Protein AF-0000000080630069 (afdb_homodimer)

Foldseek 3Di:
DPDDPDPPPPPPPPPPPPPPPPFPFPPQAWDKDKDWDQWDQAPVGDIDGTWMKIKIKAADQDPVNAQEEEEEEAQQFFRQQAGHNDPPDPDGHLPNQAPGPPHLNHNPRHMYMGMGFALRFFCQPPRTDHHYQQDADPVVRHRCFPVTDQHALVRRLVVVVVVCVVVVRQAHLEYEYAASSLLNQLQCLLPVVVRHAEGEHELYFQAQDVVLLVLLVVLLVLLVVQPCCVNRPNVVHDASLVSQLVSQLSVQPLLFFVVVVCVPFNQAWCDPPQDVVVDVPTGGVVVVVSSVVSSVSSVRGHSSSSVSSSVNRNGGHALDDDDNLVNLLSRAHAYEYHYACQANSAHCVRGVVVVQVSNVVSVHHYHYDHQHDDGGYSCCCRNVVCSCRVVSSVRSVD/DPDPPDPVVPPPPPPPPPPPDPQDFPPQAWDKDKDWDQWDQAPVGDIDGTWMKIKIKAADQDPVNAQEEEEEEAQQFFRQQAGHNDPPDPDGHLPNQAPGPPHLNHSPRHMYMGMGFALHFFCQPPRTDHHDQQDADPVVRHRCFPVTDQHALVRRLVVVVVVCVVVVRQAHLEYEYAASSLLNQLQCLLPVVVRHAEGEHELYFQAQDVVLLVLLVVLLVLLVVQPCCVNRPNVVHDASLVSQLVSQLSVQPLLFFVVVVCVPFNQAWCDPPQDVVVDVPTGGVVVVVSSVVSSVSSVRGHSSSSVSSSVNRNGGHAQDDDDNLVNLLSRAHAYEYHYACQANSAHCVRGVVVVQVSNVVSVHHYHYDHQHDDGGYSCCCRNVVCSCRVVSSVSSVD

Organism: NCBI:txid1064539

Radius of gyration: 32.94 Å; Cα contacts (8 Å, |Δi|>4): 1811; chains: 2; bounding box: 53×186×90 Å

Solvent-accessible surface area (backbone atoms only — not comparable to full-atom values): 40402 Å² total; per-residue (Å²): 136,86,75,91,73,82,73,79,77,76,79,75,77,78,76,76,75,75,75,72,71,74,76,69,68,65,78,44,63,41,64,85,42,78,47,73,42,71,64,45,72,35,90,66,66,38,76,42,68,63,39,37,28,21,28,31,68,40,39,49,78,53,93,83,33,56,40,28,32,41,41,36,40,31,73,90,47,49,26,57,42,40,32,22,77,45,90,80,49,91,64,58,20,65,43,34,79,34,42,35,72,85,31,47,48,24,27,82,69,26,19,35,35,20,40,31,38,65,30,36,27,36,64,65,31,90,90,45,37,48,38,40,22,83,34,65,31,84,91,76,71,39,56,32,30,71,72,40,62,58,55,43,50,64,42,40,46,52,54,50,47,52,52,36,50,76,68,65,42,73,36,29,48,26,28,32,14,33,33,54,4,7,38,37,20,51,31,43,28,24,73,37,34,90,30,30,53,27,30,32,32,20,35,28,44,65,50,42,48,33,42,53,36,40,51,44,52,57,35,44,43,26,33,76,42,13,72,37,23,54,88,45,66,21,86,96,55,64,62,32,57,67,9,32,19,51,20,40,31,46,52,57,56,50,35,27,32,56,64,37,31,46,74,74,39,39,85,37,55,54,45,92,91,37,52,49,65,72,32,93,83,36,40,41,28,57,52,51,50,41,53,52,55,14,44,61,52,38,74,25,39,40,62,60,19,45,49,48,47,40,49,16,50,44,61,34,42,34,45,54,66,88,48,67,67,63,10,54,61,43,35,63,34,39,36,39,42,34,43,16,71,44,14,65,76,37,30,36,84,73,25,46,53,54,46,52,54,54,40,44,73,69,69,31,54,73,47,77,45,78,55,31,67,64,50,44,3,37,46,31,39,48,77,42,40,54,58,39,31,67,60,47,32,56,59,68,70,102,131,84,77,82,74,79,78,74,74,75,78,75,78,78,74,77,78,78,74,76,71,75,78,70,69,67,80,44,64,41,66,85,41,77,48,73,41,71,62,45,72,33,89,66,67,36,76,44,68,62,39,37,27,19,28,32,66,40,40,51,77,52,94,83,33,54,39,28,31,41,41,36,41,31,72,88,46,48,26,58,41,41,32,22,78,45,91,80,50,92,62,57,19,64,41,34,78,32,44,32,72,85,31,48,48,26,27,84,71,24,18,36,36,21,39,30,38,66,28,36,28,36,65,65,31,90,88,45,36,46,38,40,21,82,34,66,31,85,89,77,74,39,56,34,31,72,71,42,63,58,57,42,50,66,43,39,46,52,53,51,47,52,53,35,50,74,68,66,42,73,37,29,49,25,29,33,14,32,34,53,3,8,35,38,19,50,29,44,27,23,71,37,33,89,30,29,55,27,30,33,33,21,33,28,44,66,51,43,48,35,42,54,37,39,51,44,52,57,35,46,42,28,34,74,42,13,72,36,23,54,89,45,65,20,87,97,55,63,61,34,57,66,9,33,19,50,19,40,32,46,52,56,57,51,34,26,30,54,64,36,31,46,75,73,38,39,86,37,55,54,44,90,92,38,50,49,64,73,32,93,84,35,39,41,29,57,51,50,50,40,52,54,54,13,44,61,51,38,73,25,38,38,61,60,18,44,49,47,47,42,49,15,50,43,62,34,41,33,43,56,66,88,49,68,65,64,10,55,62,42,36,62,35,41,34,38,43,35,42,16,68,44,13,64,76,36,30,33,84,73,23,46,52,53,49,52,54,55,40,46,74,67,69,32,54,72,48,78,46,78,54,30,67,61,52,44,3,36,45,30,38,48,78,40,42,51,59,39,31,67,61,50,32,57,60,69,70,103

pLDDT: mean 93.24, std 16.89, range [20.66, 98.94]

InterPro domains:
  IPR000073 Alpha/beta hydrolase fold-1 [PF00561] (148-361)
  IPR008220 Homoserine/serine acetyltransferase MetX-like [MF_00296] (27-397)
  IPR008220 Homoserine/serine acetyltransferase MetX-like [PIRSF000443] (26-396)
  IPR008220 Homoserine/serine acetyltransferase MetX-like [PTHR32268] (31-397)
  IPR029058 Alpha/Beta hydrolase fold [G3DSA:3.40.50.1820] (44-395)
  IPR029058 Alpha/Beta hydrolase fold [SSF53474] (31-397)

Nearest PDB structures (foldseek):
  3i1i-assembly1_A  TM=9.597E-01  e=1.147E-42  Bacillus anthracis str. 'Ames Ancestor'
  3vvm-assembly1_B  TM=9.110E-01  e=3.029E-35  Streptomyces lavendulae subsp. lavendulae
  2b61-assembly1_A-2  TM=9.267E-01  e=1.416E-34  Haemophilus influenzae
  3vvm-assembly1_A  TM=9.129E-01  e=8.644E-35  Streptomyces lavendulae subsp. lavendulae
  3vvl-assembly1_B  TM=9.075E-01  e=1.252E-34  Streptomyces lavendulae subsp. lavendulae

Secondary structure (DSSP, 8-state):
---------------------------SB---EEEEEEEEE-TTS-EEEEEEEEEEEES---TT---EEEEE--TT--S--SSBSSTT-S---TTTTTEETTSSEETTT-EEEEEPPTT-S-TTSTT----STTSBPTTTSSB-GGGSPP--HHHHHHHHHHHHHHTT---BSEEEEETHHHHHHHHHHHH-TTTBS-EEEES--SB--HHHHHHHHHHHHHHHH-GGGGGG--TTS---HHHHHHHHHHHHHHTS-HHHHHHHHTT-BSSTT--TTT-TT--BHHHHHHHHHHHHHHTT--HHHHHHHHHHHHT-BTTSSS-HHHHHTT--S-EEEE-BTT-SSS-TTTTHHHHHHHHHHTT--EEE---B--SS-TTHHHHTGGGGHHHHHHHHT-/---------------------------SB---EEEEEEEEE-TTS-EEEEEEEEEEEES---TT---EEEEE--TT--S--SSBSSTT-S---TTTTTEETTSSEETTT-EEEEEPPTT-S-TTSTT----STTSBPTTTSSB-GGGSPP--HHHHHHHHHHHHHHTT---BSEEEEETHHHHHHHHHHHH-TTTBS-EEEES--SB--HHHHHHHHHHHHHHHH-GGGGGG--TTS---HHHHHHHHHHHHHHTS-HHHHHHHHTT-BSSTT--TTT-TT--BHHHHHHHHHHHHHHTT--HHHHHHHHHHHHT-BTTSSS-HHHHHTT--S-EEEE-BTT-SSS-TTTTHHHHHHHHHHTT--EEE---B--SS-TTHHHHTGGGGHHHHHHHHT-

Sequence (796 aa):
MRSLAKRLGGLALAAGLFCAAPALAFEGLVEKKVFEMPSYTTVGGGTIKNVRIGWESYGKLNDARDNVILVTHFFSGNSHAAGKYKMEDPAPGYWDSIIGPGKPLDTDKFFIISSDTLVNLSPKDPTVTTTGPASVNPDTGKPYGMSFPVVTIRDFVNVQKALLDSLNVKSLHAVMGGSMGSLQALEWGATHPEMVKRVVAVIGGAEADPFLIGWLNLWAAPIRVDPNWQGGDYYGKAEPKAGLTEALKLVTLHARHWKWADATFGRGWAEEGKDPAASMNNQYAIEAWLDKAAAARAAVSDANHFLYLVKANQTFLVGGGGSLDEGLAKIKAPVLLIPSADDLVFPPERAMRPLKERLEKQGIAVTYTDAITTSLGHLDGIANIAKAGDAISAFMAKMRSLAKRLGGLALAAGLFCAAPALAFEGLVEKKVFEMPSYTTVGGGTIKNVRIGWESYGKLNDARDNVILVTHFFSGNSHAAGKYKMEDPAPGYWDSIIGPGKPLDTDKFFIISSDTLVNLSPKDPTVTTTGPASVNPDTGKPYGMSFPVVTIRDFVNVQKALLDSLNVKSLHAVMGGSMGSLQALEWGATHPEMVKRVVAVIGGAEADPFLIGWLNLWAAPIRVDPNWQGGDYYGKAEPKAGLTEALKLVTLHARHWKWADATFGRGWAEEGKDPAASMNNQYAIEAWLDKAAAARAAVSDANHFLYLVKANQTFLVGGGGSLDEGLAKIKAPVLLIPSADDLVFPPERAMRPLKERLEKQGIAVTYTDAITTSLGHLDGIANIAKAGDAISAFMAK

Structure (mmCIF, N/CA/C/O backbone):
data_AF-0000000080630069-model_v1
#
loop_
_entity.id
_entity.type
_entity.pdbx_description
1 polymer 'Probable acyltransferase'
#
loop_
_atom_site.group_PDB
_atom_site.id
_atom_site.type_symbol
_atom_site.label_atom_id
_atom_site.label_alt_id
_atom_site.label_comp_id
_atom_site.label_asym_id
_atom_site.label_entity_id
_atom_site.label_seq_id
_atom_site.pdbx_PDB_ins_code
_atom_site.Cartn_x
_atom_site.Cartn_y
_atom_site.Cartn_z
_atom_site.occupancy
_atom_site.B_iso_or_equiv
_atom_site.auth_seq_id
_atom_site.auth_comp_id
_atom_site.auth_asym_id
_atom_site.auth_atom_id
_atom_site.pdbx_PDB_model_num
ATOM 1 N N . MET A 1 1 ? -21.219 -98 -36.438 1 23.42 1 MET A N 1
ATOM 2 C CA . MET A 1 1 ? -21.406 -96.875 -37.312 1 23.42 1 MET A CA 1
ATOM 3 C C . MET A 1 1 ? -21.344 -95.562 -36.562 1 23.42 1 MET A C 1
ATOM 5 O O . MET A 1 1 ? -22.328 -94.812 -36.469 1 23.42 1 MET A O 1
ATOM 9 N N . ARG A 1 2 ? -20.578 -95.688 -35.5 1 31.86 2 ARG A N 1
ATOM 10 C CA . ARG A 1 2 ? -20.172 -94.812 -34.406 1 31.86 2 ARG A CA 1
ATOM 11 C C . ARG A 1 2 ? -19.391 -93.625 -34.906 1 31.86 2 ARG A C 1
ATOM 13 O O . ARG A 1 2 ? -18.234 -93.75 -35.344 1 31.86 2 ARG A O 1
ATOM 20 N N . SER A 1 3 ? -20.25 -92.688 -35.625 1 20.66 3 SER A N 1
ATOM 21 C CA . SER A 1 3 ? -19.906 -91.5 -36.406 1 20.66 3 SER A CA 1
ATOM 22 C C . SER A 1 3 ? -19 -90.562 -35.625 1 20.66 3 SER A C 1
ATOM 24 O O . SER A 1 3 ? -18.891 -90.688 -34.406 1 20.66 3 SER A O 1
ATOM 26 N N . LEU A 1 4 ? -18.891 -89.312 -36.25 1 21.72 4 LEU A N 1
ATOM 27 C CA . LEU A 1 4 ? -18.016 -88.188 -36.625 1 21.72 4 LEU A CA 1
ATOM 28 C C . LEU A 1 4 ? -17.875 -87.188 -35.469 1 21.72 4 LEU A C 1
ATOM 30 O O . LEU A 1 4 ? -18.859 -86.625 -35.031 1 21.72 4 LEU A O 1
ATOM 34 N N . ALA A 1 5 ? -16.844 -87.375 -34.531 1 23.09 5 ALA A N 1
ATOM 35 C CA . ALA A 1 5 ? -16.109 -86.812 -33.438 1 23.09 5 ALA A CA 1
ATOM 36 C C . ALA A 1 5 ? -15.875 -85.312 -33.656 1 23.09 5 ALA A C 1
ATOM 38 O O . ALA A 1 5 ? -15.906 -84.5 -32.719 1 23.09 5 ALA A O 1
ATOM 39 N N . LYS A 1 6 ? -15.273 -84.938 -34.875 1 25.11 6 LYS A N 1
ATOM 40 C CA . LYS A 1 6 ? -14.219 -84 -34.562 1 25.11 6 LYS A CA 1
ATOM 41 C C . LYS A 1 6 ? -14.797 -82.562 -34.406 1 25.11 6 LYS A C 1
ATOM 43 O O . LYS A 1 6 ? -15.203 -81.938 -35.375 1 25.11 6 LYS A O 1
ATOM 48 N N . ARG A 1 7 ? -15.695 -82.25 -33.469 1 23.11 7 ARG A N 1
ATOM 49 C CA . ARG A 1 7 ? -16.328 -80.938 -33.375 1 23.11 7 ARG A CA 1
ATOM 50 C C . ARG A 1 7 ? -15.281 -79.812 -33.375 1 23.11 7 ARG A C 1
ATOM 52 O O . ARG A 1 7 ? -14.344 -79.875 -32.594 1 23.11 7 ARG A O 1
ATOM 59 N N . LEU A 1 8 ? -14.953 -79.312 -34.562 1 23.72 8 LEU A N 1
ATOM 60 C CA . LEU A 1 8 ? -14.109 -78.125 -34.844 1 23.72 8 LEU A CA 1
ATOM 61 C C . LEU A 1 8 ? -14.453 -76.938 -33.938 1 23.72 8 LEU A C 1
ATOM 63 O O . LEU A 1 8 ? -15.609 -76.5 -33.875 1 23.72 8 LEU A O 1
ATOM 67 N N . GLY A 1 9 ? -13.969 -76.938 -32.625 1 25.36 9 GLY A N 1
ATOM 68 C CA . GLY A 1 9 ? -14.078 -75.938 -31.625 1 25.36 9 GLY A CA 1
ATOM 69 C C . GLY A 1 9 ? -13.719 -74.562 -32.156 1 25.36 9 GLY A C 1
ATOM 70 O O . GLY A 1 9 ? -12.586 -74.312 -32.594 1 25.36 9 GLY A O 1
ATOM 71 N N . GLY A 1 10 ? -14.547 -73.938 -33.031 1 22.73 10 GLY A N 1
ATOM 72 C CA . GLY A 1 10 ? -14.344 -72.625 -33.562 1 22.73 10 GLY A CA 1
ATOM 73 C C . GLY A 1 10 ? -14 -71.562 -32.5 1 22.73 10 GLY A C 1
ATOM 74 O O . GLY A 1 10 ? -14.578 -71.625 -31.406 1 22.73 10 GLY A O 1
ATOM 75 N N . LEU A 1 11 ? -12.742 -71.188 -32.406 1 28.55 11 LEU A N 1
ATOM 76 C CA . LEU A 1 11 ? -12.016 -70.188 -31.672 1 28.55 11 LEU A CA 1
ATOM 77 C C . LEU A 1 11 ? -12.703 -68.812 -31.844 1 28.55 11 LEU A C 1
ATOM 79 O O . LEU A 1 11 ? -12.727 -68.25 -32.938 1 28.55 11 LEU A O 1
ATOM 83 N N . ALA A 1 12 ? -14.016 -68.625 -31.453 1 28.89 12 ALA A N 1
ATOM 84 C CA . ALA A 1 12 ? -14.531 -67.312 -31.641 1 28.89 12 ALA A CA 1
ATOM 85 C C . ALA A 1 12 ? -13.641 -66.25 -30.953 1 28.89 12 ALA A C 1
ATOM 87 O O . ALA A 1 12 ? -13.25 -66.438 -29.797 1 28.89 12 ALA A O 1
ATOM 88 N N . LEU A 1 13 ? -12.984 -65.375 -31.656 1 24.5 13 LEU A N 1
ATOM 89 C CA . LEU A 1 13 ? -12.281 -64.125 -31.406 1 24.5 13 LEU A CA 1
ATOM 90 C C . LEU A 1 13 ? -13.164 -63.156 -30.625 1 24.5 13 LEU A C 1
ATOM 92 O O . LEU A 1 13 ? -14.211 -62.75 -31.125 1 24.5 13 LEU A O 1
ATOM 96 N N . ALA A 1 14 ? -13.344 -63.312 -29.344 1 27.98 14 ALA A N 1
ATOM 97 C CA . ALA A 1 14 ? -14.008 -62.281 -28.562 1 27.98 14 ALA A CA 1
ATOM 98 C C . ALA A 1 14 ? -13.406 -60.906 -28.828 1 27.98 14 ALA A C 1
ATOM 100 O O . ALA A 1 14 ? -12.258 -60.625 -28.469 1 27.98 14 ALA A O 1
ATOM 101 N N . ALA A 1 15 ? -13.781 -60.219 -29.922 1 28.59 15 ALA A N 1
ATOM 102 C CA . ALA A 1 15 ? -13.484 -58.812 -30.109 1 28.59 15 ALA A CA 1
ATOM 103 C C . ALA A 1 15 ? -13.922 -58 -28.891 1 28.59 15 ALA A C 1
ATOM 105 O O . ALA A 1 15 ? -15.117 -57.906 -28.609 1 28.59 15 ALA A O 1
ATOM 106 N N . GLY A 1 16 ? -13.242 -58.062 -27.797 1 28.14 16 GLY A N 1
ATOM 107 C CA . GLY A 1 16 ? -13.531 -57.156 -26.703 1 28.14 16 GLY A CA 1
ATOM 108 C C . GLY A 1 16 ? -13.719 -55.719 -27.156 1 28.14 16 GLY A C 1
ATOM 109 O O . GLY A 1 16 ? -12.836 -55.156 -27.781 1 28.14 16 GLY A O 1
ATOM 110 N N . LEU A 1 17 ? -14.961 -55.25 -27.453 1 30.56 17 LEU A N 1
ATOM 111 C CA . LEU A 1 17 ? -15.359 -53.875 -27.656 1 30.56 17 LEU A CA 1
ATOM 112 C C . LEU A 1 17 ? -14.906 -53 -26.484 1 30.56 17 LEU A C 1
ATOM 114 O O . LEU A 1 17 ? -15.391 -53.156 -25.359 1 30.56 17 LEU A O 1
ATOM 118 N N . PHE A 1 18 ? -13.672 -52.562 -26.438 1 29.56 18 PHE A N 1
ATOM 119 C CA . PHE A 1 18 ? -13.297 -51.469 -25.578 1 29.56 18 PHE A CA 1
ATOM 120 C C . PHE A 1 18 ? -14.266 -50.312 -25.75 1 29.56 18 PHE A C 1
ATOM 122 O O . PHE A 1 18 ? -14.297 -49.656 -26.797 1 29.56 18 PHE A O 1
ATOM 129 N N . CYS A 1 19 ? -15.414 -50.344 -25.109 1 30.08 19 CYS A N 1
ATOM 130 C CA . CYS A 1 19 ? -16.266 -49.156 -25.016 1 30.08 19 CYS A CA 1
ATOM 131 C C . CYS A 1 19 ? -15.469 -47.938 -24.609 1 30.08 19 CYS A C 1
ATOM 133 O O . CYS A 1 19 ? -14.898 -47.906 -23.516 1 30.08 19 CYS A O 1
ATOM 135 N N . ALA A 1 20 ? -14.93 -47.25 -25.516 1 35.31 20 ALA A N 1
ATOM 136 C CA . ALA A 1 20 ? -14.438 -45.875 -25.297 1 35.31 20 ALA A CA 1
ATOM 137 C C . ALA A 1 20 ? -15.43 -45.062 -24.469 1 35.31 20 ALA A C 1
ATOM 139 O O . ALA A 1 20 ? -16.578 -44.875 -24.906 1 35.31 20 ALA A O 1
ATOM 140 N N . ALA A 1 21 ? -15.344 -45.062 -23.203 1 37.69 21 ALA A N 1
ATOM 141 C CA . ALA A 1 21 ? -16.109 -44.094 -22.406 1 37.69 21 ALA A CA 1
ATOM 142 C C . ALA A 1 21 ? -16.125 -42.719 -23.094 1 37.69 21 ALA A C 1
ATOM 144 O O . ALA A 1 21 ? -15.086 -42.219 -23.516 1 37.69 21 ALA A O 1
ATOM 145 N N . PRO A 1 22 ? -17.266 -42.281 -23.594 1 35.12 22 PRO A N 1
ATOM 146 C CA . PRO A 1 22 ? -17.312 -40.938 -24.219 1 35.12 22 PRO A CA 1
ATOM 147 C C . PRO A 1 22 ? -16.562 -39.906 -23.391 1 35.12 22 PRO A C 1
ATOM 149 O O . PRO A 1 22 ? -16.562 -39.938 -22.172 1 35.12 22 PRO A O 1
ATOM 152 N N . ALA A 1 23 ? -15.5 -39.375 -23.828 1 40.38 23 ALA A N 1
ATOM 153 C CA . ALA A 1 23 ? -14.883 -38.156 -23.312 1 40.38 23 ALA A CA 1
ATOM 154 C C . ALA A 1 23 ? -15.945 -37.156 -22.875 1 40.38 23 ALA A C 1
ATOM 156 O O . ALA A 1 23 ? -16.703 -36.625 -23.703 1 40.38 23 ALA A O 1
ATOM 157 N N . LEU A 1 24 ? -16.625 -37.156 -21.703 1 42.09 24 LEU A N 1
ATOM 158 C CA . LEU A 1 24 ? -17.656 -36.25 -21.203 1 42.09 24 LEU A CA 1
ATOM 159 C C . LEU A 1 24 ? -17.203 -34.781 -21.359 1 42.09 24 LEU A C 1
ATOM 161 O O . LEU A 1 24 ? -16.094 -34.438 -20.969 1 42.09 24 LEU A O 1
ATOM 165 N N . ALA A 1 25 ? -17.781 -34.094 -22.375 1 47.41 25 ALA A N 1
ATOM 166 C CA . ALA A 1 25 ? -17.734 -32.625 -22.516 1 47.41 25 ALA A CA 1
ATOM 167 C C . ALA A 1 25 ? -17.797 -31.953 -21.141 1 47.41 25 ALA A C 1
ATOM 169 O O . ALA A 1 25 ? -18.547 -32.375 -20.266 1 47.41 25 ALA A O 1
ATOM 170 N N . PHE A 1 26 ? -16.875 -31.203 -20.859 1 59.5 26 PHE A N 1
ATOM 171 C CA . PHE A 1 26 ? -16.922 -30.453 -19.609 1 59.5 26 PHE A CA 1
ATOM 172 C C . PHE A 1 26 ? -18.312 -29.844 -19.391 1 59.5 26 PHE A C 1
ATOM 174 O O . PHE A 1 26 ? -18.734 -28.984 -20.156 1 59.5 26 PHE A O 1
ATOM 181 N N . GLU A 1 27 ? -19.172 -30.562 -18.656 1 65.88 27 GLU A N 1
ATOM 182 C CA . GLU A 1 27 ? -20.562 -30.188 -18.422 1 65.88 27 GLU A CA 1
ATOM 183 C C . GLU A 1 27 ? -20.688 -29.25 -17.219 1 65.88 27 GLU A C 1
ATOM 185 O O . GLU A 1 27 ? -21.781 -29.062 -16.672 1 65.88 27 GLU A O 1
ATOM 190 N N . GLY A 1 28 ? -19.578 -28.766 -16.812 1 83.25 28 GLY A N 1
ATOM 191 C CA . GLY A 1 28 ? -19.688 -27.75 -15.789 1 83.25 28 GLY A CA 1
ATOM 192 C C . GLY A 1 28 ? -19.297 -28.234 -14.406 1 83.25 28 GLY A C 1
ATOM 193 O O . GLY A 1 28 ? -19.016 -27.422 -13.516 1 83.25 28 GLY A O 1
ATOM 194 N N . LEU A 1 29 ? -19.266 -29.609 -14.258 1 91.5 29 LEU A N 1
ATOM 195 C CA . LEU A 1 29 ? -18.828 -30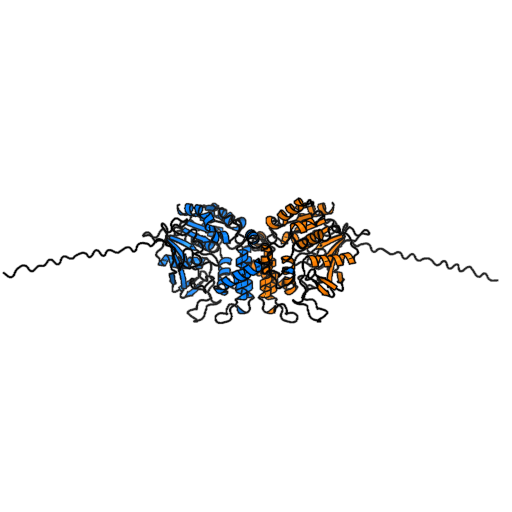.141 -12.969 1 91.5 29 LEU A CA 1
ATOM 196 C C . LEU A 1 29 ? -17.391 -30.656 -13.047 1 91.5 29 LEU A C 1
ATOM 198 O O . LEU A 1 29 ? -17.016 -31.281 -14.031 1 91.5 29 LEU A O 1
ATOM 202 N N . VAL A 1 30 ? -16.656 -30.406 -12.047 1 95.62 30 VAL A N 1
ATOM 203 C CA . VAL A 1 30 ? -15.234 -30.781 -12.031 1 95.62 30 VAL A CA 1
ATOM 204 C C . VAL A 1 30 ? -14.922 -31.547 -10.75 1 95.62 30 VAL A C 1
ATOM 206 O O . VAL A 1 30 ? -15.617 -31.406 -9.742 1 95.62 30 VAL A O 1
ATOM 209 N N . GLU A 1 31 ? -13.969 -32.438 -10.875 1 95.19 31 GLU A N 1
ATOM 210 C CA . GLU A 1 31 ? -13.492 -33.219 -9.727 1 95.19 31 GLU A CA 1
ATOM 211 C C . GLU A 1 31 ? -12.047 -32.875 -9.383 1 95.19 31 GLU A C 1
ATOM 213 O O . GLU A 1 31 ? -11.203 -32.75 -10.281 1 95.19 31 GLU A O 1
ATOM 218 N N . LYS A 1 32 ? -11.789 -32.688 -8.062 1 97.81 32 LYS A N 1
ATOM 219 C CA . LYS A 1 32 ? -10.422 -32.5 -7.59 1 97.81 32 LYS A CA 1
ATOM 220 C C . LYS A 1 32 ? -9.664 -33.812 -7.555 1 97.81 32 LYS A C 1
ATOM 222 O O . LYS A 1 32 ? -10.164 -34.812 -7.035 1 97.81 32 LYS A O 1
ATOM 227 N N . LYS A 1 33 ? -8.523 -33.812 -8.148 1 98.5 33 LYS A N 1
ATOM 228 C CA . LYS A 1 33 ? -7.602 -34.938 -8.109 1 98.5 33 LYS A CA 1
ATOM 229 C C . LYS A 1 33 ? -6.359 -34.625 -7.285 1 98.5 33 LYS A C 1
ATOM 231 O O . LYS A 1 33 ? -6.102 -33.469 -6.98 1 98.5 33 LYS A O 1
ATOM 236 N N . VAL A 1 34 ? -5.637 -35.656 -6.859 1 98.81 34 VAL A N 1
ATOM 237 C CA . VAL A 1 34 ? -4.445 -35.469 -6.039 1 98.81 34 VAL A CA 1
ATOM 238 C C . VAL A 1 34 ? -3.242 -36.125 -6.699 1 98.81 34 VAL A C 1
ATOM 240 O O . VAL A 1 34 ? -3.332 -37.25 -7.164 1 98.81 34 VAL A O 1
ATOM 243 N N . PHE A 1 35 ? -2.205 -35.438 -6.844 1 98.81 35 PHE A N 1
ATOM 244 C CA . PHE A 1 35 ? -0.904 -35.969 -7.242 1 98.81 35 PHE A CA 1
ATOM 245 C C . PHE A 1 35 ? 0.026 -36.062 -6.039 1 98.81 35 PHE A C 1
ATOM 247 O O . PHE A 1 35 ? 0.062 -35.156 -5.195 1 98.81 35 PHE A O 1
ATOM 254 N N . GLU A 1 36 ? 0.757 -37.125 -6.012 1 98.5 36 GLU A N 1
ATOM 255 C CA . GLU A 1 36 ? 1.682 -37.375 -4.91 1 98.5 36 GLU A CA 1
ATOM 256 C C . GLU A 1 36 ? 3.061 -37.781 -5.422 1 98.5 36 GLU A C 1
ATOM 258 O O . GLU A 1 36 ? 3.174 -38.469 -6.445 1 98.5 36 GLU A O 1
ATOM 263 N N . MET A 1 37 ? 4.055 -37.375 -4.781 1 97.75 37 MET A N 1
ATOM 264 C CA . MET A 1 37 ? 5.41 -37.844 -5.02 1 97.75 37 MET A CA 1
ATOM 265 C C . MET A 1 37 ? 6.152 -38.031 -3.703 1 97.75 37 MET A C 1
ATOM 267 O O . MET A 1 37 ? 5.973 -37.281 -2.76 1 97.75 37 MET A O 1
ATOM 271 N N . PRO A 1 38 ? 7 -39.062 -3.604 1 97.75 38 PRO A N 1
ATOM 272 C CA . PRO A 1 38 ? 7.598 -39.469 -2.326 1 97.75 38 PRO A CA 1
ATOM 273 C C . PRO A 1 38 ? 8.523 -38.406 -1.751 1 97.75 38 PRO A C 1
ATOM 275 O O . PRO A 1 38 ? 8.625 -38.25 -0.529 1 97.75 38 PRO A O 1
ATOM 278 N N . SER A 1 39 ? 9.242 -37.75 -2.658 1 97.75 39 SER A N 1
ATOM 279 C CA . SER A 1 39 ? 10.188 -36.75 -2.211 1 97.75 39 SER A CA 1
ATOM 280 C C . SER A 1 39 ? 10.438 -35.688 -3.305 1 97.75 39 SER A C 1
ATOM 282 O O . SER A 1 39 ? 10.266 -36 -4.492 1 97.75 39 SER A O 1
ATOM 284 N N . TYR A 1 40 ? 10.727 -34.5 -2.863 1 98.31 40 TYR A N 1
ATOM 285 C CA . TYR A 1 40 ? 11.102 -33.406 -3.748 1 98.31 40 TYR A CA 1
ATOM 286 C C . TYR A 1 40 ? 12.242 -32.594 -3.154 1 98.31 40 TYR A C 1
ATOM 288 O O . TYR A 1 40 ? 12.219 -32.25 -1.972 1 98.31 40 TYR A O 1
ATOM 296 N N . THR A 1 41 ? 13.273 -32.375 -3.965 1 98.5 41 THR A N 1
ATOM 297 C CA . THR A 1 41 ? 14.367 -31.5 -3.564 1 98.5 41 THR A CA 1
ATOM 298 C C . THR A 1 41 ? 14.18 -30.109 -4.156 1 98.5 41 THR A C 1
ATOM 300 O O . THR A 1 41 ? 14.141 -29.938 -5.375 1 98.5 41 THR A O 1
ATOM 303 N N . THR A 1 42 ? 14.086 -29.125 -3.277 1 98.44 42 THR A N 1
ATOM 304 C CA . THR A 1 42 ? 13.852 -27.75 -3.713 1 98.44 42 THR A CA 1
ATOM 305 C C . THR A 1 42 ? 15.078 -27.203 -4.43 1 98.44 42 THR A C 1
ATOM 307 O O . THR A 1 42 ? 16.156 -27.781 -4.375 1 98.44 42 THR A O 1
ATOM 310 N N . VAL A 1 43 ? 14.914 -26.062 -5.062 1 96.69 43 VAL A N 1
ATOM 311 C CA . VAL A 1 43 ? 16 -25.344 -5.723 1 96.69 43 VAL A CA 1
ATOM 312 C C . VAL A 1 43 ? 17.078 -25 -4.707 1 96.69 43 VAL A C 1
ATOM 314 O O . VAL A 1 43 ? 18.281 -25.031 -5.027 1 96.69 43 VAL A O 1
ATOM 317 N N . GLY A 1 44 ? 16.688 -24.75 -3.508 1 95.44 44 GLY A N 1
ATOM 318 C CA . GLY A 1 44 ? 17.625 -24.391 -2.459 1 95.44 44 GLY A CA 1
ATOM 319 C C . GLY A 1 44 ? 18.266 -25.578 -1.786 1 95.44 44 GLY A C 1
ATOM 320 O O . GLY A 1 44 ? 19.109 -25.422 -0.898 1 95.44 44 GLY A O 1
ATOM 321 N N . GLY A 1 45 ? 17.891 -26.766 -2.104 1 97.31 45 GLY A N 1
ATOM 322 C CA . GLY A 1 45 ? 18.547 -27.969 -1.618 1 97.31 45 GLY A CA 1
ATOM 323 C C . GLY A 1 45 ? 17.797 -28.641 -0.489 1 97.31 45 GLY A C 1
ATOM 324 O O . GLY A 1 45 ? 18.188 -29.719 -0.029 1 97.31 45 GLY A O 1
ATOM 325 N N . GLY A 1 46 ? 16.688 -28.062 -0.085 1 97.38 46 GLY A N 1
ATOM 326 C CA . GLY A 1 46 ? 15.875 -28.688 0.949 1 97.38 46 GLY A CA 1
ATOM 327 C C . GLY A 1 46 ? 15.047 -29.844 0.433 1 97.38 46 GLY A C 1
ATOM 328 O O . GLY A 1 46 ? 14.609 -29.828 -0.721 1 97.38 46 GLY A O 1
ATOM 329 N N . THR A 1 47 ? 14.805 -30.797 1.297 1 97.31 47 THR A N 1
ATOM 330 C CA . THR A 1 47 ? 14.008 -31.969 0.92 1 97.31 47 THR A CA 1
ATOM 331 C C . THR A 1 47 ? 12.625 -31.891 1.552 1 97.31 47 THR A C 1
ATOM 333 O O . THR A 1 47 ? 12.492 -31.656 2.752 1 97.31 47 THR A O 1
ATOM 336 N N . ILE A 1 48 ? 11.633 -32.062 0.768 1 98.38 48 ILE A N 1
ATOM 337 C CA . ILE A 1 48 ? 10.25 -32.219 1.213 1 98.38 48 ILE A CA 1
ATOM 338 C C . ILE A 1 48 ? 9.781 -33.656 0.956 1 98.38 48 ILE A C 1
ATOM 340 O O . ILE A 1 48 ? 9.836 -34.156 -0.176 1 98.38 48 ILE A O 1
ATOM 344 N N . LYS A 1 49 ? 9.305 -34.312 2.004 1 97.5 49 LYS A N 1
ATOM 345 C CA . LYS A 1 49 ? 8.844 -35.688 1.856 1 97.5 49 LYS A CA 1
ATOM 346 C C . LYS A 1 49 ? 7.324 -35.75 1.684 1 97.5 49 LYS A C 1
ATOM 348 O O . LYS A 1 49 ? 6.605 -34.875 2.172 1 97.5 49 LYS A O 1
ATOM 353 N N . ASN A 1 50 ? 6.863 -36.719 0.939 1 97.19 50 ASN A N 1
ATOM 354 C CA . ASN A 1 50 ? 5.445 -37 0.728 1 97.19 50 ASN A CA 1
ATOM 355 C C . ASN A 1 50 ? 4.699 -35.781 0.222 1 97.19 50 ASN A C 1
ATOM 357 O O . ASN A 1 50 ? 3.709 -35.344 0.821 1 97.19 50 ASN A O 1
ATOM 361 N N . VAL A 1 51 ? 5.172 -35.281 -0.893 1 98.62 51 VAL A N 1
ATOM 362 C CA . VAL A 1 51 ? 4.578 -34.094 -1.486 1 98.62 51 VAL A CA 1
ATOM 363 C C . VAL A 1 51 ? 3.217 -34.438 -2.086 1 98.62 51 VAL A C 1
ATOM 365 O O . VAL A 1 51 ? 3.08 -35.438 -2.797 1 98.62 51 VAL A O 1
ATOM 368 N N . ARG A 1 52 ? 2.225 -33.688 -1.744 1 98.69 52 ARG A N 1
ATOM 369 C CA . ARG A 1 52 ? 0.881 -33.781 -2.305 1 98.69 52 ARG A CA 1
ATOM 370 C C . ARG A 1 52 ? 0.384 -32.438 -2.807 1 98.69 52 ARG A C 1
ATOM 372 O O . ARG A 1 52 ? 0.52 -31.422 -2.119 1 98.69 52 ARG A O 1
ATOM 379 N N . ILE A 1 53 ? -0.158 -32.406 -4.008 1 98.88 53 ILE A N 1
ATOM 380 C CA . ILE A 1 53 ? -0.857 -31.234 -4.504 1 98.88 53 ILE A CA 1
ATOM 381 C C . ILE A 1 53 ? -2.162 -31.641 -5.176 1 98.88 53 ILE A C 1
ATOM 383 O O . ILE A 1 53 ? -2.258 -32.75 -5.734 1 98.88 53 ILE A O 1
ATOM 387 N N . GLY A 1 54 ? -3.168 -30.766 -5.074 1 98.94 54 GLY A N 1
ATOM 388 C CA . GLY A 1 54 ? -4.406 -30.953 -5.809 1 98.94 54 GLY A CA 1
ATOM 389 C C . GLY A 1 54 ? -4.34 -30.438 -7.234 1 98.94 54 GLY A C 1
ATOM 390 O O . GLY A 1 54 ? -3.531 -29.562 -7.543 1 98.94 54 GLY A O 1
ATOM 391 N N . TRP A 1 55 ? -5.133 -31.031 -8.094 1 98.81 55 TRP A N 1
ATOM 392 C CA . TRP A 1 55 ? -5.219 -30.547 -9.469 1 98.81 55 TRP A CA 1
ATOM 393 C C . TRP A 1 55 ? -6.559 -30.906 -10.094 1 98.81 55 TRP A C 1
ATOM 395 O O . TRP A 1 55 ? -7.301 -31.719 -9.547 1 98.81 55 TRP A O 1
ATOM 405 N N . GLU A 1 56 ? -6.898 -30.172 -11.102 1 98.44 56 GLU A N 1
ATOM 406 C CA . GLU A 1 56 ? -8.102 -30.359 -11.906 1 98.44 56 GLU A CA 1
ATOM 407 C C . GLU A 1 56 ? -7.777 -30.391 -13.391 1 98.44 56 GLU A C 1
ATOM 409 O O . GLU A 1 56 ? -6.707 -29.953 -13.812 1 98.44 56 GLU A O 1
ATOM 414 N N . SER A 1 57 ? -8.672 -31.031 -14.117 1 98.06 57 SER A N 1
ATOM 415 C CA . SER A 1 57 ? -8.547 -31 -15.57 1 98.06 57 SER A CA 1
ATOM 416 C C . SER A 1 57 ? -9.898 -30.75 -16.234 1 98.06 57 SER A C 1
ATOM 418 O O . SER A 1 57 ? -10.945 -31.031 -15.648 1 98.06 57 SER A O 1
ATOM 420 N N . TYR A 1 58 ? -9.836 -30.203 -17.406 1 97.62 58 TYR A N 1
ATOM 421 C CA . TYR A 1 58 ? -10.984 -29.859 -18.234 1 97.62 58 TYR A CA 1
ATOM 422 C C . TYR A 1 58 ? -10.758 -30.281 -19.672 1 97.62 58 TYR A C 1
ATOM 424 O O . TYR A 1 58 ? -9.688 -30.047 -20.234 1 97.62 58 TYR A O 1
ATOM 432 N N . GLY A 1 59 ? -11.742 -30.953 -20.25 1 97.25 59 GLY A N 1
ATOM 433 C CA . GLY A 1 59 ? -11.57 -31.484 -21.594 1 97.25 59 GLY A CA 1
ATOM 434 C C . GLY A 1 59 ? -10.953 -32.875 -21.625 1 97.25 59 GLY A C 1
ATOM 435 O O . GLY A 1 59 ? -10.945 -33.562 -20.625 1 97.25 59 GLY A O 1
ATOM 436 N N . LYS A 1 60 ? -10.531 -33.281 -22.891 1 96.31 60 LYS A N 1
ATOM 437 C CA . LYS A 1 60 ? -10.016 -34.625 -23.078 1 96.31 60 LYS A CA 1
ATOM 438 C C . LYS A 1 60 ? -8.609 -34.625 -23.672 1 96.31 60 LYS A C 1
ATOM 440 O O . LYS A 1 60 ? -8.344 -33.906 -24.641 1 96.31 60 LYS A O 1
ATOM 445 N N . LEU A 1 61 ? -7.805 -35.375 -22.969 1 97.5 61 LEU A N 1
ATOM 446 C CA . LEU A 1 61 ? -6.453 -35.562 -23.484 1 97.5 61 LEU A CA 1
ATOM 447 C C . LEU A 1 61 ? -6.477 -36.375 -24.766 1 97.5 61 LEU A C 1
ATOM 449 O O . LEU A 1 61 ? -7.059 -37.469 -24.812 1 97.5 61 LEU A O 1
ATOM 453 N N . ASN A 1 62 ? -5.887 -35.906 -25.828 1 97.19 62 ASN A N 1
ATOM 454 C CA . ASN A 1 62 ? -5.887 -36.656 -27.078 1 97.19 62 ASN A CA 1
ATOM 455 C C . ASN A 1 62 ? -4.777 -37.719 -27.094 1 97.19 62 ASN A C 1
ATOM 457 O O . ASN A 1 62 ? -3.973 -37.781 -26.156 1 97.19 62 ASN A O 1
ATOM 461 N N . ASP A 1 63 ? -4.715 -38.5 -28.109 1 96.25 63 ASP A N 1
ATOM 462 C CA . ASP A 1 63 ? -3.785 -39.625 -28.188 1 96.25 63 ASP A CA 1
ATOM 463 C C . ASP A 1 63 ? -2.342 -39.125 -28.281 1 96.25 63 ASP A C 1
ATOM 465 O O . ASP A 1 63 ? -1.444 -39.719 -27.672 1 96.25 63 ASP A O 1
ATOM 469 N N . ALA A 1 64 ? -2.172 -38.094 -28.984 1 96.44 64 ALA A N 1
ATOM 470 C CA . ALA A 1 64 ? -0.831 -37.562 -29.188 1 96.44 64 ALA A CA 1
ATOM 471 C C . ALA A 1 64 ? -0.356 -36.812 -27.953 1 96.44 64 ALA A C 1
ATOM 473 O O . ALA A 1 64 ? 0.83 -36.5 -27.828 1 96.44 64 ALA A O 1
ATOM 474 N N . ARG A 1 65 ? -1.243 -36.375 -27.031 1 97.5 65 ARG A N 1
ATOM 475 C CA . ARG A 1 65 ? -0.988 -35.656 -25.797 1 97.5 65 ARG A CA 1
ATOM 476 C C . ARG A 1 65 ? -0.3 -34.344 -26.062 1 97.5 65 ARG A C 1
ATOM 478 O O . ARG A 1 65 ? 0.625 -33.969 -25.328 1 97.5 65 ARG A O 1
ATOM 485 N N . ASP A 1 66 ? -0.654 -33.688 -27.125 1 96.12 66 ASP A N 1
ATOM 486 C CA . ASP A 1 66 ? -0.046 -32.406 -27.5 1 96.12 66 ASP A CA 1
ATOM 487 C C . ASP A 1 66 ? -1.064 -31.281 -27.438 1 96.12 66 ASP A C 1
ATOM 489 O O . ASP A 1 66 ? -0.786 -30.156 -27.875 1 96.12 66 ASP A O 1
ATOM 493 N N . ASN A 1 67 ? -2.248 -31.562 -26.922 1 98.25 67 ASN A N 1
ATOM 494 C CA . ASN A 1 67 ? -3.293 -30.547 -26.828 1 98.25 67 ASN A CA 1
ATOM 495 C C . ASN A 1 67 ? -3.438 -30.016 -25.391 1 98.25 67 ASN A C 1
ATOM 497 O O . ASN A 1 67 ? -4.52 -29.578 -25 1 98.25 67 ASN A O 1
ATOM 501 N N . VAL A 1 68 ? -2.361 -30.062 -24.547 1 98.81 68 VAL A N 1
ATOM 502 C CA . VAL A 1 68 ? -2.426 -29.75 -23.109 1 98.81 68 VAL A CA 1
ATOM 503 C C . VAL A 1 68 ? -2.143 -28.266 -22.891 1 98.81 68 VAL A C 1
ATOM 505 O O . VAL A 1 68 ? -1.173 -27.719 -23.438 1 98.81 68 VAL A O 1
ATOM 508 N N . ILE A 1 69 ? -3.002 -27.547 -22.172 1 98.94 69 ILE A N 1
ATOM 509 C CA . ILE A 1 69 ? -2.777 -26.203 -21.656 1 98.94 69 ILE A CA 1
ATOM 510 C C . ILE A 1 69 ? -2.68 -26.25 -20.125 1 98.94 69 ILE A C 1
ATOM 512 O O . ILE A 1 69 ? -3.562 -26.797 -19.469 1 98.94 69 ILE A O 1
ATOM 516 N N . LEU A 1 70 ? -1.602 -25.766 -19.562 1 98.94 70 LEU A N 1
ATOM 517 C CA . LEU A 1 70 ? -1.431 -25.672 -18.109 1 98.94 70 LEU A CA 1
ATOM 518 C C . LEU A 1 70 ? -1.824 -24.281 -17.625 1 98.94 70 LEU A C 1
ATOM 520 O O . LEU A 1 70 ? -1.291 -23.266 -18.094 1 98.94 70 LEU A O 1
ATOM 524 N N . VAL A 1 71 ? -2.781 -24.25 -16.688 1 98.94 71 VAL A N 1
ATOM 525 C CA . VAL A 1 71 ? -3.193 -23.016 -16.031 1 98.94 71 VAL A CA 1
ATOM 526 C C . VAL A 1 71 ? -2.555 -22.922 -14.648 1 98.94 71 VAL A C 1
ATOM 528 O O . VAL A 1 71 ? -2.715 -23.828 -13.828 1 98.94 71 VAL A O 1
ATOM 531 N N . THR A 1 72 ? -1.812 -21.844 -14.398 1 98.94 72 THR A N 1
ATOM 532 C CA . THR A 1 72 ? -1.145 -21.625 -13.125 1 98.94 72 THR A CA 1
ATOM 533 C C . THR A 1 72 ? -1.835 -20.5 -12.344 1 98.94 72 THR A C 1
ATOM 535 O O . THR A 1 72 ? -2.166 -19.453 -12.914 1 98.94 72 THR A O 1
ATOM 538 N N . HIS A 1 73 ? -2.068 -20.703 -11.055 1 98.81 73 HIS A N 1
ATOM 539 C CA . HIS A 1 73 ? -2.971 -19.828 -10.328 1 98.81 73 HIS A CA 1
ATOM 540 C C . HIS A 1 73 ? -2.207 -18.688 -9.656 1 98.81 73 HIS A C 1
ATOM 542 O O . HIS A 1 73 ? -0.978 -18.719 -9.57 1 98.81 73 HIS A O 1
ATOM 548 N N . PHE A 1 74 ? -2.943 -17.641 -9.266 1 98.75 74 PHE A N 1
ATOM 549 C CA . PHE A 1 74 ? -2.428 -16.438 -8.641 1 98.75 74 PHE A CA 1
ATOM 550 C C . PHE A 1 74 ? -2.256 -16.641 -7.141 1 98.75 74 PHE A C 1
ATOM 552 O O . PHE A 1 74 ? -2.537 -17.719 -6.617 1 98.75 74 PHE A O 1
ATOM 559 N N . PHE A 1 75 ? -1.688 -15.703 -6.395 1 98.69 75 PHE A N 1
ATOM 560 C CA . PHE A 1 75 ? -1.214 -15.727 -5.016 1 98.69 75 PHE A CA 1
ATOM 561 C C . PHE A 1 75 ? -2.268 -16.312 -4.09 1 98.69 75 PHE A C 1
ATOM 563 O O . PHE A 1 75 ? -1.977 -17.234 -3.312 1 98.69 75 PHE A O 1
ATOM 570 N N . SER A 1 76 ? -3.51 -15.789 -4.184 1 97.81 76 SER A N 1
ATOM 571 C CA . SER A 1 76 ? -4.594 -16.219 -3.309 1 97.81 76 SER A CA 1
ATOM 572 C C . SER A 1 76 ? -5.512 -17.219 -4.02 1 97.81 76 SER A C 1
ATOM 574 O O . SER A 1 76 ? -6.633 -17.453 -3.57 1 97.81 76 SER A O 1
ATOM 576 N N . GLY A 1 77 ? -5.059 -17.734 -5.184 1 98.19 77 GLY A N 1
ATOM 577 C CA . GLY A 1 77 ? -5.863 -18.688 -5.941 1 98.19 77 GLY A CA 1
ATOM 578 C C . GLY A 1 77 ? -5.543 -20.141 -5.621 1 98.19 77 GLY A C 1
ATOM 579 O O . GLY A 1 77 ? -4.859 -20.422 -4.633 1 98.19 77 GLY A O 1
ATOM 580 N N . ASN A 1 78 ? -6.152 -20.922 -6.375 1 98.56 78 ASN A N 1
ATOM 581 C CA . ASN A 1 78 ? -5.957 -22.375 -6.293 1 98.56 78 ASN A CA 1
ATOM 582 C C . ASN A 1 78 ? -6.23 -23.047 -7.633 1 98.56 78 ASN A C 1
ATOM 584 O O . ASN A 1 78 ? -6.309 -22.375 -8.664 1 98.56 78 ASN A O 1
ATOM 588 N N . SER A 1 79 ? -6.32 -24.344 -7.652 1 98.62 79 SER A N 1
ATOM 589 C CA . SER A 1 79 ? -6.418 -25.094 -8.891 1 98.62 79 SER A CA 1
ATOM 590 C C . SER A 1 79 ? -7.82 -25 -9.492 1 98.62 79 SER A C 1
ATOM 592 O O . SER A 1 79 ? -8.055 -25.453 -10.609 1 98.62 79 SER A O 1
ATOM 594 N N . HIS A 1 80 ? -8.781 -24.391 -8.797 1 98.44 80 HIS A N 1
ATOM 595 C CA . HIS A 1 80 ? -10.156 -24.344 -9.281 1 98.44 80 HIS A CA 1
ATOM 596 C C . HIS A 1 80 ? -10.328 -23.266 -10.344 1 98.44 80 HIS A C 1
ATOM 598 O O . HIS A 1 80 ? -10.883 -22.203 -10.07 1 98.44 80 HIS A O 1
ATOM 604 N N . ALA A 1 81 ? -10.047 -23.641 -11.539 1 98.5 81 ALA A N 1
ATOM 605 C CA . ALA A 1 81 ? -9.992 -22.656 -12.617 1 98.5 81 ALA A CA 1
ATOM 606 C C . ALA A 1 81 ? -11.336 -22.547 -13.336 1 98.5 81 ALA A C 1
ATOM 608 O O . ALA A 1 81 ? -11.664 -21.5 -13.891 1 98.5 81 ALA A O 1
ATOM 609 N N . ALA A 1 82 ? -12.094 -23.578 -13.375 1 98.25 82 ALA A N 1
ATOM 610 C CA . ALA A 1 82 ? -13.383 -23.547 -14.07 1 98.25 82 ALA A CA 1
ATOM 611 C C . ALA A 1 82 ? -14.328 -24.609 -13.508 1 98.25 82 ALA A C 1
ATOM 613 O O . ALA A 1 82 ? -13.914 -25.484 -12.75 1 98.25 82 ALA A O 1
ATOM 614 N N . GLY A 1 83 ? -15.562 -24.422 -13.844 1 97.31 83 GLY A N 1
ATOM 615 C CA . GLY A 1 83 ? -16.562 -25.375 -13.414 1 97.31 83 GLY A CA 1
ATOM 616 C C . GLY A 1 83 ? -16.891 -25.266 -11.938 1 97.31 83 GLY A C 1
ATOM 617 O O . GLY A 1 83 ? -16.516 -24.297 -11.281 1 97.31 83 GLY A O 1
ATOM 618 N N . LYS A 1 84 ? -17.781 -26.172 -11.516 1 96.88 84 LYS A N 1
ATOM 619 C CA . LYS A 1 84 ? -18.188 -26.281 -10.117 1 96.88 84 LYS A CA 1
ATOM 620 C C . LYS A 1 84 ? -17.953 -27.688 -9.586 1 96.88 84 LYS A C 1
ATOM 622 O O . LYS A 1 84 ? -17.922 -28.656 -10.359 1 96.88 84 LYS A O 1
ATOM 627 N N . TYR A 1 85 ? -17.766 -27.812 -8.289 1 95.75 85 TYR A N 1
ATOM 628 C CA . TYR A 1 85 ? -17.656 -29.141 -7.695 1 95.75 85 TYR A CA 1
ATOM 629 C C . TYR A 1 85 ? -19.031 -29.766 -7.516 1 95.75 85 TYR A C 1
ATOM 631 O O . TYR A 1 85 ? -19.203 -30.969 -7.656 1 95.75 85 TYR A O 1
ATOM 639 N N . LYS A 1 86 ? -19.953 -28.844 -7.062 1 94.62 86 LYS A N 1
ATOM 640 C CA . LYS A 1 86 ? -21.359 -29.188 -6.949 1 94.62 86 LYS A CA 1
ATOM 641 C C . LYS A 1 86 ? -22.25 -28.156 -7.645 1 94.62 86 LYS A C 1
ATOM 643 O O . LYS A 1 86 ? -21.906 -26.969 -7.668 1 94.62 86 LYS A O 1
ATOM 648 N N . MET A 1 87 ? -23.328 -28.609 -8.109 1 91.94 87 MET A N 1
ATOM 649 C CA . MET A 1 87 ? -24.219 -27.719 -8.859 1 91.94 87 MET A CA 1
ATOM 650 C C . MET A 1 87 ? -24.672 -26.547 -7.992 1 91.94 87 MET A C 1
ATOM 652 O O . MET A 1 87 ? -24.859 -25.438 -8.492 1 91.94 87 MET A O 1
ATOM 656 N N . GLU A 1 88 ? -24.766 -26.75 -6.73 1 93 88 GLU A N 1
ATOM 657 C CA . GLU A 1 88 ? -25.281 -25.75 -5.812 1 93 88 GLU A CA 1
ATOM 658 C C . GLU A 1 88 ? -24.203 -24.75 -5.41 1 93 88 GLU A C 1
ATOM 660 O O . GLU A 1 88 ? -24.5 -23.734 -4.766 1 93 88 GLU A O 1
ATOM 665 N N . ASP A 1 89 ? -23.016 -25.062 -5.867 1 93.62 89 ASP A N 1
ATOM 666 C CA . ASP A 1 89 ? -21.938 -24.125 -5.52 1 93.62 89 ASP A CA 1
ATOM 667 C C . ASP A 1 89 ? -22.25 -22.719 -6.016 1 93.62 89 ASP A C 1
ATOM 669 O O . ASP A 1 89 ? -22.719 -22.547 -7.137 1 93.62 89 ASP A O 1
ATOM 673 N N . PRO A 1 90 ? -22.016 -21.75 -5.145 1 91.75 90 PRO A N 1
ATOM 674 C CA . PRO A 1 90 ? -22.422 -20.391 -5.473 1 91.75 90 PRO A CA 1
ATOM 675 C C . PRO A 1 90 ? -21.672 -19.812 -6.676 1 91.75 90 PRO A C 1
ATOM 677 O O . PRO A 1 90 ? -22.188 -18.938 -7.375 1 91.75 90 PRO A O 1
ATOM 680 N N . ALA A 1 91 ? -20.422 -20.25 -6.887 1 93.31 91 ALA A N 1
ATOM 681 C CA . ALA A 1 91 ? -19.609 -19.688 -7.973 1 93.31 91 ALA A CA 1
ATOM 682 C C . ALA A 1 91 ? -18.75 -20.766 -8.625 1 93.31 91 ALA A C 1
ATOM 684 O O . ALA A 1 91 ? -18.328 -21.719 -7.957 1 93.31 91 ALA A O 1
ATOM 685 N N . PRO A 1 92 ? -18.5 -20.641 -9.969 1 96.94 92 PRO A N 1
ATOM 686 C CA . PRO A 1 92 ? -17.531 -21.516 -10.633 1 96.94 92 PRO A CA 1
ATOM 687 C C . PRO A 1 92 ? -16.094 -21.078 -10.414 1 96.94 92 PRO A C 1
ATOM 689 O O . PRO A 1 92 ? -15.836 -20.141 -9.648 1 96.94 92 PRO A O 1
ATOM 692 N N . GLY A 1 93 ? -15.172 -21.812 -11.055 1 97.81 93 GLY A N 1
ATOM 693 C CA . GLY A 1 93 ? -13.766 -21.453 -10.953 1 97.81 93 GLY A CA 1
ATOM 694 C C . GLY A 1 93 ? -13.469 -20.062 -11.492 1 97.81 93 GLY A C 1
ATOM 695 O O . GLY A 1 93 ? -14.297 -19.469 -12.188 1 97.81 93 GLY A O 1
ATOM 696 N N . TYR A 1 94 ? -12.297 -19.578 -11.203 1 98.06 94 TYR A N 1
ATOM 697 C CA . TYR A 1 94 ? -11.992 -18.156 -11.336 1 98.06 94 TYR A CA 1
ATOM 698 C C . TYR A 1 94 ? -11.844 -17.766 -12.797 1 98.06 94 TYR A C 1
ATOM 700 O O . TYR A 1 94 ? -11.922 -16.578 -13.133 1 98.06 94 TYR A O 1
ATOM 708 N N . TRP A 1 95 ? -11.602 -18.688 -13.68 1 98.62 95 TRP A N 1
ATOM 709 C CA . TRP A 1 95 ? -11.477 -18.391 -15.102 1 98.62 95 TRP A CA 1
ATOM 710 C C . TRP A 1 95 ? -12.5 -19.188 -15.914 1 98.62 95 TRP A C 1
ATOM 712 O O . TRP A 1 95 ? -12.25 -19.531 -17.078 1 98.62 95 TRP A O 1
ATOM 722 N N . ASP A 1 96 ? -13.609 -19.422 -15.281 1 98.12 96 ASP A N 1
ATOM 723 C CA . ASP A 1 96 ? -14.711 -20.109 -15.945 1 98.12 96 ASP A CA 1
ATOM 724 C C . ASP A 1 96 ? -15.148 -19.359 -17.203 1 98.12 96 ASP A C 1
ATOM 726 O O . ASP A 1 96 ? -15.609 -19.969 -18.172 1 98.12 96 ASP A O 1
ATOM 730 N N . SER A 1 97 ? -14.969 -18.109 -17.234 1 97.81 97 SER A N 1
ATOM 731 C CA . SER A 1 97 ? -15.406 -17.25 -18.344 1 97.81 97 SER A CA 1
ATOM 732 C C . SER A 1 97 ? -14.617 -17.562 -19.609 1 97.81 97 SER A C 1
ATOM 734 O O . SER A 1 97 ? -15.078 -17.266 -20.719 1 97.81 97 SER A O 1
ATOM 736 N N . ILE A 1 98 ? -13.43 -18.219 -19.469 1 98.62 98 ILE A N 1
ATOM 737 C CA . ILE A 1 98 ? -12.633 -18.422 -20.688 1 98.62 98 ILE A CA 1
ATOM 738 C C . ILE A 1 98 ? -12.328 -19.906 -20.859 1 98.62 98 ILE A C 1
ATOM 740 O O . ILE A 1 98 ? -11.703 -20.312 -21.844 1 98.62 98 ILE A O 1
ATOM 744 N N . ILE A 1 99 ? -12.711 -20.797 -19.953 1 98.62 99 ILE A N 1
ATOM 745 C CA . ILE A 1 99 ? -12.461 -22.219 -20.047 1 98.62 99 ILE A CA 1
ATOM 746 C C . ILE A 1 99 ? -13.781 -22.969 -20.219 1 98.62 99 ILE A C 1
ATOM 748 O O . ILE A 1 99 ? -14.656 -22.906 -19.359 1 98.62 99 ILE A O 1
ATOM 752 N N . GLY A 1 100 ? -13.953 -23.672 -21.266 1 97.75 100 GLY A N 1
ATOM 753 C CA . GLY A 1 100 ? -15.156 -24.422 -21.562 1 97.75 100 GLY A CA 1
ATOM 754 C C . GLY A 1 100 ? -15.383 -24.609 -23.047 1 97.75 100 GLY A C 1
ATOM 755 O O . GLY A 1 100 ? -14.617 -24.109 -23.875 1 97.75 100 GLY A O 1
ATOM 756 N N . PRO A 1 101 ? -16.453 -25.328 -23.375 1 96.69 101 PRO A N 1
ATOM 757 C C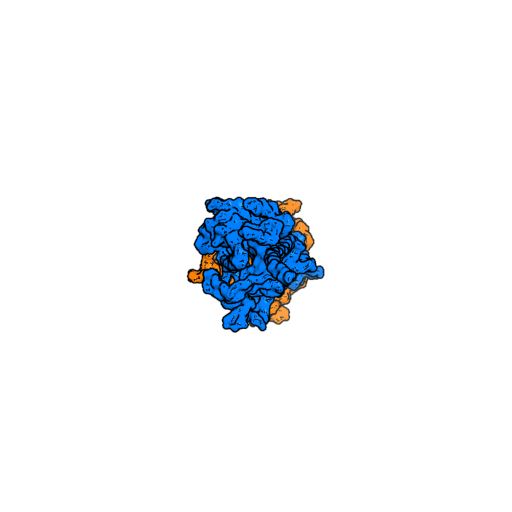A . PRO A 1 101 ? -16.734 -25.562 -24.797 1 96.69 101 PRO A CA 1
ATOM 758 C C . PRO A 1 101 ? -16.984 -24.266 -25.562 1 96.69 101 PRO A C 1
ATOM 760 O O . PRO A 1 101 ? -17.844 -23.469 -25.172 1 96.69 101 PRO A O 1
ATOM 763 N N . GLY A 1 102 ? -16.219 -24.062 -26.578 1 96.06 102 GLY A N 1
ATOM 764 C CA . GLY A 1 102 ? -16.406 -22.922 -27.453 1 96.06 102 GLY A CA 1
ATOM 765 C C . GLY A 1 102 ? -15.797 -21.641 -26.875 1 96.06 102 GLY A C 1
ATOM 766 O O . GLY A 1 102 ? -15.82 -20.594 -27.531 1 96.06 102 GLY A O 1
ATOM 767 N N . LYS A 1 103 ? -15.234 -21.719 -25.719 1 97.88 103 LYS A N 1
ATOM 768 C CA . LYS A 1 103 ? -14.594 -20.562 -25.094 1 97.88 103 LYS A CA 1
ATOM 769 C C . LYS A 1 103 ? -13.148 -20.422 -25.562 1 97.88 103 LYS A C 1
ATOM 771 O O . LYS A 1 103 ? -12.648 -21.266 -26.312 1 97.88 103 LYS A O 1
ATOM 776 N N . PRO A 1 104 ? -12.461 -19.328 -25.141 1 98.56 104 PRO A N 1
ATOM 777 C CA . PRO A 1 104 ? -11.086 -19.109 -25.609 1 98.56 104 PRO A CA 1
ATOM 778 C C . PRO A 1 104 ? -10.172 -20.297 -25.328 1 98.56 104 PRO A C 1
ATOM 780 O O . PRO A 1 104 ? -9.367 -20.672 -26.188 1 98.56 104 PRO A O 1
ATOM 783 N N . LEU A 1 105 ? -10.242 -20.859 -24.156 1 98.69 105 LEU A N 1
ATOM 784 C CA . LEU A 1 105 ? -9.656 -22.156 -23.875 1 98.69 105 LEU A CA 1
ATOM 785 C C . LEU A 1 105 ? -10.688 -23.266 -24.047 1 98.69 105 LEU A C 1
ATOM 787 O O . LEU A 1 105 ? -11.305 -23.719 -23.078 1 98.69 105 LEU A O 1
ATOM 791 N N . ASP A 1 106 ? -10.781 -23.703 -25.266 1 98.19 106 ASP A N 1
ATOM 792 C CA . ASP A 1 106 ? -11.867 -24.562 -25.734 1 98.19 106 ASP A CA 1
ATOM 793 C C . ASP A 1 106 ? -11.656 -26 -25.312 1 98.19 106 ASP A C 1
ATOM 795 O O . ASP A 1 106 ? -10.844 -26.719 -25.906 1 98.19 106 ASP A O 1
ATOM 799 N N . THR A 1 107 ? -12.5 -26.516 -24.453 1 97.62 107 THR A N 1
ATOM 800 C CA . THR A 1 107 ? -12.328 -27.844 -23.906 1 97.62 107 THR A CA 1
ATOM 801 C C . THR A 1 107 ? -12.727 -28.906 -24.922 1 97.62 107 THR A C 1
ATOM 803 O O . THR A 1 107 ? -12.516 -30.109 -24.688 1 97.62 107 THR A O 1
ATOM 806 N N . ASP A 1 108 ? -13.281 -28.5 -26.047 1 96.56 108 ASP A N 1
ATOM 807 C CA . ASP A 1 108 ? -13.508 -29.438 -27.141 1 96.56 108 ASP A CA 1
ATOM 808 C C . ASP A 1 108 ? -12.211 -29.688 -27.906 1 96.56 108 ASP A C 1
ATOM 810 O O . ASP A 1 108 ? -12.109 -30.672 -28.656 1 96.56 108 ASP A O 1
ATOM 814 N N . LYS A 1 109 ? -11.242 -28.859 -27.719 1 97.38 109 LYS A N 1
ATOM 815 C CA . LYS A 1 109 ? -10.008 -28.922 -28.484 1 97.38 109 LYS A CA 1
ATOM 816 C C . LYS A 1 109 ? -8.812 -29.203 -27.578 1 97.38 109 LYS A C 1
ATOM 818 O O . LYS A 1 109 ? -7.844 -29.844 -28 1 97.38 109 LYS A O 1
ATOM 823 N N . PHE A 1 110 ? -8.898 -28.672 -26.391 1 98.31 110 PHE A N 1
ATOM 824 C CA . PHE A 1 110 ? -7.734 -28.719 -25.516 1 98.31 110 PHE A CA 1
ATOM 825 C C . PHE A 1 110 ? -8.055 -29.484 -24.234 1 98.31 110 PHE A C 1
ATOM 827 O O . PHE A 1 110 ? -9.211 -29.578 -23.844 1 98.31 110 PHE A O 1
ATOM 834 N N . PHE A 1 111 ? -7.016 -30.062 -23.672 1 98.31 111 PHE A N 1
ATOM 835 C CA . PHE A 1 111 ? -7.02 -30.609 -22.328 1 98.31 111 PHE A CA 1
ATOM 836 C C . PHE A 1 111 ? -6.344 -29.656 -21.344 1 98.31 111 PHE A C 1
ATOM 838 O O . PHE A 1 111 ? -5.125 -29.5 -21.375 1 98.31 111 PHE A O 1
ATOM 845 N N . ILE A 1 112 ? -7.117 -29.047 -20.484 1 98.62 112 ILE A N 1
ATOM 846 C CA . ILE A 1 112 ? -6.633 -27.984 -19.609 1 98.62 112 ILE A CA 1
ATOM 847 C C . ILE A 1 112 ? -6.371 -28.547 -18.219 1 98.62 112 ILE A C 1
ATOM 849 O O . ILE A 1 112 ? -7.23 -29.219 -17.641 1 98.62 112 ILE A O 1
ATOM 853 N N . ILE A 1 113 ? -5.199 -28.312 -17.703 1 98.81 113 ILE A N 1
ATOM 854 C CA . ILE A 1 113 ? -4.801 -28.766 -16.375 1 98.81 113 ILE A CA 1
ATOM 855 C C . ILE A 1 113 ? -4.539 -27.547 -15.484 1 98.81 113 ILE A C 1
ATOM 857 O O . ILE A 1 113 ? -3.934 -26.562 -15.922 1 98.81 113 ILE A O 1
ATOM 861 N N . SER A 1 114 ? -5.016 -27.531 -14.25 1 98.81 114 SER A N 1
ATOM 862 C CA . SER A 1 114 ? -4.715 -26.547 -13.211 1 98.81 114 SER A CA 1
ATOM 863 C C . SER A 1 114 ? -4.344 -27.219 -11.898 1 98.81 114 SER A C 1
ATOM 865 O O . SER A 1 114 ? -5.039 -28.141 -11.445 1 98.81 114 SER A O 1
ATOM 867 N N . SER A 1 115 ? -3.295 -26.812 -11.289 1 98.75 115 SER A N 1
ATOM 868 C CA . SER A 1 115 ? -2.869 -27.469 -10.062 1 98.75 115 SER A CA 1
ATOM 869 C C . SER A 1 115 ? -2.646 -26.469 -8.938 1 98.75 115 SER A C 1
ATOM 871 O O . SER A 1 115 ? -2.367 -25.297 -9.188 1 98.75 115 SER A O 1
ATOM 873 N N . ASP A 1 116 ? -2.852 -26.891 -7.684 1 98.94 116 ASP A N 1
ATOM 874 C CA . ASP A 1 116 ? -2.408 -26.125 -6.52 1 98.94 116 ASP A CA 1
ATOM 875 C C . ASP A 1 116 ? -0.884 -26.062 -6.449 1 98.94 116 ASP A C 1
ATOM 877 O O . ASP A 1 116 ? -0.202 -27.016 -6.852 1 98.94 116 ASP A O 1
ATOM 881 N N . THR A 1 117 ? -0.357 -25.047 -5.957 1 98.81 117 THR A N 1
ATOM 882 C CA . THR A 1 117 ? 1.083 -24.938 -5.754 1 98.81 117 THR A CA 1
ATOM 883 C C . THR A 1 117 ? 1.478 -25.484 -4.387 1 98.81 117 THR A C 1
ATOM 885 O O . THR A 1 117 ? 0.627 -25.656 -3.51 1 98.81 117 THR A O 1
ATOM 888 N N . LEU A 1 118 ? 2.832 -25.781 -4.324 1 98.5 118 LEU A N 1
ATOM 889 C CA . LEU A 1 118 ? 3.367 -25.844 -2.969 1 98.5 118 LEU A CA 1
ATOM 890 C C . LEU A 1 118 ? 3.023 -24.578 -2.191 1 98.5 118 LEU A C 1
ATOM 892 O O . LEU A 1 118 ? 2.98 -23.484 -2.766 1 98.5 118 LEU A O 1
ATOM 896 N N . VAL A 1 119 ? 2.762 -24.797 -0.922 1 98.88 119 VAL A N 1
ATOM 897 C CA . VAL A 1 119 ? 2.57 -23.703 0.032 1 98.88 119 VAL A CA 1
ATOM 898 C C . VAL A 1 119 ? 1.382 -22.844 -0.394 1 98.88 119 VAL A C 1
ATOM 900 O O . VAL A 1 119 ? 1.397 -21.625 -0.223 1 98.88 119 VAL A O 1
ATOM 903 N N . ASN A 1 120 ? 0.42 -23.516 -1.072 1 98.94 120 ASN A N 1
ATOM 904 C CA . ASN A 1 120 ? -0.792 -22.766 -1.378 1 98.94 120 ASN A CA 1
ATOM 905 C C . ASN A 1 120 ? -1.317 -22.031 -0.151 1 98.94 120 ASN A C 1
ATOM 907 O O . ASN A 1 120 ? -1.255 -22.547 0.966 1 98.94 120 ASN A O 1
ATOM 911 N N . LEU A 1 121 ? -1.929 -20.906 -0.336 1 98.94 121 LEU A N 1
ATOM 912 C CA . LEU A 1 121 ? -2.326 -20 0.737 1 98.94 121 LEU A CA 1
ATOM 913 C C . LEU A 1 121 ? -3.402 -20.625 1.612 1 98.94 121 LEU A C 1
ATOM 915 O O . LEU A 1 121 ? -3.48 -20.344 2.811 1 98.94 121 LEU A O 1
ATOM 919 N N . SER A 1 122 ? -4.223 -21.547 1.024 1 98.69 122 SER A N 1
ATOM 920 C CA . SER A 1 122 ? -5.461 -21.953 1.676 1 98.69 122 SER A CA 1
ATOM 921 C C . SER A 1 122 ? -5.465 -23.453 1.979 1 98.69 122 SER A C 1
ATOM 923 O O . SER A 1 122 ? -6.375 -24.172 1.565 1 98.69 122 SER A O 1
ATOM 925 N N . PRO A 1 123 ? -4.562 -23.875 2.879 1 98.62 123 PRO A N 1
ATOM 926 C CA . PRO A 1 123 ? -4.527 -25.312 3.191 1 98.62 123 PRO A CA 1
ATOM 927 C C . PRO A 1 123 ? -5.746 -25.766 3.986 1 98.62 123 PRO A C 1
ATOM 929 O O . PRO A 1 123 ? -5.996 -26.969 4.098 1 98.62 123 PRO A O 1
ATOM 932 N N . LYS A 1 124 ? -6.543 -24.828 4.516 1 98.25 124 LYS A N 1
ATOM 933 C CA . LYS A 1 124 ? -7.711 -25.172 5.316 1 98.25 124 LYS A CA 1
ATOM 934 C C . LYS A 1 124 ? -8.969 -25.25 4.453 1 98.25 124 LYS A C 1
ATOM 936 O O . LYS A 1 124 ? -10.047 -25.609 4.938 1 98.25 124 LYS A O 1
ATOM 941 N N . ASP A 1 125 ? -8.852 -24.828 3.232 1 97.94 125 ASP A N 1
ATOM 942 C CA . ASP A 1 125 ? -9.93 -25.031 2.264 1 97.94 125 ASP A CA 1
ATOM 943 C C . ASP A 1 125 ? -10.062 -26.5 1.881 1 97.94 125 ASP A C 1
ATOM 945 O O . ASP A 1 125 ? -9.102 -27.109 1.41 1 97.94 125 ASP A O 1
ATOM 949 N N . PRO A 1 126 ? -11.25 -27.062 2.02 1 96.19 126 PRO A N 1
ATOM 950 C CA . PRO A 1 126 ? -11.414 -28.5 1.757 1 96.19 126 PRO A CA 1
ATOM 951 C C . PRO A 1 126 ? -11.172 -28.859 0.293 1 96.19 126 PRO A C 1
ATOM 953 O O . PRO A 1 126 ? -10.977 -30.031 -0.032 1 96.19 126 PRO A O 1
ATOM 956 N N . THR A 1 127 ? -11.172 -27.906 -0.581 1 96 127 THR A N 1
ATOM 957 C CA . THR A 1 127 ? -10.992 -28.203 -2 1 96 127 THR A CA 1
ATOM 958 C C . THR A 1 127 ? -9.547 -27.922 -2.426 1 96 127 THR A C 1
ATOM 960 O O . THR A 1 127 ? -9.234 -27.938 -3.619 1 96 127 THR A O 1
ATOM 963 N N . VAL A 1 128 ? -8.68 -27.625 -1.484 1 98.62 128 VAL A N 1
ATOM 964 C CA . VAL A 1 128 ? -7.266 -27.391 -1.771 1 98.62 128 VAL A CA 1
ATOM 965 C C . VAL A 1 128 ? -6.422 -28.516 -1.174 1 98.62 128 VAL A C 1
ATOM 967 O O . VAL A 1 128 ? -6.66 -28.953 -0.042 1 98.62 128 VAL A O 1
ATOM 970 N N . THR A 1 129 ? -5.598 -29.094 -1.957 1 98.81 129 THR A N 1
ATOM 971 C CA . THR A 1 129 ? -4.555 -29.984 -1.478 1 98.81 129 THR A CA 1
ATOM 972 C C . THR A 1 129 ? -3.172 -29.406 -1.756 1 98.81 129 THR A C 1
ATOM 974 O O . THR A 1 129 ? -2.84 -29.109 -2.904 1 98.81 129 THR A O 1
ATOM 977 N N . THR A 1 130 ? -2.406 -29.219 -0.704 1 98.88 130 THR A N 1
ATOM 978 C CA . THR A 1 130 ? -1.078 -28.625 -0.839 1 98.88 130 THR A CA 1
ATOM 979 C C . THR A 1 130 ? -0.14 -29.156 0.243 1 98.88 130 THR A C 1
ATOM 981 O O . THR A 1 130 ? -0.58 -29.828 1.179 1 98.88 130 THR A O 1
ATOM 984 N N . THR A 1 131 ? 1.134 -29.031 0.029 1 98.94 131 THR A N 1
ATOM 985 C CA . THR A 1 131 ? 2.182 -29.297 1.008 1 98.94 131 THR A CA 1
ATOM 986 C C . THR A 1 131 ? 2.932 -28.016 1.358 1 98.94 131 THR A C 1
ATOM 988 O O . THR A 1 131 ? 3.361 -27.266 0.469 1 98.94 131 THR A O 1
ATOM 991 N N . GLY A 1 132 ? 3.014 -27.688 2.586 1 98.81 132 GLY A N 1
ATOM 992 C CA . GLY A 1 132 ? 3.656 -26.484 3.084 1 98.81 132 GLY A CA 1
ATOM 993 C C . GLY A 1 132 ? 3.883 -26.5 4.582 1 98.81 132 GLY A C 1
ATOM 994 O O . GLY A 1 132 ? 3.908 -27.578 5.199 1 98.81 132 GLY A O 1
ATOM 995 N N . PRO A 1 133 ? 4.113 -25.375 5.188 1 98.81 133 PRO A N 1
ATOM 996 C CA . PRO A 1 133 ? 4.418 -25.281 6.617 1 98.81 133 PRO A CA 1
ATOM 997 C C . PRO A 1 133 ? 3.369 -25.969 7.492 1 98.81 133 PRO A C 1
ATOM 999 O O . PRO A 1 133 ? 3.697 -26.5 8.555 1 98.81 133 PRO A O 1
ATOM 1002 N N . ALA A 1 134 ? 2.16 -26 7.043 1 98.75 134 ALA A N 1
ATOM 1003 C CA . ALA A 1 134 ? 1.071 -26.562 7.84 1 98.75 134 ALA A CA 1
ATOM 1004 C C . ALA A 1 134 ? 1.064 -28.078 7.762 1 98.75 134 ALA A C 1
ATOM 1006 O O . ALA A 1 134 ? 0.398 -28.75 8.555 1 98.75 134 ALA A O 1
ATOM 1007 N N . SER A 1 135 ? 1.741 -28.672 6.781 1 98.75 135 SER A N 1
ATOM 1008 C CA . SER A 1 135 ? 1.783 -30.125 6.609 1 98.75 135 SER A CA 1
ATOM 1009 C C . SER A 1 135 ? 2.666 -30.781 7.664 1 98.75 135 SER A C 1
ATOM 1011 O O . SER A 1 135 ? 3.564 -30.141 8.211 1 98.75 135 SER A O 1
ATOM 1013 N N . VAL A 1 136 ? 2.381 -32.062 7.93 1 97.94 136 VAL A N 1
ATOM 1014 C CA . VAL A 1 136 ? 3.16 -32.812 8.906 1 97.94 136 VAL A CA 1
ATOM 1015 C C . VAL A 1 136 ? 4.48 -33.25 8.281 1 97.94 136 VAL A C 1
ATOM 1017 O O . VAL A 1 136 ? 4.496 -33.812 7.18 1 97.94 136 VAL A O 1
ATOM 1020 N N . ASN A 1 137 ? 5.535 -32.938 8.938 1 97.5 137 ASN A N 1
ATOM 1021 C CA . ASN A 1 137 ? 6.836 -33.5 8.617 1 97.5 137 ASN A CA 1
ATOM 1022 C C . ASN A 1 137 ? 6.906 -34.969 9.023 1 97.5 137 ASN A C 1
ATOM 1024 O O . ASN A 1 137 ? 6.852 -35.312 10.211 1 97.5 137 ASN A O 1
ATOM 1028 N N . PRO A 1 138 ? 7.086 -35.781 8.023 1 96.5 138 PRO A N 1
ATOM 1029 C CA . PRO A 1 138 ? 7.066 -37.219 8.367 1 96.5 138 PRO A CA 1
ATOM 1030 C C . PRO A 1 138 ? 8.203 -37.594 9.305 1 96.5 138 PRO A C 1
ATOM 1032 O O . PRO A 1 138 ? 8.094 -38.594 10.023 1 96.5 138 PRO A O 1
ATOM 1035 N N . ASP A 1 139 ? 9.242 -36.938 9.359 1 96.75 139 ASP A N 1
ATOM 1036 C CA . ASP A 1 139 ? 10.391 -37.281 10.188 1 96.75 139 ASP A CA 1
ATOM 1037 C C . ASP A 1 139 ? 10.133 -36.938 11.656 1 96.75 139 ASP A C 1
ATOM 1039 O O . ASP A 1 139 ? 10.672 -37.562 12.555 1 96.75 139 ASP A O 1
ATOM 1043 N N . THR A 1 140 ? 9.344 -35.906 11.93 1 96.94 140 THR A N 1
ATOM 1044 C CA . THR A 1 140 ? 9.156 -35.438 13.297 1 96.94 140 THR A CA 1
ATOM 1045 C C . THR A 1 140 ? 7.746 -35.75 13.789 1 96.94 140 THR A C 1
ATOM 1047 O O . THR A 1 140 ? 7.484 -35.719 15 1 96.94 140 THR A O 1
ATOM 1050 N N . GLY A 1 141 ? 6.812 -35.938 12.836 1 97.25 141 GLY A N 1
ATOM 1051 C CA . GLY A 1 141 ? 5.418 -36.156 13.188 1 97.25 141 GLY A CA 1
ATOM 1052 C C . GLY A 1 141 ? 4.688 -34.875 13.555 1 97.25 141 GLY A C 1
ATOM 1053 O O . GLY A 1 141 ? 3.545 -34.906 14.016 1 97.25 141 GLY A O 1
ATOM 1054 N N . LYS A 1 142 ? 5.332 -33.75 13.398 1 97.56 142 LYS A N 1
ATOM 1055 C CA . LYS A 1 142 ? 4.777 -32.438 13.688 1 97.56 142 LYS A CA 1
ATOM 1056 C C . LYS A 1 142 ? 4.738 -31.578 12.438 1 97.56 142 LYS A C 1
ATOM 1058 O O . LYS A 1 142 ? 5.422 -31.859 11.453 1 97.56 142 LYS A O 1
ATOM 1063 N N . PRO A 1 143 ? 3.852 -30.594 12.5 1 98.19 143 PRO A N 1
ATOM 1064 C CA . PRO A 1 143 ? 3.867 -29.688 11.352 1 98.19 143 PRO A CA 1
ATOM 1065 C C . PRO A 1 143 ? 5.242 -29.062 11.102 1 98.19 143 PRO A C 1
ATOM 1067 O O . PRO A 1 143 ? 5.98 -28.797 12.047 1 98.19 143 PRO A O 1
ATOM 1070 N N . TYR A 1 144 ? 5.57 -28.75 9.867 1 98.31 144 TYR A N 1
ATOM 1071 C CA . TYR A 1 144 ? 6.863 -28.188 9.508 1 98.31 144 TYR A CA 1
ATOM 1072 C C . TYR A 1 144 ? 7.074 -26.828 10.18 1 98.31 144 TYR A C 1
ATOM 1074 O O . TYR A 1 144 ? 8.141 -26.562 10.734 1 98.31 144 TYR A O 1
ATOM 1082 N N . GLY A 1 145 ? 5.996 -26.016 10.125 1 98.19 145 GLY A N 1
ATOM 1083 C CA . GLY A 1 145 ? 6.207 -24.641 10.516 1 98.19 145 GLY A CA 1
ATOM 1084 C C . GLY A 1 145 ? 7.293 -23.953 9.711 1 98.19 145 GLY A C 1
ATOM 1085 O O . GLY A 1 145 ? 7.316 -24.047 8.484 1 98.19 145 GLY A O 1
ATOM 1086 N N . MET A 1 146 ? 8.164 -23.281 10.438 1 98.12 146 MET A N 1
ATOM 1087 C CA . MET A 1 146 ? 9.195 -22.516 9.742 1 98.12 146 MET A CA 1
ATOM 1088 C C . MET A 1 146 ? 10.391 -23.391 9.398 1 98.12 146 MET A C 1
ATOM 1090 O O . MET A 1 146 ? 11.352 -22.922 8.781 1 98.12 146 MET A O 1
ATOM 1094 N N . SER A 1 147 ? 10.352 -24.641 9.734 1 97.75 147 SER A N 1
ATOM 1095 C CA . SER A 1 147 ? 11.391 -25.562 9.305 1 97.75 147 SER A CA 1
ATOM 1096 C C . SER A 1 147 ? 11.141 -26.062 7.883 1 97.75 147 SER A C 1
ATOM 1098 O O . SER A 1 147 ? 11.984 -26.75 7.301 1 97.75 147 SER A O 1
ATOM 1100 N N . PHE A 1 148 ? 9.977 -25.781 7.352 1 98.56 148 PHE A N 1
ATOM 1101 C CA . PHE A 1 148 ? 9.727 -26.062 5.941 1 98.56 148 PHE A CA 1
ATOM 1102 C C . PHE A 1 148 ? 10.773 -25.391 5.059 1 98.56 148 PHE A C 1
ATOM 1104 O O . PHE A 1 148 ? 11.156 -24.25 5.305 1 98.56 148 PHE A O 1
ATOM 1111 N N . PRO A 1 149 ? 11.242 -26.078 4.039 1 98.19 149 PRO A N 1
ATOM 1112 C CA . PRO A 1 149 ? 12.266 -25.469 3.189 1 98.19 149 PRO A CA 1
ATOM 1113 C C . PRO A 1 149 ? 11.75 -24.234 2.434 1 98.19 149 PRO A C 1
ATOM 1115 O O . PRO A 1 149 ? 10.578 -24.188 2.066 1 98.19 149 PRO A O 1
ATOM 1118 N N . VAL A 1 150 ? 12.711 -23.312 2.172 1 98.38 150 VAL A N 1
ATOM 1119 C CA . VAL A 1 150 ? 12.367 -22.203 1.298 1 98.38 150 VAL A CA 1
ATOM 1120 C C . VAL A 1 150 ? 11.992 -22.719 -0.087 1 98.38 150 VAL A C 1
ATOM 1122 O O . VAL A 1 150 ? 12.648 -23.625 -0.613 1 98.38 150 VAL A O 1
ATOM 1125 N N . VAL A 1 151 ? 10.938 -22.219 -0.613 1 98.56 151 VAL A N 1
ATOM 1126 C CA . VAL A 1 151 ? 10.547 -22.562 -1.975 1 98.56 151 VAL A CA 1
ATOM 1127 C C . VAL A 1 151 ? 10.438 -21.312 -2.83 1 98.56 151 VAL A C 1
ATOM 1129 O O . VAL A 1 151 ? 10.102 -20.234 -2.324 1 98.56 151 VAL A O 1
ATOM 1132 N N . THR A 1 152 ? 10.727 -21.422 -4.098 1 97.94 152 THR A N 1
ATOM 1133 C CA . THR A 1 152 ? 10.641 -20.359 -5.094 1 97.94 152 THR A CA 1
ATOM 1134 C C . THR A 1 152 ? 9.586 -20.688 -6.145 1 97.94 152 THR A C 1
ATOM 1136 O O . THR A 1 152 ? 9.023 -21.781 -6.148 1 97.94 152 THR A O 1
ATOM 1139 N N . ILE A 1 153 ? 9.336 -19.766 -7.023 1 98.69 153 ILE A N 1
ATOM 1140 C CA . ILE A 1 153 ? 8.43 -19.984 -8.141 1 98.69 153 ILE A CA 1
ATOM 1141 C C . ILE A 1 153 ? 8.906 -21.172 -8.961 1 98.69 153 ILE A C 1
ATOM 1143 O O . ILE A 1 153 ? 8.086 -21.969 -9.461 1 98.69 153 ILE A O 1
ATOM 1147 N N . ARG A 1 154 ? 10.18 -21.359 -9.102 1 98.44 154 ARG A N 1
ATOM 1148 C CA . ARG A 1 154 ? 10.734 -22.5 -9.82 1 98.44 154 ARG A CA 1
ATOM 1149 C C . ARG A 1 154 ? 10.328 -23.812 -9.164 1 98.44 154 ARG A C 1
ATOM 1151 O O . ARG A 1 154 ? 10.102 -24.812 -9.852 1 98.44 154 ARG A O 1
ATOM 1158 N N . ASP A 1 155 ? 10.281 -23.828 -7.906 1 98.81 155 ASP A N 1
ATOM 1159 C CA . ASP A 1 155 ? 9.859 -25.031 -7.215 1 98.81 155 ASP A CA 1
ATOM 1160 C C . ASP A 1 155 ? 8.406 -25.375 -7.543 1 98.81 155 ASP A C 1
ATOM 1162 O O . ASP A 1 155 ? 8.047 -26.547 -7.66 1 98.81 155 ASP A O 1
ATOM 1166 N N . PHE A 1 156 ? 7.508 -24.344 -7.629 1 98.88 156 PHE A N 1
ATOM 1167 C CA . PHE A 1 156 ? 6.141 -24.578 -8.07 1 98.88 156 PHE A CA 1
ATOM 1168 C C . PHE A 1 156 ? 6.117 -25.234 -9.445 1 98.88 156 PHE A C 1
ATOM 1170 O O . PHE A 1 156 ? 5.426 -26.219 -9.664 1 98.88 156 PHE A O 1
ATOM 1177 N N . VAL A 1 157 ? 6.918 -24.688 -10.336 1 98.88 157 VAL A N 1
ATOM 1178 C CA . VAL A 1 157 ? 6.992 -25.156 -11.719 1 98.88 157 VAL A CA 1
ATOM 1179 C C . VAL A 1 157 ? 7.508 -26.578 -11.758 1 98.88 157 VAL A C 1
ATOM 1181 O O . VAL A 1 157 ? 6.977 -27.422 -12.492 1 98.88 157 VAL A O 1
ATOM 1184 N N . ASN A 1 158 ? 8.539 -26.906 -10.922 1 98.81 158 ASN A N 1
ATOM 1185 C CA . ASN A 1 158 ? 9.117 -28.234 -10.898 1 98.81 158 ASN A CA 1
ATOM 1186 C C . ASN A 1 158 ? 8.102 -29.281 -10.43 1 98.81 158 ASN A C 1
ATOM 1188 O O . ASN A 1 158 ? 8.07 -30.391 -10.938 1 98.81 158 ASN A O 1
ATOM 1192 N N . VAL A 1 159 ? 7.32 -28.922 -9.469 1 98.88 159 VAL A N 1
ATOM 1193 C CA . VAL A 1 159 ? 6.305 -29.859 -8.977 1 98.88 159 VAL A CA 1
ATOM 1194 C C . VAL A 1 159 ? 5.211 -30.031 -10.031 1 98.88 159 VAL A C 1
ATOM 1196 O O . VAL A 1 159 ? 4.707 -31.141 -10.234 1 98.88 159 VAL A O 1
ATOM 1199 N N . GLN A 1 160 ? 4.809 -28.984 -10.711 1 98.88 160 GLN A N 1
ATOM 1200 C CA . GLN A 1 160 ? 3.873 -29.078 -11.828 1 98.88 160 GLN A CA 1
ATOM 1201 C C . GLN A 1 160 ? 4.41 -29.984 -12.93 1 98.88 160 GLN A C 1
ATOM 1203 O O . GLN A 1 160 ? 3.666 -30.766 -13.508 1 98.88 160 GLN A O 1
ATOM 1208 N N . LYS A 1 161 ? 5.695 -29.844 -13.203 1 98.88 161 LYS A N 1
ATOM 1209 C CA . LYS A 1 161 ? 6.336 -30.688 -14.203 1 98.88 161 LYS A CA 1
ATOM 1210 C C . LYS A 1 161 ? 6.254 -32.156 -13.82 1 98.88 161 LYS A C 1
ATOM 1212 O O . LYS A 1 161 ? 5.996 -33 -14.664 1 98.88 161 LYS A O 1
ATOM 1217 N N . ALA A 1 162 ? 6.496 -32.406 -12.57 1 98.81 162 ALA A N 1
ATOM 1218 C CA . ALA A 1 162 ? 6.387 -33.781 -12.086 1 98.81 162 ALA A CA 1
ATOM 1219 C C . ALA A 1 162 ? 4.977 -34.344 -12.289 1 98.81 162 ALA A C 1
ATOM 1221 O O . ALA A 1 162 ? 4.801 -35.5 -12.672 1 98.81 162 ALA A O 1
ATOM 1222 N N . LEU A 1 163 ? 3.959 -33.5 -12.016 1 98.81 163 LEU A N 1
ATOM 1223 C CA . LEU A 1 163 ? 2.578 -33.875 -12.281 1 98.81 163 LEU A CA 1
ATOM 1224 C C . LEU A 1 163 ? 2.375 -34.219 -13.758 1 98.81 163 LEU A C 1
ATOM 1226 O O . LEU A 1 163 ? 1.816 -35.25 -14.094 1 98.81 163 LEU A O 1
ATOM 1230 N N . LEU A 1 164 ? 2.814 -33.375 -14.641 1 98.75 164 LEU A N 1
ATOM 1231 C CA . LEU A 1 164 ? 2.658 -33.562 -16.078 1 98.75 164 LEU A CA 1
ATOM 1232 C C . LEU A 1 164 ? 3.387 -34.812 -16.531 1 98.75 164 LEU A C 1
ATOM 1234 O O . LEU A 1 164 ? 2.887 -35.562 -17.375 1 98.75 164 LEU A O 1
ATOM 1238 N N . ASP A 1 165 ? 4.621 -35.062 -15.938 1 98.5 165 ASP A N 1
ATOM 1239 C CA . ASP A 1 165 ? 5.355 -36.281 -16.25 1 98.5 165 ASP A CA 1
ATOM 1240 C C . ASP A 1 165 ? 4.543 -37.5 -15.883 1 98.5 165 ASP A C 1
ATOM 1242 O O . ASP A 1 165 ? 4.535 -38.5 -16.625 1 98.5 165 ASP A O 1
ATOM 1246 N N . SER A 1 166 ? 3.908 -37.438 -14.82 1 98.19 166 SER A N 1
ATOM 1247 C CA . SER A 1 166 ? 3.111 -38.562 -14.367 1 98.19 166 SER A CA 1
ATOM 1248 C C . SER A 1 166 ? 1.95 -38.844 -15.312 1 98.19 166 SER A C 1
ATOM 1250 O O . SER A 1 166 ? 1.409 -39.969 -15.328 1 98.19 166 SER A O 1
ATOM 1252 N N . LEU A 1 167 ? 1.551 -37.844 -16.078 1 97.5 167 LEU A N 1
ATOM 1253 C CA . LEU A 1 167 ? 0.476 -38 -17.062 1 97.5 167 LEU A CA 1
ATOM 1254 C C . LEU A 1 167 ? 1.038 -38.25 -18.453 1 97.5 167 LEU A C 1
ATOM 1256 O O . LEU A 1 167 ? 0.29 -38.281 -19.438 1 97.5 167 LEU A O 1
ATOM 1260 N N . ASN A 1 168 ? 2.328 -38.344 -18.516 1 97.88 168 ASN A N 1
ATOM 1261 C CA . ASN A 1 168 ? 3.053 -38.594 -19.766 1 97.88 168 ASN A CA 1
ATOM 1262 C C . ASN A 1 168 ? 2.83 -37.438 -20.75 1 97.88 168 ASN A C 1
ATOM 1264 O O . ASN A 1 168 ? 2.668 -37.656 -21.953 1 97.88 168 ASN A O 1
ATOM 1268 N N . VAL A 1 169 ? 2.66 -36.344 -20.234 1 98.25 169 VAL A N 1
ATOM 1269 C CA . VAL A 1 169 ? 2.574 -35.125 -21.062 1 98.25 169 VAL A CA 1
ATOM 1270 C C . VAL A 1 169 ? 3.977 -34.594 -21.344 1 98.25 169 VAL A C 1
ATOM 1272 O O . VAL A 1 169 ? 4.684 -34.188 -20.406 1 98.25 169 VAL A O 1
ATOM 1275 N N . LYS A 1 170 ? 4.367 -34.438 -22.625 1 97.5 170 LYS A N 1
ATOM 1276 C CA . LYS A 1 170 ? 5.738 -34.062 -22.969 1 97.5 170 LYS A CA 1
ATOM 1277 C C . LYS A 1 170 ? 5.789 -32.688 -23.641 1 97.5 170 LYS A C 1
ATOM 1279 O O . LYS A 1 170 ? 6.867 -32.125 -23.812 1 97.5 170 LYS A O 1
ATOM 1284 N N . SER A 1 171 ? 4.652 -32.281 -23.969 1 97.75 171 SER A N 1
ATOM 1285 C CA . SER A 1 171 ? 4.555 -30.969 -24.609 1 97.75 171 SER A CA 1
ATOM 1286 C C . SER A 1 171 ? 3.32 -30.219 -24.125 1 97.75 171 SER A C 1
ATOM 1288 O O . SER A 1 171 ? 2.264 -30.812 -23.906 1 97.75 171 SER A O 1
ATOM 1290 N N . LEU A 1 172 ? 3.514 -28.891 -23.984 1 98.81 172 LEU A N 1
ATOM 1291 C CA . LEU A 1 172 ? 2.408 -28.016 -23.641 1 98.81 172 LEU A CA 1
ATOM 1292 C C . LEU A 1 172 ? 2.035 -27.125 -24.828 1 98.81 172 LEU A C 1
ATOM 1294 O O . LEU A 1 172 ? 2.869 -26.375 -25.328 1 98.81 172 LEU A O 1
ATOM 1298 N N . HIS A 1 173 ? 0.744 -27.281 -25.188 1 98.81 173 HIS A N 1
ATOM 1299 C CA . HIS A 1 173 ? 0.253 -26.328 -26.188 1 98.81 173 HIS A CA 1
ATOM 1300 C C . HIS A 1 173 ? 0.426 -24.891 -25.719 1 98.81 173 HIS A C 1
ATOM 1302 O O . HIS A 1 173 ? 0.743 -24.016 -26.5 1 98.81 173 HIS A O 1
ATOM 1308 N N . ALA A 1 174 ? 0.172 -24.672 -24.422 1 98.88 174 ALA A N 1
ATOM 1309 C CA . ALA A 1 174 ? 0.368 -23.375 -23.797 1 98.88 174 ALA A CA 1
ATOM 1310 C C . ALA A 1 174 ? 0.454 -23.5 -22.281 1 98.88 174 ALA A C 1
ATOM 1312 O O . ALA A 1 174 ? -0.022 -24.469 -21.703 1 98.88 174 ALA A O 1
ATOM 1313 N N . VAL A 1 175 ? 1.102 -22.594 -21.688 1 98.94 175 VAL A N 1
ATOM 1314 C CA . VAL A 1 175 ? 0.997 -22.328 -20.266 1 98.94 175 VAL A CA 1
ATOM 1315 C C . VAL A 1 175 ? 0.483 -20.906 -20.047 1 98.94 175 VAL A C 1
ATOM 1317 O O . VAL A 1 175 ? 0.942 -19.969 -20.688 1 98.94 175 VAL A O 1
ATOM 1320 N N . MET A 1 176 ? -0.506 -20.766 -19.172 1 98.94 176 MET A N 1
ATOM 1321 C CA . MET A 1 176 ? -1.175 -19.484 -18.938 1 98.94 176 MET A CA 1
ATOM 1322 C C . MET A 1 176 ? -1.438 -19.266 -17.453 1 98.94 176 MET A C 1
ATOM 1324 O O . MET A 1 176 ? -1.837 -20.188 -16.75 1 98.94 176 MET A O 1
ATOM 1328 N N . GLY A 1 177 ? -1.203 -18.047 -16.984 1 98.88 177 GLY A N 1
ATOM 1329 C CA . GLY A 1 177 ? -1.515 -17.75 -15.586 1 98.88 177 GLY A CA 1
ATOM 1330 C C . GLY A 1 177 ? -1.639 -16.266 -15.297 1 98.88 177 GLY A C 1
ATOM 1331 O O . GLY A 1 177 ? -1.084 -15.445 -16.031 1 98.88 177 GLY A O 1
ATOM 1332 N N . GLY A 1 178 ? -2.402 -15.922 -14.289 1 98.81 178 GLY A N 1
ATOM 1333 C CA . GLY A 1 178 ? -2.59 -14.547 -13.844 1 98.81 178 GLY A CA 1
ATOM 1334 C C . GLY A 1 178 ? -1.803 -14.211 -12.594 1 98.81 178 GLY A C 1
ATOM 1335 O O . GLY A 1 178 ? -1.716 -15.023 -11.672 1 98.81 178 GLY A O 1
ATOM 1336 N N . SER A 1 179 ? -1.226 -12.938 -12.539 1 98.62 179 SER A N 1
ATOM 1337 C CA . SER A 1 179 ? -0.515 -12.484 -11.352 1 98.62 179 SER A CA 1
ATOM 1338 C C . SER A 1 179 ? 0.638 -13.414 -11 1 98.62 179 SER A C 1
ATOM 1340 O O . SER A 1 179 ? 1.494 -13.695 -11.844 1 98.62 179 SER A O 1
ATOM 1342 N N . MET A 1 180 ? 0.695 -14.062 -9.844 1 98.88 180 MET A N 1
ATOM 1343 C CA . MET A 1 180 ? 1.735 -15.031 -9.523 1 98.88 180 MET A CA 1
ATOM 1344 C C . MET A 1 180 ? 1.738 -16.188 -10.523 1 98.88 180 MET A C 1
ATOM 1346 O O . MET A 1 180 ? 2.791 -16.75 -10.82 1 98.88 180 MET A O 1
ATOM 1350 N N . GLY A 1 181 ? 0.574 -16.516 -11.047 1 98.88 181 GLY A N 1
ATOM 1351 C CA . GLY A 1 181 ? 0.496 -17.5 -12.102 1 98.88 181 GLY A CA 1
ATOM 1352 C C . GLY A 1 181 ? 1.263 -17.109 -13.352 1 98.88 181 GLY A C 1
ATOM 1353 O O . GLY A 1 181 ? 1.818 -17.953 -14.047 1 98.88 181 GLY A O 1
ATOM 1354 N N . SER A 1 182 ? 1.25 -15.812 -13.672 1 98.81 182 SER A N 1
ATOM 1355 C CA . SER A 1 182 ? 2.021 -15.312 -14.805 1 98.81 182 SER A CA 1
ATOM 1356 C C . SER A 1 182 ? 3.518 -15.516 -14.586 1 98.81 182 SER A C 1
ATOM 1358 O O . SER A 1 182 ? 4.262 -15.766 -15.539 1 98.81 182 SER A O 1
ATOM 1360 N N . LEU A 1 183 ? 3.988 -15.336 -13.328 1 98.81 183 LEU A N 1
ATOM 1361 C CA . LEU A 1 183 ? 5.379 -15.625 -12.992 1 98.81 183 LEU A CA 1
ATOM 1362 C C . LEU A 1 183 ? 5.711 -17.078 -13.289 1 98.81 183 LEU A C 1
ATOM 1364 O O . LEU A 1 183 ? 6.75 -17.375 -13.883 1 98.81 183 LEU A O 1
ATOM 1368 N N . GLN A 1 184 ? 4.84 -17.938 -12.922 1 98.94 184 GLN A N 1
ATOM 1369 C CA . GLN A 1 184 ? 5.008 -19.359 -13.18 1 98.94 184 GLN A CA 1
ATOM 1370 C C . GLN A 1 184 ? 5.039 -19.641 -14.68 1 98.94 184 GLN A C 1
ATOM 1372 O O . GLN A 1 184 ? 5.891 -20.406 -15.156 1 98.94 184 GLN A O 1
ATOM 1377 N N . ALA A 1 185 ? 4.129 -19.031 -15.406 1 98.94 185 ALA A N 1
ATOM 1378 C CA . ALA A 1 185 ? 4.047 -19.25 -16.844 1 98.94 185 ALA A CA 1
ATOM 1379 C C . ALA A 1 185 ? 5.34 -18.828 -17.547 1 98.94 185 ALA A C 1
ATOM 1381 O O . ALA A 1 185 ? 5.871 -19.562 -18.375 1 98.94 185 ALA A O 1
ATOM 1382 N N . LEU A 1 186 ? 5.836 -17.672 -17.156 1 98.88 186 LEU A N 1
ATOM 1383 C CA . LEU A 1 186 ? 7.094 -17.203 -17.734 1 98.88 186 LEU A CA 1
ATOM 1384 C C . LEU A 1 186 ? 8.25 -18.125 -17.344 1 98.88 186 LEU A C 1
ATOM 1386 O O . LEU A 1 186 ? 9.125 -18.406 -18.156 1 98.88 186 LEU A O 1
ATOM 1390 N N . GLU A 1 187 ? 8.234 -18.578 -16.125 1 98.88 187 GLU A N 1
ATOM 1391 C CA . GLU A 1 187 ? 9.273 -19.5 -15.648 1 98.88 187 GLU A CA 1
ATOM 1392 C C . GLU A 1 187 ? 9.234 -20.812 -16.422 1 98.88 187 GLU A C 1
ATOM 1394 O O . GLU A 1 187 ? 10.273 -21.375 -16.75 1 98.88 187 GLU A O 1
ATOM 1399 N N . TRP A 1 188 ? 8.055 -21.312 -16.672 1 98.88 188 TRP A N 1
ATOM 1400 C CA . TRP A 1 188 ? 7.898 -22.5 -17.516 1 98.88 188 TRP A CA 1
ATOM 1401 C C . TRP A 1 188 ? 8.562 -22.281 -18.875 1 98.88 188 TRP A C 1
ATOM 1403 O O . TRP A 1 188 ? 9.32 -23.125 -19.344 1 98.88 188 TRP A O 1
ATOM 1413 N N . GLY A 1 189 ? 8.25 -21.172 -19.531 1 98.81 189 GLY A N 1
ATOM 1414 C CA . GLY A 1 189 ? 8.828 -20.844 -20.812 1 98.81 189 GLY A CA 1
ATOM 1415 C C . GLY A 1 189 ? 10.344 -20.828 -20.797 1 98.81 189 GLY A C 1
ATOM 1416 O O . GLY A 1 189 ? 10.984 -21.266 -21.75 1 98.81 189 GLY A O 1
ATOM 1417 N N . ALA A 1 190 ? 10.906 -20.344 -19.75 1 98.62 190 ALA A N 1
ATOM 1418 C CA . ALA A 1 190 ? 12.352 -20.172 -19.656 1 98.62 190 ALA A CA 1
ATOM 1419 C C . ALA A 1 190 ? 13.047 -21.484 -19.297 1 98.62 190 ALA A C 1
ATOM 1421 O O . ALA A 1 190 ? 14.141 -21.766 -19.781 1 98.62 190 ALA A O 1
ATOM 1422 N N . THR A 1 191 ? 12.414 -22.312 -18.5 1 98.06 191 THR A N 1
ATOM 1423 C CA . THR A 1 191 ? 13.109 -23.469 -17.953 1 98.06 191 THR A CA 1
ATOM 1424 C C . THR A 1 191 ? 12.781 -24.719 -18.75 1 98.06 191 THR A C 1
ATOM 1426 O O . THR A 1 191 ? 13.508 -25.719 -18.672 1 98.06 191 THR A O 1
ATOM 1429 N N . HIS A 1 192 ? 11.719 -24.719 -19.5 1 98.44 192 HIS A N 1
ATOM 1430 C CA . HIS A 1 192 ? 11.344 -25.828 -20.375 1 98.44 192 HIS A CA 1
ATOM 1431 C C . HIS A 1 192 ? 11 -25.344 -21.781 1 98.44 192 HIS A C 1
ATOM 1433 O O . HIS A 1 192 ? 9.93 -25.656 -22.297 1 98.44 192 HIS A O 1
ATOM 1439 N N . PRO A 1 193 ? 11.945 -24.719 -22.406 1 98.19 193 PRO A N 1
ATOM 1440 C CA . PRO A 1 193 ? 11.656 -24.062 -23.688 1 98.19 193 PRO A CA 1
ATOM 1441 C C . PRO A 1 193 ? 11.273 -25.062 -24.781 1 98.19 193 PRO A C 1
ATOM 1443 O O . PRO A 1 193 ? 10.555 -24.719 -25.719 1 98.19 193 PRO A O 1
ATOM 1446 N N . GLU A 1 194 ? 11.703 -26.297 -24.672 1 98.06 194 GLU A N 1
ATOM 1447 C CA . GLU A 1 194 ? 11.398 -27.281 -25.703 1 98.06 194 GLU A CA 1
ATOM 1448 C C . GLU A 1 194 ? 10.008 -27.875 -25.484 1 98.06 194 GLU A C 1
ATOM 1450 O O . GLU A 1 194 ? 9.414 -28.422 -26.422 1 98.06 194 GLU A O 1
ATOM 1455 N N . MET A 1 195 ? 9.516 -27.719 -24.344 1 98.38 195 MET A N 1
ATOM 1456 C CA . MET A 1 195 ? 8.227 -28.312 -23.984 1 98.38 195 MET A CA 1
ATOM 1457 C C . MET A 1 195 ? 7.098 -27.312 -24.203 1 98.38 195 MET A C 1
ATOM 1459 O O . MET A 1 195 ? 5.977 -27.703 -24.547 1 98.38 195 MET A O 1
ATOM 1463 N N . VAL A 1 196 ? 7.352 -26.062 -24.047 1 98.81 196 VAL A N 1
ATOM 1464 C CA . VAL A 1 196 ? 6.32 -25.031 -24.031 1 98.81 196 VAL A CA 1
ATOM 1465 C C . VAL A 1 196 ? 6.219 -24.391 -25.422 1 98.81 196 VAL A C 1
ATOM 1467 O O . VAL A 1 196 ? 7.18 -23.797 -25.906 1 98.81 196 VAL A O 1
ATOM 1470 N N . LYS A 1 197 ? 5.016 -24.438 -25.969 1 98.69 197 LYS A N 1
ATOM 1471 C CA . LYS A 1 197 ? 4.859 -23.922 -27.328 1 98.69 197 LYS A CA 1
ATOM 1472 C C . LYS A 1 197 ? 4.328 -22.484 -27.297 1 98.69 197 LYS A C 1
ATOM 1474 O O . LYS A 1 197 ? 4.512 -21.734 -28.266 1 98.69 197 LYS A O 1
ATOM 1479 N N . ARG A 1 198 ? 3.627 -22.109 -26.234 1 98.88 198 ARG A N 1
ATOM 1480 C CA . ARG A 1 198 ? 3.084 -20.766 -26.078 1 98.88 198 ARG A CA 1
ATOM 1481 C C . ARG A 1 198 ? 3.043 -20.359 -24.609 1 98.88 198 ARG A C 1
ATOM 1483 O O . ARG A 1 198 ? 2.715 -21.172 -23.734 1 98.88 198 ARG A O 1
ATOM 1490 N N . VAL A 1 199 ? 3.363 -19.062 -24.297 1 98.94 199 VAL A N 1
ATOM 1491 C CA . VAL A 1 199 ? 3.268 -18.531 -22.953 1 98.94 199 VAL A CA 1
ATOM 1492 C C . VAL A 1 199 ? 2.262 -17.375 -22.922 1 98.94 199 VAL A C 1
ATOM 1494 O O . VAL A 1 199 ? 2.338 -16.453 -23.75 1 98.94 199 VAL A O 1
ATOM 1497 N N . VAL A 1 200 ? 1.307 -17.453 -22.047 1 98.94 200 VAL A N 1
ATOM 1498 C CA . VAL A 1 200 ? 0.373 -16.344 -21.812 1 98.94 200 VAL A CA 1
ATOM 1499 C C . VAL A 1 200 ? 0.534 -15.82 -20.391 1 98.94 200 VAL A C 1
ATOM 1501 O O . VAL A 1 200 ? 0.228 -16.516 -19.422 1 98.94 200 VAL A O 1
ATOM 1504 N N . ALA A 1 201 ? 0.999 -14.625 -20.297 1 98.94 201 ALA A N 1
ATOM 1505 C CA . ALA A 1 201 ? 1.193 -13.977 -19 1 98.94 201 ALA A CA 1
ATOM 1506 C C . ALA A 1 201 ? 0.154 -12.875 -18.781 1 98.94 201 ALA A C 1
ATOM 1508 O O . ALA A 1 201 ? 0.079 -11.922 -19.547 1 98.94 201 ALA A O 1
ATOM 1509 N N . VAL A 1 202 ? -0.64 -13.031 -17.703 1 98.88 202 VAL A N 1
ATOM 1510 C CA . VAL A 1 202 ? -1.702 -12.086 -17.391 1 98.88 202 VAL A CA 1
ATOM 1511 C C . VAL A 1 202 ? -1.368 -11.359 -16.078 1 98.88 202 VAL A C 1
ATOM 1513 O O . VAL A 1 202 ? -1.152 -11.992 -15.047 1 98.88 202 VAL A O 1
ATOM 1516 N N . ILE A 1 203 ? -1.25 -10.062 -16.062 1 98.81 203 ILE A N 1
ATOM 1517 C CA . ILE A 1 203 ? -1.105 -9.156 -14.93 1 98.81 203 ILE A CA 1
ATOM 1518 C C . ILE A 1 203 ? 0.077 -9.594 -14.062 1 98.81 203 ILE A C 1
ATOM 1520 O O . ILE A 1 203 ? -0.045 -9.695 -12.844 1 98.81 203 ILE A O 1
ATOM 1524 N N . GLY A 1 204 ? 1.229 -9.805 -14.633 1 98.38 204 GLY A N 1
ATOM 1525 C CA . GLY A 1 204 ? 2.426 -10.219 -13.914 1 98.38 204 GLY A CA 1
ATOM 1526 C C . GLY A 1 204 ? 3.676 -9.492 -14.375 1 98.38 204 GLY A C 1
ATOM 1527 O O . GLY A 1 204 ? 3.617 -8.32 -14.75 1 98.38 204 GLY A O 1
ATOM 1528 N N . GLY A 1 205 ? 4.781 -10.156 -14.219 1 97.62 205 GLY A N 1
ATOM 1529 C CA . GLY A 1 205 ? 6.094 -9.648 -14.578 1 97.62 205 GLY A CA 1
ATOM 1530 C C . GLY A 1 205 ? 7.176 -10.703 -14.555 1 97.62 205 GLY A C 1
ATOM 1531 O O . GLY A 1 205 ? 6.922 -11.852 -14.188 1 97.62 205 GLY A O 1
ATOM 1532 N N . ALA A 1 206 ? 8.391 -10.273 -14.984 1 98.31 206 ALA A N 1
ATOM 1533 C CA . ALA A 1 206 ? 9.477 -11.234 -15.172 1 98.31 206 ALA A CA 1
ATOM 1534 C C . ALA A 1 206 ? 10.398 -11.258 -13.953 1 98.31 206 ALA A C 1
ATOM 1536 O O . ALA A 1 206 ? 11.312 -12.086 -13.875 1 98.31 206 ALA A O 1
ATOM 1537 N N . GLU A 1 207 ? 10.195 -10.352 -13.031 1 97.69 207 GLU A N 1
ATOM 1538 C CA . GLU A 1 207 ? 10.93 -10.305 -11.773 1 97.69 207 GLU A CA 1
ATOM 1539 C C . GLU A 1 207 ? 10.172 -9.492 -10.719 1 97.69 207 GLU A C 1
ATOM 1541 O O . GLU A 1 207 ? 9.258 -8.734 -11.055 1 97.69 207 GLU A O 1
ATOM 1546 N N . ALA A 1 208 ? 10.508 -9.75 -9.453 1 97.38 208 ALA A N 1
ATOM 1547 C CA . ALA A 1 208 ? 10.094 -8.812 -8.414 1 97.38 208 ALA A CA 1
ATOM 1548 C C . ALA A 1 208 ? 11.055 -7.629 -8.32 1 97.38 208 ALA A C 1
ATOM 1550 O O . ALA A 1 208 ? 12.219 -7.793 -7.949 1 97.38 208 ALA A O 1
ATOM 1551 N N . ASP A 1 209 ? 10.594 -6.457 -8.703 1 97.19 209 ASP A N 1
ATOM 1552 C CA . ASP A 1 209 ? 11.422 -5.266 -8.539 1 97.19 209 ASP A CA 1
ATOM 1553 C C . ASP A 1 209 ? 11.508 -4.848 -7.078 1 97.19 209 ASP A C 1
ATOM 1555 O O . ASP A 1 209 ? 10.766 -5.363 -6.234 1 97.19 209 ASP A O 1
ATOM 1559 N N . PRO A 1 210 ? 12.438 -3.982 -6.789 1 97.94 210 PRO A N 1
ATOM 1560 C CA . PRO A 1 210 ? 12.648 -3.684 -5.371 1 97.94 210 PRO A CA 1
ATOM 1561 C C . PRO A 1 210 ? 11.414 -3.08 -4.703 1 97.94 210 PRO A C 1
ATOM 1563 O O . PRO A 1 210 ? 11.188 -3.293 -3.512 1 97.94 210 PRO A O 1
ATOM 1566 N N . PHE A 1 211 ? 10.609 -2.287 -5.359 1 98.31 211 PHE A N 1
ATOM 1567 C CA . PHE A 1 211 ? 9.406 -1.72 -4.77 1 98.31 211 PHE A CA 1
ATOM 1568 C C . PHE A 1 211 ? 8.398 -2.814 -4.434 1 98.31 211 PHE A C 1
ATOM 1570 O O . PHE A 1 211 ? 7.793 -2.799 -3.361 1 98.31 211 PHE A O 1
ATOM 1577 N N . LEU A 1 212 ? 8.195 -3.754 -5.344 1 98.38 212 LEU A N 1
ATOM 1578 C CA . LEU A 1 212 ? 7.332 -4.898 -5.074 1 98.38 212 LEU A CA 1
ATOM 1579 C C . LEU A 1 212 ? 7.879 -5.73 -3.918 1 98.38 212 LEU A C 1
ATOM 1581 O O . LEU A 1 212 ? 7.113 -6.223 -3.084 1 98.38 212 LEU A O 1
ATOM 1585 N N . ILE A 1 213 ? 9.227 -5.93 -3.891 1 98.69 213 ILE A N 1
ATOM 1586 C CA . ILE A 1 213 ? 9.852 -6.617 -2.764 1 98.69 213 ILE A CA 1
ATOM 1587 C C . ILE A 1 213 ? 9.461 -5.926 -1.459 1 98.69 213 ILE A C 1
ATOM 1589 O O . ILE A 1 213 ? 9.102 -6.582 -0.482 1 98.69 213 ILE A O 1
ATOM 1593 N N . GLY A 1 214 ? 9.484 -4.613 -1.457 1 98.56 214 GLY A N 1
ATOM 1594 C CA . GLY A 1 214 ? 9.062 -3.848 -0.297 1 98.56 214 GLY A CA 1
ATOM 1595 C C . GLY A 1 214 ? 7.59 -4.02 0.03 1 98.56 214 GLY A C 1
ATOM 1596 O O . GLY A 1 214 ? 7.223 -4.188 1.195 1 98.56 214 GLY A O 1
ATOM 1597 N N . TRP A 1 215 ? 6.703 -3.975 -0.974 1 97.94 215 TRP A N 1
ATOM 1598 C CA . TRP A 1 215 ? 5.266 -4.164 -0.791 1 97.94 215 TRP A CA 1
ATOM 1599 C C . TRP A 1 215 ? 4.973 -5.516 -0.153 1 97.94 215 TRP A C 1
ATOM 1601 O O . TRP A 1 215 ? 4.168 -5.609 0.778 1 97.94 215 TRP A O 1
ATOM 1611 N N . LEU A 1 216 ? 5.641 -6.488 -0.652 1 98.62 216 LEU A N 1
ATOM 1612 C CA . LEU A 1 216 ? 5.438 -7.836 -0.135 1 98.62 216 LEU A CA 1
ATOM 1613 C C . LEU A 1 216 ? 5.922 -7.945 1.308 1 98.62 216 LEU A C 1
ATOM 1615 O O . LEU A 1 216 ? 5.312 -8.641 2.119 1 98.62 216 LEU A O 1
ATOM 1619 N N . ASN A 1 217 ? 6.973 -7.25 1.593 1 98 217 ASN A N 1
ATOM 1620 C CA . ASN A 1 217 ? 7.441 -7.168 2.973 1 98 217 ASN A CA 1
ATOM 1621 C C . ASN A 1 217 ? 6.387 -6.555 3.887 1 98 217 ASN A C 1
ATOM 1623 O O . ASN A 1 217 ? 6.164 -7.039 5 1 98 217 ASN A O 1
ATOM 1627 N N . LEU A 1 218 ? 5.711 -5.547 3.424 1 97.56 218 LEU A N 1
ATOM 1628 C CA . LEU A 1 218 ? 4.652 -4.887 4.184 1 97.56 218 LEU A CA 1
ATOM 1629 C C . LEU A 1 218 ? 3.459 -5.816 4.375 1 97.56 218 LEU A C 1
ATOM 1631 O O . LEU A 1 218 ? 2.83 -5.816 5.434 1 97.56 218 LEU A O 1
ATOM 1635 N N . TRP A 1 219 ? 3.154 -6.605 3.34 1 98.06 219 TRP A N 1
ATOM 1636 C CA . TRP A 1 219 ? 2.053 -7.555 3.441 1 98.06 219 TRP A CA 1
ATOM 1637 C C . TRP A 1 219 ? 2.266 -8.516 4.605 1 98.06 219 TRP A C 1
ATOM 1639 O O . TRP A 1 219 ? 1.312 -8.891 5.293 1 98.06 219 TRP A O 1
ATOM 1649 N N . ALA A 1 220 ? 3.504 -8.867 4.883 1 97.69 220 ALA A N 1
ATOM 1650 C CA . ALA A 1 220 ? 3.85 -9.914 5.844 1 97.69 220 ALA A CA 1
ATOM 1651 C C . ALA A 1 220 ? 3.889 -9.359 7.266 1 97.69 220 ALA A C 1
ATOM 1653 O O . ALA A 1 220 ? 3.803 -10.117 8.234 1 97.69 220 ALA A O 1
ATOM 1654 N N . ALA A 1 221 ? 3.941 -8.117 7.461 1 95.12 221 ALA A N 1
ATOM 1655 C CA . ALA A 1 221 ? 4.316 -7.469 8.711 1 95.12 221 ALA A CA 1
ATOM 1656 C C . ALA A 1 221 ? 3.283 -7.734 9.805 1 95.12 221 ALA A C 1
ATOM 1658 O O . ALA A 1 221 ? 3.639 -8.078 10.93 1 95.12 221 ALA A O 1
ATOM 1659 N N . PRO A 1 222 ? 1.959 -7.641 9.484 1 97.44 222 PRO A N 1
ATOM 1660 C CA . PRO A 1 222 ? 0.988 -7.855 10.555 1 97.44 222 PRO A CA 1
ATOM 1661 C C . PRO A 1 222 ? 1.08 -9.25 11.172 1 97.44 222 PRO A C 1
ATOM 1663 O O . PRO A 1 222 ? 0.835 -9.422 12.367 1 97.44 222 PRO A O 1
ATOM 1666 N N . ILE A 1 223 ? 1.453 -10.211 10.352 1 98.38 223 ILE A N 1
ATOM 1667 C CA . ILE A 1 223 ? 1.589 -11.578 10.852 1 98.38 223 ILE A CA 1
ATOM 1668 C C . ILE A 1 223 ? 2.727 -11.641 11.867 1 98.38 223 ILE A C 1
ATOM 1670 O O . ILE A 1 223 ? 2.57 -12.219 12.945 1 98.38 223 ILE A O 1
ATOM 1674 N N . ARG A 1 224 ? 3.795 -11 11.57 1 96.56 224 ARG A N 1
ATOM 1675 C CA . ARG A 1 224 ? 4.984 -11.062 12.414 1 96.56 224 ARG A CA 1
ATOM 1676 C C . ARG A 1 224 ? 4.766 -10.305 13.727 1 96.56 224 ARG A C 1
ATOM 1678 O O . ARG A 1 224 ? 5.414 -10.602 14.734 1 96.56 224 ARG A O 1
ATOM 1685 N N . VAL A 1 225 ? 3.824 -9.359 13.734 1 97.12 225 VAL A N 1
ATOM 1686 C CA . VAL A 1 225 ? 3.533 -8.555 14.922 1 97.12 225 VAL A CA 1
ATOM 1687 C C . VAL A 1 225 ? 2.557 -9.297 15.82 1 97.12 225 VAL A C 1
ATOM 1689 O O . VAL A 1 225 ? 2.512 -9.062 17.031 1 97.12 225 VAL A O 1
ATOM 1692 N N . ASP A 1 226 ? 1.732 -10.195 15.266 1 98.19 226 ASP A N 1
ATOM 1693 C CA . ASP A 1 226 ? 0.754 -10.977 16.016 1 98.19 226 ASP A CA 1
ATOM 1694 C C . ASP A 1 226 ? 1.441 -11.891 17.031 1 98.19 226 ASP A C 1
ATOM 1696 O O . ASP A 1 226 ? 2.23 -12.758 16.656 1 98.19 226 ASP A O 1
ATOM 1700 N N . PRO A 1 227 ? 1.094 -11.688 18.297 1 97.38 227 PRO A N 1
ATOM 1701 C CA . PRO A 1 227 ? 1.779 -12.492 19.312 1 97.38 227 PRO A CA 1
ATOM 1702 C C . PRO A 1 227 ? 1.491 -13.984 19.172 1 97.38 227 PRO A C 1
ATOM 1704 O O . PRO A 1 227 ? 2.316 -14.812 19.562 1 97.38 227 PRO A O 1
ATOM 1707 N N . ASN A 1 228 ? 0.444 -14.328 18.531 1 98.5 228 ASN A N 1
ATOM 1708 C CA . ASN A 1 228 ? 0.079 -15.734 18.391 1 98.5 228 ASN A CA 1
ATOM 1709 C C . ASN A 1 228 ? 0.887 -16.406 17.281 1 98.5 228 ASN A C 1
ATOM 1711 O O . ASN A 1 228 ? 0.882 -17.641 17.172 1 98.5 228 ASN A O 1
ATOM 1715 N N . TRP A 1 229 ? 1.624 -15.68 16.516 1 98.5 229 TRP A N 1
ATOM 1716 C CA . TRP A 1 229 ? 2.449 -16.281 15.469 1 98.5 229 TRP A CA 1
ATOM 1717 C C . TRP A 1 229 ? 3.564 -17.125 16.078 1 98.5 229 TRP A C 1
ATOM 1719 O O . TRP A 1 229 ? 3.953 -18.141 15.508 1 98.5 229 TRP A O 1
ATOM 1729 N N . GLN A 1 230 ? 4.113 -16.578 17.188 1 97.81 230 GLN A N 1
ATOM 1730 C CA . GLN A 1 230 ? 5.082 -17.328 17.984 1 97.81 230 GLN A CA 1
ATOM 1731 C C . GLN A 1 230 ? 6.25 -17.797 17.109 1 97.81 230 GLN A C 1
ATOM 1733 O O . GLN A 1 230 ? 6.641 -18.953 17.172 1 97.81 230 GLN A O 1
ATOM 1738 N N . GLY A 1 231 ? 6.719 -16.953 16.234 1 97.12 231 GLY A N 1
ATOM 1739 C CA . GLY A 1 231 ? 7.832 -17.297 15.367 1 97.12 231 GLY A CA 1
ATOM 1740 C C . GLY A 1 231 ? 7.5 -18.406 14.375 1 97.12 231 GLY A C 1
ATOM 1741 O O . GLY A 1 231 ? 8.391 -19.141 13.938 1 97.12 231 GLY A O 1
ATOM 1742 N N . GLY A 1 232 ? 6.285 -18.609 14.117 1 98.38 232 GLY A N 1
ATOM 1743 C CA . GLY A 1 232 ? 5.84 -19.625 13.172 1 98.38 232 GLY A CA 1
ATOM 1744 C C . GLY A 1 232 ? 5.422 -20.922 13.844 1 98.38 232 GLY A C 1
ATOM 1745 O O . GLY A 1 232 ? 4.996 -21.859 13.172 1 98.38 232 GLY A O 1
ATOM 1746 N N . ASP A 1 233 ? 5.52 -20.938 15.141 1 98 233 ASP A N 1
ATOM 1747 C CA . ASP A 1 233 ? 5.246 -22.156 15.891 1 98 233 ASP A CA 1
ATOM 1748 C C . ASP A 1 233 ? 3.885 -22.094 16.578 1 98 233 ASP A C 1
ATOM 1750 O O . ASP A 1 233 ? 3.789 -22.234 17.797 1 98 233 ASP A O 1
ATOM 1754 N N . TYR A 1 234 ? 2.822 -22.031 15.828 1 98.62 234 TYR A N 1
ATOM 1755 C CA . TYR A 1 234 ? 1.507 -21.812 16.422 1 98.62 234 TYR A CA 1
ATOM 1756 C C . TYR A 1 234 ? 0.605 -23.031 16.219 1 98.62 234 TYR A C 1
ATOM 1758 O O . TYR A 1 234 ? -0.516 -23.062 16.719 1 98.62 234 TYR A O 1
ATOM 1766 N N . TYR A 1 235 ? 1.031 -24.016 15.445 1 98.19 235 TYR A N 1
ATOM 1767 C CA . TYR A 1 235 ? 0.161 -25.156 15.156 1 98.19 235 TYR A CA 1
ATOM 1768 C C . TYR A 1 235 ? -0.216 -25.891 16.438 1 98.19 235 TYR A C 1
ATOM 1770 O O . TYR A 1 235 ? 0.655 -26.25 17.234 1 98.19 235 TYR A O 1
ATOM 1778 N N . GLY A 1 236 ? -1.533 -26.125 16.609 1 97.19 236 GLY A N 1
ATOM 1779 C CA . GLY A 1 236 ? -2.037 -26.75 17.828 1 97.19 236 GLY A CA 1
ATOM 1780 C C . GLY A 1 236 ? -2.262 -25.75 18.938 1 97.19 236 GLY A C 1
ATOM 1781 O O . GLY A 1 236 ? -2.689 -26.109 20.047 1 97.19 236 GLY A O 1
ATOM 1782 N N . LYS A 1 237 ? -1.979 -24.516 18.672 1 97.75 237 LYS A N 1
ATOM 1783 C CA . LYS A 1 237 ? -2.191 -23.422 19.625 1 97.75 237 LYS A CA 1
ATOM 1784 C C . LYS A 1 237 ? -3.098 -22.344 19.016 1 97.75 237 LYS A C 1
ATOM 1786 O O . LYS A 1 237 ? -3.797 -22.594 18.031 1 97.75 237 LYS A O 1
ATOM 1791 N N . ALA A 1 238 ? -3.15 -21.203 19.734 1 97.81 238 ALA A N 1
ATOM 1792 C CA . ALA A 1 238 ? -3.881 -20.078 19.156 1 97.81 238 ALA A CA 1
ATOM 1793 C C . ALA A 1 238 ? -3.184 -19.578 17.891 1 97.81 238 ALA A C 1
ATOM 1795 O O . ALA A 1 238 ? -1.983 -19.297 17.906 1 97.81 238 ALA A O 1
ATOM 1796 N N . GLU A 1 239 ? -3.918 -19.469 16.844 1 98.19 239 GLU A N 1
ATOM 1797 C CA . GLU A 1 239 ? -3.354 -19.062 15.562 1 98.19 239 GLU A CA 1
ATOM 1798 C C . GLU A 1 239 ? -3.273 -17.547 15.453 1 98.19 239 GLU A C 1
ATOM 1800 O O . GLU A 1 239 ? -4.012 -16.828 16.141 1 98.19 239 GLU A O 1
ATOM 1805 N N . PRO A 1 240 ? -2.383 -17.062 14.664 1 98.5 240 PRO A N 1
ATOM 1806 C CA . PRO A 1 240 ? -2.271 -15.617 14.461 1 98.5 240 PRO A CA 1
ATOM 1807 C C . PRO A 1 240 ? -3.336 -15.07 13.516 1 98.5 240 PRO A C 1
ATOM 1809 O O . PRO A 1 240 ? -3.008 -14.477 12.484 1 98.5 240 PRO A O 1
ATOM 1812 N N . LYS A 1 241 ? -4.574 -15.148 13.875 1 98.06 241 LYS A N 1
ATOM 1813 C CA . LYS A 1 241 ? -5.711 -14.805 13.031 1 98.06 241 LYS A CA 1
ATOM 1814 C C . LYS A 1 241 ? -5.777 -13.305 12.781 1 98.06 241 LYS A C 1
ATOM 1816 O O . LYS A 1 241 ? -6.113 -12.859 11.68 1 98.06 241 LYS A O 1
ATOM 1821 N N . ALA A 1 242 ? -5.488 -12.477 13.805 1 97.94 242 ALA A N 1
ATOM 1822 C CA . ALA A 1 242 ? -5.539 -11.023 13.648 1 97.94 242 ALA A CA 1
ATOM 1823 C C . ALA A 1 242 ? -4.504 -10.547 12.641 1 97.94 242 ALA A C 1
ATOM 1825 O O . ALA A 1 242 ? -4.824 -9.781 11.727 1 97.94 242 ALA A O 1
ATOM 1826 N N . GLY A 1 243 ? -3.258 -11.07 12.828 1 98.56 243 GLY A N 1
ATOM 1827 C CA . GLY A 1 243 ? -2.199 -10.703 11.898 1 98.56 243 GLY A CA 1
ATOM 1828 C C . GLY A 1 243 ? -2.471 -11.156 10.477 1 98.56 243 GLY A C 1
ATOM 1829 O O . GLY A 1 243 ? -2.264 -10.398 9.531 1 98.56 243 GLY A O 1
ATOM 1830 N N . LEU A 1 244 ? -2.973 -12.367 10.328 1 98.88 244 LEU A N 1
ATOM 1831 C CA . LEU A 1 244 ? -3.271 -12.898 9 1 98.88 244 LEU A CA 1
ATOM 1832 C C . LEU A 1 244 ? -4.398 -12.109 8.344 1 98.88 244 LEU A C 1
ATOM 1834 O O . LEU A 1 244 ? -4.344 -11.828 7.141 1 98.88 244 LEU A O 1
ATOM 1838 N N . THR A 1 245 ? -5.402 -11.789 9.102 1 98.75 245 THR A N 1
ATOM 1839 C CA . THR A 1 245 ? -6.516 -11.008 8.578 1 98.75 245 THR A CA 1
ATOM 1840 C C . THR A 1 245 ? -6.035 -9.648 8.07 1 98.75 245 THR A C 1
ATOM 1842 O O . THR A 1 245 ? -6.391 -9.227 6.969 1 98.75 245 THR A O 1
ATOM 1845 N N . GLU A 1 246 ? -5.203 -8.969 8.852 1 98.44 246 GLU A N 1
ATOM 1846 C CA . GLU A 1 246 ? -4.699 -7.664 8.438 1 98.44 246 GLU A CA 1
ATOM 1847 C C . GLU A 1 246 ? -3.777 -7.785 7.23 1 98.44 246 GLU A C 1
ATOM 1849 O O . GLU A 1 246 ? -3.758 -6.902 6.367 1 98.44 246 GLU A O 1
ATOM 1854 N N . ALA A 1 247 ? -2.949 -8.859 7.172 1 98.69 247 ALA A N 1
ATOM 1855 C CA . ALA A 1 247 ? -2.127 -9.117 5.992 1 98.69 247 ALA A CA 1
ATOM 1856 C C . ALA A 1 247 ? -2.99 -9.258 4.738 1 98.69 247 ALA A C 1
ATOM 1858 O O . ALA A 1 247 ? -2.691 -8.656 3.703 1 98.69 247 ALA A O 1
ATOM 1859 N N . LEU A 1 248 ? -4.062 -9.977 4.879 1 98.75 248 LEU A N 1
ATOM 1860 C CA . LEU A 1 248 ? -4.945 -10.227 3.744 1 98.75 248 LEU A CA 1
ATOM 1861 C C . LEU A 1 248 ? -5.746 -8.977 3.389 1 98.75 248 LEU A C 1
ATOM 1863 O O . LEU A 1 248 ? -6.152 -8.805 2.238 1 98.75 248 LEU A O 1
ATOM 1867 N N . LYS A 1 249 ? -5.957 -8.133 4.355 1 98.31 249 LYS A N 1
ATOM 1868 C CA . LYS A 1 249 ? -6.57 -6.836 4.07 1 98.31 249 LYS A CA 1
ATOM 1869 C C . LYS A 1 249 ? -5.684 -5.996 3.158 1 98.31 249 LYS A C 1
ATOM 1871 O O . LYS A 1 249 ? -6.176 -5.336 2.242 1 98.31 249 LYS A O 1
ATOM 1876 N N . LEU A 1 250 ? -4.367 -6.023 3.4 1 98.12 250 LEU A N 1
ATOM 1877 C CA . LEU A 1 250 ? -3.408 -5.336 2.541 1 98.12 250 LEU A CA 1
ATOM 1878 C C . LEU A 1 250 ? -3.473 -5.871 1.116 1 98.12 250 LEU A C 1
ATOM 1880 O O . LEU A 1 250 ? -3.604 -5.102 0.162 1 98.12 250 LEU A O 1
ATOM 1884 N N . VAL A 1 251 ? -3.459 -7.156 1.006 1 98.44 251 VAL A N 1
ATOM 1885 C CA . VAL A 1 251 ? -3.508 -7.801 -0.303 1 98.44 251 VAL A CA 1
ATOM 1886 C C . VAL A 1 251 ? -4.781 -7.387 -1.034 1 98.44 251 VAL A C 1
ATOM 1888 O O . VAL A 1 251 ? -4.742 -7.043 -2.219 1 98.44 251 VAL A O 1
ATOM 1891 N N . THR A 1 252 ? -5.879 -7.398 -0.312 1 98.44 252 THR A N 1
ATOM 1892 C CA . THR A 1 252 ? -7.191 -7.148 -0.891 1 98.44 252 THR A CA 1
ATOM 1893 C C . THR A 1 252 ? -7.266 -5.738 -1.47 1 98.44 252 THR A C 1
ATOM 1895 O O . THR A 1 252 ? -7.715 -5.547 -2.602 1 98.44 252 THR A O 1
ATOM 1898 N N . LEU A 1 253 ? -6.809 -4.785 -0.738 1 98.38 253 LEU A N 1
ATOM 1899 C CA . LEU A 1 253 ? -6.906 -3.412 -1.22 1 98.38 253 LEU A CA 1
ATOM 1900 C C . LEU A 1 253 ? -5.875 -3.143 -2.307 1 98.38 253 LEU A C 1
ATOM 1902 O O . LEU A 1 253 ? -6.172 -2.479 -3.303 1 98.38 253 LEU A O 1
ATOM 1906 N N . HIS A 1 254 ? -4.625 -3.684 -2.164 1 97.56 254 HIS A N 1
ATOM 1907 C CA . HIS A 1 254 ? -3.564 -3.465 -3.139 1 97.56 254 HIS A CA 1
ATOM 1908 C C . HIS A 1 254 ? -3.926 -4.066 -4.492 1 97.56 254 HIS A C 1
ATOM 1910 O O . HIS A 1 254 ? -3.473 -3.582 -5.531 1 97.56 254 HIS A O 1
ATOM 1916 N N . ALA A 1 255 ? -4.793 -5.035 -4.449 1 98.12 255 ALA A N 1
ATOM 1917 C CA . ALA A 1 255 ? -5.168 -5.711 -5.688 1 98.12 255 ALA A CA 1
ATOM 1918 C C . ALA A 1 255 ? -6.309 -4.98 -6.387 1 98.12 255 ALA A C 1
ATOM 1920 O O . ALA A 1 255 ? -6.836 -5.457 -7.395 1 98.12 255 ALA A O 1
ATOM 1921 N N . ARG A 1 256 ? -6.707 -3.863 -5.883 1 98.25 256 ARG A N 1
ATOM 1922 C CA . ARG A 1 256 ? -7.805 -3.086 -6.453 1 98.25 256 ARG A CA 1
ATOM 1923 C C . ARG A 1 256 ? -7.352 -1.671 -6.793 1 98.25 256 ARG A C 1
ATOM 1925 O O . ARG A 1 256 ? -6.152 -1.408 -6.91 1 98.25 256 ARG A O 1
ATOM 1932 N N . HIS A 1 257 ? -8.344 -0.788 -7.145 1 97.81 257 HIS A N 1
ATOM 1933 C CA . HIS A 1 257 ? -8.031 0.542 -7.652 1 97.81 257 HIS A CA 1
ATOM 1934 C C . HIS A 1 257 ? -8.977 1.59 -7.082 1 97.81 257 HIS A C 1
ATOM 1936 O O . HIS A 1 257 ? -10.062 1.253 -6.598 1 97.81 257 HIS A O 1
ATOM 1942 N N . TRP A 1 258 ? -8.547 2.842 -7.113 1 97.38 258 TRP A N 1
ATOM 1943 C CA . TRP A 1 258 ? -9.367 3.9 -6.527 1 97.38 258 TRP A CA 1
ATOM 1944 C C . TRP A 1 258 ? -10.664 4.07 -7.305 1 97.38 258 TRP A C 1
ATOM 1946 O O . TRP A 1 258 ? -11.703 4.406 -6.723 1 97.38 258 TRP A O 1
ATOM 1956 N N . LYS A 1 259 ? -10.633 3.852 -8.609 1 97.25 259 LYS A N 1
ATOM 1957 C CA . LYS A 1 259 ? -11.859 3.961 -9.398 1 97.25 259 LYS A CA 1
ATOM 1958 C C . LYS A 1 259 ? -12.914 2.967 -8.914 1 97.25 259 LYS A C 1
ATOM 1960 O O . LYS A 1 259 ? -14.094 3.295 -8.836 1 97.25 259 LYS A O 1
ATOM 1965 N N . TRP A 1 260 ? -12.523 1.75 -8.578 1 97.94 260 TRP A N 1
ATOM 1966 C CA . TRP A 1 260 ? -13.414 0.755 -7.984 1 97.94 260 TRP A CA 1
ATOM 1967 C C . TRP A 1 260 ? -13.953 1.239 -6.645 1 97.94 260 TRP A C 1
ATOM 1969 O O . TRP A 1 260 ? -15.156 1.146 -6.387 1 97.94 260 TRP A O 1
ATOM 1979 N N . ALA A 1 261 ? -13.109 1.768 -5.797 1 98.19 261 ALA A N 1
ATOM 1980 C CA . ALA A 1 261 ? -13.508 2.217 -4.465 1 98.19 261 ALA A CA 1
ATOM 1981 C C . ALA A 1 261 ? -14.516 3.355 -4.547 1 98.19 261 ALA A C 1
ATOM 1983 O O . ALA A 1 261 ? -15.477 3.398 -3.775 1 98.19 261 ALA A O 1
ATOM 1984 N N . ASP A 1 262 ? -14.297 4.289 -5.477 1 97.19 262 ASP A N 1
ATOM 1985 C CA . ASP A 1 262 ? -15.219 5.398 -5.684 1 97.19 262 ASP A CA 1
ATOM 1986 C C . ASP A 1 262 ? -16.609 4.891 -6.055 1 97.19 262 ASP A C 1
ATOM 1988 O O . ASP A 1 262 ? -17.609 5.312 -5.465 1 97.19 262 ASP A O 1
ATOM 1992 N N . ALA A 1 263 ? -16.578 3.982 -7.016 1 97.19 263 ALA A N 1
ATOM 1993 C CA . ALA A 1 263 ? -17.844 3.479 -7.559 1 97.19 263 ALA A CA 1
ATOM 1994 C C . ALA A 1 263 ? -18.578 2.643 -6.52 1 97.19 263 ALA A C 1
ATOM 1996 O O . ALA A 1 263 ? -19.812 2.654 -6.477 1 97.19 263 ALA A O 1
ATOM 1997 N N . THR A 1 264 ? -17.859 1.949 -5.672 1 97.56 264 THR A N 1
ATOM 1998 C CA . THR A 1 264 ? -18.469 0.967 -4.777 1 97.56 264 THR A CA 1
ATOM 1999 C C . THR A 1 264 ? -18.859 1.614 -3.457 1 97.56 264 THR A C 1
ATOM 2001 O O . THR A 1 264 ? -19.891 1.272 -2.879 1 97.56 264 THR A O 1
ATOM 2004 N N . PHE A 1 265 ? -18.047 2.615 -2.955 1 98 265 PHE A N 1
ATOM 2005 C CA . PHE A 1 265 ? -18.25 2.982 -1.559 1 98 265 PHE A CA 1
ATOM 2006 C C . PHE A 1 265 ? -18.469 4.484 -1.421 1 98 265 PHE A C 1
ATOM 2008 O O . PHE A 1 265 ? -19.141 4.938 -0.491 1 98 265 PHE A O 1
ATOM 2015 N N . GLY A 1 266 ? -17.906 5.281 -2.322 1 96 266 GLY A N 1
ATOM 2016 C CA . GLY A 1 266 ? -17.797 6.684 -1.946 1 96 266 GLY A CA 1
ATOM 2017 C C . GLY A 1 266 ? -17.312 6.887 -0.524 1 96 266 GLY A C 1
ATOM 2018 O O . GLY A 1 266 ? -16.453 6.148 -0.047 1 96 266 GLY A O 1
ATOM 2019 N N . ARG A 1 267 ? -17.812 7.91 0.153 1 96 267 ARG A N 1
ATOM 2020 C CA . ARG A 1 267 ? -17.469 8.148 1.548 1 96 267 ARG A CA 1
ATOM 2021 C C . ARG A 1 267 ? -18.578 7.695 2.482 1 96 267 ARG A C 1
ATOM 2023 O O . ARG A 1 267 ? -18.844 8.336 3.502 1 96 267 ARG A O 1
ATOM 2030 N N . GLY A 1 268 ? -19.203 6.598 2.074 1 97.25 268 GLY A N 1
ATOM 2031 C CA . GLY A 1 268 ? -20.266 6.055 2.898 1 97.25 268 GLY A CA 1
ATOM 2032 C C . GLY A 1 268 ? -19.781 5.535 4.238 1 97.25 268 GLY A C 1
ATOM 2033 O O . GLY A 1 268 ? -18.641 5.098 4.363 1 97.25 268 GLY A O 1
ATOM 2034 N N . TRP A 1 269 ? -20.734 5.598 5.227 1 98.12 269 TRP A N 1
ATOM 2035 C CA . TRP A 1 269 ? -20.422 5.094 6.562 1 98.12 269 TRP A CA 1
ATOM 2036 C C . TRP A 1 269 ? -20.734 3.604 6.668 1 98.12 269 TRP A C 1
ATOM 2038 O O . TRP A 1 269 ? -21.578 3.084 5.93 1 98.12 269 TRP A O 1
ATOM 2048 N N . ALA A 1 270 ? -20 2.92 7.531 1 98.38 270 ALA A N 1
ATOM 2049 C CA . ALA A 1 270 ? -20.203 1.486 7.719 1 98.38 270 ALA A CA 1
ATOM 2050 C C . ALA A 1 270 ? -21.594 1.209 8.312 1 98.38 270 ALA A C 1
ATOM 2052 O O . ALA A 1 270 ? -22.219 0.198 7.988 1 98.38 270 ALA A O 1
ATOM 2053 N N . GLU A 1 271 ? -21.969 2.037 9.227 1 97.81 271 GLU A N 1
ATOM 2054 C CA . GLU A 1 271 ? -23.266 1.941 9.883 1 97.81 271 GLU A CA 1
ATOM 2055 C C . GLU A 1 271 ? -23.969 3.293 9.914 1 97.81 271 GLU A C 1
ATOM 2057 O O . GLU A 1 271 ? -23.344 4.32 10.188 1 97.81 271 GLU A O 1
ATOM 2062 N N . GLU A 1 272 ? -25.266 3.246 9.711 1 96.69 272 GLU A N 1
ATOM 2063 C CA . GLU A 1 272 ? -26.047 4.477 9.734 1 96.69 272 GLU A CA 1
ATOM 2064 C C . GLU A 1 272 ? -25.984 5.145 11.109 1 96.69 272 GLU A C 1
ATOM 2066 O O . GLU A 1 272 ? -26.125 4.48 12.133 1 96.69 272 GLU A O 1
ATOM 2071 N N . GLY A 1 273 ? -25.734 6.438 11.078 1 96.25 273 GLY A N 1
ATOM 2072 C CA . GLY A 1 273 ? -25.734 7.215 12.305 1 96.25 273 GLY A CA 1
ATOM 2073 C C . GLY A 1 273 ? -24.406 7.152 13.039 1 96.25 273 GLY A C 1
ATOM 2074 O O . GLY A 1 273 ? -24.219 7.832 14.047 1 96.25 273 GLY A O 1
ATOM 2075 N N . LYS A 1 274 ? -23.5 6.43 12.5 1 97.56 274 LYS A N 1
ATOM 2076 C CA . LYS A 1 274 ? -22.188 6.312 13.148 1 97.56 274 LYS A CA 1
ATOM 2077 C C . LYS A 1 274 ? -21.125 7.07 12.359 1 97.56 274 LYS A C 1
ATOM 2079 O O . LYS A 1 274 ? -20.266 6.457 11.711 1 97.56 274 LYS A O 1
ATOM 2084 N N . ASP A 1 275 ? -21.094 8.367 12.578 1 96.44 275 ASP A N 1
ATOM 2085 C CA . ASP A 1 275 ? -20.172 9.281 11.922 1 96.44 275 ASP A CA 1
ATOM 2086 C C . ASP A 1 275 ? -18.734 8.992 12.328 1 96.44 275 ASP A C 1
ATOM 2088 O O . ASP A 1 275 ? -18.391 9.078 13.516 1 96.44 275 ASP A O 1
ATOM 2092 N N . PRO A 1 276 ? -17.875 8.703 11.336 1 96.69 276 PRO A N 1
ATOM 2093 C CA . PRO A 1 276 ? -16.469 8.422 11.648 1 96.69 276 PRO A CA 1
ATOM 2094 C C . PRO A 1 276 ? -15.789 9.594 12.344 1 96.69 276 PRO A C 1
ATOM 2096 O O . PRO A 1 276 ? -14.781 9.406 13.031 1 96.69 276 PRO A O 1
ATOM 2099 N N . ALA A 1 277 ? -16.297 10.781 12.219 1 96.06 277 ALA A N 1
ATOM 2100 C CA . ALA A 1 277 ? -15.695 11.938 12.867 1 96.06 277 ALA A CA 1
ATOM 2101 C C . ALA A 1 277 ? -16.156 12.055 14.32 1 96.06 277 ALA A C 1
ATOM 2103 O O . ALA A 1 277 ? -15.617 12.852 15.086 1 96.06 277 ALA A O 1
ATOM 2104 N N . ALA A 1 278 ? -17.094 11.242 14.773 1 96.31 278 ALA A N 1
ATOM 2105 C CA . ALA A 1 278 ? -17.672 11.344 16.109 1 96.31 278 ALA A CA 1
ATOM 2106 C C . ALA A 1 278 ? -16.953 10.414 17.094 1 96.31 278 ALA A C 1
ATOM 2108 O O . ALA A 1 278 ? -16.984 10.625 18.297 1 96.31 278 ALA A O 1
ATOM 2109 N N . SER A 1 279 ? -16.422 9.367 16.531 1 97.44 279 SER A N 1
ATOM 2110 C CA . SER A 1 279 ? -15.773 8.375 17.391 1 97.44 279 SER A CA 1
ATOM 2111 C C . SER A 1 279 ? -14.641 7.664 16.672 1 97.44 279 SER A C 1
ATOM 2113 O O . SER A 1 279 ? -14.75 7.352 15.477 1 97.44 279 SER A O 1
ATOM 2115 N N . MET A 1 280 ? -13.617 7.262 17.5 1 97.31 280 MET A N 1
ATOM 2116 C CA . MET A 1 280 ? -12.484 6.52 16.953 1 97.31 280 MET A CA 1
ATOM 2117 C C . MET A 1 280 ? -12.922 5.129 16.484 1 97.31 280 MET A C 1
ATOM 2119 O O . MET A 1 280 ? -12.234 4.496 15.68 1 97.31 280 MET A O 1
ATOM 2123 N N . ASN A 1 281 ? -14.062 4.68 16.938 1 96.56 281 ASN A N 1
ATOM 2124 C CA . ASN A 1 281 ? -14.508 3.318 16.656 1 96.56 281 ASN A CA 1
ATOM 2125 C C . ASN A 1 281 ? -15.43 3.27 15.438 1 96.56 281 ASN A C 1
ATOM 2127 O O . ASN A 1 281 ? -15.734 2.189 14.93 1 96.56 281 ASN A O 1
ATOM 2131 N N . ASN A 1 282 ? -15.93 4.484 15.008 1 98.12 282 ASN A N 1
ATOM 2132 C CA . ASN A 1 282 ? -16.781 4.516 13.828 1 98.12 282 ASN A CA 1
ATOM 2133 C C . ASN A 1 282 ? -15.977 4.363 12.539 1 98.12 282 ASN A C 1
ATOM 2135 O O . ASN A 1 282 ? -14.875 4.906 12.422 1 98.12 282 ASN A O 1
ATOM 2139 N N . GLN A 1 283 ? -16.578 3.646 11.562 1 98.19 283 GLN A N 1
ATOM 2140 C CA . GLN A 1 283 ? -15.836 3.309 10.352 1 98.19 283 GLN A CA 1
ATOM 2141 C C . GLN A 1 283 ? -16.562 3.777 9.102 1 98.19 283 GLN A C 1
ATOM 2143 O O . GLN A 1 283 ? -17.781 3.99 9.125 1 98.19 283 GLN A O 1
ATOM 2148 N N . TYR A 1 284 ? -15.797 4.012 8.094 1 98.62 284 TYR A N 1
ATOM 2149 C CA . TYR A 1 284 ? -16.359 4.125 6.754 1 98.62 284 TYR A CA 1
ATOM 2150 C C . TYR A 1 284 ? -16.688 2.752 6.184 1 98.62 284 TYR A C 1
ATOM 2152 O O . TYR A 1 284 ? -16.125 1.742 6.617 1 98.62 284 TYR A O 1
ATOM 2160 N N . ALA A 1 285 ? -17.531 2.725 5.188 1 98.75 285 ALA A N 1
ATOM 2161 C CA . ALA A 1 285 ? -18.031 1.493 4.574 1 98.75 285 ALA A CA 1
ATOM 2162 C C . ALA A 1 285 ? -16.875 0.667 4 1 98.75 285 ALA A C 1
ATOM 2164 O O . ALA A 1 285 ? -16.859 -0.559 4.129 1 98.75 285 ALA A O 1
ATOM 2165 N N . ILE A 1 286 ? -15.906 1.262 3.385 1 98.75 286 ILE A N 1
ATOM 2166 C CA . ILE A 1 286 ? -14.812 0.532 2.762 1 98.75 286 ILE A CA 1
ATOM 2167 C C . ILE A 1 286 ? -13.992 -0.186 3.836 1 98.75 286 ILE A C 1
ATOM 2169 O O . ILE A 1 286 ? -13.516 -1.301 3.617 1 98.75 286 ILE A O 1
ATOM 2173 N N . GLU A 1 287 ? -13.828 0.425 5.008 1 98.62 287 GLU A N 1
ATOM 2174 C CA . GLU A 1 287 ? -13.078 -0.214 6.086 1 98.62 287 GLU A CA 1
ATOM 2175 C C . GLU A 1 287 ? -13.781 -1.483 6.566 1 98.62 287 GLU A C 1
ATOM 2177 O O . GLU A 1 287 ? -13.148 -2.529 6.715 1 98.62 287 GLU A O 1
ATOM 2182 N N . ALA A 1 288 ? -15.062 -1.327 6.758 1 98.56 288 ALA A N 1
ATOM 2183 C CA . ALA A 1 288 ? -15.852 -2.471 7.215 1 98.56 288 ALA A CA 1
ATOM 2184 C C . ALA A 1 288 ? -15.859 -3.582 6.168 1 98.56 288 ALA A C 1
ATOM 2186 O O . ALA A 1 288 ? -15.781 -4.766 6.512 1 98.56 288 ALA A O 1
ATOM 2187 N N . TRP A 1 289 ? -16 -3.195 4.914 1 98.56 289 TRP A N 1
ATOM 2188 C CA . TRP A 1 289 ? -15.992 -4.184 3.838 1 98.56 289 TRP A CA 1
ATOM 2189 C C . TRP A 1 289 ? -14.656 -4.922 3.791 1 98.56 289 TRP A C 1
ATOM 2191 O O . TRP A 1 289 ? -14.625 -6.148 3.656 1 98.56 289 TRP A O 1
ATOM 2201 N N . LEU A 1 290 ? -13.562 -4.23 3.92 1 98.62 290 LEU A N 1
ATOM 2202 C CA . LEU A 1 290 ? -12.234 -4.832 3.92 1 98.62 290 LEU A CA 1
ATOM 2203 C C . LEU A 1 290 ? -12.07 -5.805 5.082 1 98.62 290 LEU A C 1
ATOM 2205 O O . LEU A 1 290 ? -11.508 -6.887 4.922 1 98.62 290 LEU A O 1
ATOM 2209 N N . ASP A 1 291 ? -12.555 -5.395 6.262 1 97.69 291 ASP A N 1
ATOM 2210 C CA . ASP A 1 291 ? -12.5 -6.27 7.434 1 97.69 291 ASP A CA 1
ATOM 2211 C C . ASP A 1 291 ? -13.219 -7.59 7.164 1 97.69 291 ASP A C 1
ATOM 2213 O O . ASP A 1 291 ? -12.672 -8.664 7.441 1 97.69 291 ASP A O 1
ATOM 2217 N N . LYS A 1 292 ? -14.367 -7.457 6.617 1 98 292 LYS A N 1
ATOM 2218 C CA . LYS A 1 292 ? -15.18 -8.641 6.371 1 98 292 LYS A CA 1
ATOM 2219 C C . LYS A 1 292 ? -14.547 -9.531 5.309 1 98 292 LYS A C 1
ATOM 2221 O O . LYS A 1 292 ? -14.461 -10.75 5.484 1 98 292 LYS A O 1
ATOM 2226 N N . ALA A 1 293 ? -14.133 -8.977 4.238 1 97.88 293 ALA A N 1
ATOM 2227 C CA . ALA A 1 293 ? -13.531 -9.719 3.135 1 97.88 293 ALA A CA 1
ATOM 2228 C C . ALA A 1 293 ? -12.258 -10.43 3.586 1 97.88 293 ALA A C 1
ATOM 2230 O O . ALA A 1 293 ? -12.047 -11.602 3.264 1 97.88 293 ALA A O 1
ATOM 2231 N N . ALA A 1 294 ? -11.43 -9.758 4.301 1 98.31 294 ALA A N 1
ATOM 2232 C CA . ALA A 1 294 ? -10.156 -10.312 4.766 1 98.31 294 ALA A CA 1
ATOM 2233 C C . ALA A 1 294 ? -10.383 -11.438 5.77 1 98.31 294 ALA A C 1
ATOM 2235 O O . ALA A 1 294 ? -9.688 -12.453 5.742 1 98.31 294 ALA A O 1
ATOM 2236 N N . ALA A 1 295 ? -11.336 -11.227 6.664 1 98 295 ALA A N 1
ATOM 2237 C CA . ALA A 1 295 ? -11.633 -12.25 7.664 1 98 295 ALA A CA 1
ATOM 2238 C C . ALA A 1 295 ? -12.133 -13.539 7 1 98 295 ALA A C 1
ATOM 2240 O O . ALA A 1 295 ? -11.773 -14.641 7.426 1 98 295 ALA A O 1
ATOM 2241 N N . ALA A 1 296 ? -12.945 -13.383 6.027 1 97.88 296 ALA A N 1
ATOM 2242 C CA . ALA A 1 296 ? -13.445 -14.539 5.301 1 97.88 296 ALA A CA 1
ATOM 2243 C C . ALA A 1 296 ? -12.305 -15.32 4.648 1 97.88 296 ALA A C 1
ATOM 2245 O O . ALA A 1 296 ? -12.273 -16.547 4.707 1 97.88 296 ALA A O 1
ATOM 2246 N N . ARG A 1 297 ? -11.398 -14.672 4.07 1 97.94 297 ARG A N 1
ATOM 2247 C CA . ARG A 1 297 ? -10.258 -15.336 3.436 1 97.94 297 ARG A CA 1
ATOM 2248 C C . ARG A 1 297 ? -9.336 -15.953 4.48 1 97.94 297 ARG A C 1
ATOM 2250 O O . ARG A 1 297 ? -8.812 -17.047 4.277 1 97.94 297 ARG A O 1
ATOM 2257 N N . ALA A 1 298 ? -9.141 -15.234 5.547 1 98.56 298 ALA A N 1
ATOM 2258 C CA . ALA A 1 298 ? -8.25 -15.703 6.605 1 98.56 298 ALA A CA 1
ATOM 2259 C C . ALA A 1 298 ? -8.742 -17.031 7.188 1 98.56 298 ALA A C 1
ATOM 2261 O O . ALA A 1 298 ? -7.945 -17.859 7.602 1 98.56 298 ALA A O 1
ATOM 2262 N N . ALA A 1 299 ? -10.016 -17.234 7.16 1 98.25 299 ALA A N 1
ATOM 2263 C CA . ALA A 1 299 ? -10.625 -18.406 7.785 1 98.25 299 ALA A CA 1
ATOM 2264 C C . ALA A 1 299 ? -10.133 -19.703 7.133 1 98.25 299 ALA A C 1
ATOM 2266 O O . ALA A 1 299 ? -10.078 -20.75 7.777 1 98.25 299 ALA A O 1
ATOM 2267 N N . VAL A 1 300 ? -9.672 -19.625 5.875 1 98.44 300 VAL A N 1
ATOM 2268 C CA . VAL A 1 300 ? -9.258 -20.859 5.199 1 98.44 300 VAL A CA 1
ATOM 2269 C C . VAL A 1 300 ? -7.766 -20.797 4.875 1 98.44 300 VAL A C 1
ATOM 2271 O O . VAL A 1 300 ? -7.227 -21.688 4.211 1 98.44 300 VAL A O 1
ATOM 2274 N N . SER A 1 301 ? -7.094 -19.703 5.27 1 98.81 301 SER A N 1
ATOM 2275 C CA . SER A 1 301 ? -5.699 -19.453 4.93 1 98.81 301 SER A CA 1
ATOM 2276 C C . SER A 1 301 ? -4.773 -19.812 6.09 1 98.81 301 SER A C 1
ATOM 2278 O O . SER A 1 301 ? -5.238 -20.156 7.176 1 98.81 301 SER A O 1
ATOM 2280 N N . ASP A 1 302 ? -3.484 -19.844 5.828 1 98.94 302 ASP A N 1
ATOM 2281 C CA . ASP A 1 302 ? -2.465 -20.125 6.832 1 98.94 302 ASP A CA 1
ATOM 2282 C C . ASP A 1 302 ? -1.359 -19.062 6.809 1 98.94 302 ASP A C 1
ATOM 2284 O O . ASP A 1 302 ? -0.853 -18.719 5.738 1 98.94 302 ASP A O 1
ATOM 2288 N N . ALA A 1 303 ? -0.984 -18.594 8.023 1 98.94 303 ALA A N 1
ATOM 2289 C CA . ALA A 1 303 ? -0.061 -17.469 8.156 1 98.94 303 ALA A CA 1
ATOM 2290 C C . ALA A 1 303 ? 1.324 -17.828 7.633 1 98.94 303 ALA A C 1
ATOM 2292 O O . ALA A 1 303 ? 1.946 -17.047 6.91 1 98.94 303 ALA A O 1
ATOM 2293 N N . ASN A 1 304 ? 1.828 -19 8 1 98.94 304 ASN A N 1
ATOM 2294 C CA . ASN A 1 304 ? 3.146 -19.406 7.516 1 98.94 304 ASN A CA 1
ATOM 2295 C C . ASN A 1 304 ? 3.148 -19.609 6.004 1 98.94 304 ASN A C 1
ATOM 2297 O O . ASN A 1 304 ? 4.109 -19.25 5.324 1 98.94 304 ASN A O 1
ATOM 2301 N N . HIS A 1 305 ? 2.08 -20.234 5.441 1 98.94 305 HIS A N 1
ATOM 2302 C CA . HIS A 1 305 ? 1.961 -20.328 3.99 1 98.94 305 HIS A CA 1
ATOM 2303 C C . HIS A 1 305 ? 2.045 -18.969 3.328 1 98.94 305 HIS A C 1
ATOM 2305 O O . HIS A 1 305 ? 2.723 -18.797 2.311 1 98.94 305 HIS A O 1
ATOM 2311 N N . PHE A 1 306 ? 1.35 -18 3.939 1 98.94 306 PHE A N 1
ATOM 2312 C CA . PHE A 1 306 ? 1.391 -16.625 3.438 1 98.94 306 PHE A CA 1
ATOM 2313 C C . PHE A 1 306 ? 2.826 -16.125 3.363 1 98.94 306 PHE A C 1
ATOM 2315 O O . PHE A 1 306 ? 3.24 -15.57 2.344 1 98.94 306 PHE A O 1
ATOM 2322 N N . LEU A 1 307 ? 3.574 -16.281 4.402 1 98.94 307 LEU A N 1
ATOM 2323 C CA . LEU A 1 307 ? 4.945 -15.789 4.473 1 98.94 307 LEU A CA 1
ATOM 2324 C C . LEU A 1 307 ? 5.82 -16.469 3.424 1 98.94 307 LEU A C 1
ATOM 2326 O O . LEU A 1 307 ? 6.676 -15.828 2.812 1 98.94 307 LEU A O 1
ATOM 2330 N N . TYR A 1 308 ? 5.645 -17.734 3.195 1 98.94 308 TYR A N 1
ATOM 2331 C CA . TYR A 1 308 ? 6.422 -18.453 2.197 1 98.94 308 TYR A CA 1
ATOM 2332 C C . TYR A 1 308 ? 6.07 -18 0.79 1 98.94 308 TYR A C 1
ATOM 2334 O O . TYR A 1 308 ? 6.945 -17.906 -0.078 1 98.94 308 TYR A O 1
ATOM 2342 N N . LEU A 1 309 ? 4.789 -17.719 0.55 1 98.94 309 LEU A N 1
ATOM 2343 C CA . LEU A 1 309 ? 4.387 -17.188 -0.749 1 98.94 309 LEU A CA 1
ATOM 2344 C C . LEU A 1 309 ? 4.992 -15.797 -0.981 1 98.94 309 LEU A C 1
ATOM 2346 O O . LEU A 1 309 ? 5.406 -15.477 -2.098 1 98.94 309 LEU A O 1
ATOM 2350 N N . VAL A 1 310 ? 5.004 -15.016 0.08 1 98.88 310 VAL A N 1
ATOM 2351 C CA . VAL A 1 310 ? 5.652 -13.711 -0.007 1 98.88 310 VAL A CA 1
ATOM 2352 C C . VAL A 1 310 ? 7.105 -13.883 -0.437 1 98.88 310 VAL A C 1
ATOM 2354 O O . VAL A 1 310 ? 7.562 -13.234 -1.38 1 98.88 310 VAL A O 1
ATOM 2357 N N . LYS A 1 311 ? 7.809 -14.789 0.179 1 98.81 311 LYS A N 1
ATOM 2358 C CA . LYS A 1 311 ? 9.211 -15.023 -0.123 1 98.81 311 LYS A CA 1
ATOM 2359 C C . LYS A 1 311 ? 9.391 -15.539 -1.549 1 98.81 311 LYS A C 1
ATOM 2361 O O . LYS A 1 311 ? 10.281 -15.094 -2.273 1 98.81 311 LYS A O 1
ATOM 2366 N N . ALA A 1 312 ? 8.57 -16.438 -1.962 1 98.75 312 ALA A N 1
ATOM 2367 C CA . ALA A 1 312 ? 8.641 -17 -3.314 1 98.75 312 ALA A CA 1
ATOM 2368 C C . ALA A 1 312 ? 8.5 -15.891 -4.359 1 98.75 312 ALA A C 1
ATOM 2370 O O . ALA A 1 312 ? 9.203 -15.891 -5.375 1 98.75 312 ALA A O 1
ATOM 2371 N N . ASN A 1 313 ? 7.594 -14.992 -4.129 1 98.81 313 ASN A N 1
ATOM 2372 C CA . ASN A 1 313 ? 7.383 -13.891 -5.062 1 98.81 313 ASN A CA 1
ATOM 2373 C C . ASN A 1 313 ? 8.531 -12.883 -5.004 1 98.81 313 ASN A C 1
ATOM 2375 O O . ASN A 1 313 ? 8.969 -12.375 -6.039 1 98.81 313 ASN A O 1
ATOM 2379 N N . GLN A 1 314 ? 9.047 -12.625 -3.791 1 98.5 314 GLN A N 1
ATOM 2380 C CA . GLN A 1 314 ? 10.156 -11.688 -3.652 1 98.5 314 GLN A CA 1
ATOM 2381 C C . GLN A 1 314 ? 11.391 -12.172 -4.414 1 98.5 314 GLN A C 1
ATOM 2383 O O . GLN A 1 314 ? 12.117 -11.367 -5.004 1 98.5 314 GLN A O 1
ATOM 2388 N N . THR A 1 315 ? 11.617 -13.445 -4.426 1 97.94 315 THR A N 1
ATOM 2389 C CA . THR A 1 315 ? 12.875 -13.977 -4.945 1 97.94 315 THR A CA 1
ATOM 2390 C C . THR A 1 315 ? 12.758 -14.273 -6.438 1 97.94 315 THR A C 1
ATOM 2392 O O . THR A 1 315 ? 13.719 -14.719 -7.062 1 97.94 315 THR A O 1
ATOM 2395 N N . PHE A 1 316 ? 11.688 -13.953 -7.035 1 98.44 316 PHE A N 1
ATOM 2396 C CA . PHE A 1 316 ? 11.461 -14.367 -8.414 1 98.44 316 PHE A CA 1
ATOM 2397 C C . PHE A 1 316 ? 12.289 -13.531 -9.375 1 98.44 316 PHE A C 1
ATOM 2399 O O . PHE A 1 316 ? 12.242 -12.305 -9.336 1 98.44 316 PHE A O 1
ATOM 2406 N N . LEU A 1 317 ? 12.914 -14.141 -10.148 1 97.88 317 LEU A N 1
ATOM 2407 C CA . LEU A 1 317 ? 13.594 -13.719 -11.367 1 97.88 317 LEU A CA 1
ATOM 2408 C C . LEU A 1 317 ? 13.508 -14.797 -12.438 1 97.88 317 LEU A C 1
ATOM 2410 O O . LEU A 1 317 ? 14 -15.906 -12.25 1 97.88 317 LEU A O 1
ATOM 2414 N N . VAL A 1 318 ? 12.898 -14.43 -13.531 1 98.31 318 VAL A N 1
ATOM 2415 C CA . VAL A 1 318 ? 12.633 -15.422 -14.57 1 98.31 318 VAL A CA 1
ATOM 2416 C C . VAL A 1 318 ? 13.93 -16.094 -14.992 1 98.31 318 VAL A C 1
ATOM 2418 O O . VAL A 1 318 ? 14.969 -15.438 -15.125 1 98.31 318 VAL A O 1
ATOM 2421 N N . GLY A 1 319 ? 13.867 -17.391 -15.227 1 94.81 319 GLY A N 1
ATOM 2422 C CA . GLY A 1 319 ? 15.008 -18.156 -15.719 1 94.81 319 GLY A CA 1
ATOM 2423 C C . GLY A 1 319 ? 16.016 -18.5 -14.625 1 94.81 319 GLY A C 1
ATOM 2424 O O . GLY A 1 319 ? 16.891 -19.344 -14.828 1 94.81 319 GLY A O 1
ATOM 2425 N N . GLY A 1 320 ? 15.781 -17.984 -13.602 1 82.31 320 GLY A N 1
ATOM 2426 C CA . GLY A 1 320 ? 16.625 -18.312 -12.453 1 82.31 320 GLY A CA 1
ATOM 2427 C C . GLY A 1 320 ? 18.047 -17.797 -12.602 1 82.31 320 GLY A C 1
ATOM 2428 O O . GLY A 1 320 ? 18.656 -17.938 -13.656 1 82.31 320 GLY A O 1
ATOM 2429 N N . GLY A 1 321 ? 18.594 -16.984 -11.789 1 74.88 321 GLY A N 1
ATOM 2430 C CA . GLY A 1 321 ? 20 -16.609 -11.695 1 74.88 321 GLY A CA 1
ATOM 2431 C C . GLY A 1 321 ? 20.438 -15.656 -12.781 1 74.88 321 GLY A C 1
ATOM 2432 O O . GLY A 1 321 ? 19.719 -15.461 -13.773 1 74.88 321 GLY A O 1
ATOM 2433 N N . GLY A 1 322 ? 21.391 -15.07 -12.578 1 83.75 322 GLY A N 1
ATOM 2434 C CA . GLY A 1 322 ? 21.984 -14.125 -13.523 1 83.75 322 GLY A CA 1
ATOM 2435 C C . GLY A 1 322 ? 21.156 -12.859 -13.68 1 83.75 322 GLY A C 1
ATOM 2436 O O . GLY A 1 322 ? 20.562 -12.383 -12.711 1 83.75 322 GLY A O 1
ATOM 2437 N N . SER A 1 323 ? 21.156 -12.281 -15.023 1 93.81 323 SER A N 1
ATOM 2438 C CA . SER A 1 323 ? 20.406 -11.055 -15.305 1 93.81 323 SER A CA 1
ATOM 2439 C C . SER A 1 323 ? 19.016 -11.367 -15.836 1 93.81 323 SER A C 1
ATOM 2441 O O . SER A 1 323 ? 18.75 -12.484 -16.281 1 93.81 323 SER A O 1
ATOM 2443 N N . LEU A 1 324 ? 18.219 -10.438 -15.703 1 96.5 324 LEU A N 1
ATOM 2444 C CA . LEU A 1 324 ? 16.859 -10.547 -16.25 1 96.5 324 LEU A CA 1
ATOM 2445 C C . LEU A 1 324 ? 16.906 -10.914 -17.719 1 96.5 324 LEU A C 1
ATOM 2447 O O . LEU A 1 324 ? 16.172 -11.805 -18.172 1 96.5 324 LEU A O 1
ATOM 2451 N N . ASP A 1 325 ? 17.781 -10.328 -18.5 1 96.81 325 ASP A N 1
ATOM 2452 C CA . ASP A 1 325 ? 17.859 -10.57 -19.938 1 96.81 325 ASP A CA 1
ATOM 2453 C C . ASP A 1 325 ? 18.344 -11.984 -20.234 1 96.81 325 ASP A C 1
ATOM 2455 O O . ASP A 1 325 ? 17.891 -12.617 -21.188 1 96.81 325 ASP A O 1
ATOM 2459 N N . GLU A 1 326 ? 19.234 -12.508 -19.406 1 96.94 326 GLU A N 1
ATOM 2460 C CA . GLU A 1 326 ? 19.703 -13.883 -19.594 1 96.94 326 GLU A CA 1
ATOM 2461 C C . GLU A 1 326 ? 18.562 -14.883 -19.359 1 96.94 326 GLU A C 1
ATOM 2463 O O . GLU A 1 326 ? 18.453 -15.883 -20.078 1 96.94 326 GLU A O 1
ATOM 2468 N N . GLY A 1 327 ? 17.781 -14.586 -18.344 1 97.62 327 GLY A N 1
ATOM 2469 C CA . GLY A 1 327 ? 16.625 -15.438 -18.078 1 97.62 327 GLY A CA 1
ATOM 2470 C C . GLY A 1 327 ? 15.602 -15.398 -19.203 1 97.62 327 GLY A C 1
ATOM 2471 O O . GLY A 1 327 ? 15.102 -16.438 -19.625 1 97.62 327 GLY A O 1
ATOM 2472 N N . LEU A 1 328 ? 15.32 -14.25 -19.703 1 98.06 328 LEU A N 1
ATOM 2473 C CA . LEU A 1 328 ? 14.336 -14.055 -20.766 1 98.06 328 LEU A CA 1
ATOM 2474 C C . LEU A 1 328 ? 14.805 -14.688 -22.062 1 98.06 328 LEU A C 1
ATOM 2476 O O . LEU A 1 328 ? 13.992 -15.188 -22.844 1 98.06 328 LEU A O 1
ATOM 2480 N N . ALA A 1 329 ? 16.078 -14.742 -22.297 1 97.06 329 ALA A N 1
ATOM 2481 C CA . ALA A 1 329 ? 16.656 -15.258 -23.547 1 97.06 329 ALA A CA 1
ATOM 2482 C C . ALA A 1 329 ? 16.422 -16.766 -23.672 1 97.06 329 ALA A C 1
ATOM 2484 O O . ALA A 1 329 ? 16.516 -17.328 -24.766 1 97.06 329 ALA A O 1
ATOM 2485 N N . LYS A 1 330 ? 16.109 -17.359 -22.594 1 97.81 330 LYS A N 1
ATOM 2486 C CA . LYS A 1 330 ? 15.875 -18.797 -22.594 1 97.81 330 LYS A CA 1
ATOM 2487 C C . LYS A 1 330 ? 14.5 -19.141 -23.156 1 97.81 330 LYS A C 1
ATOM 2489 O O . LYS A 1 330 ? 14.242 -20.281 -23.531 1 97.81 330 LYS A O 1
ATOM 2494 N N . ILE A 1 331 ? 13.609 -18.188 -23.188 1 98.44 331 ILE A N 1
ATOM 2495 C CA . ILE A 1 331 ? 12.266 -18.406 -23.719 1 98.44 331 ILE A CA 1
ATOM 2496 C C . ILE A 1 331 ? 12.328 -18.484 -25.25 1 98.44 331 ILE A C 1
ATOM 2498 O O . ILE A 1 331 ? 12.898 -17.594 -25.906 1 98.44 331 ILE A O 1
ATOM 2502 N N . LYS A 1 332 ? 11.742 -19.516 -25.766 1 97.94 332 LYS A N 1
ATOM 2503 C CA . LYS A 1 332 ? 11.703 -19.688 -27.219 1 97.94 332 LYS A CA 1
ATOM 2504 C C . LYS A 1 332 ? 10.281 -19.516 -27.75 1 97.94 332 LYS A C 1
ATOM 2506 O O . LYS A 1 332 ? 10.094 -19.078 -28.891 1 97.94 332 LYS A O 1
ATOM 2511 N N . ALA A 1 333 ? 9.359 -19.828 -26.984 1 98.62 333 ALA A N 1
ATOM 2512 C CA . ALA A 1 333 ? 7.953 -19.797 -27.375 1 98.62 333 ALA A CA 1
ATOM 2513 C C . ALA A 1 333 ? 7.48 -18.359 -27.578 1 98.62 333 ALA A C 1
ATOM 2515 O O . ALA A 1 333 ? 7.984 -17.438 -26.953 1 98.62 333 ALA A O 1
ATOM 2516 N N . PRO A 1 334 ? 6.484 -18.156 -28.547 1 98.81 334 PRO A N 1
ATOM 2517 C CA . PRO A 1 334 ? 5.797 -16.859 -28.547 1 98.81 334 PRO A CA 1
ATOM 2518 C C . PRO A 1 334 ? 5.105 -16.547 -27.234 1 98.81 334 PRO A C 1
ATOM 2520 O O . PRO A 1 334 ? 4.68 -17.469 -26.516 1 98.81 334 PRO A O 1
ATOM 2523 N N . VAL A 1 335 ? 5.016 -15.219 -26.922 1 98.88 335 VAL A N 1
ATOM 2524 C CA . VAL A 1 335 ? 4.465 -14.789 -25.641 1 98.88 335 VAL A CA 1
ATOM 2525 C C . VAL A 1 335 ? 3.299 -13.836 -25.859 1 98.88 335 VAL A C 1
ATOM 2527 O O . VAL A 1 335 ? 3.393 -12.914 -26.688 1 98.88 335 VAL A O 1
ATOM 2530 N N . LEU A 1 336 ? 2.166 -14.078 -25.203 1 98.94 336 LEU A N 1
ATOM 2531 C CA . LEU A 1 336 ? 1.062 -13.125 -25.109 1 98.94 336 LEU A CA 1
ATOM 2532 C C . LEU A 1 336 ? 1.047 -12.445 -23.734 1 98.94 336 LEU A C 1
ATOM 2534 O O . LEU A 1 336 ? 0.972 -13.117 -22.703 1 98.94 336 LEU A O 1
ATOM 2538 N N . LEU A 1 337 ? 1.164 -11.117 -23.75 1 98.94 337 LEU A N 1
ATOM 2539 C CA . LEU A 1 337 ? 1.121 -10.312 -22.547 1 98.94 337 LEU A CA 1
ATOM 2540 C C . LEU A 1 337 ? -0.217 -9.586 -22.422 1 98.94 337 LEU A C 1
ATOM 2542 O O . LEU A 1 337 ? -0.635 -8.883 -23.328 1 98.94 337 LEU A O 1
ATOM 2546 N N . ILE A 1 338 ? -0.884 -9.773 -21.234 1 98.94 338 ILE A N 1
ATOM 2547 C CA . ILE A 1 338 ? -2.195 -9.18 -20.984 1 98.94 338 ILE A CA 1
ATOM 2548 C C . ILE A 1 338 ? -2.17 -8.383 -19.688 1 98.94 338 ILE A C 1
ATOM 2550 O O . ILE A 1 338 ? -2.471 -8.922 -18.609 1 98.94 338 ILE A O 1
ATOM 2554 N N . PRO A 1 339 ? -1.875 -7.102 -19.75 1 98.75 339 PRO A N 1
ATOM 2555 C CA . PRO A 1 339 ? -1.939 -6.254 -18.562 1 98.75 339 PRO A CA 1
ATOM 2556 C C . PRO A 1 339 ? -3.361 -5.801 -18.234 1 98.75 339 PRO A C 1
ATOM 2558 O O . PRO A 1 339 ? -4.273 -5.992 -19.047 1 98.75 339 PRO A O 1
ATOM 2561 N N . SER A 1 340 ? -3.547 -5.398 -17 1 98.62 340 SER A N 1
ATOM 2562 C CA . SER A 1 340 ? -4.703 -4.594 -16.625 1 98.62 340 SER A CA 1
ATOM 2563 C C . SER A 1 340 ? -4.348 -3.113 -16.562 1 98.62 340 SER A C 1
ATOM 2565 O O . SER A 1 340 ? -3.355 -2.734 -15.93 1 98.62 340 SER A O 1
ATOM 2567 N N . ALA A 1 341 ? -5.148 -2.271 -17.125 1 97.62 341 ALA A N 1
ATOM 2568 C CA . ALA A 1 341 ? -4.824 -0.857 -17.297 1 97.62 341 ALA A CA 1
ATOM 2569 C C . ALA A 1 341 ? -4.617 -0.184 -15.938 1 97.62 341 ALA A C 1
ATOM 2571 O O . ALA A 1 341 ? -3.74 0.669 -15.789 1 97.62 341 ALA A O 1
ATOM 2572 N N . ASP A 1 342 ? -5.398 -0.543 -14.93 1 96.69 342 ASP A N 1
ATOM 2573 C CA . ASP A 1 342 ? -5.387 0.117 -13.633 1 96.69 342 ASP A CA 1
ATOM 2574 C C . ASP A 1 342 ? -4.695 -0.751 -12.578 1 96.69 342 ASP A C 1
ATOM 2576 O O . ASP A 1 342 ? -5.031 -0.688 -11.398 1 96.69 342 ASP A O 1
ATOM 2580 N N . ASP A 1 343 ? -3.744 -1.565 -13.039 1 98.06 343 ASP A N 1
ATOM 2581 C CA . ASP A 1 343 ? -3.018 -2.459 -12.141 1 98.06 343 ASP A CA 1
ATOM 2582 C C . ASP A 1 343 ? -2.025 -1.684 -11.281 1 98.06 343 ASP A C 1
ATOM 2584 O O . ASP A 1 343 ? -1.11 -1.043 -11.805 1 98.06 343 ASP A O 1
ATOM 2588 N N . LEU A 1 344 ? -2.154 -1.825 -9.938 1 96.31 344 LEU A N 1
ATOM 2589 C CA . LEU A 1 344 ? -1.246 -1.119 -9.047 1 96.31 344 LEU A CA 1
ATOM 2590 C C . LEU A 1 344 ? -0.124 -2.037 -8.57 1 96.31 344 LEU A C 1
ATOM 2592 O O . LEU A 1 344 ? 0.886 -1.569 -8.039 1 96.31 344 LEU A O 1
ATOM 2596 N N . VAL A 1 345 ? -0.272 -3.348 -8.711 1 97.88 345 VAL A N 1
ATOM 2597 C CA . VAL A 1 345 ? 0.748 -4.305 -8.289 1 97.88 345 VAL A CA 1
ATOM 2598 C C . VAL A 1 345 ? 1.795 -4.457 -9.391 1 97.88 345 VAL A C 1
ATOM 2600 O O . VAL A 1 345 ? 2.998 -4.445 -9.117 1 97.88 345 VAL A O 1
ATOM 2603 N N . PHE A 1 346 ? 1.291 -4.602 -10.555 1 98.06 346 PHE A N 1
ATOM 2604 C CA . PHE A 1 346 ? 2.111 -4.656 -11.766 1 98.06 346 PHE A CA 1
ATOM 2605 C C . PHE A 1 346 ? 1.654 -3.615 -12.773 1 98.06 346 PHE A C 1
ATOM 2607 O O . PHE A 1 346 ? 1.139 -3.961 -13.844 1 98.06 346 PHE A O 1
ATOM 2614 N N . PRO A 1 347 ? 1.969 -2.383 -12.516 1 96.38 347 PRO A N 1
ATOM 2615 C CA . PRO A 1 347 ? 1.559 -1.369 -13.492 1 96.38 347 PRO A CA 1
ATOM 2616 C C . PRO A 1 347 ? 2.123 -1.628 -14.883 1 96.38 347 PRO A C 1
ATOM 2618 O O . PRO A 1 347 ? 3.312 -1.923 -15.031 1 96.38 347 PRO A O 1
ATOM 2621 N N . PRO A 1 348 ? 1.247 -1.473 -15.914 1 97.31 348 PRO A N 1
ATOM 2622 C CA . PRO A 1 348 ? 1.695 -1.786 -17.281 1 97.31 348 PRO A CA 1
ATOM 2623 C C . PRO A 1 348 ? 2.986 -1.062 -17.656 1 97.31 348 PRO A C 1
ATOM 2625 O O . PRO A 1 348 ? 3.875 -1.657 -18.266 1 97.31 348 PRO A O 1
ATOM 2628 N N . GLU A 1 349 ? 3.148 0.16 -17.25 1 94.81 349 GLU A N 1
ATOM 2629 C CA . GLU A 1 349 ? 4.309 0.956 -17.625 1 94.81 349 GLU A CA 1
ATOM 2630 C C . GLU A 1 349 ? 5.574 0.459 -16.938 1 94.81 349 GLU A C 1
ATOM 2632 O O . GLU A 1 349 ? 6.688 0.73 -17.406 1 94.81 349 GLU A O 1
ATOM 2637 N N . ARG A 1 350 ? 5.359 -0.243 -15.891 1 94.81 350 ARG A N 1
ATOM 2638 C CA . ARG A 1 350 ? 6.508 -0.707 -15.117 1 94.81 350 ARG A CA 1
ATOM 2639 C C . ARG A 1 350 ? 6.789 -2.182 -15.391 1 94.81 350 ARG A C 1
ATOM 2641 O O . ARG A 1 350 ? 7.941 -2.617 -15.344 1 94.81 350 ARG A O 1
ATOM 2648 N N . ALA A 1 351 ? 5.781 -2.914 -15.695 1 96.25 351 ALA A N 1
ATOM 2649 C CA . ALA A 1 351 ? 5.918 -4.367 -15.703 1 96.25 351 ALA A CA 1
ATOM 2650 C C . ALA A 1 351 ? 5.859 -4.914 -17.125 1 96.25 351 ALA A C 1
ATOM 2652 O O . ALA A 1 351 ? 6.898 -5.148 -17.75 1 96.25 351 ALA A O 1
ATOM 2653 N N . MET A 1 352 ? 4.723 -4.906 -17.75 1 97.88 352 MET A N 1
ATOM 2654 C CA . MET A 1 352 ? 4.551 -5.711 -18.969 1 97.88 352 MET A CA 1
ATOM 2655 C C . MET A 1 352 ? 5.008 -4.941 -20.203 1 97.88 352 MET A C 1
ATOM 2657 O O . MET A 1 352 ? 5.504 -5.531 -21.156 1 97.88 352 MET A O 1
ATOM 2661 N N . ARG A 1 353 ? 4.871 -3.615 -20.234 1 98.12 353 ARG A N 1
ATOM 2662 C CA . ARG A 1 353 ? 5.336 -2.877 -21.406 1 98.12 353 ARG A CA 1
ATOM 2663 C C . ARG A 1 353 ? 6.848 -3 -21.562 1 98.12 353 ARG A C 1
ATOM 2665 O O . ARG A 1 353 ? 7.34 -3.363 -22.625 1 98.12 353 ARG A O 1
ATOM 2672 N N . PRO A 1 354 ? 7.625 -2.717 -20.5 1 97.81 354 PRO A N 1
ATOM 2673 C CA . PRO A 1 354 ? 9.062 -2.951 -20.641 1 97.81 354 PRO A CA 1
ATOM 2674 C C . PRO A 1 354 ? 9.398 -4.41 -20.938 1 97.81 354 PRO A C 1
ATOM 2676 O O . PRO A 1 354 ? 10.367 -4.695 -21.641 1 97.81 354 PRO A O 1
ATOM 2679 N N . LEU A 1 355 ? 8.664 -5.336 -20.391 1 98.62 355 LEU A N 1
ATOM 2680 C CA . LEU A 1 355 ? 8.875 -6.754 -20.656 1 98.62 355 LEU A CA 1
ATOM 2681 C C . LEU A 1 355 ? 8.711 -7.059 -22.156 1 98.62 355 LEU A C 1
ATOM 2683 O O . LEU A 1 355 ? 9.508 -7.793 -22.734 1 98.62 355 LEU A O 1
ATOM 2687 N N . LYS A 1 356 ? 7.652 -6.523 -22.75 1 98.81 356 LYS A N 1
ATOM 2688 C CA . LYS A 1 356 ? 7.438 -6.664 -24.188 1 98.81 356 LYS A CA 1
ATOM 2689 C C . LYS A 1 356 ? 8.68 -6.238 -24.984 1 98.81 356 LYS A C 1
ATOM 2691 O O . LYS A 1 356 ? 9.141 -6.961 -25.859 1 98.81 356 LYS A O 1
ATOM 2696 N N . GLU A 1 357 ? 9.211 -5.121 -24.656 1 98.5 357 GLU A N 1
ATOM 2697 C CA . GLU A 1 357 ? 10.359 -4.574 -25.359 1 98.5 357 GLU A CA 1
ATOM 2698 C C . GLU A 1 357 ? 11.578 -5.484 -25.219 1 98.5 357 GLU A C 1
ATOM 2700 O O . GLU A 1 357 ? 12.297 -5.719 -26.188 1 98.5 357 GLU A O 1
ATOM 2705 N N . ARG A 1 358 ? 11.789 -5.965 -24.047 1 98.12 358 ARG A N 1
ATOM 2706 C CA . ARG A 1 358 ? 12.938 -6.832 -23.797 1 98.12 358 ARG A CA 1
ATOM 2707 C C . ARG A 1 358 ? 12.82 -8.141 -24.562 1 98.12 358 ARG A C 1
ATOM 2709 O O . ARG A 1 358 ? 13.797 -8.625 -25.125 1 98.12 358 ARG A O 1
ATOM 2716 N N . LEU A 1 359 ? 11.633 -8.742 -24.547 1 98.69 359 LEU A N 1
ATOM 2717 C CA . LEU A 1 359 ? 11.398 -9.984 -25.266 1 98.69 359 LEU A CA 1
ATOM 2718 C C . LEU A 1 359 ? 11.609 -9.789 -26.766 1 98.69 359 LEU A C 1
ATOM 2720 O O . LEU A 1 359 ? 12.273 -10.602 -27.406 1 98.69 359 LEU A O 1
ATOM 2724 N N . GLU A 1 360 ? 11.07 -8.727 -27.281 1 98.56 360 GLU A N 1
ATOM 2725 C CA . GLU A 1 360 ? 11.203 -8.422 -28.703 1 98.56 360 GLU A CA 1
ATOM 2726 C C . GLU A 1 360 ? 12.664 -8.211 -29.094 1 98.56 360 GLU A C 1
ATOM 2728 O O . GLU A 1 360 ? 13.102 -8.641 -30.156 1 98.56 360 GLU A O 1
ATOM 2733 N N . LYS A 1 361 ? 13.383 -7.566 -28.266 1 97.81 361 LYS A N 1
ATOM 2734 C CA . LYS A 1 361 ? 14.805 -7.336 -28.5 1 97.81 361 LYS A CA 1
ATOM 2735 C C . LYS A 1 361 ? 15.562 -8.656 -28.609 1 97.81 361 LYS A C 1
ATOM 2737 O O . LYS A 1 361 ? 16.578 -8.742 -29.297 1 97.81 361 LYS A O 1
ATOM 2742 N N . GLN A 1 362 ? 15.062 -9.695 -28 1 96.56 362 GLN A N 1
ATOM 2743 C CA . GLN A 1 362 ? 15.703 -11.008 -28.016 1 96.56 362 GLN A CA 1
ATOM 2744 C C . GLN A 1 362 ? 15.188 -11.852 -29.172 1 96.56 362 GLN A C 1
ATOM 2746 O O . GLN A 1 362 ? 15.555 -13.023 -29.312 1 96.56 362 GLN A O 1
ATOM 2751 N N . GLY A 1 363 ? 14.297 -11.336 -29.938 1 97.81 363 GLY A N 1
ATOM 2752 C CA . GLY A 1 363 ? 13.805 -12.031 -31.109 1 97.81 363 GLY A CA 1
ATOM 2753 C C . GLY A 1 363 ? 12.602 -12.906 -30.828 1 97.81 363 GLY A C 1
ATOM 2754 O O . GLY A 1 363 ? 12.203 -13.711 -31.672 1 97.81 363 GLY A O 1
ATOM 2755 N N . ILE A 1 364 ? 12.055 -12.766 -29.672 1 98.06 364 ILE A N 1
ATOM 2756 C CA . ILE A 1 364 ? 10.875 -13.547 -29.312 1 98.06 364 ILE A CA 1
ATOM 2757 C C . ILE A 1 364 ? 9.625 -12.859 -29.859 1 98.06 364 ILE A C 1
ATOM 2759 O O . ILE A 1 364 ? 9.469 -11.641 -29.734 1 98.06 364 ILE A O 1
ATOM 2763 N N . ALA A 1 365 ? 8.719 -13.641 -30.5 1 98.38 365 ALA A N 1
ATOM 2764 C CA . ALA A 1 365 ? 7.449 -13.094 -30.969 1 98.38 365 ALA A CA 1
ATOM 2765 C C . ALA A 1 365 ? 6.539 -12.742 -29.797 1 98.38 365 ALA A C 1
ATOM 2767 O O . ALA A 1 365 ? 6.25 -13.594 -28.953 1 98.38 365 ALA A O 1
ATOM 2768 N N . VAL A 1 366 ? 6.094 -11.469 -29.75 1 98.75 366 VAL A N 1
ATOM 2769 C CA . VAL A 1 366 ? 5.258 -11.023 -28.641 1 98.75 366 VAL A CA 1
ATOM 2770 C C . VAL A 1 366 ? 3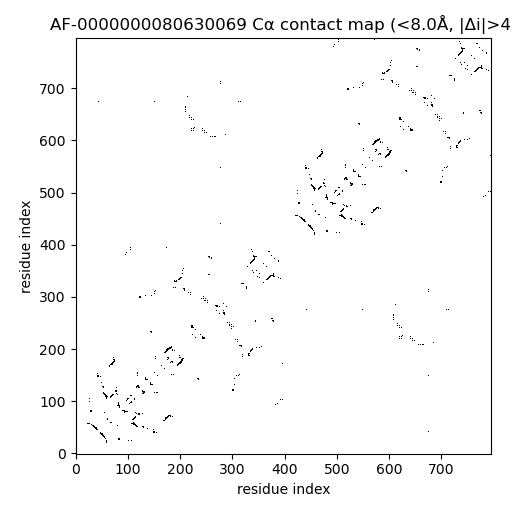.951 -10.445 -29.188 1 98.75 366 VAL A C 1
ATOM 2772 O O . VAL A 1 366 ? 3.953 -9.68 -30.141 1 98.75 366 VAL A O 1
ATOM 2775 N N . THR A 1 367 ? 2.846 -10.891 -28.641 1 98.69 367 THR A N 1
ATOM 2776 C CA . THR A 1 367 ? 1.549 -10.234 -28.766 1 98.69 367 THR A CA 1
ATOM 2777 C C . THR A 1 367 ? 1.188 -9.508 -27.469 1 98.69 367 THR A C 1
ATOM 2779 O O . THR A 1 367 ? 1.32 -10.07 -26.375 1 98.69 367 THR A O 1
ATOM 2782 N N . TYR A 1 368 ? 0.865 -8.281 -27.578 1 98.62 368 TYR A N 1
ATOM 2783 C CA . TYR A 1 368 ? 0.472 -7.441 -26.453 1 98.62 368 TYR A CA 1
ATOM 2784 C C . TYR A 1 368 ? -0.946 -6.914 -26.641 1 98.62 368 TYR A C 1
ATOM 2786 O O . TYR A 1 368 ? -1.287 -6.383 -27.703 1 98.62 368 TYR A O 1
ATOM 2794 N N . THR A 1 369 ? -1.826 -7.109 -25.594 1 98.56 369 THR A N 1
ATOM 2795 C CA . THR A 1 369 ? -3.18 -6.582 -25.719 1 98.56 369 THR A CA 1
ATOM 2796 C C . THR A 1 369 ? -3.535 -5.723 -24.5 1 98.56 369 THR A C 1
ATOM 2798 O O . THR A 1 369 ? -3.275 -6.109 -23.359 1 98.56 369 THR A O 1
ATOM 2801 N N . ASP A 1 370 ? -4.125 -4.566 -24.734 1 96.88 370 ASP A N 1
ATOM 2802 C CA . ASP A 1 370 ? -4.602 -3.66 -23.688 1 96.88 370 ASP A CA 1
ATOM 2803 C C . ASP A 1 370 ? -6.113 -3.773 -23.516 1 96.88 370 ASP A C 1
ATOM 2805 O O . ASP A 1 370 ? -6.785 -2.783 -23.219 1 96.88 370 ASP A O 1
ATOM 2809 N N . ALA A 1 371 ? -6.598 -4.969 -23.688 1 96.56 371 ALA A N 1
ATOM 2810 C CA . ALA A 1 371 ? -8.039 -5.184 -23.797 1 96.56 371 ALA A CA 1
ATOM 2811 C C . ALA A 1 371 ? -8.719 -4.984 -22.438 1 96.56 371 ALA A C 1
ATOM 2813 O O . ALA A 1 371 ? -9.914 -4.715 -22.375 1 96.56 371 ALA A O 1
ATOM 2814 N N . ILE A 1 372 ? -7.965 -5.16 -21.359 1 98.25 372 ILE A N 1
ATOM 2815 C CA . ILE A 1 372 ? -8.57 -5.039 -20.031 1 98.25 372 ILE A CA 1
ATOM 2816 C C . ILE A 1 372 ? -8.453 -3.6 -19.547 1 98.25 372 ILE A C 1
ATOM 2818 O O . ILE A 1 372 ? -7.418 -3.205 -19 1 98.25 372 ILE A O 1
ATOM 2822 N N . THR A 1 373 ? -9.602 -2.881 -19.609 1 96.88 373 THR A N 1
ATOM 2823 C CA . THR A 1 373 ? -9.586 -1.46 -19.281 1 96.88 373 THR A CA 1
ATOM 2824 C C . THR A 1 373 ? -10.586 -1.157 -18.172 1 96.88 373 THR A C 1
ATOM 2826 O O . THR A 1 373 ? -10.797 0.006 -17.812 1 96.88 373 THR A O 1
ATOM 2829 N N . THR A 1 374 ? -11.203 -2.209 -17.641 1 94.12 374 THR A N 1
ATOM 2830 C CA . THR A 1 374 ? -12.125 -1.999 -16.516 1 94.12 374 THR A CA 1
ATOM 2831 C C . THR A 1 374 ? -11.367 -1.566 -15.266 1 94.12 374 THR A C 1
ATOM 2833 O O . THR A 1 374 ? -10.133 -1.57 -15.25 1 94.12 374 THR A O 1
ATOM 2836 N N . SER A 1 375 ? -12.094 -1.188 -14.227 1 93.81 375 SER A N 1
ATOM 2837 C CA . SER A 1 375 ? -11.461 -0.333 -13.227 1 93.81 375 SER A CA 1
ATOM 2838 C C . SER A 1 375 ? -11.25 -1.082 -11.922 1 93.81 375 SER A C 1
ATOM 2840 O O . SER A 1 375 ? -11.055 -0.464 -10.867 1 93.81 375 SER A O 1
ATOM 2842 N N . LEU A 1 376 ? -11.234 -2.375 -11.906 1 97.56 376 LEU A N 1
ATOM 2843 C CA . LEU A 1 376 ? -11.055 -3.141 -10.672 1 97.56 376 LEU A CA 1
ATOM 2844 C C . LEU A 1 376 ? -9.594 -3.143 -10.242 1 97.56 376 LEU A C 1
ATOM 2846 O O . LEU A 1 376 ? -9.289 -3.385 -9.07 1 97.56 376 LEU A O 1
ATOM 2850 N N . GLY A 1 377 ? -8.742 -2.852 -11.141 1 98.06 377 GLY A N 1
ATOM 2851 C CA . GLY A 1 377 ? -7.32 -2.848 -10.82 1 98.06 377 GLY A CA 1
ATOM 2852 C C . GLY A 1 377 ? -6.617 -4.137 -11.211 1 98.06 377 GLY A C 1
ATOM 2853 O O . GLY A 1 377 ? -6.848 -4.668 -12.305 1 98.06 377 GLY A O 1
ATOM 2854 N N . HIS A 1 378 ? -5.723 -4.625 -10.367 1 98.44 378 HIS A N 1
ATOM 2855 C CA . HIS A 1 378 ? -4.957 -5.848 -10.586 1 98.44 378 HIS A CA 1
ATOM 2856 C C . HIS A 1 378 ? -5.879 -7.039 -10.82 1 98.44 378 HIS A C 1
ATOM 2858 O O . HIS A 1 378 ? -5.645 -7.84 -11.727 1 98.44 378 HIS A O 1
ATOM 2864 N N . LEU A 1 379 ? -6.984 -7.086 -10.164 1 98.19 379 LEU A N 1
ATOM 2865 C CA . LEU A 1 379 ? -7.855 -8.258 -10.164 1 98.19 379 LEU A CA 1
ATOM 2866 C C . LEU A 1 379 ? -8.664 -8.328 -11.453 1 98.19 379 LEU A C 1
ATOM 2868 O O . LEU A 1 379 ? -9.297 -9.352 -11.742 1 98.19 379 LEU A O 1
ATOM 2872 N N . ASP A 1 380 ? -8.602 -7.301 -12.25 1 98.38 380 ASP A N 1
ATOM 2873 C CA . ASP A 1 380 ? -9.297 -7.355 -13.531 1 98.38 380 ASP A CA 1
ATOM 2874 C C . ASP A 1 380 ? -8.766 -8.492 -14.398 1 98.38 380 ASP A C 1
ATOM 2876 O O . ASP A 1 380 ? -9.508 -9.078 -15.188 1 98.38 380 ASP A O 1
ATOM 2880 N N . GLY A 1 381 ? -7.488 -8.82 -14.227 1 98.38 381 GLY A N 1
ATOM 2881 C CA . GLY A 1 381 ? -6.91 -9.914 -14.992 1 98.38 381 GLY A CA 1
ATOM 2882 C C . GLY A 1 381 ? -7.469 -11.273 -14.609 1 98.38 381 GLY A C 1
ATOM 2883 O O . GLY A 1 381 ? -7.32 -12.242 -15.352 1 98.38 381 GLY A O 1
ATOM 2884 N N . ILE A 1 382 ? -8.07 -11.344 -13.445 1 98.5 382 ILE A N 1
ATOM 2885 C CA . ILE A 1 382 ? -8.719 -12.57 -12.984 1 98.5 382 ILE A CA 1
ATOM 2886 C C . ILE A 1 382 ? -10.219 -12.492 -13.258 1 98.5 382 ILE A C 1
ATOM 2888 O O . ILE A 1 382 ? -10.75 -13.266 -14.055 1 98.5 382 ILE A O 1
ATOM 2892 N N . ALA A 1 383 ? -10.844 -11.461 -12.82 1 97.81 383 ALA A N 1
ATOM 2893 C CA . ALA A 1 383 ? -12.297 -11.344 -12.828 1 97.81 383 ALA A CA 1
ATOM 2894 C C . ALA A 1 383 ? -12.82 -10.984 -14.219 1 97.81 383 ALA A C 1
ATOM 2896 O O . ALA A 1 383 ? -13.93 -11.375 -14.594 1 97.81 383 ALA A O 1
ATOM 2897 N N . ASN A 1 384 ? -12.016 -10.273 -14.984 1 98.25 384 ASN A N 1
ATOM 2898 C CA . ASN A 1 384 ? -12.492 -9.766 -16.266 1 98.25 384 ASN A CA 1
ATOM 2899 C C . ASN A 1 384 ? -11.586 -10.211 -17.406 1 98.25 384 ASN A C 1
ATOM 2901 O O . ASN A 1 384 ? -11.391 -9.477 -18.375 1 98.25 384 ASN A O 1
ATOM 2905 N N . ILE A 1 385 ? -11.023 -11.383 -17.297 1 98.62 385 ILE A N 1
ATOM 2906 C CA . ILE A 1 385 ? -10.094 -11.93 -18.281 1 98.62 385 ILE A CA 1
ATOM 2907 C C . ILE A 1 385 ? -10.805 -12.133 -19.609 1 98.62 385 ILE A C 1
ATOM 2909 O O . ILE A 1 385 ? -10.172 -12.117 -20.672 1 98.62 385 ILE A O 1
ATOM 2913 N N . ALA A 1 386 ? -12.125 -12.25 -19.625 1 98.44 386 ALA A N 1
ATOM 2914 C CA . ALA A 1 386 ? -12.914 -12.469 -20.828 1 98.44 386 ALA A CA 1
ATOM 2915 C C . ALA A 1 386 ? -12.781 -11.289 -21.797 1 98.44 386 ALA A C 1
ATOM 2917 O O . ALA A 1 386 ? -12.953 -11.445 -23 1 98.44 386 ALA A O 1
ATOM 2918 N N . LYS A 1 387 ? -12.445 -10.148 -21.281 1 98.44 387 LYS A N 1
ATOM 2919 C CA . LYS A 1 387 ? -12.211 -8.977 -22.109 1 98.44 387 LYS A CA 1
ATOM 2920 C C . LYS A 1 387 ? -11.062 -9.219 -23.094 1 98.44 387 LYS A C 1
ATOM 2922 O O . LYS A 1 387 ? -11.023 -8.625 -24.172 1 98.44 387 LYS A O 1
ATOM 2927 N N . ALA A 1 388 ? -10.195 -10.125 -22.734 1 98.75 388 ALA A N 1
ATOM 2928 C CA . ALA A 1 388 ? -9.086 -10.469 -23.609 1 98.75 388 ALA A CA 1
ATOM 2929 C C . ALA A 1 388 ? -9.352 -11.773 -24.359 1 98.75 388 ALA A C 1
ATOM 2931 O O . ALA A 1 388 ? -8.438 -12.383 -24.922 1 98.75 388 ALA A O 1
ATOM 2932 N N . GLY A 1 389 ? -10.578 -12.242 -24.391 1 98.69 389 GLY A N 1
ATOM 2933 C CA . GLY A 1 389 ? -10.953 -13.531 -24.938 1 98.69 389 GLY A CA 1
ATOM 2934 C C . GLY A 1 389 ? -10.555 -13.695 -26.391 1 98.69 389 GLY A C 1
ATOM 2935 O O . GLY A 1 389 ? -10.016 -14.734 -26.781 1 98.69 389 GLY A O 1
ATOM 2936 N N . ASP A 1 390 ? -10.781 -12.688 -27.188 1 98.31 390 ASP A N 1
ATOM 2937 C CA . ASP A 1 390 ? -10.469 -12.758 -28.609 1 98.31 390 ASP A CA 1
ATOM 2938 C C . ASP A 1 390 ? -8.961 -12.914 -28.844 1 98.31 390 ASP A C 1
ATOM 2940 O O . ASP A 1 390 ? -8.539 -13.695 -29.688 1 98.31 390 ASP A O 1
ATOM 2944 N N . ALA A 1 391 ? -8.203 -12.164 -28.078 1 98.69 391 ALA A N 1
ATOM 2945 C CA . ALA A 1 391 ? -6.754 -12.25 -28.203 1 98.69 391 ALA A CA 1
ATOM 2946 C C . ALA A 1 391 ? -6.242 -13.625 -27.797 1 98.69 391 ALA A C 1
ATOM 2948 O O . ALA A 1 391 ? -5.34 -14.18 -28.438 1 98.69 391 ALA A O 1
ATOM 2949 N N . ILE A 1 392 ? -6.82 -14.164 -26.75 1 98.88 392 ILE A N 1
ATOM 2950 C CA . ILE A 1 392 ? -6.426 -15.484 -26.266 1 98.88 392 ILE A CA 1
ATOM 2951 C C . ILE A 1 392 ? -6.77 -16.531 -27.312 1 98.88 392 ILE A C 1
ATOM 2953 O O . ILE A 1 392 ? -5.934 -17.375 -27.641 1 98.88 392 ILE A O 1
ATOM 2957 N N . SER A 1 393 ? -7.953 -16.453 -27.859 1 98.69 393 SER A N 1
ATOM 2958 C CA . SER A 1 393 ? -8.391 -17.406 -28.891 1 98.69 393 SER A CA 1
ATOM 2959 C C . SER A 1 393 ? -7.465 -17.375 -30.094 1 98.69 393 SER A C 1
ATOM 2961 O O . SER A 1 393 ? -7.043 -18.422 -30.594 1 98.69 393 SER A O 1
ATOM 2963 N N . ALA A 1 394 ? -7.211 -16.172 -30.547 1 98.38 394 ALA A N 1
ATOM 2964 C CA . ALA A 1 394 ? -6.344 -16.016 -31.703 1 98.38 394 ALA A CA 1
ATOM 2965 C C . ALA A 1 394 ? -4.941 -16.547 -31.422 1 98.38 394 ALA A C 1
ATOM 2967 O O . ALA A 1 394 ? -4.324 -17.172 -32.281 1 98.38 394 ALA A O 1
ATOM 2968 N N . PHE A 1 395 ? -4.465 -16.328 -30.297 1 98.5 395 PHE A N 1
ATOM 2969 C CA . PHE A 1 395 ? -3.121 -16.75 -29.906 1 98.5 395 PHE A CA 1
ATOM 2970 C C . PHE A 1 395 ? -3.031 -18.266 -29.797 1 98.5 395 PHE A C 1
ATOM 2972 O O . PHE A 1 395 ? -2.023 -18.859 -30.188 1 98.5 395 PHE A O 1
ATOM 2979 N N . MET A 1 396 ? -4.094 -18.938 -29.328 1 97.31 396 MET A N 1
ATOM 2980 C CA . MET A 1 396 ? -4.125 -20.375 -29.156 1 97.31 396 MET A CA 1
ATOM 2981 C C . MET A 1 396 ? -4.203 -21.094 -30.516 1 97.31 396 MET A C 1
ATOM 2983 O O . MET A 1 396 ? -3.82 -22.25 -30.625 1 97.31 396 MET A O 1
ATOM 2987 N N . ALA A 1 397 ? -4.68 -20.406 -31.5 1 94.25 397 ALA A N 1
ATOM 2988 C CA . ALA A 1 397 ? -4.922 -21.016 -32.812 1 94.25 397 ALA A CA 1
ATOM 2989 C C . ALA A 1 397 ? -3.646 -21.031 -33.656 1 94.25 397 ALA A C 1
ATOM 2991 O O . ALA A 1 397 ? -3.586 -21.703 -34.688 1 94.25 397 ALA A O 1
ATOM 2992 N N . LYS A 1 398 ? -2.703 -20.359 -33.25 1 85.62 398 LYS A N 1
ATOM 2993 C CA . LYS A 1 398 ? -1.461 -20.297 -34.031 1 85.62 398 LYS A CA 1
ATOM 2994 C C . LYS A 1 398 ? -0.637 -21.562 -33.844 1 85.62 398 LYS A C 1
ATOM 2996 O O . LYS A 1 398 ? -0.742 -22.234 -32.812 1 85.62 398 LYS A O 1
ATOM 3001 N N . MET B 1 1 ? 22.406 88.5 53.531 1 23.67 1 MET B N 1
ATOM 3002 C CA . MET B 1 1 ? 21.844 88.875 52.219 1 23.67 1 MET B CA 1
ATOM 3003 C C . MET B 1 1 ? 22.188 87.812 51.156 1 23.67 1 MET B C 1
ATOM 3005 O O . MET B 1 1 ? 22.031 88.062 49.969 1 23.67 1 MET B O 1
ATOM 3009 N N . ARG B 1 2 ? 23.047 86.875 51.625 1 27.92 2 ARG B N 1
ATOM 3010 C CA . ARG B 1 2 ? 23.719 86.062 50.625 1 27.92 2 ARG B CA 1
ATOM 3011 C C . ARG B 1 2 ? 22.703 85.312 49.812 1 27.92 2 ARG B C 1
ATOM 3013 O O . ARG B 1 2 ? 21.672 84.875 50.312 1 27.92 2 ARG B O 1
ATOM 3020 N N . SER B 1 3 ? 22.797 85.375 48.5 1 22.59 3 SER B N 1
ATOM 3021 C CA . SER B 1 3 ? 22.094 85.188 47.219 1 22.59 3 SER B CA 1
ATOM 3022 C C . SER B 1 3 ? 21.891 83.688 46.938 1 22.59 3 SER B C 1
ATOM 3024 O O . SER B 1 3 ? 22.844 82.938 46.938 1 22.59 3 SER B O 1
ATOM 3026 N N . LEU B 1 4 ? 20.75 83.125 47.406 1 21.08 4 LEU B N 1
ATOM 3027 C CA . LEU B 1 4 ? 20.016 81.875 47.25 1 21.08 4 LEU B CA 1
ATOM 3028 C C . LEU B 1 4 ? 19.812 81.562 45.781 1 21.08 4 LEU B C 1
ATOM 3030 O O . LEU B 1 4 ? 19.031 82.188 45.094 1 21.08 4 LEU B O 1
ATOM 3034 N N . ALA B 1 5 ? 21.172 81.375 45.125 1 26.77 5 ALA B N 1
ATOM 3035 C CA . ALA B 1 5 ? 21.172 81.062 43.719 1 26.77 5 ALA B CA 1
ATOM 3036 C C . ALA B 1 5 ? 20.109 80 43.406 1 26.77 5 ALA B C 1
ATOM 3038 O O . ALA B 1 5 ? 19.891 79.062 44.188 1 26.77 5 ALA B O 1
ATOM 3039 N N . LYS B 1 6 ? 19.297 80.25 42.406 1 25.73 6 LYS B N 1
ATOM 3040 C CA . LYS B 1 6 ? 18.094 79.812 41.75 1 25.73 6 LYS B CA 1
ATOM 3041 C C . LYS B 1 6 ? 18.25 78.312 41.281 1 25.73 6 LYS B C 1
ATOM 3043 O O . LYS B 1 6 ? 19.094 78.062 40.438 1 25.73 6 LYS B O 1
ATOM 3048 N N . ARG B 1 7 ? 18.297 77.312 42.188 1 22.52 7 ARG B N 1
ATOM 3049 C CA . ARG B 1 7 ? 18.469 75.875 41.875 1 22.52 7 ARG B CA 1
ATOM 3050 C C . ARG B 1 7 ? 17.453 75.438 40.812 1 22.52 7 ARG B C 1
ATOM 3052 O O . ARG B 1 7 ? 16.281 75.188 41.156 1 22.52 7 ARG B O 1
ATOM 3059 N N . LEU B 1 8 ? 17.406 76.188 39.688 1 25.11 8 LEU B N 1
ATOM 3060 C CA . LEU B 1 8 ? 16.438 75.812 38.656 1 25.11 8 LEU B CA 1
ATOM 3061 C C . LEU B 1 8 ? 16.641 74.312 38.281 1 25.11 8 LEU B C 1
ATOM 3063 O O . LEU B 1 8 ? 17.719 73.938 37.844 1 25.11 8 LEU B O 1
ATOM 3067 N N . GLY B 1 9 ? 16.203 73.438 39.062 1 23.7 9 GLY B N 1
ATOM 3068 C CA . GLY B 1 9 ? 16.219 72 38.938 1 23.7 9 GLY B CA 1
ATOM 3069 C C . GLY B 1 9 ? 15.602 71.5 37.625 1 23.7 9 GLY B C 1
ATOM 3070 O O . GLY B 1 9 ? 14.383 71.562 37.469 1 23.7 9 GLY B O 1
ATOM 3071 N N . GLY B 1 10 ? 16.047 72.062 36.406 1 25.06 10 GLY B N 1
ATOM 3072 C CA . GLY B 1 10 ? 15.414 71.562 35.188 1 25.06 10 GLY B CA 1
ATOM 3073 C C . GLY B 1 10 ? 15.453 70.062 35.062 1 25.06 10 GLY B C 1
ATOM 3074 O O . GLY B 1 10 ? 16.516 69.438 35.188 1 25.06 10 GLY B O 1
ATOM 3075 N N . LEU B 1 11 ? 14.508 69.375 35.594 1 25.75 11 LEU B N 1
ATOM 3076 C CA . LEU B 1 11 ? 14.328 67.938 35.438 1 25.75 11 LEU B CA 1
ATOM 3077 C C . LEU B 1 11 ? 14.367 67.5 33.969 1 25.75 11 LEU B C 1
ATOM 3079 O O . LEU B 1 11 ? 13.539 68 33.188 1 25.75 11 LEU B O 1
ATOM 3083 N N . ALA B 1 12 ? 15.578 67.188 33.5 1 29.09 12 ALA B N 1
ATOM 3084 C CA . ALA B 1 12 ? 15.844 66.562 32.219 1 29.09 12 ALA B CA 1
ATOM 3085 C C . ALA B 1 12 ? 14.961 65.375 31.984 1 29.09 12 ALA B C 1
ATOM 3087 O O . ALA B 1 12 ? 14.977 64.438 32.781 1 29.09 12 ALA B O 1
ATOM 3088 N N . LEU B 1 13 ? 13.883 65.438 31.219 1 23.72 13 LEU B N 1
ATOM 3089 C CA . LEU B 1 13 ? 13.062 64.375 30.641 1 23.72 13 LEU B CA 1
ATOM 3090 C C . LEU B 1 13 ? 13.93 63.344 29.953 1 23.72 13 LEU B C 1
ATOM 3092 O O . LEU B 1 13 ? 14.617 63.656 28.984 1 23.72 13 LEU B O 1
ATOM 3096 N N . ALA B 1 14 ? 14.484 62.438 30.656 1 28.77 14 ALA B N 1
ATOM 3097 C CA . ALA B 1 14 ? 15.125 61.281 30.016 1 28.77 14 ALA B CA 1
ATOM 3098 C C . ALA B 1 14 ? 14.172 60.594 29.031 1 28.77 14 ALA B C 1
ATOM 3100 O O . ALA B 1 14 ? 13.172 60 29.438 1 28.77 14 ALA B O 1
ATOM 3101 N N . ALA B 1 15 ? 14.086 61.094 27.812 1 30.83 15 ALA B N 1
ATOM 3102 C CA . ALA B 1 15 ? 13.469 60.375 26.703 1 30.83 15 ALA B CA 1
ATOM 3103 C C . ALA B 1 15 ? 14.07 59 26.562 1 30.83 15 ALA B C 1
ATOM 3105 O O . ALA B 1 15 ? 15.273 58.844 26.328 1 30.83 15 ALA B O 1
ATOM 3106 N N . GLY B 1 16 ? 13.586 58.031 27.281 1 28.22 16 GLY B N 1
ATOM 3107 C CA . GLY B 1 16 ? 13.93 56.625 27.078 1 28.22 16 GLY B CA 1
ATOM 3108 C C . GLY B 1 16 ? 13.938 56.219 25.625 1 28.22 16 GLY B C 1
ATOM 3109 O O . GLY B 1 16 ? 12.914 56.312 24.938 1 28.22 16 GLY B O 1
ATOM 3110 N N . LEU B 1 17 ? 15.078 56.312 24.891 1 31.7 17 LEU B N 1
ATOM 3111 C CA . LEU B 1 17 ? 15.32 55.75 23.578 1 31.7 17 LEU B CA 1
ATOM 3112 C C . LEU B 1 17 ? 14.984 54.25 23.562 1 31.7 17 LEU B C 1
ATOM 3114 O O . LEU B 1 17 ? 15.641 53.469 24.219 1 31.7 17 LEU B O 1
ATOM 3118 N N . PHE B 1 18 ? 13.742 53.844 23.344 1 29.72 18 PHE B N 1
ATOM 3119 C CA . PHE B 1 18 ? 13.391 52.5 22.969 1 29.72 18 PHE B CA 1
ATOM 3120 C C . PHE B 1 18 ? 14.242 52 21.797 1 29.72 18 PHE B C 1
ATOM 3122 O O . PHE B 1 18 ? 14.078 52.5 20.672 1 29.72 18 PHE B O 1
ATOM 3129 N N . CYS B 1 19 ? 15.453 51.594 21.984 1 31.11 19 CYS B N 1
ATOM 3130 C CA . CYS B 1 19 ? 16.25 50.906 20.984 1 31.11 19 CYS B CA 1
ATOM 3131 C C . CYS B 1 19 ? 15.484 49.719 20.391 1 31.11 19 CYS B C 1
ATOM 3133 O O . CYS B 1 19 ? 15.172 48.781 21.094 1 31.11 19 CYS B O 1
ATOM 3135 N N . ALA B 1 20 ? 14.711 49.938 19.406 1 36.12 20 ALA B N 1
ATOM 3136 C CA . ALA B 1 20 ? 14.203 48.844 18.547 1 36.12 20 ALA B CA 1
ATOM 3137 C C . ALA B 1 20 ? 15.32 47.875 18.188 1 36.12 20 ALA B C 1
ATOM 3139 O O . ALA B 1 20 ? 16.312 48.25 17.562 1 36.12 20 ALA B O 1
ATOM 3140 N N . ALA B 1 21 ? 15.523 46.844 18.922 1 38.06 21 ALA B N 1
ATOM 3141 C CA . ALA B 1 21 ? 16.422 45.75 18.5 1 38.06 21 ALA B CA 1
ATOM 3142 C C . ALA B 1 21 ? 16.25 45.469 17.016 1 38.06 21 ALA B C 1
ATOM 3144 O O . ALA B 1 21 ? 15.133 45.344 16.516 1 38.06 21 ALA B O 1
ATOM 3145 N N . PRO B 1 22 ? 17.25 45.656 16.188 1 35.25 22 PRO B N 1
ATOM 3146 C CA . PRO B 1 22 ? 17.141 45.312 14.766 1 35.25 22 PRO B CA 1
ATOM 3147 C C . PRO B 1 22 ? 16.516 43.938 14.531 1 35.25 22 PRO B C 1
ATOM 3149 O O . PRO B 1 22 ? 16.75 43 15.305 1 35.25 22 PRO B O 1
ATOM 3152 N N . ALA B 1 23 ? 15.375 43.812 14 1 41.19 23 ALA B N 1
ATOM 3153 C CA . ALA B 1 23 ? 14.789 42.594 13.438 1 41.19 23 ALA B CA 1
ATOM 3154 C C . ALA B 1 23 ? 15.859 41.719 12.781 1 41.19 23 ALA B C 1
ATOM 3156 O O . ALA B 1 23 ? 16.438 42.094 11.75 1 41.19 23 ALA B O 1
ATOM 3157 N N . LEU B 1 24 ? 16.734 40.844 13.406 1 42 24 LEU B N 1
ATOM 3158 C CA . LEU B 1 24 ? 17.797 40 12.883 1 42 24 LEU B CA 1
ATOM 3159 C C . LEU B 1 24 ? 17.281 39.156 11.734 1 42 24 LEU B C 1
ATOM 3161 O O . LEU B 1 24 ? 16.188 38.562 11.82 1 42 24 LEU B O 1
ATOM 3165 N N . ALA B 1 25 ? 17.797 39.375 10.508 1 47.81 25 ALA B N 1
ATOM 3166 C CA . ALA B 1 25 ? 17.688 38.531 9.32 1 47.81 25 ALA B CA 1
ATOM 3167 C C . ALA B 1 25 ? 17.781 37.062 9.688 1 47.81 25 ALA B C 1
ATOM 3169 O O . ALA B 1 25 ? 18.578 36.688 10.539 1 47.81 25 ALA B O 1
ATOM 3170 N N . PHE B 1 26 ? 16.859 36.344 9.352 1 59.09 26 PHE B N 1
ATOM 3171 C CA . PHE B 1 26 ? 16.938 34.906 9.602 1 59.09 26 PHE B CA 1
ATOM 3172 C C . PHE B 1 26 ? 18.312 34.375 9.219 1 59.09 26 PHE B C 1
ATOM 3174 O O . PHE B 1 26 ? 18.703 34.375 8.047 1 59.09 26 PHE B O 1
ATOM 3181 N N . GLU B 1 27 ? 19.234 34.281 10.227 1 65.81 27 GLU B N 1
ATOM 3182 C CA . GLU B 1 27 ? 20.625 33.875 10.039 1 65.81 27 GLU B CA 1
ATOM 3183 C C . GLU B 1 27 ? 20.766 32.344 10.102 1 65.81 27 GLU B C 1
ATOM 3185 O O . GLU B 1 27 ? 21.875 31.828 10.258 1 65.81 27 GLU B O 1
ATOM 3190 N N . GLY B 1 28 ? 19.641 31.703 10.047 1 83.19 28 GLY B N 1
ATOM 3191 C CA . GLY B 1 28 ? 19.766 30.25 9.914 1 83.19 28 GLY B CA 1
ATOM 3192 C C . GLY B 1 28 ? 19.453 29.516 11.203 1 83.19 28 GLY B C 1
ATOM 3193 O O . GLY B 1 28 ? 19.203 28.312 11.18 1 83.19 28 GLY B O 1
ATOM 3194 N N . LEU B 1 29 ? 19.422 30.297 12.344 1 91.12 29 LEU B N 1
ATOM 3195 C CA . LEU B 1 29 ? 19.062 29.656 13.609 1 91.12 29 LEU B CA 1
ATOM 3196 C C . LEU B 1 29 ? 17.641 30 14.008 1 91.12 29 LEU B C 1
ATOM 3198 O O . LEU B 1 29 ? 17.219 31.156 13.859 1 91.12 29 LEU B O 1
ATOM 3202 N N . VAL B 1 30 ? 16.953 29.062 14.492 1 95.56 30 VAL B N 1
ATOM 3203 C CA . VAL B 1 30 ? 15.547 29.266 14.844 1 95.56 30 VAL B CA 1
ATOM 3204 C C . VAL B 1 30 ? 15.297 28.781 16.266 1 95.56 30 VAL B C 1
ATOM 3206 O O . VAL B 1 30 ? 16.031 27.938 16.781 1 95.56 30 VAL B O 1
ATOM 3209 N N . GLU B 1 31 ? 14.359 29.453 16.922 1 95.19 31 GLU B N 1
ATOM 3210 C CA . GLU B 1 31 ? 13.953 29.062 18.266 1 95.19 31 GLU B CA 1
ATOM 3211 C C . GLU B 1 31 ? 12.516 28.547 18.281 1 95.19 31 GLU B C 1
ATOM 3213 O O . GLU B 1 31 ? 11.633 29.141 17.656 1 95.19 31 GLU B O 1
ATOM 3218 N N . LYS B 1 32 ? 12.312 27.422 19.016 1 97.75 32 LYS B N 1
ATOM 3219 C CA . LYS B 1 32 ? 10.969 26.891 19.234 1 97.75 32 LYS B CA 1
ATOM 3220 C C . LYS B 1 32 ? 10.227 27.703 20.297 1 97.75 32 LYS B C 1
ATOM 3222 O O . LYS B 1 32 ? 10.766 27.969 21.375 1 97.75 32 LYS B O 1
ATOM 3227 N N . LYS B 1 33 ? 9.078 28.156 19.953 1 98.5 33 LYS B N 1
ATOM 3228 C CA . LYS B 1 33 ? 8.18 28.844 20.891 1 98.5 33 LYS B CA 1
ATOM 3229 C C . LYS B 1 33 ? 6.973 27.969 21.219 1 98.5 33 LYS B C 1
ATOM 3231 O O . LYS B 1 33 ? 6.703 26.984 20.531 1 98.5 33 LYS B O 1
ATOM 3236 N N . VAL B 1 34 ? 6.301 28.297 22.328 1 98.81 34 VAL B N 1
ATOM 3237 C CA . VAL B 1 34 ? 5.145 27.5 22.75 1 98.81 34 VAL B CA 1
ATOM 3238 C C . VAL B 1 34 ? 3.924 28.422 22.891 1 98.81 34 VAL B C 1
ATOM 3240 O O . VAL B 1 34 ? 4.02 29.5 23.453 1 98.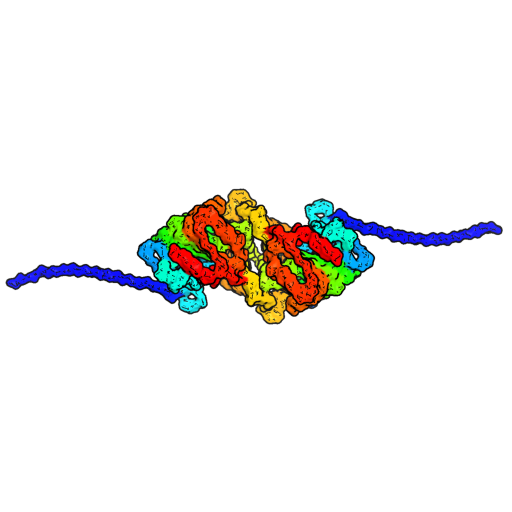81 34 VAL B O 1
ATOM 3243 N N . PHE B 1 35 ? 2.873 28.047 22.297 1 98.81 35 PHE B N 1
ATOM 3244 C CA . PHE B 1 35 ? 1.568 28.672 22.5 1 98.81 35 PHE B CA 1
ATOM 3245 C C . PHE B 1 35 ? 0.694 27.812 23.391 1 98.81 35 PHE B C 1
ATOM 3247 O O . PHE B 1 35 ? 0.68 26.578 23.266 1 98.81 35 PHE B O 1
ATOM 3254 N N . GLU B 1 36 ? -0.016 28.453 24.25 1 98.5 36 GLU B N 1
ATOM 3255 C CA . GLU B 1 36 ? -0.885 27.75 25.188 1 98.5 36 GLU B CA 1
ATOM 3256 C C . GLU B 1 36 ? -2.279 28.375 25.219 1 98.5 36 GLU B C 1
ATOM 3258 O O . GLU B 1 36 ? -2.424 29.594 25.094 1 98.5 36 GLU B O 1
ATOM 3263 N N . MET B 1 37 ? -3.242 27.594 25.359 1 97.75 37 MET B N 1
ATOM 3264 C CA . MET B 1 37 ? -4.598 28.062 25.641 1 97.75 37 MET B CA 1
ATOM 3265 C C . MET B 1 37 ? -5.277 27.172 26.672 1 97.75 37 MET B C 1
ATOM 3267 O O . MET B 1 37 ? -5.066 25.969 26.688 1 97.75 37 MET B O 1
ATOM 3271 N N . PRO B 1 38 ? -6.105 27.75 27.562 1 97.75 38 PRO B N 1
ATOM 3272 C CA . PRO B 1 38 ? -6.637 27.031 28.719 1 97.75 38 PRO B CA 1
ATOM 3273 C C . PRO B 1 38 ? -7.559 25.875 28.312 1 97.75 38 PRO B C 1
ATOM 3275 O O . PRO B 1 38 ? -7.602 24.844 29 1 97.75 38 PRO B O 1
ATOM 3278 N N . SER B 1 39 ? -8.336 26.125 27.266 1 97.75 39 SER B N 1
ATOM 3279 C CA . SER B 1 39 ? -9.273 25.109 26.828 1 97.75 39 SER B CA 1
ATOM 3280 C C . SER B 1 39 ? -9.594 25.25 25.344 1 97.75 39 SER B C 1
ATOM 3282 O O . SER B 1 39 ? -9.469 26.344 24.781 1 97.75 39 SER B O 1
ATOM 3284 N N . TYR B 1 40 ? -9.875 24.141 24.719 1 98.31 40 TYR B N 1
ATOM 3285 C CA . TYR B 1 40 ? -10.305 24.094 23.328 1 98.31 40 TYR B CA 1
ATOM 3286 C C . TYR B 1 40 ? -11.438 23.094 23.156 1 98.31 40 TYR B C 1
ATOM 3288 O O . TYR B 1 40 ? -11.375 21.969 23.656 1 98.31 40 TYR B O 1
ATOM 3296 N N . THR B 1 41 ? -12.5 23.547 22.5 1 98.5 41 THR B N 1
ATOM 3297 C CA . THR B 1 41 ? -13.594 22.641 22.141 1 98.5 41 THR B CA 1
ATOM 3298 C C . THR B 1 41 ? -13.461 22.188 20.688 1 98.5 41 THR B C 1
ATOM 3300 O O . THR B 1 41 ? -13.477 23.016 19.766 1 98.5 41 THR B O 1
ATOM 3303 N N . THR B 1 42 ? -13.344 20.891 20.531 1 98.44 42 THR B N 1
ATOM 3304 C CA . THR B 1 42 ? -13.156 20.328 19.188 1 98.44 42 THR B CA 1
ATOM 3305 C C . THR B 1 42 ? -14.422 20.484 18.359 1 98.44 42 THR B C 1
ATOM 3307 O O . THR B 1 42 ? -15.484 20.797 18.891 1 98.44 42 THR B O 1
ATOM 3310 N N . VAL B 1 43 ? -14.305 20.234 17.062 1 96.75 43 VAL B N 1
ATOM 3311 C CA . VAL B 1 43 ? -15.438 20.25 16.141 1 96.75 43 VAL B CA 1
ATOM 3312 C C . VAL B 1 43 ? -16.484 19.234 16.594 1 96.75 43 VAL B C 1
ATOM 3314 O O . VAL B 1 43 ? -17.688 19.469 16.453 1 96.75 43 VAL B O 1
ATOM 3317 N N . GLY B 1 44 ? -16.031 18.172 17.172 1 95.5 44 GLY B N 1
ATOM 3318 C CA . GLY B 1 44 ? -16.938 17.125 17.609 1 95.5 44 GLY B CA 1
ATOM 3319 C C . GLY B 1 44 ? -17.531 17.375 18.984 1 95.5 44 GLY B C 1
ATOM 3320 O O . GLY B 1 44 ? -18.328 16.578 19.484 1 95.5 44 GLY B O 1
ATOM 3321 N N . GLY B 1 45 ? -17.141 18.375 19.656 1 97.31 45 GLY B N 1
ATOM 3322 C CA . GLY B 1 45 ? -17.75 18.781 20.922 1 97.31 45 GLY B CA 1
ATOM 3323 C C . GLY B 1 45 ? -16.938 18.375 22.125 1 97.31 45 GLY B C 1
ATOM 3324 O O . GLY B 1 45 ? -17.281 18.719 23.266 1 97.31 45 GLY B O 1
ATOM 3325 N N . GLY B 1 46 ? -15.812 17.719 21.891 1 97.38 46 GLY B N 1
ATOM 3326 C CA . GLY B 1 46 ? -14.945 17.359 23 1 97.38 46 GLY B CA 1
ATOM 3327 C C . GLY B 1 46 ? -14.117 18.516 23.516 1 97.38 46 GLY B C 1
ATOM 3328 O O . GLY B 1 46 ? -13.727 19.406 22.75 1 97.38 46 GLY B O 1
ATOM 3329 N N . THR B 1 47 ? -13.828 18.484 24.797 1 97.31 47 THR B N 1
ATOM 3330 C CA . THR B 1 47 ? -13.031 19.547 25.406 1 97.31 47 THR B CA 1
ATOM 3331 C C . THR B 1 47 ? -11.617 19.062 25.703 1 97.31 47 THR B C 1
ATOM 3333 O O . THR B 1 47 ? -11.438 17.984 26.281 1 97.31 47 THR B O 1
ATOM 3336 N N . ILE B 1 48 ? -10.664 19.797 25.281 1 98.38 48 ILE B N 1
ATOM 3337 C CA . ILE B 1 48 ? -9.258 19.578 25.625 1 98.38 48 ILE B CA 1
ATOM 3338 C C . ILE B 1 48 ? -8.773 20.719 26.531 1 98.38 48 ILE B C 1
ATOM 3340 O O . ILE B 1 48 ? -8.875 21.891 26.156 1 98.38 48 ILE B O 1
ATOM 3344 N N . LYS B 1 49 ? -8.242 20.344 27.672 1 97.44 49 LYS B N 1
ATOM 3345 C CA . LYS B 1 49 ? -7.762 21.359 28.609 1 97.44 49 LYS B CA 1
ATOM 3346 C C . LYS B 1 49 ? -6.254 21.562 28.469 1 97.44 49 LYS B C 1
ATOM 3348 O O . LYS B 1 49 ? -5.531 20.656 28.094 1 97.44 49 LYS B O 1
ATOM 3353 N N . ASN B 1 50 ? -5.809 22.781 28.719 1 97.12 50 ASN B N 1
ATOM 3354 C CA . ASN B 1 50 ? -4.398 23.156 28.734 1 97.12 50 ASN B CA 1
ATOM 3355 C C . ASN B 1 50 ? -3.697 22.75 27.438 1 97.12 50 ASN B C 1
ATOM 3357 O O . ASN B 1 50 ? -2.686 22.047 27.469 1 97.12 50 ASN B O 1
ATOM 3361 N N . VAL B 1 51 ? -4.227 23.281 26.375 1 98.62 51 VAL B N 1
ATOM 3362 C CA . VAL B 1 51 ? -3.684 22.969 25.062 1 98.62 51 VAL B CA 1
ATOM 3363 C C . VAL B 1 51 ? -2.344 23.688 24.875 1 98.62 51 VAL B C 1
ATOM 3365 O O . VAL B 1 51 ? -2.219 24.875 25.172 1 98.62 51 VAL B O 1
ATOM 3368 N N . ARG B 1 52 ? -1.354 22.953 24.469 1 98.69 52 ARG B N 1
ATOM 3369 C CA . ARG B 1 52 ? -0.036 23.469 24.125 1 98.69 52 ARG B CA 1
ATOM 3370 C C . ARG B 1 52 ? 0.411 23 22.75 1 98.69 52 ARG B C 1
ATOM 3372 O O . ARG B 1 52 ? 0.284 21.812 22.422 1 98.69 52 ARG B O 1
ATOM 3379 N N . ILE B 1 53 ? 0.902 23.891 21.938 1 98.88 53 ILE B N 1
ATOM 3380 C CA . ILE B 1 53 ? 1.554 23.516 20.672 1 98.88 53 ILE B CA 1
ATOM 3381 C C . ILE B 1 53 ? 2.834 24.328 20.5 1 98.88 53 ILE B C 1
ATOM 3383 O O . ILE B 1 53 ? 2.926 25.469 20.969 1 98.88 53 ILE B O 1
ATOM 3387 N N . GLY B 1 54 ? 3.828 23.719 19.859 1 98.94 54 GLY B N 1
ATOM 3388 C CA . GLY B 1 54 ? 5.035 24.422 19.469 1 98.94 54 GLY B CA 1
ATOM 3389 C C . GLY B 1 54 ? 4.895 25.172 18.156 1 98.94 54 GLY B C 1
ATOM 3390 O O . GLY B 1 54 ? 4.062 24.812 17.328 1 98.94 54 GLY B O 1
ATOM 3391 N N . TRP B 1 55 ? 5.645 26.219 18.016 1 98.81 55 TRP B N 1
ATOM 3392 C CA . TRP B 1 55 ? 5.656 26.953 16.75 1 98.81 55 TRP B CA 1
ATOM 3393 C C . TRP B 1 55 ? 6.977 27.688 16.562 1 98.81 55 TRP B C 1
ATOM 3395 O O . TRP B 1 55 ? 7.758 27.828 17.516 1 98.81 55 TRP B O 1
ATOM 3405 N N . GLU B 1 56 ? 7.258 27.984 15.336 1 98.44 56 GLU B N 1
ATOM 3406 C CA . GLU B 1 56 ? 8.43 28.75 14.914 1 98.44 56 GLU B CA 1
ATOM 3407 C C . GLU B 1 56 ? 8.039 29.891 13.984 1 98.44 56 GLU B C 1
ATOM 3409 O O . GLU B 1 56 ? 6.945 29.906 13.422 1 98.44 56 GLU B O 1
ATOM 3414 N N . SER B 1 57 ? 8.906 30.875 13.961 1 98 57 SER B N 1
ATOM 3415 C CA . SER B 1 57 ? 8.719 31.969 13 1 98 57 SER B CA 1
ATOM 3416 C C . SER B 1 57 ? 10.031 32.344 12.328 1 98 57 SER B C 1
ATOM 3418 O O . SER B 1 57 ? 11.109 32.094 12.875 1 98 57 SER B O 1
ATOM 3420 N N . TYR B 1 58 ? 9.906 32.875 11.164 1 97.62 58 TYR B N 1
ATOM 3421 C CA . TYR B 1 58 ? 11.008 33.281 10.312 1 97.62 58 TYR B CA 1
ATOM 3422 C C . TYR B 1 58 ? 10.727 34.656 9.703 1 97.62 58 TYR B C 1
ATOM 3424 O O . TYR B 1 58 ? 9.633 34.906 9.195 1 97.62 58 TYR B O 1
ATOM 3432 N N . GLY B 1 59 ? 11.688 35.562 9.82 1 97.25 59 GLY B N 1
ATOM 3433 C CA . GLY B 1 59 ? 11.461 36.906 9.352 1 97.25 59 GLY B CA 1
ATOM 3434 C C . GLY B 1 59 ? 10.867 37.812 10.406 1 97.25 59 GLY B C 1
ATOM 3435 O O . GLY B 1 59 ? 10.898 37.5 11.594 1 97.25 59 GLY B O 1
ATOM 3436 N N . LYS B 1 60 ? 10.406 39.062 9.93 1 96.25 60 LYS B N 1
ATOM 3437 C CA . LYS B 1 60 ? 9.906 40.062 10.859 1 96.25 60 LYS B CA 1
ATOM 3438 C C . LYS B 1 60 ? 8.477 40.469 10.523 1 96.25 60 LYS B C 1
ATOM 3440 O O . LYS B 1 60 ? 8.156 40.75 9.359 1 96.25 60 LYS B O 1
ATOM 3445 N N . LEU B 1 61 ? 7.723 40.406 11.586 1 97.5 61 LEU B N 1
ATOM 3446 C CA . LEU B 1 61 ? 6.355 40.906 11.445 1 97.5 61 LEU B CA 1
ATOM 3447 C C . LEU B 1 61 ? 6.336 42.406 11.234 1 97.5 61 LEU B C 1
ATOM 3449 O O . LEU B 1 61 ? 6.938 43.156 12.008 1 97.5 61 LEU B O 1
ATOM 3453 N N . ASN B 1 62 ? 5.688 42.906 10.219 1 97.19 62 ASN B N 1
ATOM 3454 C CA . ASN B 1 62 ? 5.641 44.344 9.992 1 97.19 62 ASN B CA 1
ATOM 3455 C C . ASN B 1 62 ? 4.551 45 10.82 1 97.19 62 ASN B C 1
ATOM 3457 O O . ASN B 1 62 ? 3.793 44.312 11.516 1 97.19 62 ASN B O 1
ATOM 3461 N N . ASP B 1 63 ? 4.453 46.281 10.766 1 96.31 63 ASP B N 1
ATOM 3462 C CA . ASP B 1 63 ? 3.535 47.062 11.602 1 96.31 63 ASP B CA 1
ATOM 3463 C C . ASP B 1 63 ? 2.082 46.75 11.234 1 96.31 63 ASP B C 1
ATOM 3465 O O . ASP B 1 63 ? 1.222 46.656 12.109 1 96.31 63 ASP B O 1
ATOM 3469 N N . ALA B 1 64 ? 1.886 46.625 10 1 96.5 64 ALA B N 1
ATOM 3470 C CA . ALA B 1 64 ? 0.527 46.406 9.508 1 96.5 64 ALA B CA 1
ATOM 3471 C C . ALA B 1 64 ? 0.095 44.969 9.758 1 96.5 64 ALA B C 1
ATOM 3473 O O . ALA B 1 64 ? -1.089 44.625 9.648 1 96.5 64 ALA B O 1
ATOM 3474 N N . ARG B 1 65 ? 1.014 44.031 9.992 1 97.56 65 ARG B N 1
ATOM 3475 C CA . ARG B 1 65 ? 0.799 42.594 10.266 1 97.56 65 ARG B CA 1
ATOM 3476 C C . ARG B 1 65 ? 0.078 41.938 9.109 1 97.56 65 ARG B C 1
ATOM 3478 O O . ARG B 1 65 ? -0.821 41.094 9.328 1 97.56 65 ARG B O 1
ATOM 3485 N N . ASP B 1 66 ? 0.369 42.312 7.914 1 96.12 66 ASP B N 1
ATOM 3486 C CA . ASP B 1 66 ? -0.28 41.75 6.73 1 96.12 66 ASP B CA 1
ATOM 3487 C C . ASP B 1 66 ? 0.719 41 5.859 1 96.12 66 ASP B C 1
ATOM 3489 O O . ASP B 1 66 ? 0.402 40.625 4.734 1 96.12 66 ASP B O 1
ATOM 3493 N N . ASN B 1 67 ? 1.933 40.812 6.359 1 98.19 67 ASN B N 1
ATOM 3494 C CA . ASN B 1 67 ? 2.963 40.094 5.605 1 98.19 67 ASN B CA 1
ATOM 3495 C C . ASN B 1 67 ? 3.16 38.688 6.125 1 98.19 67 ASN B C 1
ATOM 3497 O O . ASN B 1 67 ? 4.254 38.125 6.012 1 98.19 67 ASN B O 1
ATOM 3501 N N . VAL B 1 68 ? 2.123 38.031 6.75 1 98.81 68 VAL B N 1
ATOM 3502 C CA . VAL B 1 68 ? 2.244 36.75 7.434 1 98.81 68 VAL B CA 1
ATOM 3503 C C . VAL B 1 68 ? 1.945 35.625 6.457 1 98.81 68 VAL B C 1
ATOM 3505 O O . VAL B 1 68 ? 0.943 35.656 5.738 1 98.81 68 VAL B O 1
ATOM 3508 N N . ILE B 1 69 ? 2.822 34.625 6.348 1 98.94 69 ILE B N 1
ATOM 3509 C CA . ILE B 1 69 ? 2.598 33.344 5.672 1 98.94 69 ILE B CA 1
ATOM 3510 C C . ILE B 1 69 ? 2.57 32.219 6.699 1 98.94 69 ILE B C 1
ATOM 3512 O O . ILE B 1 69 ? 3.488 32.094 7.512 1 98.94 69 ILE B O 1
ATOM 3516 N N . LEU B 1 70 ? 1.518 31.453 6.738 1 98.94 70 LEU B N 1
ATOM 3517 C CA . LEU B 1 70 ? 1.411 30.281 7.605 1 98.94 70 LEU B CA 1
ATOM 3518 C C . LEU B 1 70 ? 1.802 29.016 6.855 1 98.94 70 LEU B C 1
ATOM 3520 O O . LEU B 1 70 ? 1.234 28.703 5.805 1 98.94 70 LEU B O 1
ATOM 3524 N N . VAL B 1 71 ? 2.789 28.312 7.406 1 98.94 71 VAL B N 1
ATOM 3525 C CA . VAL B 1 71 ? 3.207 27.016 6.871 1 98.94 71 VAL B CA 1
ATOM 3526 C C . VAL B 1 71 ? 2.631 25.891 7.727 1 98.94 71 VAL B C 1
ATOM 3528 O O . VAL B 1 71 ? 2.838 25.859 8.938 1 98.94 71 VAL B O 1
ATOM 3531 N N . THR B 1 72 ? 1.885 24.984 7.094 1 98.94 72 THR B N 1
ATOM 3532 C CA . THR B 1 72 ? 1.272 23.844 7.773 1 98.94 72 THR B CA 1
ATOM 3533 C C . THR B 1 72 ? 1.976 22.547 7.398 1 98.94 72 THR B C 1
ATOM 3535 O O . THR B 1 72 ? 2.266 22.312 6.223 1 98.94 72 THR B O 1
ATOM 3538 N N . HIS B 1 73 ? 2.27 21.703 8.383 1 98.81 73 HIS B N 1
ATOM 3539 C CA . HIS B 1 73 ? 3.188 20.594 8.148 1 98.81 73 HIS B CA 1
ATOM 3540 C C . HIS B 1 73 ? 2.432 19.328 7.746 1 98.81 73 HIS B C 1
ATOM 3542 O O . HIS B 1 73 ? 1.209 19.266 7.887 1 98.81 73 HIS B O 1
ATOM 3548 N N . PHE B 1 74 ? 3.166 18.375 7.18 1 98.75 74 PHE B N 1
ATOM 3549 C CA . PHE B 1 74 ? 2.656 17.094 6.691 1 98.75 74 PHE B CA 1
ATOM 3550 C C . PHE B 1 74 ? 2.553 16.078 7.824 1 98.75 74 PHE B C 1
ATOM 3552 O O . PHE B 1 74 ? 2.877 16.391 8.977 1 98.75 74 PHE B O 1
ATOM 3559 N N . PHE B 1 75 ? 2.012 14.891 7.613 1 98.69 75 PHE B N 1
ATOM 3560 C CA . PHE B 1 75 ? 1.596 13.852 8.547 1 98.69 75 PHE B CA 1
ATOM 3561 C C . PHE B 1 75 ? 2.697 13.562 9.555 1 98.69 75 PHE B C 1
ATOM 3563 O O . PHE B 1 75 ? 2.453 13.555 10.766 1 98.69 75 PHE B O 1
ATOM 3570 N N . SER B 1 76 ? 3.924 13.312 9.039 1 97.88 76 SER B N 1
ATOM 3571 C CA . SER B 1 76 ? 5.055 12.961 9.891 1 97.88 76 SER B CA 1
ATOM 3572 C C . SER B 1 76 ? 5.949 14.164 10.148 1 97.88 76 SER B C 1
ATOM 3574 O O . SER B 1 76 ? 7.094 14.008 10.594 1 97.88 76 SER B O 1
ATOM 3576 N N . GLY B 1 77 ? 5.461 15.375 9.812 1 98.19 77 GLY B N 1
ATOM 3577 C CA . GLY B 1 77 ? 6.246 16.594 10 1 98.19 77 GLY B CA 1
ATOM 3578 C C . GLY B 1 77 ? 5.973 17.281 11.328 1 98.19 77 GLY B C 1
ATOM 3579 O O . GLY B 1 77 ? 5.34 16.703 12.211 1 98.19 77 GLY B O 1
ATOM 3580 N N . ASN B 1 78 ? 6.562 18.375 11.414 1 98.56 78 ASN B N 1
ATOM 3581 C CA . ASN B 1 78 ? 6.402 19.25 12.57 1 98.56 78 ASN B CA 1
ATOM 3582 C C . ASN B 1 78 ? 6.625 20.719 12.203 1 98.56 78 ASN B C 1
ATOM 3584 O O . ASN B 1 78 ? 6.645 21.062 11.023 1 98.56 78 ASN B O 1
ATOM 3588 N N . SER B 1 79 ? 6.734 21.562 13.164 1 98.62 79 SER B N 1
ATOM 3589 C CA . SER B 1 79 ? 6.789 23 12.93 1 98.62 79 SER B CA 1
ATOM 3590 C C . SER B 1 79 ? 8.164 23.438 12.414 1 98.62 79 SER B C 1
ATOM 3592 O O . SER B 1 79 ? 8.359 24.578 12.031 1 98.62 79 SER B O 1
ATOM 3594 N N . HIS B 1 80 ? 9.141 22.531 12.359 1 98.44 80 HIS B N 1
ATOM 3595 C CA . HIS B 1 80 ? 10.492 22.891 11.953 1 98.44 80 HIS B CA 1
ATOM 3596 C C . HIS B 1 80 ? 10.602 23 10.43 1 98.44 80 HIS B C 1
ATOM 3598 O O . HIS B 1 80 ? 11.156 22.125 9.773 1 98.44 80 HIS B O 1
ATOM 3604 N N . ALA B 1 81 ? 10.266 24.156 9.961 1 98.5 81 ALA B N 1
ATOM 3605 C CA . ALA B 1 81 ? 10.141 24.328 8.516 1 98.5 81 ALA B CA 1
ATOM 3606 C C . ALA B 1 81 ? 11.453 24.828 7.906 1 98.5 81 ALA B C 1
ATOM 3608 O O . ALA B 1 81 ? 11.734 24.578 6.734 1 98.5 81 ALA B O 1
ATOM 3609 N N . ALA B 1 82 ? 12.227 25.562 8.633 1 98.25 82 ALA B N 1
ATOM 3610 C CA . ALA B 1 82 ? 13.484 26.094 8.109 1 98.25 82 ALA B CA 1
ATOM 3611 C C . ALA B 1 82 ? 14.469 26.375 9.234 1 98.25 82 ALA B C 1
ATOM 3613 O O . ALA B 1 82 ? 14.102 26.359 10.414 1 98.25 82 ALA B O 1
ATOM 3614 N N . GLY B 1 83 ? 15.672 26.547 8.828 1 97.25 83 GLY B N 1
ATOM 3615 C CA . GLY B 1 83 ? 16.719 26.859 9.789 1 97.25 83 GLY B CA 1
ATOM 3616 C C . GLY B 1 83 ? 17.109 25.672 10.656 1 97.25 83 GLY B C 1
ATOM 3617 O O . GLY B 1 83 ? 16.75 24.531 10.359 1 97.25 83 GLY B O 1
ATOM 3618 N N . LYS B 1 84 ? 18.031 25.953 11.57 1 96.81 84 LYS B N 1
ATOM 3619 C CA . LYS B 1 84 ? 18.516 24.984 12.547 1 96.81 84 LYS B CA 1
ATOM 3620 C C . LYS B 1 84 ? 18.328 25.484 13.977 1 96.81 84 LYS B C 1
ATOM 3622 O O . LYS B 1 84 ? 18.281 26.703 14.203 1 96.81 84 LYS B O 1
ATOM 3627 N N . TYR B 1 85 ? 18.172 24.562 14.906 1 95.81 85 TYR B N 1
ATOM 3628 C CA . TYR B 1 85 ? 18.125 24.984 16.312 1 95.81 85 TYR B CA 1
ATOM 3629 C C . TYR B 1 85 ? 19.531 25.281 16.844 1 95.81 85 TYR B C 1
ATOM 3631 O O . TYR B 1 85 ? 19.703 26.188 17.656 1 95.81 85 TYR B O 1
ATOM 3639 N N . LYS B 1 86 ? 20.438 24.359 16.391 1 94.5 86 LYS B N 1
ATOM 3640 C CA . LYS B 1 86 ? 21.859 24.531 16.672 1 94.5 86 LYS B CA 1
ATOM 3641 C C . LYS B 1 86 ? 22.688 24.391 15.391 1 94.5 86 LYS B C 1
ATOM 3643 O O . LYS B 1 86 ? 22.328 23.625 14.492 1 94.5 86 LYS B O 1
ATOM 3648 N N . MET B 1 87 ? 23.781 25.062 15.398 1 91.88 87 MET B N 1
ATOM 3649 C CA . MET B 1 87 ? 24.609 25.078 14.195 1 91.88 87 MET B CA 1
ATOM 3650 C C . MET B 1 87 ? 25.078 23.672 13.852 1 91.88 87 MET B C 1
ATOM 3652 O O . MET B 1 87 ? 25.219 23.328 12.68 1 91.88 87 MET B O 1
ATOM 3656 N N . GLU B 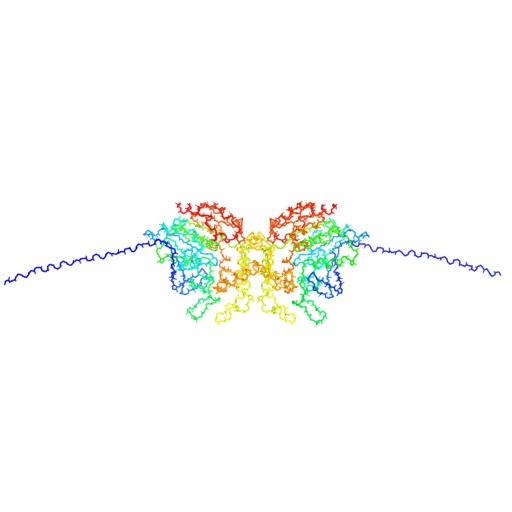1 88 ? 25.219 22.844 14.828 1 92.94 88 GLU B N 1
ATOM 3657 C CA . GLU B 1 88 ? 25.766 21.5 14.648 1 92.94 88 GLU B CA 1
ATOM 3658 C C . GLU B 1 88 ? 24.688 20.531 14.195 1 92.94 88 GLU B C 1
ATOM 3660 O O . GLU B 1 88 ? 24.984 19.391 13.836 1 92.94 88 GLU B O 1
ATOM 3665 N N . ASP B 1 89 ? 23.484 21.047 14.18 1 93.56 89 ASP B N 1
ATOM 3666 C CA . ASP B 1 89 ? 22.406 20.156 13.75 1 93.56 89 ASP B CA 1
ATOM 3667 C C . ASP B 1 89 ? 22.672 19.625 12.344 1 93.56 89 ASP B C 1
ATOM 3669 O O . ASP B 1 89 ? 23.094 20.375 11.461 1 93.56 89 ASP B O 1
ATOM 3673 N N . PRO B 1 90 ? 22.453 18.328 12.18 1 91.69 90 PRO B N 1
ATOM 3674 C CA . PRO B 1 90 ? 22.828 17.703 10.906 1 91.69 90 PRO B CA 1
ATOM 3675 C C . PRO B 1 90 ? 22.016 18.234 9.727 1 91.69 90 PRO B C 1
ATOM 3677 O O . PRO B 1 90 ? 22.484 18.203 8.594 1 91.69 90 PRO B O 1
ATOM 3680 N N . ALA B 1 91 ? 20.766 18.641 9.969 1 93.25 91 ALA B N 1
ATOM 3681 C CA . ALA B 1 91 ? 19.906 19.078 8.875 1 93.25 91 ALA B CA 1
ATOM 3682 C C . ALA B 1 91 ? 19.031 20.266 9.305 1 93.25 91 ALA B C 1
ATOM 3684 O O . ALA B 1 91 ? 18.656 20.359 10.477 1 93.25 91 ALA B O 1
ATOM 3685 N N . PRO B 1 92 ? 18.719 21.203 8.344 1 96.88 92 PRO B N 1
ATOM 3686 C CA . PRO B 1 92 ? 17.75 22.25 8.617 1 96.88 92 PRO B CA 1
ATOM 3687 C C . PRO B 1 92 ? 16.297 21.766 8.484 1 96.88 92 PRO B C 1
ATOM 3689 O O . PRO B 1 92 ? 16.062 20.578 8.281 1 96.88 92 PRO B O 1
ATOM 3692 N N . GLY B 1 93 ? 15.383 22.703 8.664 1 97.81 93 GLY B N 1
ATOM 3693 C CA . GLY B 1 93 ? 13.977 22.359 8.508 1 97.81 93 GLY B CA 1
ATOM 3694 C C . GLY B 1 93 ? 13.625 21.859 7.121 1 97.81 93 GLY B C 1
ATOM 3695 O O . GLY B 1 93 ? 14.414 22.016 6.184 1 97.81 93 GLY B O 1
ATOM 3696 N N . TYR B 1 94 ? 12.453 21.297 6.992 1 98.06 94 TYR B N 1
ATOM 3697 C CA . TYR B 1 94 ? 12.117 20.469 5.84 1 98.06 94 TYR B CA 1
ATOM 3698 C C . TYR B 1 94 ? 11.898 21.312 4.598 1 98.06 94 TYR B C 1
ATOM 3700 O O . TYR B 1 94 ? 11.938 20.812 3.475 1 98.06 94 TYR B O 1
ATOM 3708 N N . TRP B 1 95 ? 11.641 22.594 4.75 1 98.62 95 TRP B N 1
ATOM 3709 C CA . TRP B 1 95 ? 11.445 23.484 3.605 1 98.62 95 TRP B CA 1
ATOM 3710 C C . TRP B 1 95 ? 12.445 24.625 3.633 1 98.62 95 TRP B C 1
ATOM 3712 O O . TRP B 1 95 ? 12.148 25.734 3.152 1 98.62 95 TRP B O 1
ATOM 3722 N N . ASP B 1 96 ? 13.586 24.344 4.176 1 98.12 96 ASP B N 1
ATOM 3723 C CA . ASP B 1 96 ? 14.664 25.312 4.219 1 98.12 96 ASP B CA 1
ATOM 3724 C C . ASP B 1 96 ? 15.039 25.781 2.814 1 98.12 96 ASP B C 1
ATOM 3726 O O . ASP B 1 96 ? 15.461 26.938 2.631 1 98.12 96 ASP B O 1
ATOM 3730 N N . SER B 1 97 ? 14.836 25 1.846 1 97.75 97 SER B N 1
ATOM 3731 C CA . SER B 1 97 ? 15.203 25.297 0.465 1 97.75 97 SER B CA 1
ATOM 3732 C C . SER B 1 97 ? 14.367 26.438 -0.095 1 97.75 97 SER B C 1
ATOM 3734 O O . SER B 1 97 ? 14.766 27.094 -1.057 1 97.75 97 SER B O 1
ATOM 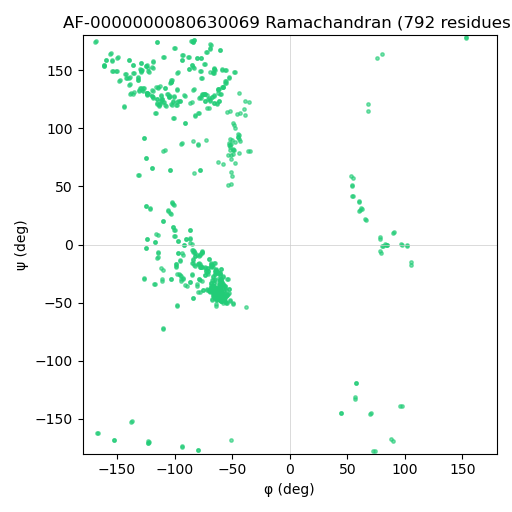3736 N N . ILE B 1 98 ? 13.195 26.734 0.557 1 98.62 98 ILE B N 1
ATOM 3737 C CA . ILE B 1 98 ? 12.352 27.766 -0.037 1 98.62 98 ILE B CA 1
ATOM 3738 C C . ILE B 1 98 ? 12.062 28.859 0.995 1 98.62 98 ILE B C 1
ATOM 3740 O O . ILE B 1 98 ? 11.398 29.859 0.689 1 98.62 98 ILE B O 1
ATOM 3744 N N . ILE B 1 99 ? 12.5 28.766 2.227 1 98.62 99 ILE B N 1
ATOM 3745 C CA . ILE B 1 99 ? 12.266 29.75 3.266 1 98.62 99 ILE B CA 1
ATOM 3746 C C . ILE B 1 99 ? 13.594 30.406 3.668 1 98.62 99 ILE B C 1
ATOM 3748 O O . ILE B 1 99 ? 14.508 29.719 4.133 1 98.62 99 ILE B O 1
ATOM 3752 N N . GLY B 1 100 ? 13.734 31.641 3.516 1 97.69 100 GLY B N 1
ATOM 3753 C CA . GLY B 1 100 ? 14.938 32.406 3.84 1 97.69 100 GLY B CA 1
ATOM 3754 C C . GLY B 1 100 ? 15.102 33.656 3.016 1 97.69 100 GLY B C 1
ATOM 3755 O O . GLY B 1 100 ? 14.289 33.938 2.133 1 97.69 100 GLY B O 1
ATOM 3756 N N . PRO B 1 101 ? 16.156 34.375 3.318 1 96.69 101 PRO B N 1
ATOM 3757 C CA . PRO B 1 101 ? 16.375 35.625 2.561 1 96.69 101 PRO B CA 1
ATOM 3758 C C . PRO B 1 101 ? 16.562 35.375 1.064 1 96.69 101 PRO B C 1
ATOM 3760 O O . PRO B 1 101 ? 17.422 34.594 0.668 1 96.69 101 PRO B O 1
ATOM 3763 N N . GLY B 1 102 ? 15.758 36 0.29 1 96.06 102 GLY B N 1
ATOM 3764 C CA . GLY B 1 102 ? 15.875 35.938 -1.157 1 96.06 102 GLY B CA 1
ATOM 3765 C C . GLY B 1 102 ? 15.273 34.656 -1.734 1 96.06 102 GLY B C 1
ATOM 3766 O O . GLY B 1 102 ? 15.242 34.469 -2.953 1 96.06 102 GLY B O 1
ATOM 3767 N N . LYS B 1 103 ? 14.781 33.812 -0.896 1 97.88 103 LYS B N 1
ATOM 3768 C CA . LYS B 1 103 ? 14.148 32.562 -1.339 1 97.88 103 LYS B CA 1
ATOM 3769 C C . LYS B 1 103 ? 12.68 32.812 -1.692 1 97.88 103 LYS B C 1
ATOM 3771 O O . LYS B 1 103 ? 12.156 33.906 -1.515 1 97.88 103 LYS B O 1
ATOM 3776 N N . PRO B 1 104 ? 11.984 31.75 -2.232 1 98.56 104 PRO B N 1
ATOM 3777 C CA . PRO B 1 104 ? 10.594 31.938 -2.643 1 98.56 104 PRO B CA 1
ATOM 3778 C C . PRO B 1 104 ? 9.711 32.469 -1.518 1 98.56 104 PRO B C 1
ATOM 3780 O O . PRO B 1 104 ? 8.875 33.344 -1.751 1 98.56 104 PRO B O 1
ATOM 3783 N N . LEU B 1 105 ? 9.844 31.938 -0.346 1 98.69 105 LEU B N 1
ATOM 3784 C CA . LEU B 1 105 ? 9.289 32.562 0.858 1 98.69 105 LEU B CA 1
ATOM 3785 C C . LEU B 1 105 ? 10.336 33.438 1.54 1 98.69 105 LEU B C 1
ATOM 3787 O O . LEU B 1 105 ? 11.008 33 2.477 1 98.69 105 LEU B O 1
ATOM 3791 N N . ASP B 1 106 ? 10.375 34.656 1.101 1 98.12 106 ASP B N 1
ATOM 3792 C CA . ASP B 1 106 ? 11.453 35.594 1.387 1 98.12 106 ASP B CA 1
ATOM 3793 C C . ASP B 1 106 ? 11.289 36.188 2.773 1 98.12 106 ASP B C 1
ATOM 3795 O O . ASP B 1 106 ? 10.469 37.094 2.969 1 98.12 106 ASP B O 1
ATOM 3799 N N . THR B 1 107 ? 12.188 35.875 3.68 1 97.69 107 THR B N 1
ATOM 3800 C CA . THR B 1 107 ? 12.07 36.312 5.066 1 97.69 107 THR B CA 1
ATOM 3801 C C . THR B 1 107 ? 12.438 37.781 5.199 1 97.69 107 THR B C 1
ATOM 3803 O O . THR B 1 107 ? 12.258 38.375 6.266 1 97.69 107 THR B O 1
ATOM 3806 N N . ASP B 1 108 ? 12.938 38.406 4.141 1 96.62 108 ASP B N 1
ATOM 3807 C CA . ASP B 1 108 ? 13.125 39.844 4.121 1 96.62 108 ASP B CA 1
ATOM 3808 C C . ASP B 1 108 ? 11.805 40.562 3.877 1 96.62 108 ASP B C 1
ATOM 3810 O O . ASP B 1 108 ? 11.695 41.781 4.137 1 96.62 108 ASP B O 1
ATOM 3814 N N . LYS B 1 109 ? 10.836 39.844 3.406 1 97.38 109 LYS B N 1
ATOM 3815 C CA . LYS B 1 109 ? 9.562 40.469 3.018 1 97.38 109 LYS B CA 1
ATOM 3816 C C . LYS B 1 109 ? 8.422 39.938 3.875 1 97.38 109 LYS B C 1
ATOM 3818 O O . LYS B 1 109 ? 7.449 40.656 4.133 1 97.38 109 LYS B O 1
ATOM 3823 N N . PHE B 1 110 ? 8.547 38.688 4.227 1 98.31 110 PHE B N 1
ATOM 3824 C CA . PHE B 1 110 ? 7.426 38.031 4.875 1 98.31 110 PHE B CA 1
ATOM 3825 C C . PHE B 1 110 ? 7.812 37.562 6.273 1 98.31 110 PHE B C 1
ATOM 3827 O O . PHE B 1 110 ? 8.992 37.344 6.559 1 98.31 110 PHE B O 1
ATOM 3834 N N . PHE B 1 111 ? 6.809 37.5 7.117 1 98.25 111 PHE B N 1
ATOM 3835 C CA . PHE B 1 111 ? 6.883 36.812 8.414 1 98.25 111 PHE B CA 1
ATOM 3836 C C . PHE B 1 111 ? 6.23 35.438 8.352 1 98.25 111 PHE B C 1
ATOM 3838 O O . PHE B 1 111 ? 5.008 35.344 8.258 1 98.25 111 PHE B O 1
ATOM 3845 N N . ILE B 1 112 ? 7.035 34.375 8.398 1 98.62 112 ILE B N 1
ATOM 3846 C CA . ILE B 1 112 ? 6.57 33.031 8.18 1 98.62 112 ILE B CA 1
ATOM 3847 C C . ILE B 1 112 ? 6.383 32.312 9.523 1 98.62 112 ILE B C 1
ATOM 3849 O O . ILE B 1 112 ? 7.281 32.312 10.367 1 98.62 112 ILE B O 1
ATOM 3853 N N . ILE B 1 113 ? 5.23 31.766 9.734 1 98.81 113 ILE B N 1
ATOM 3854 C CA . ILE B 1 113 ? 4.902 31.031 10.945 1 98.81 113 ILE B CA 1
ATOM 3855 C C . ILE B 1 113 ? 4.656 29.562 10.609 1 98.81 113 ILE B C 1
ATOM 3857 O O . ILE B 1 113 ? 4.012 29.25 9.609 1 98.81 113 ILE B O 1
ATOM 3861 N N . SER B 1 114 ? 5.191 28.625 11.375 1 98.81 114 SER B N 1
ATOM 3862 C CA . SER B 1 114 ? 4.918 27.203 11.312 1 98.81 114 SER B CA 1
ATOM 3863 C C . SER B 1 114 ? 4.617 26.625 12.695 1 98.81 114 SER B C 1
ATOM 3865 O O . SER B 1 114 ? 5.348 26.891 13.656 1 98.81 114 SER B O 1
ATOM 3867 N N . SER B 1 115 ? 3.602 25.859 12.812 1 98.75 115 SER B N 1
ATOM 3868 C CA . SER B 1 115 ? 3.24 25.359 14.133 1 98.75 115 SER B CA 1
ATOM 3869 C C . SER B 1 115 ? 3.057 23.844 14.109 1 98.75 115 SER B C 1
ATOM 3871 O O . SER B 1 115 ? 2.744 23.266 13.07 1 98.75 115 SER B O 1
ATOM 3873 N N . ASP B 1 116 ? 3.322 23.172 15.242 1 98.94 116 ASP B N 1
ATOM 3874 C CA . ASP B 1 116 ? 2.918 21.781 15.438 1 98.94 116 ASP B CA 1
ATOM 3875 C C . ASP B 1 116 ? 1.396 21.656 15.508 1 98.94 116 ASP B C 1
ATOM 3877 O O . ASP B 1 116 ? 0.716 22.562 16 1 98.94 116 ASP B O 1
ATOM 3881 N N . THR B 1 117 ? 0.875 20.609 15.062 1 98.81 117 THR B N 1
ATOM 3882 C CA . THR B 1 117 ? -0.556 20.344 15.18 1 98.81 117 THR B CA 1
ATOM 3883 C C . THR B 1 117 ? -0.877 19.656 16.5 1 98.81 117 THR B C 1
ATOM 3885 O O . THR B 1 117 ? 0.016 19.125 17.156 1 98.81 117 THR B O 1
ATOM 3888 N N . LEU B 1 118 ? -2.225 19.766 16.828 1 98.5 118 LEU B N 1
ATOM 3889 C CA . LEU B 1 118 ? -2.693 18.766 17.781 1 98.5 118 LEU B CA 1
ATOM 3890 C C . LEU B 1 118 ? -2.336 17.359 17.297 1 98.5 118 LEU B C 1
ATOM 3892 O O . LEU B 1 118 ? -2.34 17.094 16.094 1 98.5 118 LEU B O 1
ATOM 3896 N N . VAL B 1 119 ? -2.016 16.531 18.281 1 98.88 119 VAL B N 1
ATOM 3897 C CA . VAL B 1 119 ? -1.8 15.109 18.062 1 98.88 119 VAL B CA 1
ATOM 3898 C C . VAL B 1 119 ? -0.647 14.906 17.078 1 98.88 119 VAL B C 1
ATOM 3900 O O . VAL B 1 119 ? -0.674 13.984 16.266 1 98.88 119 VAL B O 1
ATOM 3903 N N . ASN B 1 120 ? 0.286 15.883 17.094 1 98.94 120 ASN B N 1
ATOM 3904 C CA . ASN B 1 120 ? 1.47 15.648 16.281 1 98.94 120 ASN B CA 1
ATOM 3905 C C . ASN B 1 120 ? 2.035 14.25 16.5 1 98.94 120 ASN B C 1
ATOM 3907 O O . ASN B 1 120 ? 2.031 13.742 17.609 1 98.94 120 ASN B O 1
ATOM 3911 N N . LEU B 1 121 ? 2.623 13.672 15.484 1 98.94 121 LEU B N 1
ATOM 3912 C CA . LEU B 1 121 ? 3.051 12.273 15.484 1 98.94 121 LEU B CA 1
ATOM 3913 C C . LEU B 1 121 ? 4.176 12.047 16.484 1 98.94 121 LEU B C 1
ATOM 3915 O O . LEU B 1 121 ? 4.301 10.961 17.047 1 98.94 121 LEU B O 1
ATOM 3919 N N . SER B 1 122 ? 4.98 13.117 16.766 1 98.69 122 SER B N 1
ATOM 3920 C CA . SER B 1 122 ? 6.258 12.914 17.453 1 98.69 122 SER B CA 1
ATOM 3921 C C . SER B 1 122 ? 6.301 13.656 18.781 1 98.69 122 SER B C 1
ATOM 3923 O O . SER B 1 122 ? 7.207 14.453 19.016 1 98.69 122 SER B O 1
ATOM 3925 N N . PRO B 1 123 ? 5.449 13.227 19.719 1 98.62 123 PRO B N 1
ATOM 3926 C CA . PRO B 1 123 ? 5.461 13.922 21.016 1 98.62 123 PRO B CA 1
ATOM 3927 C C . PRO B 1 123 ? 6.723 13.641 21.828 1 98.62 123 PRO B C 1
ATOM 3929 O O . PRO B 1 123 ? 7.008 14.344 22.797 1 98.62 123 PRO B O 1
ATOM 3932 N N . LYS B 1 124 ? 7.516 12.641 21.406 1 98.25 124 LYS B N 1
ATOM 3933 C CA . LYS B 1 124 ? 8.727 12.289 22.141 1 98.25 124 LYS B CA 1
ATOM 3934 C C . LYS B 1 124 ? 9.945 13.016 21.578 1 98.25 124 LYS B C 1
ATOM 3936 O O . LYS B 1 124 ? 11.047 12.906 22.125 1 98.25 124 LYS B O 1
ATOM 3941 N N . ASP B 1 125 ? 9.758 13.68 20.484 1 97.94 125 ASP B N 1
ATOM 3942 C CA . ASP B 1 125 ? 10.789 14.562 19.969 1 97.94 125 ASP B CA 1
ATOM 3943 C C . ASP B 1 125 ? 10.938 15.812 20.828 1 97.94 125 ASP B C 1
ATOM 3945 O O . ASP B 1 125 ? 9.969 16.547 21.031 1 97.94 125 ASP B O 1
ATOM 3949 N N . PRO B 1 126 ? 12.141 16.094 21.297 1 96.25 126 PRO B N 1
ATOM 3950 C CA . PRO B 1 126 ? 12.312 17.219 22.219 1 96.25 126 PRO B CA 1
ATOM 3951 C C . PRO B 1 126 ? 12.016 18.562 21.547 1 96.25 126 PRO B C 1
ATOM 3953 O O . PRO B 1 126 ? 11.828 19.578 22.234 1 96.25 126 PRO B O 1
ATOM 3956 N N . THR B 1 127 ? 11.961 18.625 20.266 1 96 127 THR B N 1
ATOM 3957 C CA . THR B 1 127 ? 11.719 19.891 19.578 1 96 127 THR B CA 1
ATOM 3958 C C . THR B 1 127 ? 10.258 20 19.156 1 96 127 THR B C 1
ATOM 3960 O O . THR B 1 127 ? 9.891 20.906 18.406 1 96 127 THR B O 1
ATOM 3963 N N . VAL B 1 128 ? 9.422 19.078 19.562 1 98.62 128 VAL B N 1
ATOM 3964 C CA . VAL B 1 128 ? 7.992 19.109 19.266 1 98.62 128 VAL B CA 1
ATOM 3965 C C . VAL B 1 128 ? 7.199 19.359 20.547 1 98.62 128 VAL B C 1
ATOM 3967 O O . VAL B 1 128 ? 7.492 18.781 21.594 1 98.62 128 VAL B O 1
ATOM 3970 N N . THR B 1 129 ? 6.363 20.312 20.5 1 98.81 129 THR B N 1
ATOM 3971 C CA . THR B 1 129 ? 5.359 20.5 21.547 1 98.81 129 THR B CA 1
ATOM 3972 C C . THR B 1 129 ? 3.953 20.312 20.984 1 98.81 129 THR B C 1
ATOM 3974 O O . THR B 1 129 ? 3.566 20.984 20.016 1 98.81 129 THR B O 1
ATOM 3977 N N . THR B 1 130 ? 3.232 19.359 21.547 1 98.88 130 THR B N 1
ATOM 3978 C CA . THR B 1 130 ? 1.889 19.062 21.078 1 98.88 130 THR B CA 1
ATOM 3979 C C . THR B 1 130 ? 1.011 18.562 22.219 1 98.88 130 THR B C 1
ATOM 3981 O O . THR B 1 130 ? 1.505 18.297 23.312 1 98.88 130 THR B O 1
ATOM 3984 N N . THR B 1 131 ? -0.272 18.609 22.031 1 98.94 131 THR B N 1
ATOM 3985 C CA . THR B 1 131 ? -1.268 18.016 22.906 1 98.94 131 THR B CA 1
ATOM 3986 C C . THR B 1 131 ? -2.027 16.906 22.203 1 98.94 131 THR B C 1
ATOM 3988 O O . THR B 1 131 ? -2.512 17.094 21.078 1 98.94 131 THR B O 1
ATOM 3991 N N . GLY B 1 132 ? -2.066 15.75 22.75 1 98.81 132 GLY B N 1
ATOM 3992 C CA . GLY B 1 132 ? -2.709 14.57 22.188 1 98.81 132 GLY B CA 1
ATOM 3993 C C . GLY B 1 132 ? -2.863 13.438 23.188 1 98.81 132 GLY B C 1
ATOM 3994 O O . GLY B 1 132 ? -2.834 13.664 24.406 1 98.81 132 GLY B O 1
ATOM 3995 N N . PRO B 1 133 ? -3.086 12.242 22.719 1 98.81 133 PRO B N 1
ATOM 3996 C CA . PRO B 1 133 ? -3.326 11.086 23.594 1 98.81 133 PRO B CA 1
ATOM 3997 C C . PRO B 1 133 ? -2.225 10.891 24.625 1 98.81 133 PRO B C 1
ATOM 3999 O O . PRO B 1 133 ? -2.492 10.422 25.734 1 98.81 133 PRO B O 1
ATOM 4002 N N . ALA B 1 134 ? -1.032 11.273 24.312 1 98.75 134 ALA B N 1
ATOM 4003 C CA . ALA B 1 134 ? 0.103 11.062 25.203 1 98.75 134 ALA B CA 1
ATOM 4004 C C . ALA B 1 134 ? 0.134 12.117 26.312 1 98.75 134 ALA B C 1
ATOM 4006 O O . ALA B 1 134 ? 0.85 11.961 27.312 1 98.75 134 ALA B O 1
ATOM 4007 N N . SER B 1 135 ? -0.581 13.227 26.172 1 98.75 135 SER B N 1
ATOM 4008 C CA . SER B 1 135 ? -0.606 14.297 27.156 1 98.75 135 SER B CA 1
ATOM 4009 C C . SER B 1 135 ? -1.427 13.898 28.375 1 98.75 135 SER B C 1
ATOM 4011 O O . SER B 1 135 ? -2.312 13.047 28.281 1 98.75 135 SER B O 1
ATOM 4013 N N . VAL B 1 136 ? -1.108 14.531 29.5 1 97.88 136 VAL B N 1
ATOM 4014 C CA . VAL B 1 136 ? -1.827 14.258 30.75 1 97.88 136 VAL B CA 1
ATOM 4015 C C . VAL B 1 136 ? -3.166 14.992 30.734 1 97.88 136 VAL B C 1
ATOM 4017 O O . VAL B 1 136 ? -3.223 16.188 30.453 1 97.88 136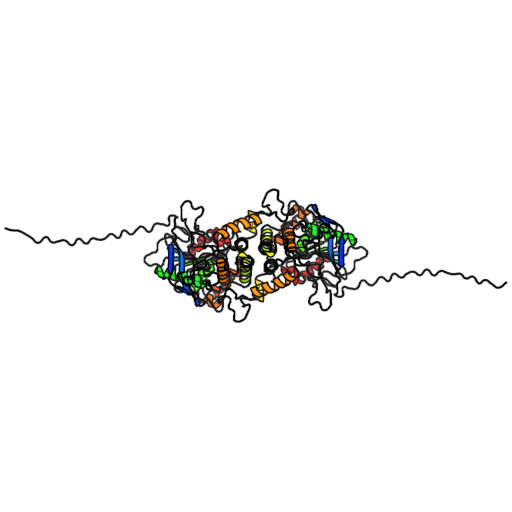 VAL B O 1
ATOM 4020 N N . ASN B 1 137 ? -4.195 14.258 30.953 1 97.38 137 ASN B N 1
ATOM 4021 C CA . ASN B 1 137 ? -5.496 14.852 31.25 1 97.38 137 ASN B CA 1
ATOM 4022 C C . ASN B 1 137 ? -5.523 15.492 32.625 1 97.38 137 ASN B C 1
ATOM 4024 O O . ASN B 1 137 ? -5.41 14.805 33.656 1 97.38 137 ASN B O 1
ATOM 4028 N N . PRO B 1 138 ? -5.738 16.766 32.594 1 96.44 138 PRO B N 1
ATOM 4029 C CA . PRO B 1 138 ? -5.684 17.438 33.906 1 96.44 138 PRO B CA 1
ATOM 4030 C C . PRO B 1 138 ? -6.77 16.953 34.875 1 96.44 138 PRO B C 1
ATOM 4032 O O . PRO B 1 138 ? -6.605 17.047 36.094 1 96.44 138 PRO B O 1
ATOM 4035 N N . ASP B 1 139 ? -7.805 16.438 34.438 1 96.75 139 ASP B N 1
ATOM 4036 C CA . ASP B 1 139 ? -8.906 16 35.281 1 96.75 139 ASP B CA 1
ATOM 4037 C C . ASP B 1 139 ? -8.586 14.672 35.938 1 96.75 139 ASP B C 1
ATOM 4039 O O . ASP B 1 139 ? -9.07 14.398 37.062 1 96.75 139 ASP B O 1
ATOM 4043 N N . THR B 1 140 ? -7.812 13.828 35.312 1 96.88 140 THR B N 1
ATOM 4044 C CA . THR B 1 140 ? -7.578 12.484 35.844 1 96.88 140 THR B CA 1
ATOM 4045 C C . THR B 1 140 ? -6.137 12.328 36.312 1 96.88 140 THR B C 1
ATOM 4047 O O . THR B 1 140 ? -5.82 11.398 37.062 1 96.88 140 THR B O 1
ATOM 4050 N N . GLY B 1 141 ? -5.238 13.203 35.812 1 97.19 141 GLY B N 1
ATOM 4051 C CA . GLY B 1 141 ? -3.828 13.109 36.156 1 97.19 141 GLY B CA 1
ATOM 4052 C C . GLY B 1 141 ? -3.104 12.023 35.375 1 97.19 141 GLY B C 1
ATOM 4053 O O . GLY B 1 141 ? -1.94 11.727 35.656 1 97.19 141 GLY B O 1
ATOM 4054 N N . LYS B 1 142 ? -3.777 11.414 34.469 1 97.5 142 LYS B N 1
ATOM 4055 C CA . LYS B 1 142 ? -3.232 10.344 33.625 1 97.5 142 LYS B CA 1
ATOM 4056 C C . LYS B 1 142 ? -3.264 10.734 32.156 1 97.5 142 LYS B C 1
ATOM 4058 O O . LYS B 1 142 ? -3.986 11.656 31.766 1 97.5 142 LYS B O 1
ATOM 4063 N N . PRO B 1 143 ? -2.385 10.07 31.406 1 98.19 143 PRO B N 1
ATOM 4064 C CA . PRO B 1 143 ? -2.471 10.359 29.984 1 98.19 143 PRO B CA 1
ATOM 4065 C C . PRO B 1 143 ? -3.867 10.117 29.406 1 98.19 143 PRO B C 1
ATOM 4067 O O . PRO B 1 143 ? -4.566 9.203 29.844 1 98.19 143 PRO B O 1
ATOM 4070 N N . TYR B 1 144 ? -4.258 10.844 28.391 1 98.31 144 TYR B N 1
ATOM 4071 C CA . TYR B 1 144 ? -5.574 10.719 27.781 1 98.31 144 TYR B CA 1
ATOM 4072 C C . TYR B 1 144 ? -5.781 9.328 27.188 1 98.31 144 TYR B C 1
ATOM 4074 O O . TYR B 1 144 ? -6.832 8.711 27.406 1 98.31 144 TYR B O 1
ATOM 4082 N N . GLY B 1 145 ? -4.723 8.875 26.5 1 98.25 145 GLY B N 1
ATOM 4083 C CA . GLY B 1 145 ? -4.941 7.672 25.703 1 98.25 145 GLY B CA 1
ATOM 4084 C C . GLY B 1 145 ? -6.074 7.812 24.703 1 98.25 145 GLY B C 1
ATOM 4085 O O . GLY B 1 145 ? -6.152 8.812 23.984 1 98.25 145 GLY B O 1
ATOM 4086 N N . MET B 1 146 ? -6.934 6.805 24.719 1 98.12 146 MET B N 1
ATOM 4087 C CA . MET B 1 146 ? -8.008 6.812 23.719 1 98.12 146 MET B CA 1
ATOM 4088 C C . MET B 1 146 ? -9.203 7.617 24.219 1 98.12 146 MET B C 1
ATOM 4090 O O . MET B 1 146 ? -10.195 7.766 23.5 1 98.12 146 MET B O 1
ATOM 4094 N N . SER B 1 147 ? -9.117 8.18 25.391 1 97.75 147 SER B N 1
ATOM 4095 C CA . SER B 1 147 ? -10.156 9.086 25.859 1 97.75 147 SER B CA 1
ATOM 4096 C C . SER B 1 147 ? -9.961 10.492 25.312 1 97.75 147 SER B C 1
ATOM 4098 O O . SER B 1 147 ? -10.82 11.359 25.484 1 97.75 147 SER B O 1
ATOM 4100 N N . PHE B 1 148 ? -8.828 10.734 24.688 1 98.56 148 PHE B N 1
ATOM 4101 C CA . PHE B 1 148 ? -8.641 12 23.984 1 98.56 148 PHE B CA 1
ATOM 4102 C C . PHE B 1 148 ? -9.727 12.211 22.953 1 98.56 148 PHE B C 1
ATOM 4104 O O . PHE B 1 148 ? -10.117 11.273 22.25 1 98.56 148 PHE B O 1
ATOM 4111 N N . PRO B 1 149 ? -10.234 13.422 22.828 1 98.25 149 PRO B N 1
ATOM 4112 C CA . PRO B 1 149 ? -11.312 13.641 21.859 1 98.25 149 PRO B CA 1
ATOM 4113 C C . PRO B 1 149 ? -10.852 13.438 20.406 1 98.25 149 PRO B C 1
ATOM 4115 O O . PRO B 1 149 ? -9.695 13.703 20.078 1 98.25 149 PRO B O 1
ATOM 4118 N N . VAL B 1 150 ? -11.836 13.016 19.578 1 98.38 150 VAL B N 1
ATOM 4119 C CA . VAL B 1 150 ? -11.555 12.961 18.141 1 98.38 150 VAL B CA 1
ATOM 4120 C C . VAL B 1 150 ? -11.234 14.359 17.625 1 98.38 150 VAL B C 1
ATOM 4122 O O . VAL B 1 150 ? -11.891 15.336 18 1 98.38 150 VAL B O 1
ATOM 4125 N N . VAL B 1 151 ? -10.211 14.453 16.859 1 98.56 151 VAL B N 1
ATOM 4126 C CA . VAL B 1 151 ? -9.883 15.734 16.234 1 98.56 151 VAL B CA 1
ATOM 4127 C C . VAL B 1 151 ? -9.828 15.57 14.719 1 98.56 151 VAL B C 1
ATOM 4129 O O . VAL B 1 151 ? -9.477 14.5 14.211 1 98.56 151 VAL B O 1
ATOM 4132 N N . THR B 1 152 ? -10.164 16.594 14 1 98 152 THR B N 1
ATOM 4133 C CA . THR B 1 152 ? -10.148 16.672 12.547 1 98 152 THR B CA 1
ATOM 4134 C C . THR B 1 152 ? -9.133 17.703 12.07 1 98 152 THR B C 1
ATOM 4136 O O . THR B 1 152 ? -8.555 18.438 12.875 1 98 152 THR B O 1
ATOM 4139 N N . ILE B 1 153 ? -8.953 17.781 10.773 1 98.69 153 ILE B N 1
ATOM 4140 C CA . ILE B 1 153 ? -8.086 18.781 10.172 1 98.69 153 ILE B CA 1
ATOM 4141 C C . ILE B 1 153 ? -8.57 20.172 10.57 1 98.69 153 ILE B C 1
ATOM 4143 O O . ILE B 1 153 ? -7.766 21.078 10.812 1 98.69 153 ILE B O 1
ATOM 4147 N N . ARG B 1 154 ? -9.852 20.375 10.672 1 98.44 154 ARG B N 1
ATOM 4148 C CA . ARG B 1 154 ? -10.414 21.656 11.102 1 98.44 154 ARG B CA 1
ATOM 4149 C C . ARG B 1 154 ? -9.953 22.016 12.508 1 98.44 154 ARG B C 1
ATOM 4151 O O . ARG B 1 154 ? -9.742 23.188 12.812 1 98.44 154 ARG B O 1
ATOM 4158 N N . ASP B 1 155 ? -9.852 21.047 13.328 1 98.81 155 ASP B N 1
ATOM 4159 C CA . ASP B 1 155 ? -9.375 21.328 14.68 1 98.81 155 ASP B CA 1
ATOM 4160 C C . ASP B 1 155 ? -7.934 21.828 14.664 1 98.81 155 ASP B C 1
ATOM 4162 O O . ASP B 1 155 ? -7.559 22.688 15.461 1 98.81 155 ASP B O 1
ATOM 4166 N N . PHE B 1 156 ? -7.066 21.234 13.781 1 98.88 156 PHE B N 1
ATOM 4167 C CA . PHE B 1 156 ? -5.715 21.75 13.625 1 98.88 156 PHE B CA 1
ATOM 4168 C C . PHE B 1 156 ? -5.742 23.234 13.219 1 98.88 156 PHE B C 1
ATOM 4170 O O . PHE B 1 156 ? -5.043 24.047 13.812 1 98.88 156 PHE B O 1
ATOM 4177 N N . VAL B 1 157 ? -6.59 23.531 12.266 1 98.88 157 VAL B N 1
ATOM 4178 C CA . VAL B 1 157 ? -6.715 24.891 11.727 1 98.88 157 VAL B CA 1
ATOM 4179 C C . VAL B 1 157 ? -7.207 25.828 12.82 1 98.88 157 VAL B C 1
ATOM 4181 O O . VAL B 1 157 ? -6.695 26.953 12.953 1 98.88 157 VAL B O 1
ATOM 4184 N N . ASN B 1 158 ? -8.188 25.375 13.633 1 98.81 158 ASN B N 1
ATOM 4185 C CA . ASN B 1 158 ? -8.742 26.219 14.688 1 98.81 158 ASN B CA 1
ATOM 4186 C C . ASN B 1 158 ? -7.695 26.562 15.742 1 98.81 158 ASN B C 1
ATOM 4188 O O . ASN B 1 158 ? -7.668 27.672 16.266 1 98.81 158 ASN B O 1
ATOM 4192 N N . VAL B 1 159 ? -6.875 25.609 16.062 1 98.88 159 VAL B N 1
ATOM 4193 C CA . VAL B 1 159 ? -5.824 25.875 17.047 1 98.88 159 VAL B CA 1
ATOM 4194 C C . VAL B 1 159 ? -4.781 26.812 16.453 1 98.88 159 VAL B C 1
ATOM 4196 O O . VAL B 1 159 ? -4.266 27.688 17.141 1 98.88 159 VAL B O 1
ATOM 4199 N N . GLN B 1 160 ? -4.43 26.656 15.195 1 98.88 160 GLN B N 1
ATOM 4200 C CA . GLN B 1 160 ? -3.543 27.578 14.5 1 98.88 160 GLN B CA 1
ATOM 4201 C C . GLN B 1 160 ? -4.117 29 14.492 1 98.88 160 GLN B C 1
ATOM 4203 O O . GLN B 1 160 ? -3.383 29.969 14.688 1 98.88 160 GLN B O 1
ATOM 4208 N N . LYS B 1 161 ? -5.406 29.078 14.266 1 98.88 161 LYS B N 1
ATOM 4209 C CA . LYS B 1 161 ? -6.078 30.375 14.289 1 98.88 161 LYS B CA 1
ATOM 4210 C C . LYS B 1 161 ? -5.953 31.047 15.656 1 98.88 161 LYS B C 1
ATOM 4212 O O . LYS B 1 161 ? -5.719 32.25 15.742 1 98.88 161 LYS B O 1
ATOM 4217 N N . ALA B 1 162 ? -6.137 30.266 16.672 1 98.81 162 ALA B N 1
ATOM 4218 C CA . ALA B 1 162 ? -5.98 30.781 18.031 1 98.81 162 ALA B CA 1
ATOM 4219 C C . ALA B 1 162 ? -4.57 31.328 18.25 1 98.81 162 ALA B C 1
ATOM 4221 O O . ALA B 1 162 ? -4.391 32.375 18.875 1 98.81 162 ALA B O 1
ATOM 4222 N N . LEU B 1 163 ? -3.557 30.594 17.75 1 98.81 163 LEU B N 1
ATOM 4223 C CA . LEU B 1 163 ? -2.182 31.078 17.812 1 98.81 163 LEU B CA 1
ATOM 4224 C C . LEU B 1 163 ? -2.041 32.406 17.094 1 98.81 163 LEU B C 1
ATOM 4226 O O . LEU B 1 163 ? -1.479 33.375 17.656 1 98.81 163 LEU B O 1
ATOM 4230 N N . LEU B 1 164 ? -2.543 32.531 15.898 1 98.75 164 LEU B N 1
ATOM 4231 C CA . LEU B 1 164 ? -2.449 33.75 15.117 1 98.75 164 LEU B CA 1
ATOM 4232 C C . LEU B 1 164 ? -3.176 34.906 15.812 1 98.75 164 LEU B C 1
ATOM 4234 O O . LEU B 1 164 ? -2.701 36.031 15.805 1 98.75 164 LEU B O 1
ATOM 4238 N N . ASP B 1 165 ? -4.367 34.562 16.406 1 98.56 165 ASP B N 1
ATOM 4239 C CA . ASP B 1 165 ? -5.098 35.594 17.172 1 98.56 165 ASP B CA 1
ATOM 4240 C C . ASP B 1 165 ? -4.246 36.125 18.312 1 98.56 165 ASP B C 1
ATOM 4242 O O . ASP B 1 165 ? -4.254 37.344 18.578 1 98.56 165 ASP B O 1
ATOM 4246 N N . SER B 1 166 ? -3.574 35.281 18.922 1 98.19 166 SER B N 1
ATOM 4247 C CA . SER B 1 166 ? -2.74 35.688 20.047 1 98.19 166 SER B CA 1
ATOM 4248 C C . SER B 1 166 ? -1.616 36.625 19.594 1 98.19 166 SER B C 1
ATOM 4250 O O . SER B 1 166 ? -1.061 37.375 20.406 1 98.19 166 SER B O 1
ATOM 4252 N N . LEU B 1 167 ? -1.263 36.562 18.312 1 97.56 167 LEU B N 1
ATOM 4253 C CA . LEU B 1 167 ? -0.229 37.406 17.75 1 97.56 167 LEU B CA 1
ATOM 4254 C C . LEU B 1 167 ? -0.847 38.625 17.062 1 97.56 167 LEU B C 1
ATOM 4256 O O . LEU B 1 167 ? -0.141 39.406 16.406 1 97.56 167 LEU B O 1
ATOM 4260 N N . ASN B 1 168 ? -2.141 38.719 17.156 1 97.88 168 ASN B N 1
ATOM 4261 C CA . ASN B 1 168 ? -2.916 39.812 16.547 1 97.88 168 ASN B CA 1
ATOM 4262 C C . ASN B 1 168 ? -2.754 39.812 15.031 1 97.88 168 ASN B C 1
ATOM 4264 O O . ASN B 1 168 ? -2.641 40.875 14.43 1 97.88 168 ASN B O 1
ATOM 4268 N N . VAL B 1 169 ? -2.582 38.719 14.516 1 98.25 169 VAL B N 1
ATOM 4269 C CA . VAL B 1 169 ? -2.553 38.562 13.07 1 98.25 169 VAL B CA 1
ATOM 4270 C C . VAL B 1 169 ? -3.975 38.375 12.539 1 98.25 169 VAL B C 1
ATOM 4272 O O . VAL B 1 169 ? -4.645 37.406 12.859 1 98.25 169 VAL B O 1
ATOM 4275 N N . LYS B 1 170 ? -4.426 39.281 11.609 1 97.5 170 LYS B N 1
ATOM 4276 C CA . LYS B 1 170 ? -5.816 39.25 11.164 1 97.5 170 LYS B CA 1
ATOM 4277 C C . LYS B 1 170 ? -5.922 38.875 9.695 1 97.5 170 LYS B C 1
ATOM 4279 O O . LYS B 1 170 ? -7.016 38.594 9.195 1 97.5 170 LYS B O 1
ATOM 4284 N N . SER B 1 171 ? -4.816 38.875 9.109 1 97.81 171 SER B N 1
ATOM 4285 C CA . SER B 1 171 ? -4.77 38.5 7.699 1 97.81 171 SER B CA 1
ATOM 4286 C C . SER B 1 171 ? -3.527 37.688 7.379 1 97.81 171 SER B C 1
ATOM 4288 O O . SER B 1 171 ? -2.451 37.938 7.926 1 97.81 171 SER B O 1
ATOM 4290 N N . LEU B 1 172 ? -3.754 36.719 6.473 1 98.81 172 LEU B N 1
ATOM 4291 C CA . LEU B 1 172 ? -2.646 35.906 5.977 1 98.81 172 LEU B CA 1
ATOM 4292 C C . LEU B 1 172 ? -2.344 36.25 4.52 1 98.81 172 LEU B C 1
ATOM 4294 O O . LEU B 1 172 ? -3.213 36.125 3.654 1 98.81 172 LEU B O 1
ATOM 4298 N N . HIS B 1 173 ? -1.056 36.656 4.348 1 98.81 173 HIS B N 1
ATOM 4299 C CA . HIS B 1 173 ? -0.625 36.812 2.963 1 98.81 173 HIS B CA 1
ATOM 4300 C C . HIS B 1 173 ? -0.803 35.5 2.184 1 98.81 173 HIS B C 1
ATOM 4302 O O . HIS B 1 173 ? -1.17 35.531 1.006 1 98.81 173 HIS B O 1
ATOM 4308 N N . ALA B 1 174 ? -0.497 34.406 2.848 1 98.88 174 ALA B N 1
ATOM 4309 C CA . ALA B 1 174 ? -0.689 33.062 2.266 1 98.88 174 ALA B CA 1
ATOM 4310 C C . ALA B 1 174 ? -0.703 32 3.346 1 98.88 174 ALA B C 1
ATOM 4312 O O . ALA B 1 174 ? -0.183 32.188 4.445 1 98.88 174 ALA B O 1
ATOM 4313 N N . VAL B 1 175 ? -1.337 30.938 3.062 1 98.94 175 VAL B N 1
ATOM 4314 C CA . VAL B 1 175 ? -1.173 29.688 3.783 1 98.94 175 VAL B CA 1
ATOM 4315 C C . VAL B 1 175 ? -0.676 28.609 2.826 1 98.94 175 VAL B C 1
ATOM 4317 O O . VAL B 1 175 ? -1.181 28.469 1.708 1 98.94 175 VAL B O 1
ATOM 4320 N N . MET B 1 176 ? 0.347 27.859 3.24 1 98.94 176 MET B N 1
ATOM 4321 C CA . MET B 1 176 ? 1.002 26.875 2.387 1 98.94 176 MET B CA 1
ATOM 4322 C C . MET B 1 176 ? 1.328 25.609 3.17 1 98.94 176 MET B C 1
ATOM 4324 O O . MET B 1 176 ? 1.772 25.688 4.316 1 98.94 176 MET B O 1
ATOM 4328 N N . GLY B 1 177 ? 1.094 24.453 2.564 1 98.88 177 GLY B N 1
ATOM 4329 C CA . GLY B 1 177 ? 1.463 23.219 3.232 1 98.88 177 GLY B CA 1
ATOM 4330 C C . GLY B 1 177 ? 1.569 22.031 2.285 1 98.88 177 GLY B C 1
ATOM 4331 O O . GLY B 1 177 ? 0.966 22.047 1.21 1 98.88 177 GLY B O 1
ATOM 4332 N N . GLY B 1 178 ? 2.373 21.062 2.645 1 98.81 178 GLY B N 1
ATOM 4333 C CA . GLY B 1 178 ? 2.553 19.828 1.879 1 98.81 178 GLY B CA 1
ATOM 4334 C C . GLY B 1 178 ? 1.817 18.641 2.469 1 98.81 178 GLY B C 1
ATOM 4335 O O . GLY B 1 178 ? 1.787 18.469 3.689 1 98.81 178 GLY B O 1
ATOM 4336 N N . SER B 1 179 ? 1.222 17.766 1.556 1 98.62 179 SER B N 1
ATOM 4337 C CA . SER B 1 179 ? 0.557 16.547 2.01 1 98.62 179 SER B CA 1
ATOM 4338 C C . SER B 1 179 ? -0.56 16.859 2.998 1 98.62 179 SER B C 1
ATOM 4340 O O . SER B 1 179 ? -1.444 17.672 2.709 1 98.62 179 SER B O 1
ATOM 4342 N N . MET B 1 180 ? -0.55 16.406 4.246 1 98.88 180 MET B N 1
ATOM 4343 C CA . MET B 1 180 ? -1.557 16.766 5.242 1 98.88 180 MET B CA 1
ATOM 4344 C C . MET B 1 180 ? -1.582 18.266 5.469 1 98.88 180 MET B C 1
ATOM 4346 O O . MET B 1 180 ? -2.635 18.844 5.758 1 98.88 180 MET B O 1
ATOM 4350 N N . GLY B 1 181 ? -0.434 18.906 5.328 1 98.88 181 GLY B N 1
ATOM 4351 C CA . GLY B 1 181 ? -0.385 20.359 5.387 1 98.88 181 GLY B CA 1
ATOM 4352 C C . GLY B 1 181 ? -1.212 21.031 4.309 1 98.88 181 GLY B C 1
ATOM 4353 O O . GLY B 1 181 ? -1.783 22.094 4.531 1 98.88 181 GLY B O 1
ATOM 4354 N N . SER B 1 182 ? -1.236 20.422 3.115 1 98.81 182 SER B N 1
ATOM 4355 C CA . SER B 1 182 ? -2.068 20.938 2.033 1 98.81 182 SER B CA 1
ATOM 4356 C C . SER B 1 182 ? -3.549 20.875 2.395 1 98.81 182 SER B C 1
ATOM 4358 O O . SER B 1 182 ? -4.328 21.75 2 1 98.81 182 SER B O 1
ATOM 4360 N N . LEU B 1 183 ? -3.967 19.812 3.096 1 98.81 183 LEU B N 1
ATOM 4361 C CA . LEU B 1 183 ? -5.336 19.719 3.596 1 98.81 183 LEU B CA 1
ATOM 4362 C C . LEU B 1 183 ? -5.656 20.875 4.523 1 98.81 183 LEU B C 1
ATOM 4364 O O . LEU B 1 183 ? -6.715 21.5 4.402 1 98.81 183 LEU B O 1
ATOM 4368 N N . GLN B 1 184 ? -4.75 21.172 5.371 1 98.94 184 GLN B N 1
ATOM 4369 C CA . GLN B 1 184 ? -4.902 22.281 6.293 1 98.94 184 GLN B CA 1
ATOM 4370 C C . GLN B 1 184 ? -4.996 23.609 5.539 1 98.94 184 GLN B C 1
ATOM 4372 O O . GLN B 1 184 ? -5.852 24.453 5.84 1 98.94 184 GLN B O 1
ATOM 4377 N N . ALA B 1 185 ? -4.141 23.781 4.559 1 98.94 185 ALA B N 1
ATOM 4378 C CA . ALA B 1 185 ? -4.117 25.031 3.789 1 98.94 185 ALA B CA 1
ATOM 4379 C C . ALA B 1 185 ? -5.445 25.25 3.072 1 98.94 185 ALA B C 1
ATOM 4381 O O . ALA B 1 185 ? -6 26.344 3.107 1 98.94 185 ALA B O 1
ATOM 4382 N N . LEU B 1 186 ? -5.945 24.203 2.461 1 98.88 186 LEU B N 1
ATOM 4383 C CA . LEU B 1 186 ? -7.234 24.297 1.787 1 98.88 186 LEU B CA 1
ATOM 4384 C C . LEU B 1 186 ? -8.352 24.578 2.787 1 98.88 186 LEU B C 1
ATOM 4386 O O . LEU B 1 186 ? -9.258 25.359 2.514 1 98.88 186 LEU B O 1
ATOM 4390 N N . GLU B 1 187 ? -8.281 23.953 3.93 1 98.88 187 GLU B N 1
ATOM 4391 C CA . GLU B 1 187 ? -9.273 24.156 4.977 1 98.88 187 GLU B CA 1
ATOM 4392 C C . GLU B 1 187 ? -9.242 25.609 5.48 1 98.88 187 GLU B C 1
ATOM 4394 O O . GLU B 1 187 ? -10.289 26.203 5.727 1 98.88 187 GLU B O 1
ATOM 4399 N N . TRP B 1 188 ? -8.078 26.141 5.648 1 98.88 188 TRP B N 1
ATOM 4400 C CA . TRP B 1 188 ? -7.934 27.547 5.984 1 98.88 188 TRP B CA 1
ATOM 4401 C C . TRP B 1 188 ? -8.656 28.438 4.969 1 98.88 188 TRP B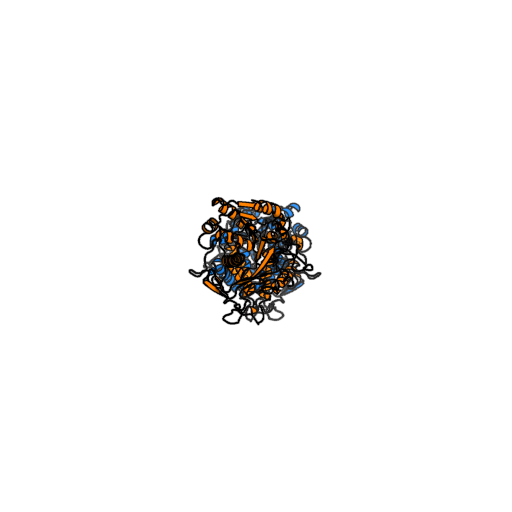 C 1
ATOM 4403 O O . TRP B 1 188 ? -9.43 29.312 5.344 1 98.88 188 TRP B O 1
ATOM 4413 N N . GLY B 1 189 ? -8.391 28.219 3.686 1 98.81 189 GLY B N 1
ATOM 4414 C CA . GLY B 1 189 ? -9.039 28.984 2.631 1 98.81 189 GLY B CA 1
ATOM 4415 C C . GLY B 1 189 ? -10.547 28.922 2.688 1 98.81 189 GLY B C 1
ATOM 4416 O O . GLY B 1 189 ? -11.227 29.922 2.441 1 98.81 189 GLY B O 1
ATOM 4417 N N . ALA B 1 190 ? -11.07 27.797 3.039 1 98.56 190 ALA B N 1
ATOM 4418 C CA . ALA B 1 190 ? -12.516 27.562 3.027 1 98.56 190 ALA B CA 1
ATOM 4419 C C . ALA B 1 190 ? -13.172 28.141 4.281 1 98.56 190 ALA B C 1
ATOM 4421 O O . ALA B 1 190 ? -14.289 28.656 4.227 1 98.56 190 ALA B O 1
ATOM 4422 N N . THR B 1 191 ? -12.484 28.078 5.398 1 98.06 191 THR B N 1
ATOM 4423 C CA . THR B 1 191 ? -13.133 28.391 6.664 1 98.06 191 THR B CA 1
ATOM 4424 C C . THR B 1 191 ? -12.82 29.828 7.094 1 98.06 191 THR B C 1
ATOM 4426 O O . THR B 1 191 ? -13.523 30.391 7.93 1 98.06 191 THR B O 1
ATOM 4429 N N . HIS B 1 192 ? -11.797 30.422 6.559 1 98.44 192 HIS B N 1
ATOM 4430 C CA . HIS B 1 192 ? -11.438 31.812 6.828 1 98.44 192 HIS B CA 1
ATOM 4431 C C . HIS B 1 192 ? -11.164 32.562 5.531 1 98.44 192 HIS B C 1
ATOM 4433 O O . HIS B 1 192 ? -10.117 33.188 5.383 1 98.44 192 HIS B O 1
ATOM 4439 N N . PRO B 1 193 ? -12.156 32.625 4.676 1 98.25 193 PRO B N 1
ATOM 4440 C CA . PRO B 1 193 ? -11.938 33.188 3.338 1 98.25 193 PRO B CA 1
ATOM 4441 C C . PRO B 1 193 ? -11.594 34.656 3.373 1 98.25 193 PRO B C 1
ATOM 4443 O O . PRO B 1 193 ? -10.914 35.156 2.471 1 98.25 193 PRO B O 1
ATOM 4446 N N . GLU B 1 194 ? -11.992 35.375 4.398 1 98.06 194 GLU B N 1
ATOM 4447 C CA . GLU B 1 194 ? -11.719 36.781 4.477 1 98.06 194 GLU B CA 1
ATOM 4448 C C . GLU B 1 194 ? -10.312 37.062 5 1 98.06 194 GLU B C 1
ATOM 4450 O O . GLU B 1 194 ? -9.75 38.125 4.781 1 98.06 194 GLU B O 1
ATOM 4455 N N . MET B 1 195 ? -9.766 36.094 5.609 1 98.38 195 MET B N 1
ATOM 4456 C CA . MET B 1 195 ? -8.453 36.25 6.23 1 98.38 195 MET B CA 1
ATOM 4457 C C . MET B 1 195 ? -7.352 35.781 5.281 1 98.38 195 MET B C 1
ATOM 4459 O O . MET B 1 195 ? -6.242 36.312 5.312 1 98.38 195 MET B O 1
ATOM 4463 N N . VAL B 1 196 ? -7.629 34.844 4.441 1 98.81 196 VAL B N 1
ATOM 4464 C CA . VAL B 1 196 ? -6.613 34.188 3.621 1 98.81 196 VAL B CA 1
ATOM 4465 C C . VAL B 1 196 ? -6.582 34.812 2.234 1 98.81 196 VAL B C 1
ATOM 4467 O O . VAL B 1 196 ? -7.574 34.781 1.505 1 98.81 196 VAL B O 1
ATOM 4470 N N . LYS B 1 197 ? -5.398 35.312 1.871 1 98.69 197 LYS B N 1
ATOM 4471 C CA . LYS B 1 197 ? -5.312 36 0.59 1 98.69 197 LYS B CA 1
ATOM 4472 C C . LYS B 1 197 ? -4.809 35.062 -0.508 1 98.69 197 LYS B C 1
ATOM 4474 O O . LYS B 1 197 ? -5.055 35.312 -1.692 1 98.69 197 LYS B O 1
ATOM 4479 N N . ARG B 1 198 ? -4.062 34.031 -0.141 1 98.88 198 ARG B N 1
ATOM 4480 C CA . ARG B 1 198 ? -3.539 33.031 -1.081 1 98.88 198 ARG B CA 1
ATOM 4481 C C . ARG B 1 198 ? -3.443 31.656 -0.434 1 98.88 198 ARG B C 1
ATOM 4483 O O . ARG B 1 198 ? -3.062 31.547 0.732 1 98.88 198 ARG B O 1
ATOM 4490 N N . VAL B 1 199 ? -3.775 30.594 -1.212 1 98.94 199 VAL B N 1
ATOM 4491 C CA . VAL B 1 199 ? -3.629 29.219 -0.749 1 98.94 199 VAL B CA 1
ATOM 4492 C C . VAL B 1 199 ? -2.645 28.469 -1.647 1 98.94 199 VAL B C 1
ATOM 4494 O O . VAL B 1 199 ? -2.771 28.5 -2.873 1 98.94 199 VAL B O 1
ATOM 4497 N N . VAL B 1 200 ? -1.65 27.859 -1.063 1 98.94 200 VAL B N 1
ATOM 4498 C CA . VAL B 1 200 ? -0.729 27 -1.791 1 98.94 200 VAL B CA 1
ATOM 4499 C C . VAL B 1 200 ? -0.836 25.562 -1.264 1 98.94 200 VAL B C 1
ATOM 4501 O O . VAL B 1 200 ? -0.471 25.297 -0.118 1 98.94 200 VAL B O 1
ATOM 4504 N N . ALA B 1 201 ? -1.322 24.703 -2.082 1 98.94 201 ALA B N 1
ATOM 4505 C CA . ALA B 1 201 ? -1.471 23.297 -1.735 1 98.94 201 ALA B CA 1
ATOM 4506 C C . ALA B 1 201 ? -0.442 22.438 -2.469 1 98.94 201 ALA B C 1
ATOM 4508 O O . ALA B 1 201 ? -0.417 22.406 -3.701 1 98.94 201 ALA B O 1
ATOM 4509 N N . VAL B 1 202 ? 0.399 21.75 -1.701 1 98.88 202 VAL B N 1
ATOM 4510 C CA . VAL B 1 202 ? 1.457 20.906 -2.256 1 98.88 202 VAL B CA 1
ATOM 4511 C C . VAL B 1 202 ? 1.169 19.438 -1.948 1 98.88 202 VAL B C 1
ATOM 4513 O O . VAL B 1 202 ? 1.011 19.062 -0.785 1 98.88 202 VAL B O 1
ATOM 4516 N N . ILE B 1 203 ? 1.032 18.578 -2.914 1 98.81 203 ILE B N 1
ATOM 4517 C CA . ILE B 1 203 ? 0.919 17.125 -2.859 1 98.81 203 ILE B CA 1
ATOM 4518 C C . ILE B 1 203 ? -0.215 16.719 -1.917 1 98.81 203 ILE B C 1
ATOM 4520 O O . ILE B 1 203 ? -0.038 15.867 -1.048 1 98.81 203 ILE B O 1
ATOM 4524 N N . GLY B 1 204 ? -1.385 17.266 -2.072 1 98.38 204 GLY B N 1
ATOM 4525 C CA . GLY B 1 204 ? -2.541 16.969 -1.242 1 98.38 204 GLY B CA 1
ATOM 4526 C C . GLY B 1 204 ? -3.824 16.812 -2.037 1 98.38 204 GLY B C 1
ATOM 4527 O O . GLY B 1 204 ? -3.805 16.344 -3.176 1 98.38 204 GLY B O 1
ATOM 4528 N N . GLY B 1 205 ? -4.898 17.109 -1.383 1 97.62 205 GLY B N 1
ATOM 4529 C CA . GLY B 1 205 ? -6.234 17.016 -1.949 1 97.62 205 GLY B CA 1
ATOM 4530 C C . GLY B 1 205 ? -7.297 17.656 -1.077 1 97.62 205 GLY B C 1
ATOM 4531 O O . GLY B 1 205 ? -7.004 18.125 0.024 1 97.62 205 GLY B O 1
ATOM 4532 N N . ALA B 1 206 ? -8.539 17.688 -1.633 1 98.31 206 ALA B N 1
ATOM 4533 C CA . ALA B 1 206 ? -9.609 18.438 -0.973 1 98.31 206 ALA B CA 1
ATOM 4534 C C . ALA B 1 206 ? -10.477 17.5 -0.129 1 98.31 206 ALA B C 1
ATOM 4536 O O . ALA B 1 206 ? -11.367 17.969 0.59 1 98.31 206 ALA B O 1
ATOM 4537 N N . GLU B 1 207 ? -10.25 16.219 -0.23 1 97.69 207 GLU B N 1
ATOM 4538 C CA . GLU B 1 207 ? -10.93 15.219 0.582 1 97.69 207 GLU B CA 1
ATOM 4539 C C . GLU B 1 207 ? -10.148 13.906 0.614 1 97.69 207 GLU B C 1
ATOM 4541 O O . GLU B 1 207 ? -9.273 13.68 -0.224 1 97.69 207 GLU B O 1
ATOM 4546 N N . ALA B 1 208 ? -10.422 13.102 1.651 1 97.38 208 ALA B N 1
ATOM 4547 C CA . ALA B 1 208 ? -9.977 11.711 1.594 1 97.38 208 ALA B CA 1
ATOM 4548 C C . ALA B 1 208 ? -10.953 10.852 0.799 1 97.38 208 ALA B C 1
ATOM 4550 O O . ALA B 1 208 ? -12.094 10.648 1.224 1 97.38 208 ALA B O 1
ATOM 4551 N N . ASP B 1 209 ? -10.547 10.406 -0.363 1 97.12 209 ASP B N 1
ATOM 4552 C CA . ASP B 1 209 ? -11.391 9.492 -1.131 1 97.12 209 ASP B CA 1
ATOM 4553 C C . ASP B 1 209 ? -11.422 8.109 -0.496 1 97.12 209 ASP B C 1
ATOM 4555 O O . ASP B 1 209 ? -10.633 7.812 0.407 1 97.12 209 ASP B O 1
ATOM 4559 N N . PRO B 1 210 ? -12.352 7.305 -0.927 1 97.94 210 PRO B N 1
ATOM 4560 C CA . PRO B 1 210 ? -12.5 6.023 -0.229 1 97.94 210 PRO B CA 1
ATOM 4561 C C . PRO B 1 210 ? -11.25 5.156 -0.308 1 97.94 210 PRO B C 1
ATOM 4563 O O . PRO B 1 210 ? -10.969 4.387 0.616 1 97.94 210 PRO B O 1
ATOM 4566 N N . PHE B 1 211 ? -10.5 5.152 -1.369 1 98.31 211 PHE B N 1
ATOM 4567 C CA . PHE B 1 211 ? -9.273 4.363 -1.471 1 98.31 211 PHE B CA 1
ATOM 4568 C C . PHE B 1 211 ? -8.234 4.84 -0.465 1 98.31 211 PHE B C 1
ATOM 4570 O O . PHE B 1 211 ? -7.582 4.027 0.195 1 98.31 211 PHE B O 1
ATOM 4577 N N . LEU B 1 212 ? -8.055 6.145 -0.347 1 98.38 212 LEU B N 1
ATOM 4578 C CA . LEU B 1 212 ? -7.156 6.703 0.661 1 98.38 212 LEU B CA 1
ATOM 4579 C C . LEU B 1 212 ? -7.633 6.352 2.066 1 98.38 212 LEU B C 1
ATOM 4581 O O . LEU B 1 212 ? -6.824 6.055 2.945 1 98.38 212 LEU B O 1
ATOM 4585 N N . ILE B 1 213 ? -8.977 6.426 2.297 1 98.69 213 ILE B N 1
ATOM 4586 C CA . ILE B 1 213 ? -9.531 6.004 3.576 1 98.69 213 ILE B CA 1
ATOM 4587 C C . ILE B 1 213 ? -9.102 4.566 3.875 1 98.69 213 ILE B C 1
ATOM 4589 O O . ILE B 1 213 ? -8.688 4.258 4.992 1 98.69 213 ILE B O 1
ATOM 4593 N N . GLY B 1 214 ? -9.148 3.715 2.883 1 98.5 214 GLY B N 1
ATOM 4594 C CA . GLY B 1 214 ? -8.688 2.344 3.031 1 98.5 214 GLY B CA 1
ATOM 4595 C C . GLY B 1 214 ? -7.199 2.238 3.311 1 98.5 214 GLY B C 1
ATOM 4596 O O . GLY B 1 214 ? -6.777 1.469 4.176 1 98.5 214 GLY B O 1
ATOM 4597 N N . TRP B 1 215 ? -6.355 2.996 2.578 1 97.94 215 TRP B N 1
ATOM 4598 C CA . TRP B 1 215 ? -4.91 3.01 2.777 1 97.94 215 TRP B CA 1
ATOM 4599 C C . TRP B 1 215 ? -4.559 3.41 4.207 1 97.94 215 TRP B C 1
ATOM 4601 O O . TRP B 1 215 ? -3.711 2.781 4.844 1 97.94 215 TRP B O 1
ATOM 4611 N N . LEU B 1 216 ? -5.234 4.41 4.66 1 98.62 216 LEU B N 1
ATOM 4612 C CA . LEU B 1 216 ? -4.98 4.895 6.012 1 98.62 216 LEU B CA 1
ATOM 4613 C C . LEU B 1 216 ? -5.398 3.857 7.051 1 98.62 216 LEU B C 1
ATOM 4615 O O . LEU B 1 216 ? -4.738 3.705 8.078 1 98.62 216 LEU B O 1
ATOM 4619 N N . ASN B 1 217 ? -6.453 3.162 6.754 1 98 217 ASN B N 1
ATOM 4620 C CA . ASN B 1 217 ? -6.859 2.051 7.605 1 98 217 ASN B CA 1
ATOM 4621 C C . ASN B 1 217 ? -5.777 0.979 7.684 1 98 217 ASN B C 1
ATOM 4623 O O . ASN B 1 217 ? -5.5 0.448 8.758 1 98 217 ASN B O 1
ATOM 4627 N N . LEU B 1 218 ? -5.145 0.685 6.582 1 97.62 218 LEU B N 1
ATOM 4628 C CA . LEU B 1 218 ? -4.07 -0.298 6.527 1 97.62 218 LEU B CA 1
ATOM 4629 C C . LEU B 1 218 ? -2.852 0.184 7.309 1 97.62 218 LEU B C 1
ATOM 4631 O O . LEU B 1 218 ? -2.18 -0.609 7.969 1 97.62 218 LEU B O 1
ATOM 4635 N N . TRP B 1 219 ? -2.578 1.488 7.223 1 98.06 219 TRP B N 1
ATOM 4636 C CA . TRP B 1 219 ? -1.454 2.051 7.965 1 98.06 219 TRP B CA 1
ATOM 4637 C C . TRP B 1 219 ? -1.599 1.787 9.461 1 98.06 219 TRP B C 1
ATOM 4639 O O . TRP B 1 219 ? -0.608 1.534 10.148 1 98.06 219 TRP B O 1
ATOM 4649 N N . ALA B 1 220 ? -2.812 1.781 9.961 1 97.69 220 ALA B N 1
ATOM 4650 C CA . ALA B 1 220 ? -3.098 1.723 11.391 1 97.69 220 ALA B CA 1
ATOM 4651 C C . ALA B 1 220 ? -3.084 0.281 11.898 1 97.69 220 ALA B C 1
ATOM 4653 O O . ALA B 1 220 ? -2.941 0.037 13.094 1 97.69 220 ALA B O 1
ATOM 4654 N N . ALA B 1 221 ? -3.143 -0.676 11.078 1 95.12 221 ALA B N 1
ATOM 4655 C CA . ALA B 1 221 ? -3.475 -2.059 11.414 1 95.12 221 ALA B CA 1
ATOM 4656 C C . ALA B 1 221 ? -2.387 -2.689 12.281 1 95.12 221 ALA B C 1
ATOM 4658 O O . ALA B 1 221 ? -2.686 -3.334 13.289 1 95.12 221 ALA B O 1
ATOM 4659 N N . PRO B 1 222 ? -1.082 -2.479 11.938 1 97.5 222 PRO B N 1
ATOM 4660 C CA . PRO B 1 222 ? -0.058 -3.137 12.758 1 97.5 222 PRO B CA 1
ATOM 4661 C C . PRO B 1 222 ? -0.095 -2.697 14.219 1 97.5 222 PRO B C 1
ATOM 4663 O O . PRO B 1 222 ? 0.207 -3.49 15.109 1 97.5 222 PRO B O 1
ATOM 4666 N N . ILE B 1 223 ? -0.486 -1.458 14.445 1 98.38 223 ILE B N 1
ATOM 4667 C CA . ILE B 1 223 ? -0.571 -0.957 15.812 1 98.38 223 ILE B CA 1
ATOM 4668 C C . ILE B 1 223 ? -1.661 -1.711 16.562 1 98.38 223 ILE B C 1
ATOM 4670 O O . ILE B 1 223 ? -1.445 -2.154 17.703 1 98.38 223 ILE B O 1
ATOM 4674 N N . ARG B 1 224 ? -2.76 -1.923 15.93 1 96.56 224 ARG B N 1
ATOM 4675 C CA . ARG B 1 224 ? -3.91 -2.551 16.578 1 96.56 224 ARG B CA 1
ATOM 4676 C C . ARG B 1 224 ? -3.646 -4.031 16.844 1 96.56 224 ARG B C 1
ATOM 4678 O O . ARG B 1 224 ? -4.242 -4.617 17.75 1 96.56 224 ARG B O 1
ATOM 4685 N N . VAL B 1 225 ? -2.727 -4.637 16.094 1 97.19 225 VAL B N 1
ATOM 4686 C CA . VAL B 1 225 ? -2.4 -6.051 16.234 1 97.19 225 VAL B CA 1
ATOM 4687 C C . VAL B 1 225 ? -1.368 -6.234 17.344 1 97.19 225 VAL B C 1
ATOM 4689 O O . VAL B 1 225 ? -1.278 -7.309 17.938 1 97.19 225 VAL B O 1
ATOM 4692 N N . ASP B 1 226 ? -0.544 -5.215 17.625 1 98.19 226 ASP B N 1
ATOM 4693 C CA . ASP B 1 226 ? 0.482 -5.27 18.656 1 98.19 226 ASP B CA 1
ATOM 4694 C C . ASP B 1 226 ? -0.141 -5.461 20.031 1 98.19 226 ASP B C 1
ATOM 4696 O O . ASP B 1 226 ? -0.93 -4.629 20.484 1 98.19 226 ASP B O 1
ATOM 4700 N N . PRO B 1 227 ? 0.255 -6.539 20.688 1 97.44 227 PRO B N 1
ATOM 4701 C CA . PRO B 1 227 ? -0.368 -6.805 21.984 1 97.44 227 PRO B CA 1
ATOM 4702 C C . PRO B 1 227 ? -0.06 -5.723 23.016 1 97.44 227 PRO B C 1
ATOM 4704 O O . PRO B 1 227 ? -0.848 -5.5 23.938 1 97.44 227 PRO B O 1
ATOM 4707 N N . ASN B 1 228 ? 0.967 -5 22.828 1 98.5 228 ASN B N 1
ATOM 4708 C CA . ASN B 1 228 ? 1.351 -3.969 23.781 1 98.5 228 ASN B CA 1
ATOM 4709 C C . ASN B 1 228 ? 0.508 -2.707 23.625 1 98.5 228 ASN B C 1
ATOM 4711 O O . ASN B 1 228 ? 0.53 -1.822 24.484 1 98.5 228 ASN B O 1
ATOM 4715 N N . TRP B 1 229 ? -0.278 -2.605 22.594 1 98.5 229 TRP B N 1
ATOM 4716 C CA . TRP B 1 229 ? -1.135 -1.439 22.406 1 98.5 229 TRP B CA 1
ATOM 4717 C C . TRP B 1 229 ? -2.207 -1.376 23.484 1 98.5 229 TRP B C 1
ATOM 4719 O O . TRP B 1 229 ? -2.6 -0.289 23.922 1 98.5 229 TRP B O 1
ATOM 4729 N N . GLN B 1 230 ? -2.709 -2.582 23.828 1 97.81 230 GLN B N 1
ATOM 4730 C CA . GLN B 1 230 ? -3.631 -2.713 24.953 1 97.81 230 GLN B CA 1
ATOM 4731 C C . GLN B 1 230 ? -4.824 -1.775 24.797 1 97.81 230 GLN B C 1
ATOM 4733 O O . GLN B 1 230 ? -5.188 -1.064 25.734 1 97.81 230 GLN B O 1
ATOM 4738 N N . GLY B 1 231 ? -5.359 -1.666 23.609 1 97.12 231 GLY B N 1
ATOM 4739 C CA . GLY B 1 231 ? -6.504 -0.803 23.359 1 97.12 231 GLY B CA 1
ATOM 4740 C C . GLY B 1 231 ? -6.188 0.67 23.547 1 97.12 231 GLY B C 1
ATOM 4741 O O . GLY B 1 231 ? -7.078 1.466 23.844 1 97.12 231 GLY B O 1
ATOM 4742 N N . GLY B 1 232 ? -4.992 1.022 23.469 1 98.38 232 GLY B N 1
ATOM 4743 C CA . GLY B 1 232 ? -4.562 2.404 23.609 1 98.38 232 GLY B CA 1
ATOM 4744 C C . GLY B 1 232 ? -4.09 2.742 25 1 98.38 232 GLY B C 1
ATOM 4745 O O . GLY B 1 232 ? -3.676 3.873 25.266 1 98.38 232 GLY B O 1
ATOM 4746 N N . ASP B 1 233 ? -4.121 1.77 25.875 1 98 233 ASP B N 1
ATOM 4747 C CA . ASP B 1 233 ? -3.795 2 27.281 1 98 233 ASP B CA 1
ATOM 4748 C C . ASP B 1 233 ? -2.402 1.47 27.609 1 98 233 ASP B C 1
ATOM 4750 O O . ASP B 1 233 ? -2.248 0.635 28.5 1 98 233 ASP B O 1
ATOM 4754 N N . TYR B 1 234 ? -1.371 2.014 27.031 1 98.56 234 TYR B N 1
ATOM 4755 C CA . TYR B 1 234 ? -0.036 1.449 27.188 1 98.56 234 TYR B CA 1
ATOM 4756 C C . TYR B 1 234 ? 0.876 2.412 27.938 1 98.56 234 TYR B C 1
ATOM 4758 O O . TYR B 1 234 ? 2.018 2.072 28.266 1 98.56 234 TYR B O 1
ATOM 4766 N N . TYR B 1 235 ? 0.429 3.621 28.219 1 98.25 235 TYR B N 1
ATOM 4767 C CA . TYR B 1 235 ? 1.307 4.594 28.859 1 98.25 235 TYR B CA 1
ATOM 4768 C C . TYR B 1 235 ? 1.753 4.109 30.234 1 98.25 235 TYR B C 1
ATOM 4770 O O . TYR B 1 235 ? 0.925 3.721 31.062 1 98.25 235 TYR B O 1
ATOM 4778 N N . GLY B 1 236 ? 3.072 4.164 30.469 1 97.25 236 GLY B N 1
ATOM 4779 C CA . GLY B 1 236 ? 3.641 3.643 31.703 1 97.25 236 GLY B CA 1
ATOM 4780 C C . GLY B 1 236 ? 3.895 2.146 31.656 1 97.25 236 GLY B C 1
ATOM 4781 O O . GLY B 1 236 ? 4.371 1.562 32.625 1 97.25 236 GLY B O 1
ATOM 4782 N N . LYS B 1 237 ? 3.58 1.547 30.562 1 97.75 237 LYS B N 1
ATOM 4783 C CA . LYS B 1 237 ? 3.812 0.125 30.312 1 97.75 237 LYS B CA 1
ATOM 4784 C C . LYS B 1 237 ? 4.672 -0.092 29.078 1 97.75 237 LYS B C 1
ATOM 4786 O O . LYS B 1 237 ? 5.324 0.837 28.594 1 97.75 237 LYS B O 1
ATOM 4791 N N . ALA B 1 238 ? 4.746 -1.378 28.672 1 97.75 238 ALA B N 1
ATOM 4792 C CA . ALA B 1 238 ? 5.426 -1.639 27.406 1 97.75 238 ALA B CA 1
ATOM 4793 C C . ALA B 1 238 ? 4.664 -1.028 26.234 1 97.75 238 ALA B C 1
ATOM 4795 O O . ALA B 1 238 ? 3.461 -1.258 26.094 1 97.75 238 ALA B O 1
ATOM 4796 N N . GLU B 1 239 ? 5.352 -0.293 25.438 1 98.19 239 GLU B N 1
ATOM 4797 C CA . GLU B 1 239 ? 4.723 0.407 24.328 1 98.19 239 GLU B CA 1
ATOM 4798 C C . GLU B 1 239 ? 4.609 -0.497 23.109 1 98.19 239 GLU B C 1
ATOM 4800 O O . GLU B 1 239 ? 5.359 -1.465 22.969 1 98.19 239 GLU B O 1
ATOM 4805 N N . PRO B 1 240 ? 3.67 -0.217 22.266 1 98.5 240 PRO B N 1
ATOM 4806 C CA . PRO B 1 240 ? 3.521 -1.004 21.047 1 98.5 240 PRO B CA 1
ATOM 4807 C C . PRO B 1 240 ? 4.535 -0.618 19.969 1 98.5 240 PRO B C 1
ATOM 4809 O O . PRO B 1 240 ? 4.148 -0.223 18.859 1 98.5 240 PRO B O 1
ATOM 4812 N N . LYS B 1 241 ? 5.785 -0.818 20.203 1 98.06 241 LYS B N 1
ATOM 4813 C CA . LYS B 1 241 ? 6.879 -0.375 19.344 1 98.06 241 LYS B CA 1
ATOM 4814 C C . LYS B 1 241 ? 6.902 -1.161 18.047 1 98.06 241 LYS B C 1
ATOM 4816 O O . LYS B 1 241 ? 7.176 -0.6 16.984 1 98.06 241 LYS B O 1
ATOM 4821 N N . ALA B 1 242 ? 6.645 -2.484 18.094 1 97.94 242 ALA B N 1
ATOM 4822 C CA . ALA B 1 242 ? 6.656 -3.305 16.891 1 97.94 242 ALA B CA 1
ATOM 4823 C C . ALA B 1 242 ? 5.566 -2.863 15.914 1 97.94 242 ALA B C 1
ATOM 4825 O O . ALA B 1 242 ? 5.832 -2.66 14.727 1 97.94 242 ALA B O 1
ATOM 4826 N N . GLY B 1 243 ? 4.344 -2.689 16.484 1 98.56 243 GLY B N 1
ATOM 4827 C CA . GLY B 1 243 ? 3.238 -2.242 15.656 1 98.56 243 GLY B CA 1
ATOM 4828 C C . GLY B 1 243 ? 3.457 -0.861 15.07 1 98.56 243 GLY B C 1
ATOM 4829 O O . GLY B 1 243 ? 3.195 -0.639 13.883 1 98.56 243 GLY B O 1
ATOM 4830 N N . LEU B 1 244 ? 3.971 0.052 15.867 1 98.88 244 LEU B N 1
ATOM 4831 C CA . LEU B 1 244 ? 4.223 1.411 15.398 1 98.88 244 LEU B CA 1
ATOM 4832 C C . LEU B 1 244 ? 5.305 1.425 14.32 1 98.88 244 LEU B C 1
ATOM 4834 O O . LEU B 1 244 ? 5.191 2.152 13.336 1 98.88 244 LEU B O 1
ATOM 4838 N N . THR B 1 245 ? 6.332 0.648 14.523 1 98.75 245 THR B N 1
ATOM 4839 C CA . THR B 1 245 ? 7.406 0.563 13.539 1 98.75 245 THR B CA 1
ATOM 4840 C C . THR B 1 245 ? 6.875 0.059 12.203 1 98.75 245 THR B C 1
ATOM 4842 O O . THR B 1 245 ? 7.172 0.634 11.148 1 98.75 245 THR B O 1
ATOM 4845 N N . GLU B 1 246 ? 6.066 -0.988 12.227 1 98.44 246 GLU B N 1
ATOM 4846 C CA . GLU B 1 246 ? 5.516 -1.533 10.992 1 98.44 246 GLU B CA 1
ATOM 4847 C C . GLU B 1 246 ? 4.547 -0.552 10.336 1 98.44 246 GLU B C 1
ATOM 4849 O O . GLU B 1 246 ? 4.473 -0.468 9.109 1 98.44 246 GLU B O 1
ATOM 4854 N N . ALA B 1 247 ? 3.744 0.177 11.148 1 98.69 247 ALA B N 1
ATOM 4855 C CA . ALA B 1 247 ? 2.875 1.223 10.617 1 98.69 247 ALA B CA 1
ATOM 4856 C C . ALA B 1 247 ? 3.684 2.283 9.875 1 98.69 247 ALA B C 1
ATOM 4858 O O . ALA B 1 247 ? 3.33 2.674 8.766 1 98.69 247 ALA B O 1
ATOM 4859 N N . LEU B 1 248 ? 4.773 2.664 10.461 1 98.75 248 LEU B N 1
ATOM 4860 C CA . LEU B 1 248 ? 5.605 3.711 9.883 1 98.75 248 LEU B CA 1
ATOM 4861 C C . LEU B 1 248 ? 6.367 3.188 8.672 1 98.75 248 LEU B C 1
ATOM 4863 O O . LEU B 1 248 ? 6.723 3.957 7.773 1 98.75 248 LEU B O 1
ATOM 4867 N N . LYS B 1 249 ? 6.609 1.896 8.641 1 98.31 249 LYS B N 1
ATOM 4868 C CA . LYS B 1 249 ? 7.184 1.287 7.441 1 98.31 249 LYS B CA 1
ATOM 4869 C C . LYS B 1 249 ? 6.238 1.416 6.25 1 98.31 249 LYS B C 1
ATOM 4871 O O . LYS B 1 249 ? 6.676 1.693 5.133 1 98.31 249 LYS B O 1
ATOM 4876 N N . LEU B 1 250 ? 4.938 1.228 6.484 1 98.12 250 LEU B N 1
ATOM 4877 C CA . LEU B 1 250 ? 3.926 1.413 5.449 1 98.12 250 LEU B CA 1
ATOM 4878 C C . LEU B 1 250 ? 3.938 2.848 4.93 1 98.12 250 LEU B C 1
ATOM 4880 O O . LEU B 1 250 ? 4.012 3.072 3.721 1 98.12 250 LEU B O 1
ATOM 4884 N N . VAL B 1 251 ? 3.945 3.77 5.84 1 98.44 251 VAL B N 1
ATOM 4885 C CA . VAL B 1 251 ? 3.947 5.184 5.473 1 98.44 251 VAL B CA 1
ATOM 4886 C C . VAL B 1 251 ? 5.18 5.496 4.629 1 98.44 251 VAL B C 1
ATOM 4888 O O . VAL B 1 251 ? 5.082 6.168 3.602 1 98.44 251 VAL B O 1
ATOM 4891 N N . THR B 1 252 ? 6.305 4.973 5.062 1 98.44 252 THR B N 1
ATOM 4892 C CA . THR B 1 252 ? 7.586 5.273 4.438 1 98.44 252 THR B CA 1
ATOM 4893 C C . THR B 1 252 ? 7.605 4.797 2.986 1 98.44 252 THR B C 1
ATOM 4895 O O . THR B 1 252 ? 8 5.543 2.088 1 98.44 252 THR B O 1
ATOM 4898 N N . LEU B 1 253 ? 7.164 3.615 2.754 1 98.38 253 LEU B N 1
ATOM 4899 C CA . LEU B 1 253 ? 7.211 3.088 1.394 1 98.38 253 LEU B CA 1
ATOM 4900 C C . LEU B 1 253 ? 6.125 3.715 0.529 1 98.38 253 LEU B C 1
ATOM 4902 O O . LEU B 1 253 ? 6.363 4.043 -0.636 1 98.38 253 LEU B O 1
ATOM 4906 N N . HIS B 1 254 ? 4.895 3.926 1.094 1 97.5 254 HIS B N 1
ATOM 4907 C CA . HIS B 1 254 ? 3.787 4.5 0.341 1 97.5 254 HIS B CA 1
ATOM 4908 C C . HIS B 1 254 ? 4.098 5.93 -0.095 1 97.5 254 HIS B C 1
ATOM 4910 O O . HIS B 1 254 ? 3.59 6.395 -1.116 1 97.5 254 HIS B O 1
ATOM 4916 N N . ALA B 1 255 ? 4.988 6.555 0.631 1 98.06 255 ALA B N 1
ATOM 4917 C CA . ALA B 1 255 ? 5.32 7.945 0.325 1 98.06 255 ALA B CA 1
ATOM 4918 C C . ALA B 1 255 ? 6.418 8.023 -0.733 1 98.06 255 ALA B C 1
ATOM 4920 O O . ALA B 1 255 ? 6.91 9.117 -1.043 1 98.06 255 ALA B O 1
ATOM 4921 N N . ARG B 1 256 ? 6.816 6.922 -1.271 1 98.25 256 ARG B N 1
ATOM 4922 C CA . ARG B 1 256 ? 7.871 6.875 -2.279 1 98.25 256 ARG B CA 1
ATOM 4923 C C . ARG B 1 256 ? 7.375 6.203 -3.557 1 98.25 256 ARG B C 1
ATOM 4925 O O . ARG B 1 256 ? 6.168 6.094 -3.779 1 98.25 256 ARG B O 1
ATOM 4932 N N . HIS B 1 257 ? 8.328 5.918 -4.496 1 97.88 257 HIS B N 1
ATOM 4933 C CA . HIS B 1 257 ? 7.969 5.434 -5.824 1 97.88 257 HIS B CA 1
ATOM 4934 C C . HIS B 1 257 ? 8.922 4.34 -6.289 1 97.88 257 HIS B C 1
ATOM 4936 O O . HIS B 1 257 ? 10.031 4.215 -5.77 1 97.88 257 HIS B O 1
ATOM 4942 N N . TRP B 1 258 ? 8.469 3.535 -7.242 1 97.38 258 TRP B N 1
ATOM 4943 C CA . TRP B 1 258 ? 9.297 2.424 -7.699 1 97.38 258 TRP B CA 1
ATOM 4944 C C . TRP B 1 258 ? 10.555 2.93 -8.391 1 97.38 258 TRP B C 1
ATOM 4946 O O . TRP B 1 258 ? 11.609 2.293 -8.32 1 97.38 258 TRP B O 1
ATOM 4956 N N . LYS B 1 259 ? 10.469 4.066 -9.078 1 97.31 259 LYS B N 1
ATOM 4957 C CA . LYS B 1 259 ? 11.664 4.617 -9.719 1 97.31 259 LYS B CA 1
ATOM 4958 C C . LYS B 1 259 ? 12.75 4.914 -8.695 1 97.31 259 LYS B C 1
ATOM 4960 O O . LYS B 1 259 ? 13.93 4.668 -8.945 1 97.31 259 LYS B O 1
ATOM 4965 N N . TRP B 1 260 ? 12.398 5.441 -7.535 1 97.94 260 TRP B N 1
ATOM 4966 C CA . TRP B 1 260 ? 13.328 5.656 -6.434 1 97.94 260 TRP B CA 1
ATOM 4967 C C . TRP B 1 260 ? 13.922 4.336 -5.957 1 97.94 260 TRP B C 1
ATOM 4969 O O . TRP B 1 260 ? 15.133 4.227 -5.766 1 97.94 260 TRP B O 1
ATOM 4979 N N . ALA B 1 261 ? 13.102 3.332 -5.777 1 98.25 261 ALA B N 1
ATOM 4980 C CA . ALA B 1 261 ? 13.555 2.037 -5.273 1 98.25 261 ALA B CA 1
ATOM 4981 C C . ALA B 1 261 ? 14.539 1.383 -6.238 1 98.25 261 ALA B C 1
ATOM 4983 O O . ALA B 1 261 ? 15.531 0.792 -5.812 1 98.25 261 ALA B O 1
ATOM 4984 N N . ASP B 1 262 ? 14.258 1.478 -7.531 1 97.25 262 ASP B N 1
ATOM 4985 C CA . ASP B 1 262 ? 15.148 0.933 -8.547 1 97.25 262 ASP B CA 1
ATOM 4986 C C . ASP B 1 262 ? 16.531 1.571 -8.461 1 97.25 262 ASP B C 1
ATOM 4988 O O . ASP B 1 262 ? 17.547 0.87 -8.445 1 97.25 262 ASP B O 1
ATOM 4992 N N . ALA B 1 263 ? 16.469 2.895 -8.391 1 97.25 263 ALA B N 1
ATOM 4993 C CA . ALA B 1 263 ? 17.719 3.658 -8.414 1 97.25 263 ALA B CA 1
ATOM 4994 C C . ALA B 1 263 ? 18.516 3.428 -7.137 1 97.25 263 ALA B C 1
ATOM 4996 O O . ALA B 1 263 ? 19.75 3.402 -7.168 1 97.25 263 ALA B O 1
ATOM 4997 N N . THR B 1 264 ? 17.844 3.225 -6.031 1 97.56 264 THR B N 1
ATOM 4998 C CA . THR B 1 264 ? 18.5 3.191 -4.73 1 97.56 264 THR B CA 1
ATOM 4999 C C . THR B 1 264 ? 18.953 1.774 -4.383 1 97.56 264 THR B C 1
ATOM 5001 O O . THR B 1 264 ? 20.016 1.578 -3.791 1 97.56 264 THR B O 1
ATOM 5004 N N . PHE B 1 265 ? 18.141 0.724 -4.789 1 98 265 PHE B N 1
ATOM 5005 C CA . PHE B 1 265 ? 18.391 -0.574 -4.176 1 98 265 PHE B CA 1
ATOM 5006 C C . PHE B 1 265 ? 18.594 -1.648 -5.238 1 98 265 PHE B C 1
ATOM 5008 O O . PHE B 1 265 ? 19.281 -2.637 -5.008 1 98 265 PHE B O 1
ATOM 5015 N N . GLY B 1 266 ? 17.969 -1.494 -6.398 1 96 266 GLY B N 1
ATOM 5016 C CA . GLY B 1 266 ? 17.844 -2.691 -7.219 1 96 266 GLY B CA 1
ATOM 5017 C C . GLY B 1 266 ? 17.422 -3.914 -6.43 1 96 266 GLY B C 1
ATOM 5018 O O . GLY B 1 266 ? 16.594 -3.816 -5.52 1 96 266 GLY B O 1
ATOM 5019 N N . ARG B 1 267 ? 17.938 -5.094 -6.801 1 96.06 267 ARG B N 1
ATOM 5020 C CA . ARG B 1 267 ? 17.641 -6.316 -6.062 1 96.06 267 ARG B CA 1
ATOM 5021 C C . ARG B 1 267 ? 18.812 -6.711 -5.16 1 96.06 267 ARG B C 1
ATOM 5023 O O . ARG B 1 267 ? 19.094 -7.895 -4.996 1 96.06 267 ARG B O 1
ATOM 5030 N N . GLY B 1 268 ? 19.438 -5.672 -4.617 1 97.25 268 GLY B N 1
ATOM 5031 C CA . GLY B 1 268 ? 20.547 -5.926 -3.717 1 97.25 268 GLY B CA 1
ATOM 5032 C C . GLY B 1 268 ? 20.141 -6.617 -2.434 1 97.25 268 GLY B C 1
ATOM 5033 O O . GLY B 1 268 ? 19 -6.453 -1.97 1 97.25 268 GLY B O 1
ATOM 5034 N N . TRP B 1 269 ? 21.125 -7.395 -1.881 1 98.12 269 TRP B N 1
ATOM 5035 C CA . TRP B 1 269 ? 20.891 -8.086 -0.619 1 98.12 269 TRP B CA 1
ATOM 5036 C C . TRP B 1 269 ? 21.234 -7.191 0.567 1 98.12 269 TRP B C 1
ATOM 5038 O O . TRP B 1 269 ? 22.047 -6.277 0.445 1 98.12 269 TRP B O 1
ATOM 5048 N N . ALA B 1 270 ? 20.547 -7.422 1.676 1 98.38 270 ALA B N 1
ATOM 5049 C CA . ALA B 1 270 ? 20.781 -6.629 2.877 1 98.38 270 ALA B CA 1
ATOM 5050 C C . ALA B 1 270 ? 22.203 -6.867 3.41 1 98.38 270 ALA B C 1
ATOM 5052 O O . ALA B 1 270 ? 22.828 -5.949 3.941 1 98.38 270 ALA B O 1
ATOM 5053 N N . GLU B 1 271 ? 22.609 -8.086 3.361 1 97.81 271 GLU B N 1
ATOM 5054 C CA . GLU B 1 271 ? 23.938 -8.5 3.803 1 97.81 271 GLU B CA 1
ATOM 5055 C C . GLU B 1 271 ? 24.609 -9.391 2.762 1 97.81 271 GLU B C 1
ATOM 5057 O O . GLU B 1 271 ? 23.969 -10.273 2.189 1 97.81 271 GLU B O 1
ATOM 5062 N N . GLU B 1 272 ? 25.906 -9.18 2.611 1 96.69 272 GLU B N 1
ATOM 5063 C CA . GLU B 1 272 ? 26.656 -9.992 1.657 1 96.69 272 GLU B CA 1
ATOM 5064 C C . GLU B 1 272 ? 26.641 -11.461 2.045 1 96.69 272 GLU B C 1
ATOM 5066 O O . GLU B 1 272 ? 26.828 -11.812 3.213 1 96.69 272 GLU B O 1
ATOM 5071 N N . GLY B 1 273 ? 26.375 -12.289 1.058 1 96.25 273 GLY B N 1
ATOM 5072 C CA . GLY B 1 273 ? 26.391 -13.727 1.267 1 96.25 273 GLY B CA 1
ATOM 5073 C C . GLY B 1 273 ? 25.109 -14.266 1.851 1 96.25 273 GLY B C 1
ATOM 5074 O O . GLY B 1 273 ? 24.953 -15.484 2.004 1 96.25 273 GLY B O 1
ATOM 5075 N N . LYS B 1 274 ? 24.172 -13.414 2.076 1 97.5 274 LYS B N 1
ATOM 5076 C CA . LYS B 1 274 ? 22.906 -13.859 2.639 1 97.5 274 LYS B CA 1
ATOM 5077 C C . LYS B 1 274 ? 21.781 -13.773 1.602 1 97.5 274 LYS B C 1
ATOM 5079 O O . LYS B 1 274 ? 20.922 -12.898 1.676 1 97.5 274 LYS B O 1
ATOM 5084 N N . ASP B 1 275 ? 21.75 -14.781 0.771 1 96.44 275 ASP B N 1
ATOM 5085 C CA . ASP B 1 275 ? 20.781 -14.898 -0.315 1 96.44 275 ASP B CA 1
ATOM 5086 C C . ASP B 1 275 ? 19.359 -15.055 0.227 1 96.44 275 ASP B C 1
ATOM 5088 O O . ASP B 1 275 ? 19.062 -16.016 0.938 1 96.44 275 ASP B O 1
ATOM 5092 N N . PRO B 1 276 ? 18.469 -14.117 -0.162 1 96.69 276 PRO B N 1
ATOM 5093 C CA . PRO B 1 276 ? 17.094 -14.211 0.313 1 96.69 276 PRO B CA 1
ATOM 5094 C C . PRO B 1 276 ? 16.406 -15.516 -0.102 1 96.69 276 PRO B C 1
ATOM 5096 O O . PRO B 1 276 ? 15.438 -15.938 0.532 1 96.69 276 PRO B O 1
ATOM 5099 N N . ALA B 1 277 ? 16.875 -16.172 -1.104 1 96 277 ALA B N 1
ATOM 5100 C CA . ALA B 1 277 ? 16.281 -17.438 -1.54 1 96 277 ALA B CA 1
ATOM 5101 C C . ALA B 1 277 ? 16.797 -18.609 -0.705 1 96 277 ALA B C 1
ATOM 5103 O O . ALA B 1 277 ? 16.281 -19.719 -0.794 1 96 277 ALA B O 1
ATOM 5104 N N . ALA B 1 278 ? 17.781 -18.406 0.161 1 96.31 278 ALA B N 1
ATOM 5105 C CA . ALA B 1 278 ? 18.406 -19.484 0.924 1 96.31 278 ALA B CA 1
ATOM 5106 C C . ALA B 1 278 ? 17.766 -19.625 2.299 1 96.31 278 ALA B C 1
ATOM 5108 O O . ALA B 1 278 ? 17.844 -20.688 2.918 1 96.31 278 ALA B O 1
ATOM 5109 N N . SER B 1 279 ? 17.219 -18.531 2.756 1 97.38 279 SER B N 1
ATOM 5110 C CA . SER B 1 279 ? 16.641 -18.547 4.098 1 97.38 279 SER B CA 1
ATOM 5111 C C . SER B 1 279 ? 15.492 -17.562 4.219 1 97.38 279 SER B C 1
ATOM 5113 O O . SER B 1 279 ? 15.562 -16.453 3.678 1 97.38 279 SER B O 1
ATOM 5115 N N . MET B 1 280 ? 14.523 -17.953 5.113 1 97.31 280 MET B N 1
ATOM 5116 C CA . MET B 1 280 ? 13.383 -17.062 5.375 1 97.31 280 MET B CA 1
ATOM 5117 C C . MET B 1 280 ? 13.828 -15.812 6.117 1 97.31 280 MET B C 1
ATOM 5119 O O . MET B 1 280 ? 13.117 -14.805 6.113 1 97.31 280 MET B O 1
ATOM 5123 N N . ASN B 1 281 ? 14.992 -15.828 6.691 1 96.5 281 ASN B N 1
ATOM 5124 C CA . ASN B 1 281 ? 15.461 -14.727 7.527 1 96.5 281 ASN B CA 1
ATOM 5125 C C . ASN B 1 281 ? 16.328 -13.758 6.738 1 96.5 281 ASN B C 1
ATOM 5127 O O . ASN B 1 281 ? 16.641 -12.664 7.219 1 96.5 281 ASN B O 1
ATOM 5131 N N . ASN B 1 282 ? 16.766 -14.195 5.5 1 98.06 282 ASN B N 1
ATOM 5132 C CA . ASN B 1 282 ? 17.578 -13.305 4.676 1 98.06 282 ASN B CA 1
ATOM 5133 C C . ASN B 1 282 ? 16.719 -12.242 3.996 1 98.06 282 ASN B C 1
ATOM 5135 O O . ASN B 1 282 ? 15.602 -12.531 3.559 1 98.06 282 ASN B O 1
ATOM 5139 N N . GLN B 1 283 ? 17.297 -11.016 3.887 1 98.19 283 GLN B N 1
ATOM 5140 C CA . GLN B 1 283 ? 16.5 -9.898 3.396 1 98.19 283 GLN B CA 1
ATOM 5141 C C . GLN B 1 283 ? 17.172 -9.234 2.195 1 98.19 283 GLN B C 1
ATOM 5143 O O . GLN B 1 283 ? 18.375 -9.367 1.999 1 98.19 283 GLN B O 1
ATOM 5148 N N . TYR B 1 284 ? 16.344 -8.633 1.399 1 98.62 284 TYR B N 1
ATOM 5149 C CA . TYR B 1 284 ? 16.844 -7.672 0.419 1 98.62 284 TYR B CA 1
ATOM 5150 C C . TYR B 1 284 ? 17.188 -6.34 1.08 1 98.62 284 TYR B C 1
ATOM 5152 O O . TYR B 1 284 ? 16.656 -6.023 2.154 1 98.62 284 TYR B O 1
ATOM 5160 N N . ALA B 1 285 ? 17.984 -5.547 0.42 1 98.75 285 ALA B N 1
ATOM 5161 C CA . ALA B 1 285 ? 18.469 -4.273 0.938 1 98.75 285 ALA B CA 1
ATOM 5162 C C . ALA B 1 285 ? 17.312 -3.324 1.246 1 98.75 285 ALA B C 1
ATOM 5164 O O . ALA B 1 285 ? 17.328 -2.627 2.262 1 98.75 285 ALA B O 1
ATOM 5165 N N . ILE B 1 286 ? 16.312 -3.262 0.438 1 98.75 286 ILE B N 1
ATOM 5166 C CA . ILE B 1 286 ? 15.203 -2.338 0.639 1 98.75 286 ILE B CA 1
ATOM 5167 C C . ILE B 1 286 ? 14.453 -2.707 1.916 1 98.75 286 ILE B C 1
ATOM 5169 O O . ILE B 1 286 ? 13.984 -1.829 2.643 1 98.75 286 ILE B O 1
ATOM 5173 N N . GLU B 1 287 ? 14.32 -3.994 2.209 1 98.62 287 GLU B N 1
ATOM 5174 C CA . GLU B 1 287 ? 13.641 -4.418 3.428 1 98.62 287 GLU B CA 1
ATOM 5175 C C . GLU B 1 287 ? 14.383 -3.943 4.672 1 98.62 287 GLU B C 1
ATOM 5177 O O . GLU B 1 287 ? 13.781 -3.393 5.594 1 98.62 287 GLU B O 1
ATOM 5182 N N . ALA B 1 288 ? 15.672 -4.164 4.629 1 98.56 288 ALA B N 1
ATOM 5183 C CA . ALA B 1 288 ? 16.5 -3.75 5.758 1 98.56 288 ALA B CA 1
ATOM 5184 C C . ALA B 1 288 ? 16.484 -2.232 5.93 1 98.56 288 ALA B C 1
ATOM 5186 O O . ALA B 1 288 ? 16.438 -1.729 7.051 1 98.56 288 ALA B O 1
ATOM 5187 N N . TRP B 1 289 ? 16.562 -1.524 4.809 1 98.62 289 TRP B N 1
ATOM 5188 C CA . TRP B 1 289 ? 16.531 -0.067 4.867 1 98.62 289 TRP B CA 1
ATOM 5189 C C . TRP B 1 289 ? 15.211 0.419 5.457 1 98.62 289 TRP B C 1
ATOM 5191 O O . TRP B 1 289 ? 15.195 1.315 6.301 1 98.62 289 TRP B O 1
ATOM 5201 N N . LEU B 1 290 ? 14.109 -0.146 5.059 1 98.62 290 LEU B N 1
ATOM 5202 C CA . LEU B 1 290 ? 12.789 0.215 5.574 1 98.62 290 LEU B CA 1
ATOM 5203 C C . LEU B 1 290 ? 12.703 -0.043 7.074 1 98.62 290 LEU B C 1
ATOM 5205 O O . LEU B 1 290 ? 12.156 0.773 7.816 1 98.62 290 LEU B O 1
ATOM 5209 N N . ASP B 1 291 ? 13.227 -1.198 7.508 1 97.69 291 ASP B N 1
ATOM 5210 C CA . ASP B 1 291 ? 13.242 -1.522 8.93 1 97.69 291 ASP B CA 1
ATOM 5211 C C . ASP B 1 291 ? 13.969 -0.443 9.734 1 97.69 291 ASP B C 1
ATOM 5213 O O . ASP B 1 291 ? 13.453 0.031 10.75 1 97.69 291 ASP B O 1
ATOM 5217 N N . LYS B 1 292 ? 15.086 -0.085 9.227 1 98 292 LYS B N 1
ATOM 5218 C CA . LYS B 1 292 ? 15.914 0.889 9.93 1 98 292 LYS B CA 1
ATOM 5219 C C . LYS B 1 292 ? 15.25 2.264 9.945 1 98 292 LYS B C 1
ATOM 5221 O O . LYS B 1 292 ? 15.188 2.918 10.992 1 98 292 LYS B O 1
ATOM 5226 N N . ALA B 1 293 ? 14.781 2.711 8.844 1 97.88 293 ALA B N 1
ATOM 5227 C CA . ALA B 1 293 ? 14.148 4.02 8.727 1 97.88 293 ALA B CA 1
ATOM 5228 C C . ALA B 1 293 ? 12.906 4.113 9.609 1 97.88 293 ALA B C 1
ATOM 5230 O O . ALA B 1 293 ? 12.703 5.113 10.305 1 97.88 293 ALA B O 1
ATOM 5231 N N . ALA B 1 294 ? 12.094 3.107 9.594 1 98.25 294 ALA B N 1
ATOM 5232 C CA . ALA B 1 294 ? 10.859 3.088 10.375 1 98.25 294 ALA B CA 1
ATOM 5233 C C . ALA B 1 294 ? 11.156 3.059 11.867 1 98.25 294 ALA B C 1
ATOM 5235 O O . ALA B 1 294 ? 10.477 3.725 12.656 1 98.25 294 ALA B O 1
ATOM 5236 N N . ALA B 1 295 ? 12.133 2.275 12.258 1 98 295 ALA B N 1
ATOM 5237 C CA . ALA B 1 295 ? 12.492 2.188 13.672 1 98 295 ALA B CA 1
ATOM 5238 C C . ALA B 1 295 ? 12.984 3.533 14.195 1 98 295 ALA B C 1
ATOM 5240 O O . ALA B 1 295 ? 12.672 3.922 15.32 1 98 295 ALA B O 1
ATOM 5241 N N . ALA B 1 296 ? 13.75 4.191 13.414 1 97.88 296 ALA B N 1
ATOM 5242 C CA . ALA B 1 296 ? 14.25 5.508 13.805 1 97.88 296 ALA B CA 1
ATOM 5243 C C . ALA B 1 296 ? 13.094 6.488 14.016 1 97.88 296 ALA B C 1
ATOM 5245 O O . ALA B 1 296 ? 13.086 7.242 14.992 1 97.88 296 ALA B O 1
ATOM 5246 N N . ARG B 1 297 ? 12.148 6.488 13.188 1 97.94 297 ARG B N 1
ATOM 5247 C CA . ARG B 1 297 ? 10.992 7.371 13.328 1 97.94 297 ARG B CA 1
ATOM 5248 C C . ARG B 1 297 ? 10.133 6.965 14.516 1 97.94 297 ARG B C 1
ATOM 5250 O O . ARG B 1 297 ? 9.625 7.82 15.25 1 97.94 297 ARG B O 1
ATOM 5257 N N . ALA B 1 298 ? 9.969 5.672 14.664 1 98.56 298 ALA B N 1
ATOM 5258 C CA . ALA B 1 298 ? 9.141 5.152 15.75 1 98.56 298 ALA B CA 1
ATOM 5259 C C . ALA B 1 298 ? 9.68 5.578 17.109 1 98.56 298 ALA B C 1
ATOM 5261 O O . ALA B 1 298 ? 8.914 5.797 18.062 1 98.56 298 ALA B O 1
ATOM 5262 N N . ALA B 1 299 ? 10.961 5.766 17.203 1 98.25 299 ALA B N 1
ATOM 5263 C CA . ALA B 1 299 ? 11.625 6.062 18.469 1 98.25 299 ALA B CA 1
ATOM 5264 C C . ALA B 1 299 ? 11.125 7.387 19.047 1 98.25 299 ALA B C 1
ATOM 5266 O O . ALA B 1 299 ? 11.117 7.57 20.266 1 98.25 299 ALA B O 1
ATOM 5267 N N . VAL B 1 300 ? 10.609 8.297 18.219 1 98.5 300 VAL B N 1
ATOM 5268 C CA . VAL B 1 300 ? 10.188 9.594 18.734 1 98.5 300 VAL B CA 1
ATOM 5269 C C . VAL B 1 300 ? 8.68 9.766 18.531 1 98.5 300 VAL B C 1
ATOM 5271 O O . VAL B 1 300 ? 8.133 10.836 18.797 1 98.5 300 VAL B O 1
ATOM 5274 N N . SER B 1 301 ? 8.008 8.75 18 1 98.88 301 SER B N 1
ATOM 5275 C CA . SER B 1 301 ? 6.594 8.812 17.641 1 98.88 301 SER B CA 1
ATOM 5276 C C . SER B 1 301 ? 5.727 8.148 18.703 1 98.88 301 SER B C 1
ATOM 5278 O O . SER B 1 301 ? 6.246 7.551 19.656 1 98.88 301 SER B O 1
ATOM 5280 N N . ASP B 1 302 ? 4.434 8.336 18.609 1 98.94 302 ASP B N 1
ATOM 5281 C CA . ASP B 1 302 ? 3.465 7.738 19.516 1 98.94 302 ASP B CA 1
ATOM 5282 C C . ASP B 1 302 ? 2.34 7.047 18.75 1 98.94 302 ASP B C 1
ATOM 5284 O O . ASP B 1 302 ? 1.779 7.621 17.812 1 98.94 302 ASP B O 1
ATOM 5288 N N . ALA B 1 303 ? 2.006 5.801 19.203 1 98.94 303 ALA B N 1
ATOM 5289 C CA . ALA B 1 303 ? 1.069 4.949 18.469 1 98.94 303 ALA B CA 1
ATOM 5290 C C . ALA B 1 303 ? -0.331 5.555 18.469 1 98.94 303 ALA B C 1
ATOM 5292 O O . ALA B 1 303 ? -0.999 5.586 17.438 1 98.94 303 ALA B O 1
ATOM 5293 N N . ASN B 1 304 ? -0.792 6.031 19.609 1 98.94 304 ASN B N 1
ATOM 5294 C CA . ASN B 1 304 ? -2.123 6.625 19.656 1 98.94 304 ASN B CA 1
ATOM 5295 C C . ASN B 1 304 ? -2.189 7.91 18.828 1 98.94 304 ASN B C 1
ATOM 5297 O O . ASN B 1 304 ? -3.189 8.172 18.156 1 98.94 304 ASN B O 1
ATOM 5301 N N . HIS B 1 305 ? -1.134 8.758 18.891 1 98.94 305 HIS B N 1
ATOM 5302 C CA . HIS B 1 305 ? -1.079 9.938 18.031 1 98.94 305 HIS B CA 1
ATOM 5303 C C . HIS B 1 305 ? -1.219 9.547 16.562 1 98.94 305 HIS B C 1
ATOM 5305 O O . HIS B 1 305 ? -1.944 10.195 15.812 1 98.94 305 HIS B O 1
ATOM 5311 N N . PHE B 1 306 ? -0.516 8.469 16.203 1 98.94 306 PHE B N 1
ATOM 5312 C CA . PHE B 1 306 ? -0.606 7.961 14.836 1 98.94 306 PHE B CA 1
ATOM 5313 C C . PHE B 1 306 ? -2.053 7.66 14.461 1 98.94 306 PHE B C 1
ATOM 5315 O O . PHE B 1 306 ? -2.523 8.07 13.398 1 98.94 306 PHE B O 1
ATOM 5322 N N . LEU B 1 307 ? -2.748 6.961 15.297 1 98.94 307 LEU B N 1
ATOM 5323 C CA . LEU B 1 307 ? -4.125 6.559 15.023 1 98.94 307 LEU B CA 1
ATOM 5324 C C . LEU B 1 307 ? -5.031 7.777 14.898 1 98.94 307 LEU B C 1
ATOM 5326 O O . LEU B 1 307 ? -5.926 7.809 14.047 1 98.94 307 LEU B O 1
ATOM 5330 N N . TYR B 1 308 ? -4.844 8.781 15.703 1 98.94 308 TYR B N 1
ATOM 5331 C CA . TYR B 1 308 ? -5.648 9.992 15.641 1 98.94 308 TYR B CA 1
ATOM 5332 C C . TYR B 1 308 ? -5.371 10.766 14.359 1 98.94 308 TYR B C 1
ATOM 5334 O O . TYR B 1 308 ? -6.285 11.352 13.766 1 98.94 308 TYR B O 1
ATOM 5342 N N . LEU B 1 309 ? -4.109 10.789 13.93 1 98.94 309 LEU B N 1
ATOM 5343 C CA . LEU B 1 309 ? -3.777 11.445 12.664 1 98.94 309 LEU B CA 1
ATOM 5344 C C . LEU B 1 309 ? -4.418 10.711 11.492 1 98.94 309 LEU B C 1
ATOM 5346 O O . LEU B 1 309 ? -4.887 11.336 10.539 1 98.94 309 LEU B O 1
ATOM 5350 N N . VAL B 1 310 ? -4.398 9.383 11.578 1 98.88 310 VAL B N 1
ATOM 5351 C CA . VAL B 1 310 ? -5.074 8.594 10.562 1 98.88 310 VAL B CA 1
ATOM 5352 C C . VAL B 1 310 ? -6.547 9 10.484 1 98.88 310 VAL B C 1
ATOM 5354 O O . VAL B 1 310 ? -7.059 9.281 9.398 1 98.88 310 VAL B O 1
ATOM 5357 N N . LYS B 1 311 ? -7.203 9.102 11.602 1 98.81 311 LYS B N 1
ATOM 5358 C CA . LYS B 1 311 ? -8.617 9.461 11.656 1 98.81 311 LYS B CA 1
ATOM 5359 C C . LYS B 1 311 ? -8.844 10.875 11.133 1 98.81 311 LYS B C 1
ATOM 5361 O O . LYS B 1 311 ? -9.773 11.117 10.359 1 98.81 311 LYS B O 1
ATOM 5366 N N . ALA B 1 312 ? -8.023 11.797 11.508 1 98.81 312 ALA B N 1
ATOM 5367 C CA . ALA B 1 312 ? -8.148 13.18 11.047 1 98.81 312 ALA B CA 1
ATOM 5368 C C . ALA B 1 312 ? -8.07 13.266 9.523 1 98.81 312 ALA B C 1
ATOM 5370 O O . ALA B 1 312 ? -8.82 14.016 8.906 1 98.81 312 ALA B O 1
ATOM 5371 N N . ASN B 1 313 ? -7.176 12.523 8.953 1 98.81 313 ASN B N 1
ATOM 5372 C CA . ASN B 1 313 ? -7.031 12.516 7.504 1 98.81 313 ASN B CA 1
ATOM 5373 C C . ASN B 1 313 ? -8.195 11.797 6.824 1 98.81 313 ASN B C 1
ATOM 5375 O O . ASN B 1 313 ? -8.688 12.242 5.789 1 98.81 313 ASN B O 1
ATOM 5379 N N . GLN B 1 314 ? -8.656 10.695 7.441 1 98.5 314 GLN B N 1
ATOM 5380 C CA . GLN B 1 314 ? -9.781 9.953 6.871 1 98.5 314 GLN B CA 1
ATOM 5381 C C . GLN B 1 314 ? -11.031 10.828 6.793 1 98.5 314 GLN B C 1
ATOM 5383 O O . GLN B 1 314 ? -11.797 10.734 5.836 1 98.5 314 GLN B O 1
ATOM 5388 N N . THR B 1 315 ? -11.234 11.656 7.762 1 97.94 315 THR B N 1
ATOM 5389 C CA . THR B 1 315 ? -12.5 12.375 7.887 1 97.94 315 THR B CA 1
ATOM 5390 C C . THR B 1 315 ? -12.445 13.703 7.137 1 97.94 315 THR B C 1
ATOM 5392 O O . THR B 1 315 ? -13.43 14.445 7.113 1 97.94 315 THR B O 1
ATOM 5395 N N . PHE B 1 316 ? -11.406 13.969 6.461 1 98.44 316 PHE B N 1
ATOM 5396 C CA . PHE B 1 316 ? -11.234 15.297 5.879 1 98.44 316 PHE B CA 1
ATOM 5397 C C . PHE B 1 316 ? -12.117 15.469 4.648 1 98.44 316 PHE B C 1
ATOM 5399 O O . PHE B 1 316 ? -12.094 14.633 3.738 1 98.44 316 PHE B O 1
ATOM 5406 N N . LEU B 1 317 ? -12.766 16.438 4.637 1 97.88 317 LEU B N 1
ATOM 5407 C CA . LEU B 1 317 ? -13.516 17.062 3.557 1 97.88 317 LEU B CA 1
ATOM 5408 C C . LEU B 1 317 ? -13.453 18.594 3.674 1 97.88 317 LEU B C 1
ATOM 5410 O O . LEU B 1 317 ? -13.922 19.156 4.66 1 97.88 317 LEU B O 1
ATOM 5414 N N . VAL B 1 318 ? -12.891 19.188 2.67 1 98.38 318 VAL B N 1
ATOM 5415 C CA . VAL B 1 318 ? -12.648 20.625 2.74 1 98.38 318 VAL B CA 1
ATOM 5416 C C . VAL B 1 318 ? -13.961 21.359 3.035 1 98.38 318 VAL B C 1
ATOM 5418 O O . VAL B 1 318 ? -15.008 21 2.494 1 98.38 318 VAL B O 1
ATOM 5421 N N . GLY B 1 319 ? -13.891 22.391 3.869 1 95 319 GLY B N 1
ATOM 5422 C CA . GLY B 1 319 ? -15.031 23.234 4.188 1 95 319 GLY B CA 1
ATOM 5423 C C . GLY B 1 319 ? -15.977 22.594 5.195 1 95 319 GLY B C 1
ATOM 5424 O O . GLY B 1 319 ? -16.844 23.281 5.742 1 95 319 GLY B O 1
ATOM 5425 N N . GLY B 1 320 ? -15.711 21.531 5.469 1 82.69 320 GLY B N 1
ATOM 5426 C CA . GLY B 1 320 ? -16.484 20.859 6.508 1 82.69 320 GLY B CA 1
ATOM 5427 C C . GLY B 1 320 ? -17.922 20.578 6.102 1 82.69 320 GLY B C 1
ATOM 5428 O O . GLY B 1 320 ? -18.609 21.469 5.59 1 82.69 320 GLY B O 1
ATOM 5429 N N . GLY B 1 321 ? -18.438 19.438 5.941 1 75.12 321 GLY B N 1
ATOM 5430 C CA . GLY B 1 321 ? -19.828 19.047 5.781 1 75.12 321 GLY B CA 1
ATOM 5431 C C . GLY B 1 321 ? -20.344 19.25 4.371 1 75.12 321 GLY B C 1
ATOM 5432 O O . GLY B 1 321 ? -19.703 19.922 3.561 1 75.12 321 GLY B O 1
ATOM 5433 N N . GLY B 1 322 ? -21.312 18.703 4.113 1 84.19 322 GLY B N 1
ATOM 5434 C CA . GLY B 1 322 ? -21.953 18.797 2.812 1 84.19 322 GLY B CA 1
ATOM 5435 C C . GLY B 1 322 ? -21.172 18.109 1.712 1 84.19 322 GLY B C 1
ATOM 5436 O O . GLY B 1 322 ? -20.531 17.078 1.945 1 84.19 322 GLY B O 1
ATOM 5437 N N . SER B 1 323 ? -21.25 18.734 0.413 1 93.88 323 SER B N 1
ATOM 5438 C CA . SER B 1 323 ? -20.547 18.172 -0.732 1 93.88 323 SER B CA 1
ATOM 5439 C C . SER B 1 323 ? -19.172 18.812 -0.906 1 93.88 323 SER B C 1
ATOM 5441 O O . SER B 1 323 ? -18.906 19.875 -0.352 1 93.88 323 SER B O 1
ATOM 5443 N N . LEU B 1 324 ? -18.375 18.125 -1.558 1 96.5 324 LEU B N 1
ATOM 5444 C CA . LEU B 1 324 ? -17.047 18.641 -1.884 1 96.5 324 LEU B CA 1
ATOM 5445 C C . LEU B 1 324 ? -17.141 20 -2.559 1 96.5 324 LEU B C 1
ATOM 5447 O O . LEU B 1 324 ? -16.422 20.922 -2.191 1 96.5 324 LEU B O 1
ATOM 5451 N N . ASP B 1 325 ? -18.062 20.188 -3.463 1 96.88 325 ASP B N 1
ATOM 5452 C CA . ASP B 1 325 ? -18.219 21.438 -4.207 1 96.88 325 ASP B CA 1
ATOM 5453 C C . ASP B 1 325 ? -18.672 22.562 -3.293 1 96.88 325 ASP B C 1
ATOM 5455 O O . ASP B 1 325 ? -18.25 23.719 -3.455 1 96.88 325 ASP B O 1
ATOM 5459 N N . GLU B 1 326 ? -19.531 22.266 -2.336 1 97 326 GLU B N 1
ATOM 5460 C CA . GLU B 1 326 ? -19.969 23.281 -1.387 1 97 326 GLU B CA 1
ATOM 5461 C C . GLU B 1 326 ? -18.812 23.781 -0.526 1 97 326 GLU B C 1
ATOM 5463 O O . GLU B 1 326 ? -18.719 24.969 -0.234 1 97 326 GLU B O 1
ATOM 5468 N N . GLY B 1 327 ? -17.984 22.812 -0.13 1 97.69 327 GLY B N 1
ATOM 5469 C CA . GLY B 1 327 ? -16.797 23.203 0.632 1 97.69 327 GLY B CA 1
ATOM 5470 C C . GLY B 1 327 ? -15.828 24.062 -0.163 1 97.69 327 GLY B C 1
ATOM 5471 O O . GLY B 1 327 ? -15.328 25.062 0.336 1 97.69 327 GLY B O 1
ATOM 5472 N N . LEU B 1 328 ? -15.594 23.703 -1.374 1 98.06 328 LEU B N 1
ATOM 5473 C CA . LEU B 1 328 ? -14.664 24.406 -2.25 1 98.06 328 LEU B CA 1
ATOM 5474 C C . LEU B 1 328 ? -15.18 25.797 -2.59 1 98.06 328 LEU B C 1
ATOM 5476 O O . LEU B 1 328 ? -14.391 26.734 -2.758 1 98.06 328 LEU B O 1
ATOM 5480 N N . ALA B 1 329 ? -16.469 25.984 -2.645 1 97.12 329 ALA B N 1
ATOM 5481 C CA . ALA B 1 329 ? -17.078 27.25 -3.031 1 97.12 329 ALA B CA 1
ATOM 5482 C C . ALA B 1 329 ? -16.828 28.328 -1.984 1 97.12 329 ALA B C 1
ATOM 5484 O O . ALA B 1 329 ? -16.969 29.516 -2.264 1 97.12 329 ALA B O 1
ATOM 5485 N N . LYS B 1 330 ? -16.453 27.906 -0.839 1 97.81 330 LYS B N 1
ATOM 5486 C CA . LYS B 1 330 ? -16.203 28.844 0.243 1 97.81 330 LYS B CA 1
ATOM 5487 C C . LYS B 1 330 ? -14.844 29.531 0.068 1 97.81 330 LYS B C 1
ATOM 5489 O O . LYS B 1 330 ? -14.578 30.562 0.688 1 97.81 330 LYS B O 1
ATOM 5494 N N . ILE B 1 331 ? -13.969 28.953 -0.71 1 98.44 331 ILE B N 1
ATOM 5495 C CA . ILE B 1 331 ? -12.648 29.531 -0.953 1 98.44 331 ILE B CA 1
ATOM 5496 C C . ILE B 1 331 ? -12.781 30.734 -1.88 1 98.44 331 ILE B C 1
ATOM 5498 O O . ILE B 1 331 ? -13.398 30.641 -2.943 1 98.44 331 ILE B O 1
ATOM 5502 N N . LYS B 1 332 ? -12.195 31.812 -1.461 1 97.94 332 LYS B N 1
ATOM 5503 C CA . LYS B 1 332 ? -12.219 33.031 -2.268 1 97.94 332 LYS B CA 1
ATOM 5504 C C . LYS B 1 332 ? -10.828 33.344 -2.805 1 97.94 332 LYS B C 1
ATOM 5506 O O . LYS B 1 332 ? -10.695 33.938 -3.883 1 97.94 332 LYS B O 1
ATOM 5511 N N . ALA B 1 333 ? -9.859 33 -2.098 1 98.62 333 ALA B N 1
ATOM 5512 C CA . ALA B 1 333 ? -8.477 33.281 -2.443 1 98.62 333 ALA B CA 1
ATOM 5513 C C . ALA B 1 333 ? -8.039 32.531 -3.693 1 98.62 333 ALA B C 1
ATOM 5515 O O . ALA B 1 333 ? -8.531 31.438 -3.961 1 98.62 333 ALA B O 1
ATOM 5516 N N . PRO B 1 334 ? -7.094 33.156 -4.516 1 98.81 334 PRO B N 1
ATOM 5517 C CA . PRO B 1 334 ? -6.434 32.312 -5.531 1 98.81 334 PRO B CA 1
ATOM 5518 C C . PRO B 1 334 ? -5.691 31.141 -4.934 1 98.81 334 PRO B C 1
ATOM 5520 O O . PRO B 1 334 ? -5.219 31.203 -3.797 1 98.81 334 PRO B O 1
ATOM 5523 N N . VAL B 1 335 ? -5.613 30.031 -5.762 1 98.88 335 VAL B N 1
ATOM 5524 C CA . VAL B 1 335 ? -5.012 28.797 -5.277 1 98.88 335 VAL B CA 1
ATOM 5525 C C . VAL B 1 335 ? -3.873 28.375 -6.203 1 98.88 335 VAL B C 1
ATOM 5527 O O . VAL B 1 335 ? -4.02 28.406 -7.426 1 98.88 335 VAL B O 1
ATOM 5530 N N . LEU B 1 336 ? -2.707 28.062 -5.637 1 98.94 336 LEU B N 1
ATOM 5531 C CA . LEU B 1 336 ? -1.615 27.391 -6.34 1 98.94 336 LEU B CA 1
ATOM 5532 C C . LEU B 1 336 ? -1.554 25.922 -5.977 1 98.94 336 LEU B C 1
ATOM 5534 O O . LEU B 1 336 ? -1.421 25.562 -4.801 1 98.94 336 LEU B O 1
ATOM 5538 N N . LEU B 1 337 ? -1.7 25.062 -6.992 1 98.94 337 LEU B N 1
ATOM 5539 C CA . LEU B 1 337 ? -1.618 23.609 -6.82 1 98.94 337 LEU B CA 1
ATOM 5540 C C . LEU B 1 337 ? -0.29 23.078 -7.344 1 98.94 337 LEU B C 1
ATOM 5542 O O . LEU B 1 337 ? 0.074 23.328 -8.492 1 98.94 337 LEU B O 1
ATOM 5546 N N . ILE B 1 338 ? 0.429 22.312 -6.461 1 98.94 338 ILE B N 1
ATOM 5547 C CA . ILE B 1 338 ? 1.738 21.766 -6.809 1 98.94 338 ILE B CA 1
ATOM 5548 C C . ILE B 1 338 ? 1.756 20.266 -6.566 1 98.94 338 ILE B C 1
ATOM 5550 O O . ILE B 1 338 ? 2.115 19.812 -5.477 1 98.94 338 ILE B O 1
ATOM 5554 N N . PRO B 1 339 ? 1.431 19.469 -7.574 1 98.75 339 PRO B N 1
ATOM 5555 C CA . PRO B 1 339 ? 1.534 18.016 -7.449 1 98.75 339 PRO B CA 1
ATOM 5556 C C . PRO B 1 339 ? 2.959 17.516 -7.648 1 98.75 339 PRO B C 1
ATOM 5558 O O . PRO B 1 339 ? 3.836 18.266 -8.07 1 98.75 339 PRO B O 1
ATOM 5561 N N . SER B 1 340 ? 3.195 16.312 -7.16 1 98.62 340 SER B N 1
ATOM 5562 C CA . SER B 1 340 ? 4.352 15.523 -7.578 1 98.62 340 SER B CA 1
ATOM 5563 C C . SER B 1 340 ? 3.969 14.508 -8.648 1 98.62 340 SER B C 1
ATOM 5565 O O . SER B 1 340 ? 2.992 13.773 -8.484 1 98.62 340 SER B O 1
ATOM 5567 N N . ALA B 1 341 ? 4.73 14.422 -9.695 1 97.62 341 ALA B N 1
ATOM 5568 C CA . ALA B 1 341 ? 4.367 13.617 -10.859 1 97.62 341 ALA B CA 1
ATOM 5569 C C . ALA B 1 341 ? 4.207 12.148 -10.484 1 97.62 341 ALA B C 1
ATOM 5571 O O . ALA B 1 341 ? 3.32 11.461 -10.992 1 97.62 341 ALA B O 1
ATOM 5572 N N . ASP B 1 342 ? 5.039 11.625 -9.594 1 96.69 342 ASP B N 1
ATOM 5573 C CA . ASP B 1 342 ? 5.07 10.211 -9.25 1 96.69 342 ASP B CA 1
ATOM 5574 C C . ASP B 1 342 ? 4.441 9.961 -7.883 1 96.69 342 ASP B C 1
ATOM 5576 O O . ASP B 1 342 ? 4.812 9.016 -7.184 1 96.69 342 ASP B O 1
ATOM 5580 N N . ASP B 1 343 ? 3.49 10.82 -7.516 1 98.12 343 ASP B N 1
ATOM 5581 C CA . ASP B 1 343 ? 2.822 10.703 -6.227 1 98.12 343 ASP B CA 1
ATOM 5582 C C . ASP B 1 343 ? 1.85 9.531 -6.215 1 98.12 343 ASP B C 1
ATOM 5584 O O . ASP B 1 343 ? 0.898 9.492 -7 1 98.12 343 ASP B O 1
ATOM 5588 N N . LEU B 1 344 ? 2.047 8.609 -5.242 1 96.31 344 LEU B N 1
ATOM 5589 C CA . LEU B 1 344 ? 1.164 7.449 -5.16 1 96.31 344 LEU B CA 1
ATOM 5590 C C . LEU B 1 344 ? 0.085 7.656 -4.105 1 96.31 344 LEU B C 1
ATOM 5592 O O . LEU B 1 344 ? -0.908 6.93 -4.07 1 96.31 344 LEU B O 1
ATOM 5596 N N . VAL B 1 345 ? 0.252 8.609 -3.209 1 97.88 345 VAL B N 1
ATOM 5597 C CA . VAL B 1 345 ? -0.728 8.883 -2.164 1 97.88 345 VAL B CA 1
ATOM 5598 C C . VAL B 1 345 ? -1.821 9.797 -2.713 1 97.88 345 VAL B C 1
ATOM 5600 O O . VAL B 1 345 ? -3.01 9.555 -2.494 1 97.88 345 VAL B O 1
ATOM 5603 N N . PHE B 1 346 ? -1.368 10.797 -3.375 1 98.06 346 PHE B N 1
ATOM 5604 C CA . PHE B 1 346 ? -2.24 11.727 -4.078 1 98.06 346 PHE B CA 1
ATOM 5605 C C . PHE B 1 346 ? -1.849 11.836 -5.551 1 98.06 346 PHE B C 1
ATOM 5607 O O . PHE B 1 346 ? -1.373 12.875 -6 1 98.06 346 PHE B O 1
ATOM 5614 N N . PRO B 1 347 ? -2.176 10.828 -6.305 1 96.31 347 PRO B N 1
ATOM 5615 C CA . PRO B 1 347 ? -1.827 10.914 -7.723 1 96.31 347 PRO B CA 1
ATOM 5616 C C . PRO B 1 347 ? -2.447 12.133 -8.406 1 96.31 347 PRO B C 1
ATOM 5618 O O . PRO B 1 347 ? -3.637 12.406 -8.227 1 96.31 347 PRO B O 1
ATOM 5621 N N . PRO B 1 348 ? -1.622 12.836 -9.227 1 97.31 348 PRO B N 1
ATOM 5622 C CA . PRO B 1 348 ? -2.121 14.062 -9.852 1 97.31 348 PRO B CA 1
ATOM 5623 C C . PRO B 1 348 ? -3.441 13.852 -10.594 1 97.31 348 PRO B C 1
ATOM 5625 O O . PRO B 1 348 ? -4.344 14.688 -10.5 1 97.31 348 PRO B O 1
ATOM 5628 N N . GLU B 1 349 ? -3.605 12.75 -11.242 1 94.75 349 GLU B N 1
ATOM 5629 C CA . GLU B 1 349 ? -4.797 12.508 -12.055 1 94.75 349 GLU B CA 1
ATOM 5630 C C . GLU B 1 349 ? -6.023 12.281 -11.18 1 94.75 349 GLU B C 1
ATOM 5632 O O . GLU B 1 349 ? -7.156 12.43 -11.633 1 94.75 349 GLU B O 1
ATOM 5637 N N . ARG B 1 350 ? -5.754 11.938 -9.969 1 94.88 350 ARG B N 1
ATOM 5638 C CA . ARG B 1 350 ? -6.859 11.625 -9.07 1 94.88 350 ARG B CA 1
ATOM 5639 C C . ARG B 1 350 ? -7.121 12.781 -8.109 1 94.88 350 ARG B C 1
ATOM 5641 O O . ARG B 1 350 ? -8.258 13 -7.691 1 94.88 350 ARG B O 1
ATOM 5648 N N . ALA B 1 351 ? -6.105 13.516 -7.797 1 96.31 351 ALA B N 1
ATOM 5649 C CA . ALA B 1 351 ? -6.211 14.461 -6.691 1 96.31 351 ALA B CA 1
ATOM 5650 C C . ALA B 1 351 ? -6.215 15.898 -7.199 1 96.31 351 ALA B C 1
ATOM 5652 O O . ALA B 1 351 ? -7.273 16.5 -7.383 1 96.31 351 ALA B O 1
ATOM 5653 N N . MET B 1 352 ? -5.098 16.406 -7.656 1 97.88 352 MET B N 1
ATOM 5654 C CA . MET B 1 352 ? -4.969 17.844 -7.836 1 97.88 352 MET B CA 1
ATOM 5655 C C . MET B 1 352 ? -5.492 18.266 -9.203 1 97.88 352 MET B C 1
ATOM 5657 O O . MET B 1 352 ? -6.023 19.375 -9.352 1 97.88 352 MET B O 1
ATOM 5661 N N . ARG B 1 353 ? -5.383 17.438 -10.234 1 98.12 353 ARG B N 1
ATOM 5662 C CA . ARG B 1 353 ? -5.914 17.828 -11.539 1 98.12 353 ARG B CA 1
ATOM 5663 C C . ARG B 1 353 ? -7.43 18 -11.477 1 98.12 353 ARG B C 1
ATOM 5665 O O . ARG B 1 353 ? -7.957 19.047 -11.875 1 98.12 353 ARG B O 1
ATOM 5672 N N . PRO B 1 354 ? -8.164 17 -10.984 1 97.81 354 PRO B N 1
ATOM 5673 C CA . PRO B 1 354 ? -9.609 17.234 -10.836 1 97.81 354 PRO B CA 1
ATOM 5674 C C . PRO B 1 354 ? -9.93 18.391 -9.898 1 97.81 354 PRO B C 1
ATOM 5676 O O . PRO B 1 354 ? -10.922 19.094 -10.102 1 97.81 354 PRO B O 1
ATOM 5679 N N . LEU B 1 355 ? -9.148 18.594 -8.875 1 98.62 355 LEU B N 1
ATOM 5680 C CA . LEU B 1 355 ? -9.352 19.719 -7.961 1 98.62 355 LEU B CA 1
ATOM 5681 C C . LEU B 1 355 ? -9.242 21.047 -8.703 1 98.62 355 LEU B C 1
ATOM 5683 O O . LEU B 1 355 ? -10.055 21.953 -8.484 1 98.62 355 LEU B O 1
ATOM 5687 N N . LYS B 1 356 ? -8.219 21.188 -9.547 1 98.81 356 LYS B N 1
ATOM 5688 C CA . LYS B 1 356 ? -8.07 22.375 -10.383 1 98.81 356 LYS B CA 1
ATOM 5689 C C . LYS B 1 356 ? -9.352 22.672 -11.164 1 98.81 356 LYS B C 1
ATOM 5691 O O . LYS B 1 356 ? -9.836 23.797 -11.164 1 98.81 356 LYS B O 1
ATOM 5696 N N . GLU B 1 357 ? -9.875 21.688 -11.773 1 98.5 357 GLU B N 1
ATOM 5697 C CA . GLU B 1 357 ? -11.07 21.844 -12.594 1 98.5 357 GLU B CA 1
ATOM 5698 C C . GLU B 1 357 ? -12.266 22.297 -11.758 1 98.5 357 GLU B C 1
ATOM 5700 O O . GLU B 1 357 ? -13.023 23.172 -12.18 1 98.5 357 GLU B O 1
ATOM 5705 N N . ARG B 1 358 ? -12.414 21.719 -10.633 1 98.12 358 ARG B N 1
ATOM 5706 C CA . ARG B 1 358 ? -13.531 22.062 -9.758 1 98.12 358 ARG B CA 1
ATOM 5707 C C . ARG B 1 358 ? -13.422 23.5 -9.266 1 98.12 358 ARG B C 1
ATOM 5709 O O . ARG B 1 358 ? -14.414 24.219 -9.227 1 98.12 358 ARG B O 1
ATOM 5716 N N . LEU B 1 359 ? -12.219 23.891 -8.852 1 98.69 359 LEU B N 1
ATOM 5717 C CA . LEU B 1 359 ? -12 25.25 -8.383 1 98.69 359 LEU B CA 1
ATOM 5718 C C . LEU B 1 359 ? -12.281 26.266 -9.492 1 98.69 359 LEU B C 1
ATOM 5720 O O . LEU B 1 359 ? -12.953 27.266 -9.266 1 98.69 359 LEU B O 1
ATOM 5724 N N . GLU B 1 360 ? -11.781 25.984 -10.664 1 98.56 360 GLU B N 1
ATOM 5725 C CA . GLU B 1 360 ? -11.984 26.859 -11.805 1 98.56 360 GLU B CA 1
ATOM 5726 C C . GLU B 1 360 ? -13.461 26.984 -12.156 1 98.56 360 GLU B C 1
ATOM 5728 O O . GLU B 1 360 ? -13.938 28.062 -12.5 1 98.56 360 GLU B O 1
ATOM 5733 N N . LYS B 1 361 ? -14.156 25.922 -12.078 1 97.81 361 LYS B N 1
ATOM 5734 C CA . LYS B 1 361 ? -15.594 25.922 -12.352 1 97.81 361 LYS B CA 1
ATOM 5735 C C . LYS B 1 361 ? -16.328 26.844 -11.375 1 97.81 361 LYS B C 1
ATOM 5737 O O . LYS B 1 361 ? -17.375 27.391 -11.719 1 97.81 361 LYS B O 1
ATOM 5742 N N . GLN B 1 362 ? -15.789 27.062 -10.227 1 96.62 362 GLN B N 1
ATOM 5743 C CA . GLN B 1 362 ? -16.406 27.922 -9.211 1 96.62 362 GLN B CA 1
ATOM 5744 C C . GLN B 1 362 ? -15.93 29.359 -9.336 1 96.62 362 GLN B C 1
ATOM 5746 O O . GLN B 1 362 ? -16.266 30.203 -8.516 1 96.62 362 GLN B O 1
ATOM 5751 N N . GLY B 1 363 ? -15.078 29.625 -10.258 1 97.81 363 GLY B N 1
ATOM 5752 C CA . GLY B 1 363 ? -14.625 30.984 -10.516 1 97.81 363 GLY B CA 1
ATOM 5753 C C . GLY B 1 363 ? -13.391 31.359 -9.719 1 97.81 363 GLY B C 1
ATOM 5754 O O . GLY B 1 363 ? -13.016 32.531 -9.672 1 97.81 363 GLY B O 1
ATOM 5755 N N . ILE B 1 364 ? -12.797 30.406 -9.102 1 98.12 364 ILE B N 1
ATOM 5756 C CA . ILE B 1 364 ? -11.586 30.656 -8.328 1 98.12 364 ILE B CA 1
ATOM 5757 C C . ILE B 1 364 ? -10.375 30.641 -9.25 1 98.12 364 ILE B C 1
ATOM 5759 O O . ILE B 1 364 ? -10.242 29.766 -10.109 1 98.12 364 ILE B O 1
ATOM 5763 N N . ALA B 1 365 ? -9.492 31.656 -9.109 1 98.38 365 ALA B N 1
ATOM 5764 C CA . ALA B 1 365 ? -8.25 31.688 -9.883 1 98.38 365 ALA B CA 1
ATOM 5765 C C . ALA B 1 365 ? -7.297 30.594 -9.43 1 98.38 365 ALA B C 1
ATOM 5767 O O . ALA B 1 365 ? -6.953 30.5 -8.242 1 98.38 365 ALA B O 1
ATOM 5768 N N . VAL B 1 366 ? -6.879 29.734 -10.391 1 98.75 366 VAL B N 1
ATOM 5769 C CA . VAL B 1 366 ? -6.004 28.625 -10.047 1 98.75 366 VAL B CA 1
ATOM 5770 C C . VAL B 1 366 ? -4.73 28.688 -10.891 1 98.75 366 VAL B C 1
ATOM 5772 O O . VAL B 1 366 ? -4.793 28.906 -12.102 1 98.75 366 VAL B O 1
ATOM 5775 N N . THR B 1 367 ? -3.6 28.594 -10.25 1 98.75 367 THR B N 1
ATOM 5776 C CA . THR B 1 367 ? -2.324 28.281 -10.891 1 98.75 367 THR B CA 1
ATOM 5777 C C . THR B 1 367 ? -1.921 26.828 -10.617 1 98.75 367 THR B C 1
ATOM 5779 O O . THR B 1 367 ? -1.997 26.359 -9.477 1 98.75 367 THR B O 1
ATOM 5782 N N . TYR B 1 368 ? -1.631 26.125 -11.641 1 98.62 368 TYR B N 1
ATOM 5783 C CA . TYR B 1 368 ? -1.203 24.734 -11.562 1 98.62 368 TYR B CA 1
ATOM 5784 C C . TYR B 1 368 ? 0.194 24.562 -12.148 1 98.62 368 TYR B C 1
ATOM 5786 O O . TYR B 1 368 ? 0.474 25.031 -13.25 1 98.62 368 TYR B O 1
ATOM 5794 N N . THR B 1 369 ? 1.124 23.922 -11.344 1 98.56 369 THR B N 1
ATOM 5795 C CA . THR B 1 369 ? 2.459 23.703 -11.891 1 98.56 369 THR B CA 1
ATOM 5796 C C . THR B 1 369 ? 2.85 22.234 -11.773 1 98.56 369 THR B C 1
ATOM 5798 O O . THR B 1 369 ? 2.65 21.609 -10.734 1 98.56 369 THR B O 1
ATOM 5801 N N . ASP B 1 370 ? 3.402 21.656 -12.828 1 96.94 370 ASP B N 1
ATOM 5802 C CA . ASP B 1 370 ? 3.908 20.281 -12.867 1 96.94 370 ASP B CA 1
ATOM 5803 C C . ASP B 1 370 ? 5.43 20.266 -12.727 1 96.94 370 ASP B C 1
ATOM 5805 O O . ASP B 1 370 ? 6.098 19.406 -13.312 1 96.94 370 ASP B O 1
ATOM 5809 N N . ALA B 1 371 ? 5.934 21.188 -11.961 1 96.69 371 ALA B N 1
ATOM 5810 C CA . ALA B 1 371 ? 7.371 21.438 -11.914 1 96.69 371 ALA B CA 1
ATOM 5811 C C . ALA B 1 371 ? 8.102 20.297 -11.219 1 96.69 371 ALA B C 1
ATOM 5813 O O . ALA B 1 371 ? 9.305 20.094 -11.43 1 96.69 371 ALA B O 1
ATOM 5814 N N . ILE B 1 372 ? 7.402 19.562 -10.344 1 98.25 372 ILE B N 1
ATOM 5815 C CA . ILE B 1 372 ? 8.062 18.484 -9.609 1 98.25 372 ILE B CA 1
ATOM 5816 C C . ILE B 1 372 ? 7.938 17.172 -10.383 1 98.25 372 ILE B C 1
ATOM 5818 O O . ILE B 1 372 ? 6.918 16.484 -10.289 1 98.25 372 ILE B O 1
ATOM 5822 N N . THR B 1 373 ? 9.078 16.781 -11.023 1 96.88 373 THR B N 1
ATOM 5823 C CA . THR B 1 373 ? 9.047 15.617 -11.891 1 96.88 373 THR B CA 1
ATOM 5824 C C . THR B 1 373 ? 10.086 14.594 -11.445 1 96.88 373 THR B C 1
ATOM 5826 O O . THR B 1 373 ? 10.289 13.578 -12.109 1 96.88 373 THR B O 1
ATOM 5829 N N . THR B 1 374 ? 10.75 14.875 -10.328 1 94 374 THR B N 1
ATOM 5830 C CA . THR B 1 374 ? 11.719 13.914 -9.812 1 94 374 THR B CA 1
ATOM 5831 C C . THR B 1 374 ? 11.008 12.664 -9.297 1 94 374 THR B C 1
ATOM 5833 O O . THR B 1 374 ? 9.781 12.625 -9.227 1 94 374 THR B O 1
ATOM 5836 N N . SER B 1 375 ? 11.773 11.648 -8.945 1 93.75 375 SER B N 1
ATOM 5837 C CA . SER B 1 375 ? 11.172 10.32 -8.922 1 93.75 375 SER B CA 1
ATOM 5838 C C . SER B 1 375 ? 11.031 9.805 -7.492 1 93.75 375 SER B C 1
ATOM 5840 O O . SER B 1 375 ? 10.883 8.594 -7.273 1 93.75 375 SER B O 1
ATOM 5842 N N . LEU B 1 376 ? 11.039 10.633 -6.492 1 97.5 376 LEU B N 1
ATOM 5843 C CA . LEU B 1 376 ? 10.93 10.195 -5.105 1 97.5 376 LEU B CA 1
ATOM 5844 C C . LEU B 1 376 ? 9.492 9.836 -4.758 1 97.5 376 LEU B C 1
ATOM 5846 O O . LEU B 1 376 ? 9.242 9.102 -3.797 1 97.5 376 LEU B O 1
ATOM 5850 N N . GLY B 1 377 ? 8.594 10.297 -5.531 1 98.06 377 GLY B N 1
ATOM 5851 C CA . GLY B 1 377 ? 7.188 10.031 -5.266 1 98.06 377 GLY B CA 1
ATOM 5852 C C . GLY B 1 377 ? 6.5 11.148 -4.508 1 98.06 377 GLY B C 1
ATOM 5853 O O . GLY B 1 377 ? 6.695 12.328 -4.82 1 98.06 377 GLY B O 1
ATOM 5854 N N . HIS B 1 378 ? 5.648 10.805 -3.551 1 98.44 378 HIS B N 1
ATOM 5855 C CA . HIS B 1 378 ? 4.895 11.75 -2.727 1 98.44 378 HIS B CA 1
ATOM 5856 C C . HIS B 1 378 ? 5.828 12.719 -2.014 1 98.44 378 HIS B C 1
ATOM 5858 O O . HIS B 1 378 ? 5.574 13.93 -1.985 1 98.44 378 HIS B O 1
ATOM 5864 N N . LEU B 1 379 ? 6.969 12.289 -1.598 1 98.19 379 LEU B N 1
ATOM 5865 C CA . LEU B 1 379 ? 7.859 13.07 -0.747 1 98.19 379 LEU B CA 1
ATOM 5866 C C . LEU B 1 379 ? 8.609 14.117 -1.562 1 98.19 379 LEU B C 1
ATOM 5868 O O . LEU B 1 379 ? 9.25 15.008 -0.998 1 98.19 379 LEU B O 1
ATOM 5872 N N . ASP B 1 380 ? 8.492 14.039 -2.857 1 98.31 380 ASP B N 1
ATOM 5873 C CA . ASP B 1 380 ? 9.133 15.062 -3.68 1 98.31 380 ASP B CA 1
ATOM 5874 C C . ASP B 1 380 ? 8.586 16.453 -3.357 1 98.31 380 ASP B C 1
ATOM 5876 O O . ASP B 1 380 ? 9.297 17.453 -3.455 1 98.31 380 ASP B O 1
ATOM 5880 N N . GLY B 1 381 ? 7.328 16.5 -2.945 1 98.31 381 GLY B N 1
ATOM 5881 C CA . GLY B 1 381 ? 6.734 17.781 -2.586 1 98.31 381 GLY B CA 1
ATOM 5882 C C . GLY B 1 381 ? 7.332 18.391 -1.328 1 98.31 381 GLY B C 1
ATOM 5883 O O . GLY B 1 381 ? 7.164 19.578 -1.067 1 98.31 381 GLY B O 1
ATOM 5884 N N . ILE B 1 382 ? 7.977 17.562 -0.54 1 98.44 382 ILE B N 1
ATOM 5885 C CA . ILE B 1 382 ? 8.664 18.031 0.66 1 98.44 382 ILE B CA 1
ATOM 5886 C C . ILE B 1 382 ? 10.148 18.219 0.362 1 98.44 382 ILE B C 1
ATOM 5888 O O . ILE B 1 382 ? 10.664 19.344 0.417 1 98.44 382 ILE B O 1
ATOM 5892 N N . ALA B 1 383 ? 10.773 17.234 -0.17 1 97.81 383 ALA B N 1
ATOM 5893 C CA . ALA B 1 383 ? 12.227 17.188 -0.326 1 97.81 383 ALA B CA 1
ATOM 5894 C C . ALA B 1 383 ? 12.68 18.031 -1.519 1 97.81 383 ALA B C 1
ATOM 5896 O O . ALA B 1 383 ? 13.773 18.594 -1.512 1 97.81 383 ALA B O 1
ATOM 5897 N N . ASN B 1 384 ? 11.836 18.141 -2.518 1 98.25 384 ASN B N 1
ATOM 5898 C CA . ASN B 1 384 ? 12.242 18.797 -3.756 1 98.25 384 ASN B CA 1
ATOM 5899 C C . ASN B 1 384 ? 11.289 19.938 -4.121 1 98.25 384 ASN B C 1
ATOM 5901 O O . ASN B 1 384 ? 11.039 20.188 -5.301 1 98.25 384 ASN B O 1
ATOM 5905 N N . ILE B 1 385 ? 10.758 20.594 -3.137 1 98.62 385 ILE B N 1
ATOM 5906 C CA . ILE B 1 385 ? 9.789 21.672 -3.312 1 98.62 385 ILE B CA 1
ATOM 5907 C C . ILE B 1 385 ? 10.445 22.844 -4.055 1 98.62 385 ILE B C 1
ATOM 5909 O O . ILE B 1 385 ? 9.766 23.625 -4.727 1 98.62 385 ILE B O 1
ATOM 5913 N N . ALA B 1 386 ? 11.766 22.953 -4.02 1 98.44 386 ALA B N 1
ATOM 5914 C CA . ALA B 1 386 ? 12.492 24.031 -4.668 1 98.44 386 ALA B CA 1
ATOM 5915 C C . ALA B 1 386 ? 12.297 24 -6.18 1 98.44 386 ALA B C 1
ATOM 5917 O O . ALA B 1 386 ? 12.422 25.031 -6.855 1 98.44 386 ALA B O 1
ATOM 5918 N N . LYS B 1 387 ? 11.977 22.844 -6.703 1 98.44 387 LYS B N 1
ATOM 5919 C CA . LYS B 1 387 ? 11.688 22.719 -8.133 1 98.44 387 LYS B CA 1
ATOM 5920 C C . LYS B 1 387 ? 10.5 23.594 -8.531 1 98.44 387 LYS B C 1
ATOM 5922 O O . LYS B 1 387 ? 10.398 24.016 -9.68 1 98.44 387 LYS B O 1
ATOM 5927 N N . ALA B 1 388 ? 9.664 23.891 -7.57 1 98.75 388 ALA B N 1
ATOM 5928 C CA . ALA B 1 388 ? 8.516 24.75 -7.828 1 98.75 388 ALA B CA 1
ATOM 5929 C C . ALA B 1 388 ? 8.781 26.172 -7.332 1 98.75 388 ALA B C 1
ATOM 5931 O O . ALA B 1 388 ? 7.852 26.969 -7.199 1 98.75 388 ALA B O 1
ATOM 5932 N N . GLY B 1 389 ? 10.008 26.531 -7.047 1 98.69 389 GLY B N 1
ATOM 5933 C CA . GLY B 1 389 ? 10.375 27.797 -6.438 1 98.69 389 GLY B CA 1
ATOM 5934 C C . GLY B 1 389 ? 9.914 29 -7.242 1 98.69 389 GLY B C 1
ATOM 5935 O O . GLY B 1 389 ? 9.375 29.969 -6.684 1 98.69 389 GLY B O 1
ATOM 5936 N N . ASP B 1 390 ? 10.086 28.953 -8.547 1 98.31 390 ASP B N 1
ATOM 5937 C CA . ASP B 1 390 ? 9.711 30.078 -9.406 1 98.31 390 ASP B CA 1
ATOM 5938 C C . ASP B 1 390 ? 8.203 30.312 -9.367 1 98.31 390 ASP B C 1
ATOM 5940 O O . ASP B 1 390 ? 7.75 31.453 -9.305 1 98.31 390 ASP B O 1
ATOM 5944 N N . ALA B 1 391 ? 7.469 29.234 -9.406 1 98.69 391 ALA B N 1
ATOM 5945 C CA . ALA B 1 391 ? 6.016 29.344 -9.359 1 98.69 391 ALA B CA 1
ATOM 5946 C C . ALA B 1 391 ? 5.551 29.922 -8.031 1 98.69 391 ALA B C 1
ATOM 5948 O O . ALA B 1 391 ? 4.629 30.734 -7.984 1 98.69 391 ALA B O 1
ATOM 5949 N N . ILE B 1 392 ? 6.184 29.484 -6.965 1 98.88 392 ILE B N 1
ATOM 5950 C CA . ILE B 1 392 ? 5.832 29.953 -5.633 1 98.88 392 ILE B CA 1
ATOM 5951 C C . ILE B 1 392 ? 6.145 31.453 -5.52 1 98.88 392 ILE B C 1
ATOM 5953 O O . ILE B 1 392 ? 5.312 32.219 -5.059 1 98.88 392 ILE B O 1
ATOM 5957 N N . SER B 1 393 ? 7.305 31.844 -5.992 1 98.69 393 SER B N 1
ATOM 5958 C CA . SER B 1 393 ? 7.707 33.25 -5.949 1 98.69 393 SER B CA 1
ATOM 5959 C C . SER B 1 393 ? 6.73 34.125 -6.719 1 98.69 393 SER B C 1
ATOM 5961 O O . SER B 1 393 ? 6.305 35.188 -6.227 1 98.69 393 SER B O 1
ATOM 5963 N N . ALA B 1 394 ? 6.434 33.688 -7.906 1 98.44 394 ALA B N 1
ATOM 5964 C CA . ALA B 1 394 ? 5.512 34.438 -8.742 1 98.44 394 ALA B CA 1
ATOM 5965 C C . ALA B 1 394 ? 4.137 34.562 -8.094 1 98.44 394 ALA B C 1
ATOM 5967 O O . ALA B 1 394 ? 3.492 35.594 -8.156 1 98.44 394 ALA B O 1
ATOM 5968 N N . PHE B 1 395 ? 3.707 33.531 -7.5 1 98.5 395 PHE B N 1
ATOM 5969 C CA . PHE B 1 395 ? 2.391 33.469 -6.875 1 98.5 395 PHE B CA 1
ATOM 5970 C C . PHE B 1 395 ? 2.336 34.375 -5.648 1 98.5 395 PHE B C 1
ATOM 5972 O O . PHE B 1 395 ? 1.321 35.031 -5.398 1 98.5 395 PHE B O 1
ATOM 5979 N N . MET B 1 396 ? 3.436 34.469 -4.891 1 97.31 396 MET B N 1
ATOM 5980 C CA . MET B 1 396 ? 3.5 35.281 -3.678 1 97.31 396 MET B CA 1
ATOM 5981 C C . MET B 1 396 ? 3.527 36.781 -4.016 1 97.31 396 MET B C 1
ATOM 5983 O O . MET B 1 396 ? 3.162 37.625 -3.188 1 97.31 396 MET B O 1
ATOM 5987 N N . ALA B 1 397 ? 3.932 37.094 -5.188 1 94.19 397 ALA B N 1
ATOM 5988 C CA . ALA B 1 397 ? 4.121 38.5 -5.59 1 94.19 397 ALA B CA 1
ATOM 5989 C C . ALA B 1 397 ? 2.807 39.125 -6.066 1 94.19 397 ALA B C 1
ATOM 5991 O O . ALA B 1 397 ? 2.709 40.344 -6.23 1 94.19 397 ALA B O 1
ATOM 5992 N N . LYS B 1 398 ? 1.864 38.375 -6.305 1 85.56 398 LYS B N 1
ATOM 5993 C CA . LYS B 1 398 ? 0.588 38.875 -6.801 1 85.56 398 LYS B CA 1
ATOM 5994 C C . LYS B 1 398 ? -0.208 39.531 -5.688 1 85.56 398 LYS B C 1
ATOM 5996 O O . LYS B 1 398 ? -0.06 39.188 -4.516 1 85.56 398 LYS B O 1
#